Protein 7BDV (pdb70)

B-factor: mean 52.91, std 14.36, range [23.38, 137.33]

Radius of gyration: 40.17 Å; Cα contacts (8 Å, |Δi|>4): 2440; chains: 4; bounding box: 93×114×83 Å

Organism: Sulfobacillus thermosulfidooxidans (NCBI:txid28034)

Solvent-accessible surface area: 58668 Å² total

Structure (mmCIF, N/CA/C/O backbone):
data_7BDV
#
_entry.id   7BDV
#
_cell.length_a   75.860
_cell.length_b   85.970
_cell.length_c   237.910
_cell.angle_alpha   90.000
_cell.angle_beta   90.000
_cell.angle_gamma   90.000
#
_symmetry.space_group_name_H-M   'P 21 21 21'
#
loop_
_entity.id
_entity.type
_entity.pdbx_description
1 polymer Can2
2 polymer 'Cyclic tetraadenosine monophosphate (cA4)'
3 water water
#
loop_
_atom_site.group_PDB
_atom_site.id
_atom_site.type_symbol
_atom_site.label_atom_id
_atom_site.label_alt_id
_atom_site.label_comp_id
_atom_site.label_asym_id
_atom_site.label_entity_id
_atom_site.label_seq_id
_atom_site.pdbx_PDB_ins_code
_atom_site.Cartn_x
_atom_site.Cartn_y
_atom_site.Cartn_z
_atom_site.occupancy
_atom_site.B_iso_or_equiv
_atom_site.auth_seq_id
_atom_site.auth_comp_id
_atom_site.auth_asym_id
_atom_site.auth_atom_id
_atom_site.pdbx_PDB_model_num
ATOM 1 N N . ARG A 1 3 ? 48.782 75.562 177.358 1.00 61.06 3 ARG A N 1
ATOM 2 C CA . ARG A 1 3 ? 49.881 76.587 177.281 1.00 63.46 3 ARG A CA 1
ATOM 3 C C . ARG A 1 3 ? 50.040 77.283 178.648 1.00 67.26 3 ARG A C 1
ATOM 4 O O . ARG A 1 3 ? 49.085 77.908 179.145 1.00 71.68 3 ARG A O 1
ATOM 6 N N . LEU A 1 4 ? 51.229 77.144 179.237 1.00 64.61 4 LEU A N 1
ATOM 7 C CA . LEU A 1 4 ? 51.571 77.550 180.624 1.00 60.59 4 LEU A CA 1
ATOM 8 C C . LEU A 1 4 ? 51.711 79.076 180.706 1.00 60.46 4 LEU A C 1
ATOM 9 O O . LEU A 1 4 ? 51.336 79.644 181.757 1.00 53.33 4 LEU A O 1
ATOM 14 N N . ASP A 1 5 ? 52.269 79.714 179.671 1.00 61.90 5 ASP A N 1
ATOM 15 C CA . ASP A 1 5 ? 52.380 81.199 179.585 1.00 64.63 5 ASP A CA 1
ATOM 16 C C . ASP A 1 5 ? 50.965 81.782 179.698 1.00 65.56 5 ASP A C 1
ATOM 17 O O . ASP A 1 5 ? 50.786 82.751 180.469 1.00 60.80 5 ASP A O 1
ATOM 19 N N . ASP A 1 6 ? 50.000 81.158 179.004 1.00 67.45 6 ASP A N 1
ATOM 20 C CA . ASP A 1 6 ? 48.564 81.544 178.972 1.00 61.43 6 ASP A CA 1
ATOM 21 C C . ASP A 1 6 ? 47.973 81.394 180.378 1.00 57.86 6 ASP A C 1
ATOM 22 O O . ASP A 1 6 ? 47.402 82.397 180.883 1.00 50.24 6 ASP A O 1
ATOM 24 N N . LEU A 1 7 ? 48.124 80.213 181.008 1.00 47.06 7 LEU A N 1
ATOM 25 C CA . LEU A 1 7 ? 47.583 79.947 182.374 1.00 41.36 7 LEU A CA 1
ATOM 26 C C . LEU A 1 7 ? 48.072 81.042 183.337 1.00 43.01 7 LEU A C 1
ATOM 27 O O . LEU A 1 7 ? 47.241 81.519 184.135 1.00 49.63 7 LEU A O 1
ATOM 30 N N . PHE A 1 8 ? 49.333 81.491 183.235 1.00 44.18 8 PHE A N 1
ATOM 31 C CA . PHE A 1 8 ? 49.919 82.468 184.192 1.00 48.20 8 PHE A CA 1
ATOM 32 C C . PHE A 1 8 ? 49.518 83.908 183.839 1.00 48.43 8 PHE A C 1
ATOM 33 O O . PHE A 1 8 ? 49.893 84.782 184.630 1.00 55.45 8 PHE A O 1
ATOM 41 N N . ILE A 1 9 ? 48.781 84.158 182.747 1.00 55.07 9 ILE A N 1
ATOM 42 C CA . ILE A 1 9 ? 48.177 85.508 182.470 1.00 56.19 9 ILE A CA 1
ATOM 43 C C . ILE A 1 9 ? 46.854 85.608 183.239 1.00 58.66 9 ILE A C 1
ATOM 44 O O . ILE A 1 9 ? 46.654 86.601 183.953 1.00 67.46 9 ILE A O 1
ATOM 46 N N . ILE A 1 10 ? 46.022 84.565 183.140 1.00 54.54 10 ILE A N 1
ATOM 47 C CA . ILE A 1 10 ? 44.684 84.438 183.786 1.00 53.91 10 ILE A CA 1
ATOM 48 C C . ILE A 1 10 ? 44.833 84.107 185.284 1.00 54.25 10 ILE A C 1
ATOM 49 O O . ILE A 1 10 ? 44.036 84.623 186.088 1.00 53.01 10 ILE A O 1
ATOM 54 N N . HIS A 1 11 ? 45.782 83.248 185.649 1.00 48.04 11 HIS A N 1
ATOM 55 C CA . HIS A 1 11 ? 45.969 82.733 187.030 1.00 52.15 11 HIS A CA 1
ATOM 56 C C . HIS A 1 11 ? 47.238 83.349 187.637 1.00 50.95 11 HIS A C 1
ATOM 57 O O . HIS A 1 11 ? 48.331 82.921 187.237 1.00 51.04 11 HIS A O 1
ATOM 64 N N . ASP A 1 12 ? 47.089 84.306 188.563 1.00 52.76 12 ASP A N 1
ATOM 65 C CA . ASP A 1 12 ? 48.175 85.198 189.071 1.00 49.17 12 ASP A CA 1
ATOM 66 C C . ASP A 1 12 ? 49.105 84.475 190.068 1.00 46.19 12 ASP A C 1
ATOM 67 O O . ASP A 1 12 ? 50.256 84.909 190.243 1.00 46.83 12 ASP A O 1
ATOM 69 N N . THR A 1 13 ? 48.615 83.432 190.743 1.00 38.94 13 THR A N 1
ATOM 70 C CA . THR A 1 13 ? 49.215 82.897 191.990 1.00 39.57 13 THR A CA 1
ATOM 71 C C . THR A 1 13 ? 49.526 81.413 191.792 1.00 38.35 13 THR A C 1
ATOM 72 O O . THR A 1 13 ? 48.595 80.644 191.490 1.00 42.87 13 THR A O 1
ATOM 76 N N . TYR A 1 14 ? 50.787 81.041 191.941 1.00 34.47 14 TYR A N 1
ATOM 77 C CA . TYR A 1 14 ? 51.303 79.658 191.780 1.00 33.84 14 TYR A CA 1
ATOM 78 C C . TYR A 1 14 ? 51.578 79.089 193.176 1.00 32.70 14 TYR A C 1
ATOM 79 O O . TYR A 1 14 ? 52.328 79.701 193.951 1.00 27.52 14 TYR A O 1
ATOM 88 N N . VAL A 1 15 ? 50.900 78.004 193.526 1.00 31.17 15 VAL A N 1
ATOM 89 C CA . VAL A 1 15 ? 51.005 77.368 194.864 1.00 32.01 15 VAL A CA 1
ATOM 90 C C . VAL A 1 15 ? 51.800 76.075 194.703 1.00 31.95 15 VAL A C 1
ATOM 91 O O . VAL A 1 15 ? 51.373 75.196 193.902 1.00 34.28 15 VAL A O 1
ATOM 95 N N . CYS A 1 16 ? 52.908 75.934 195.418 1.00 34.03 16 CYS A N 1
ATOM 96 C CA . CYS A 1 16 ? 53.659 74.664 195.338 1.00 37.70 16 CYS A CA 1
ATOM 97 C C . CYS A 1 16 ? 54.047 74.141 196.713 1.00 43.04 16 CYS A C 1
ATOM 98 O O . CYS A 1 16 ? 54.108 74.908 197.714 1.00 37.91 16 CYS A O 1
ATOM 101 N N . LEU A 1 17 ? 54.209 72.821 196.762 1.00 34.94 17 LEU A N 1
ATOM 102 C CA . LEU A 1 17 ? 54.463 72.067 198.018 1.00 34.06 17 LEU A CA 1
ATOM 103 C C . LEU A 1 17 ? 55.941 71.714 198.028 1.00 30.99 17 LEU A C 1
ATOM 104 O O . LEU A 1 17 ? 56.335 70.923 197.158 1.00 32.92 17 LEU A O 1
ATOM 109 N N . LEU A 1 18 ? 56.726 72.215 198.987 1.00 29.25 18 LEU A N 1
ATOM 110 C CA . LEU A 1 18 ? 58.190 71.999 199.009 1.00 30.64 18 LEU A CA 1
ATOM 111 C C . LEU A 1 18 ? 58.511 70.652 199.676 1.00 29.18 18 LEU A C 1
ATOM 112 O O . LEU A 1 18 ? 57.865 70.289 200.673 1.00 34.10 18 LEU A O 1
ATOM 117 N N . SER A 1 19 ? 59.559 70.007 199.193 1.00 34.24 19 SER A N 1
ATOM 118 C CA . SER A 1 19 ? 59.944 68.626 199.574 1.00 33.56 19 SER A CA 1
ATOM 119 C C . SER A 1 19 ? 61.376 68.376 199.128 1.00 37.64 19 SER A C 1
ATOM 120 O O . SER A 1 19 ? 62.030 69.370 198.638 1.00 35.96 19 SER A O 1
ATOM 123 N N . ASP A 1 20 ? 61.893 67.145 199.269 1.00 34.35 20 ASP A N 1
ATOM 124 C CA . ASP A 1 20 ? 63.299 66.845 198.894 1.00 33.60 20 ASP A CA 1
ATOM 125 C C . ASP A 1 20 ? 63.645 67.392 197.516 1.00 30.11 20 ASP A C 1
ATOM 126 O O . ASP A 1 20 ? 64.796 67.874 197.368 1.00 36.29 20 ASP A O 1
ATOM 131 N N . HIS A 1 21 ? 62.780 67.228 196.511 1.00 29.74 21 HIS A N 1
ATOM 132 C CA . HIS A 1 21 ? 63.112 67.554 195.106 1.00 31.79 21 HIS A CA 1
ATOM 133 C C . HIS A 1 21 ? 62.338 68.806 194.689 1.00 31.90 21 HIS A C 1
ATOM 134 O O . HIS A 1 21 ? 61.182 68.680 194.383 1.00 27.34 21 HIS A O 1
ATOM 141 N N . LEU A 1 22 ? 63.016 69.950 194.671 1.00 35.25 22 LEU A N 1
ATOM 142 C CA . LEU A 1 22 ? 62.433 71.273 194.343 1.00 37.76 22 LEU A CA 1
ATOM 143 C C . LEU A 1 22 ? 62.240 71.434 192.836 1.00 36.25 22 LEU A C 1
ATOM 144 O O . LEU A 1 22 ? 61.448 72.332 192.442 1.00 36.56 22 LEU A O 1
ATOM 149 N N . LEU A 1 23 ? 62.935 70.634 192.000 1.00 35.00 23 LEU A N 1
ATOM 150 C CA . LEU A 1 23 ? 62.952 70.792 190.525 1.00 31.54 23 LEU A CA 1
ATOM 151 C C . LEU A 1 23 ? 61.570 70.933 189.913 1.00 30.06 23 LEU A C 1
ATOM 152 O O . LEU A 1 23 ? 61.374 71.789 189.045 1.00 27.02 23 LEU A O 1
ATOM 157 N N . PRO A 1 24 ? 60.582 70.066 190.227 1.00 29.47 24 PRO A N 1
ATOM 158 C CA . PRO A 1 24 ? 59.299 70.138 189.542 1.00 29.36 24 PRO A CA 1
ATOM 159 C C . PRO A 1 24 ? 58.478 71.390 189.935 1.00 32.07 24 PRO A C 1
ATOM 160 O O . PRO A 1 24 ? 57.566 71.713 189.218 1.00 35.47 24 PRO A O 1
ATOM 164 N N . ASN A 1 25 ? 58.817 72.058 191.038 1.00 32.60 25 ASN A N 1
ATOM 165 C CA . ASN A 1 25 ? 58.224 73.376 191.410 1.00 34.08 25 ASN A CA 1
ATOM 166 C C . ASN A 1 25 ? 58.965 74.517 190.698 1.00 37.39 25 ASN A C 1
ATOM 167 O O . ASN A 1 25 ? 58.333 75.552 190.403 1.00 45.60 25 ASN A O 1
ATOM 172 N N . VAL A 1 26 ? 60.254 74.351 190.423 1.00 37.24 26 VAL A N 1
ATOM 173 C CA . VAL A 1 26 ? 61.132 75.438 189.896 1.00 38.04 26 VAL A CA 1
ATOM 174 C C . VAL A 1 26 ? 60.998 75.508 188.372 1.00 43.95 26 VAL A C 1
ATOM 175 O O . VAL A 1 26 ? 60.991 76.626 187.834 1.00 38.34 26 VAL A O 1
ATOM 179 N N . ILE A 1 27 ? 60.908 74.354 187.693 1.00 33.82 27 ILE A N 1
ATOM 180 C CA . ILE A 1 27 ? 60.914 74.287 186.215 1.00 37.75 27 ILE A CA 1
ATOM 181 C C . ILE A 1 27 ? 59.773 75.127 185.639 1.00 34.05 27 ILE A C 1
ATOM 182 O O . ILE A 1 27 ? 60.011 75.912 184.727 1.00 35.53 27 ILE A O 1
ATOM 186 N N . PRO A 1 28 ? 58.508 75.003 186.099 1.00 35.48 28 PRO A N 1
ATOM 187 C CA . PRO A 1 28 ? 57.435 75.863 185.597 1.00 36.71 28 PRO A CA 1
ATOM 188 C C . PRO A 1 28 ? 57.611 77.379 185.831 1.00 38.09 28 PRO A C 1
ATOM 189 O O . PRO A 1 28 ? 57.115 78.153 185.037 1.00 40.59 28 PRO A O 1
ATOM 193 N N . VAL A 1 29 ? 58.293 77.769 186.896 1.00 38.28 29 VAL A N 1
ATOM 194 C CA . VAL A 1 29 ? 58.535 79.195 187.305 1.00 41.57 29 VAL A CA 1
ATOM 195 C C . VAL A 1 29 ? 59.603 79.810 186.391 1.00 43.22 29 VAL A C 1
ATOM 196 O O . VAL A 1 29 ? 59.451 81.003 186.027 1.00 46.29 29 VAL A O 1
ATOM 200 N N . ILE A 1 30 ? 60.624 79.037 186.014 1.00 44.74 30 ILE A N 1
ATOM 201 C CA . ILE A 1 30 ? 61.716 79.496 185.108 1.00 48.29 30 ILE A CA 1
ATOM 202 C C . ILE A 1 30 ? 61.161 79.606 183.685 1.00 51.44 30 ILE A C 1
ATOM 203 O O . ILE A 1 30 ? 61.515 80.591 182.992 1.00 43.86 30 ILE A O 1
ATOM 208 N N . GLN A 1 31 ? 60.340 78.628 183.269 1.00 42.95 31 GLN A N 1
ATOM 209 C CA . GLN A 1 31 ? 59.717 78.572 181.929 1.00 47.28 31 GLN A CA 1
ATOM 210 C C . GLN A 1 31 ? 58.825 79.809 181.723 1.00 46.03 31 GLN A C 1
ATOM 211 O O . GLN A 1 31 ? 58.980 80.457 180.674 1.00 42.78 31 GLN A O 1
ATOM 217 N N . ALA A 1 32 ? 57.926 80.082 182.671 1.00 45.78 32 ALA A N 1
ATOM 218 C CA . ALA A 1 32 ? 56.839 81.088 182.599 1.00 52.82 32 ALA A CA 1
ATOM 219 C C . ALA A 1 32 ? 56.681 81.788 183.956 1.00 49.34 32 ALA A C 1
ATOM 220 O O . ALA A 1 32 ? 55.919 81.352 184.815 1.00 52.04 32 ALA A O 1
ATOM 222 N N . PRO A 1 33 ? 57.421 82.884 184.214 1.00 55.90 33 PRO A N 1
ATOM 223 C CA . PRO A 1 33 ? 57.390 83.541 185.530 1.00 50.42 33 PRO A CA 1
ATOM 224 C C . PRO A 1 33 ? 55.994 83.998 185.956 1.00 44.05 33 PRO A C 1
ATOM 225 O O . PRO A 1 33 ? 55.350 84.735 185.238 1.00 45.17 33 PRO A O 1
ATOM 229 N N . PRO A 1 34 ? 55.439 83.526 187.096 1.00 41.95 34 PRO A N 1
ATOM 230 C CA . PRO A 1 34 ? 54.114 83.938 187.538 1.00 39.18 34 PRO A CA 1
ATOM 231 C C . PRO A 1 34 ? 54.215 85.219 188.374 1.00 36.22 34 PRO A C 1
ATOM 232 O O . PRO A 1 34 ? 55.289 85.652 188.620 1.00 35.94 34 PRO A O 1
ATOM 236 N N . GLN A 1 35 ? 53.084 85.806 188.751 1.00 41.48 35 GLN A N 1
ATOM 237 C CA . GLN A 1 35 ? 53.062 87.125 189.448 1.00 41.85 35 GLN A CA 1
ATOM 238 C C . GLN A 1 35 ? 53.421 86.914 190.915 1.00 40.75 35 GLN A C 1
ATOM 239 O O . GLN A 1 35 ? 54.172 87.726 191.473 1.00 37.69 35 GLN A O 1
ATOM 245 N N . ARG A 1 36 ? 52.929 85.809 191.484 1.00 36.38 36 ARG A N 1
ATOM 246 C CA . ARG A 1 36 ? 53.058 85.445 192.909 1.00 38.42 36 ARG A CA 1
ATOM 247 C C . ARG A 1 36 ? 53.296 83.937 193.015 1.00 36.27 36 ARG A C 1
ATOM 248 O O . ARG A 1 36 ? 52.608 83.186 192.304 1.00 34.27 36 ARG A O 1
ATOM 256 N N . VAL A 1 37 ? 54.210 83.523 193.875 1.00 36.32 37 VAL A N 1
ATOM 257 C CA . VAL A 1 37 ? 54.396 82.099 194.276 1.00 37.59 37 VAL A CA 1
ATOM 258 C C . VAL A 1 37 ? 54.092 81.974 195.771 1.00 33.89 37 VAL A C 1
ATOM 259 O O . VAL A 1 37 ? 54.655 82.763 196.555 1.00 34.74 37 VAL A O 1
ATOM 263 N N . ILE A 1 38 ? 53.194 81.063 196.147 1.00 33.95 38 ILE A N 1
ATOM 264 C CA . ILE A 1 38 ? 52.955 80.630 197.554 1.00 31.16 38 ILE A CA 1
ATOM 265 C C . ILE A 1 38 ? 53.696 79.304 197.762 1.00 32.67 38 ILE A C 1
ATOM 266 O O . ILE A 1 38 ? 53.310 78.302 197.111 1.00 31.76 38 ILE A O 1
ATOM 271 N N . LEU A 1 39 ? 54.716 79.312 198.617 1.00 33.74 39 LEU A N 1
ATOM 272 C CA . LEU A 1 39 ? 55.520 78.108 198.978 1.00 35.44 39 LEU A CA 1
ATOM 273 C C . LEU A 1 39 ? 54.964 77.517 200.289 1.00 37.27 39 LEU A C 1
ATOM 274 O O . LEU A 1 39 ? 54.990 78.201 201.328 1.00 37.95 39 LEU A O 1
ATOM 279 N N . LEU A 1 40 ? 54.411 76.314 200.224 1.00 31.76 40 LEU A N 1
ATOM 280 C CA . LEU A 1 40 ? 54.021 75.527 201.414 1.00 29.99 40 LEU A CA 1
ATOM 281 C C . LEU A 1 40 ? 55.225 74.715 201.872 1.00 36.53 40 LEU A C 1
ATOM 282 O O . LEU A 1 40 ? 55.523 73.697 201.215 1.00 38.91 40 LEU A O 1
ATOM 287 N N . TYR A 1 41 ? 55.913 75.158 202.928 1.00 34.08 41 TYR A N 1
ATOM 288 C CA . TYR A 1 41 ? 57.091 74.452 203.496 1.00 36.81 41 TYR A CA 1
ATOM 289 C C . TYR A 1 41 ? 56.670 73.774 204.806 1.00 31.54 41 TYR A C 1
ATOM 290 O O . TYR A 1 41 ? 55.585 74.059 205.309 1.00 38.23 41 TYR A O 1
ATOM 299 N N . THR A 1 42 ? 57.510 72.890 205.333 1.00 31.86 42 THR A N 1
ATOM 300 C CA . THR A 1 42 ? 57.200 72.114 206.554 1.00 35.77 42 THR A CA 1
ATOM 301 C C . THR A 1 42 ? 58.236 72.437 207.619 1.00 36.16 42 THR A C 1
ATOM 302 O O . THR A 1 42 ? 59.293 72.973 207.301 1.00 37.63 42 THR A O 1
ATOM 306 N N . PRO A 1 43 ? 57.931 72.141 208.904 1.00 40.41 43 PRO A N 1
ATOM 307 C CA . PRO A 1 43 ? 58.865 72.366 210.008 1.00 45.00 43 PRO A CA 1
ATOM 308 C C . PRO A 1 43 ? 60.238 71.714 209.786 1.00 45.65 43 PRO A C 1
ATOM 309 O O . PRO A 1 43 ? 60.307 70.616 209.245 1.00 42.61 43 PRO A O 1
ATOM 313 N N . ASN A 1 44 ? 61.285 72.447 210.167 1.00 38.84 44 ASN A N 1
ATOM 314 C CA . ASN A 1 44 ? 62.718 72.067 210.081 1.00 48.28 44 ASN A CA 1
ATOM 315 C C . ASN A 1 44 ? 63.198 72.052 208.635 1.00 42.88 44 ASN A C 1
ATOM 316 O O . ASN A 1 44 ? 64.300 71.556 208.417 1.00 40.72 44 ASN A O 1
ATOM 321 N N . ASN A 1 45 ? 62.418 72.568 207.685 1.00 43.23 45 ASN A N 1
ATOM 322 C CA . ASN A 1 45 ? 62.768 72.516 206.245 1.00 37.33 45 ASN A CA 1
ATOM 323 C C . ASN A 1 45 ? 62.664 73.918 205.644 1.00 38.03 45 ASN A C 1
ATOM 324 O O . ASN A 1 45 ? 62.442 74.023 204.449 1.00 37.27 45 ASN A O 1
ATOM 329 N N . LYS A 1 46 ? 62.838 74.964 206.447 1.00 37.56 46 LYS A N 1
ATOM 330 C CA . LYS A 1 46 ? 62.769 76.356 205.939 1.00 41.30 46 LYS A CA 1
ATOM 331 C C . LYS A 1 46 ? 63.927 76.566 204.950 1.00 38.83 46 LYS A C 1
ATOM 332 O O . LYS A 1 46 ? 63.799 77.421 204.071 1.00 41.00 46 LYS A O 1
ATOM 336 N N . GLU A 1 47 ? 65.004 75.783 205.041 1.00 38.25 47 GLU A N 1
ATOM 337 C CA . GLU A 1 47 ? 66.149 75.868 204.093 1.00 39.85 47 GLU A CA 1
ATOM 338 C C . GLU A 1 47 ? 65.690 75.590 202.643 1.00 43.17 47 GLU A C 1
ATOM 339 O O . GLU A 1 47 ? 66.359 76.100 201.708 1.00 40.87 47 GLU A O 1
ATOM 345 N N . ARG A 1 48 ? 64.587 74.858 202.431 1.00 40.36 48 ARG A N 1
ATOM 346 C CA . ARG A 1 48 ? 64.032 74.604 201.070 1.00 37.33 48 ARG A CA 1
ATOM 347 C C . ARG A 1 48 ? 63.498 75.904 200.454 1.00 36.93 48 ARG A C 1
ATOM 348 O O . ARG A 1 48 ? 63.577 76.060 199.231 1.00 33.94 48 ARG A O 1
ATOM 356 N N . VAL A 1 49 ? 62.938 76.782 201.270 1.00 36.61 49 VAL A N 1
ATOM 357 C CA . VAL A 1 49 ? 62.487 78.120 200.812 1.00 37.67 49 VAL A CA 1
ATOM 358 C C . VAL A 1 49 ? 63.709 78.848 200.237 1.00 35.93 49 VAL A C 1
ATOM 359 O O . VAL A 1 49 ? 63.582 79.429 199.156 1.00 40.70 49 VAL A O 1
ATOM 363 N N . GLN A 1 50 ? 64.860 78.767 200.909 1.00 40.44 50 GLN A N 1
ATOM 364 C CA . GLN A 1 50 ? 66.105 79.505 200.521 1.00 46.68 50 GLN A CA 1
ATOM 365 C C . GLN A 1 50 ? 66.670 78.904 199.223 1.00 39.52 50 GLN A C 1
ATOM 366 O O . GLN A 1 50 ? 67.053 79.672 198.307 1.00 33.68 50 GLN A O 1
ATOM 372 N N . ARG A 1 51 ? 66.677 77.573 199.103 1.00 32.43 51 ARG A N 1
ATOM 373 C CA . ARG A 1 51 ? 67.067 76.909 197.823 1.00 29.88 51 ARG A CA 1
ATOM 374 C C . ARG A 1 51 ? 66.151 77.355 196.681 1.00 28.58 51 ARG A C 1
ATOM 375 O O . ARG A 1 51 ? 66.685 77.622 195.599 1.00 30.44 51 ARG A O 1
ATOM 383 N N . PHE A 1 52 ? 64.845 77.431 196.909 1.00 32.32 52 PHE A N 1
ATOM 384 C CA . PHE A 1 52 ? 63.856 77.840 195.883 1.00 31.94 52 PHE A CA 1
ATOM 385 C C . PHE A 1 52 ? 64.171 79.269 195.413 1.00 31.84 52 PHE A C 1
ATOM 386 O O . PHE A 1 52 ? 64.056 79.522 194.214 1.00 32.14 52 PHE A O 1
ATOM 394 N N . ARG A 1 53 ? 64.488 80.170 196.350 1.00 33.81 53 ARG A N 1
ATOM 395 C CA . ARG A 1 53 ? 64.811 81.590 196.036 1.00 34.59 53 ARG A CA 1
ATOM 396 C C . ARG A 1 53 ? 66.085 81.627 195.193 1.00 32.14 53 ARG A C 1
ATOM 397 O O . ARG A 1 53 ? 66.113 82.354 194.197 1.00 34.85 53 ARG A O 1
ATOM 405 N N . GLN A 1 54 ? 67.104 80.863 195.585 1.00 38.35 54 GLN A N 1
ATOM 406 C CA . GLN A 1 54 ? 68.425 80.801 194.913 1.00 37.55 54 GLN A CA 1
ATOM 407 C C . GLN A 1 54 ? 68.264 80.227 193.503 1.00 37.28 54 GLN A C 1
ATOM 408 O O . GLN A 1 54 ? 68.887 80.778 192.559 1.00 33.53 54 GLN A O 1
ATOM 414 N N . ALA A 1 55 ? 67.455 79.175 193.340 1.00 33.66 55 ALA A N 1
ATOM 415 C CA . ALA A 1 55 ? 67.226 78.531 192.029 1.00 28.46 55 ALA A CA 1
ATOM 416 C C . ALA A 1 55 ? 66.490 79.502 191.095 1.00 30.73 55 ALA A C 1
ATOM 417 O O . ALA A 1 55 ? 66.746 79.447 189.884 1.00 29.20 55 ALA A O 1
ATOM 419 N N . THR A 1 56 ? 65.594 80.339 191.625 1.00 32.27 56 THR A N 1
ATOM 420 C CA . THR A 1 56 ? 64.747 81.235 190.804 1.00 38.02 56 THR A CA 1
ATOM 421 C C . THR A 1 56 ? 65.256 82.686 190.881 1.00 39.55 56 THR A C 1
ATOM 422 O O . THR A 1 56 ? 64.480 83.549 190.479 1.00 43.03 56 THR A O 1
ATOM 426 N N . GLU A 1 57 ? 66.495 82.933 191.322 1.00 40.95 57 GLU A N 1
ATOM 427 C CA . GLU A 1 57 ? 67.047 84.311 191.505 1.00 42.73 57 GLU A CA 1
ATOM 428 C C . GLU A 1 57 ? 66.961 85.107 190.189 1.00 46.32 57 GLU A C 1
ATOM 429 O O . GLU A 1 57 ? 66.706 86.326 190.268 1.00 45.62 57 GLU A O 1
ATOM 431 N N . SER A 1 58 ? 67.161 84.450 189.036 1.00 46.71 58 SER A N 1
ATOM 432 C CA . SER A 1 58 ? 67.146 85.057 187.670 1.00 50.81 58 SER A CA 1
ATOM 433 C C . SER A 1 58 ? 65.738 85.561 187.303 1.00 49.77 58 SER A C 1
ATOM 434 O O . SER A 1 58 ? 65.618 86.339 186.373 1.00 53.54 58 SER A O 1
ATOM 437 N N . VAL A 1 59 ? 64.710 85.113 188.033 1.00 45.99 59 VAL A N 1
ATOM 438 C CA . VAL A 1 59 ? 63.276 85.357 187.742 1.00 46.68 59 VAL A CA 1
ATOM 439 C C . VAL A 1 59 ? 62.636 85.863 189.025 1.00 43.26 59 VAL A C 1
ATOM 440 O O . VAL A 1 59 ? 61.801 85.174 189.615 1.00 46.23 59 VAL A O 1
ATOM 444 N N . PRO A 1 60 ? 62.990 87.061 189.534 1.00 43.24 60 PRO A N 1
ATOM 445 C CA . PRO A 1 60 ? 62.367 87.566 190.760 1.00 45.86 60 PRO A CA 1
ATOM 446 C C . PRO A 1 60 ? 60.849 87.702 190.568 1.00 43.33 60 PRO A C 1
ATOM 447 O O . PRO A 1 60 ? 60.431 88.381 189.669 1.00 50.38 60 PRO A O 1
ATOM 451 N N . THR A 1 61 ? 60.068 87.027 191.406 1.00 49.69 61 THR A N 1
ATOM 452 C CA . THR A 1 61 ? 58.605 87.256 191.602 1.00 55.40 61 THR A CA 1
ATOM 453 C C . THR A 1 61 ? 58.319 87.639 193.054 1.00 49.06 61 THR A C 1
ATOM 454 O O . THR A 1 61 ? 59.266 87.708 193.812 1.00 53.60 61 THR A O 1
ATOM 456 N N . GLU A 1 62 ? 57.049 87.819 193.413 1.00 45.49 62 GLU A N 1
ATOM 457 C CA . GLU A 1 62 ? 56.584 87.926 194.817 1.00 47.25 62 GLU A CA 1
ATOM 458 C C . GLU A 1 62 ? 56.515 86.505 195.399 1.00 43.46 62 GLU A C 1
ATOM 459 O O . GLU A 1 62 ? 55.777 85.693 194.812 1.00 35.96 62 GLU A O 1
ATOM 465 N N . ILE A 1 63 ? 57.216 86.234 196.504 1.00 46.40 63 ILE A N 1
ATOM 466 C CA . ILE A 1 63 ? 57.223 84.908 197.195 1.00 46.12 63 ILE A CA 1
ATOM 467 C C . ILE A 1 63 ? 56.577 85.061 198.573 1.00 46.33 63 ILE A C 1
ATOM 468 O O . ILE A 1 63 ? 57.097 85.839 199.381 1.00 43.66 63 ILE A O 1
ATOM 473 N N . ILE A 1 64 ? 55.464 84.356 198.803 1.00 45.13 64 ILE A N 1
ATOM 474 C CA . ILE A 1 64 ? 54.792 84.180 200.124 1.00 44.78 64 ILE A CA 1
ATOM 475 C C . ILE A 1 64 ? 55.151 82.779 200.655 1.00 46.04 64 ILE A C 1
ATOM 476 O O . ILE A 1 64 ? 55.007 81.803 199.879 1.00 38.09 64 ILE A O 1
ATOM 481 N N . GLU A 1 65 ? 55.593 82.670 201.919 1.00 44.78 65 GLU A N 1
ATOM 482 C CA . GLU A 1 65 ? 55.896 81.368 202.584 1.00 47.34 65 GLU A CA 1
ATOM 483 C C . GLU A 1 65 ? 54.743 81.031 203.532 1.00 48.76 65 GLU A C 1
ATOM 484 O O . GLU A 1 65 ? 54.252 81.963 204.208 1.00 50.59 65 GLU A O 1
ATOM 488 N N . LYS A 1 66 ? 54.302 79.768 203.585 1.00 40.70 66 LYS A N 1
ATOM 489 C CA . LYS A 1 66 ? 53.248 79.292 204.531 1.00 38.32 66 LYS A CA 1
ATOM 490 C C . LYS A 1 66 ? 53.637 77.913 205.068 1.00 40.61 66 LYS A C 1
ATOM 491 O O . LYS A 1 66 ? 54.035 77.049 204.263 1.00 38.64 66 LYS A O 1
ATOM 497 N N . GLN A 1 67 ? 53.558 77.720 206.380 1.00 39.13 67 GLN A N 1
ATOM 498 C CA . GLN A 1 67 ? 53.969 76.466 207.062 1.00 40.62 67 GLN A CA 1
ATOM 499 C C . GLN A 1 67 ? 52.775 75.511 207.041 1.00 42.09 67 GLN A C 1
ATOM 500 O O . GLN A 1 67 ? 51.648 75.981 207.196 1.00 38.56 67 GLN A O 1
ATOM 506 N N . VAL A 1 68 ? 53.012 74.231 206.751 1.00 37.89 68 VAL A N 1
ATOM 507 C CA . VAL A 1 68 ? 51.996 73.155 206.910 1.00 37.15 68 VAL A CA 1
ATOM 508 C C . VAL A 1 68 ? 52.692 71.935 207.512 1.00 35.08 68 VAL A C 1
ATOM 509 O O . VAL A 1 68 ? 53.905 71.838 207.371 1.00 33.93 68 VAL A O 1
ATOM 513 N N . HIS A 1 69 ? 51.940 71.046 208.151 1.00 35.13 69 HIS A N 1
ATOM 514 C CA . HIS A 1 69 ? 52.473 69.783 208.723 1.00 39.97 69 HIS A CA 1
ATOM 515 C C . HIS A 1 69 ? 52.462 68.742 207.603 1.00 39.03 69 HIS A C 1
ATOM 516 O O . HIS A 1 69 ? 51.516 68.647 206.835 1.00 40.91 69 HIS A O 1
ATOM 523 N N . PRO A 1 70 ? 53.518 67.933 207.442 1.00 36.01 70 PRO A N 1
ATOM 524 C CA . PRO A 1 70 ? 53.531 66.944 206.376 1.00 34.10 70 PRO A CA 1
ATOM 525 C C . PRO A 1 70 ? 52.414 65.886 206.430 1.00 30.12 70 PRO A C 1
ATOM 526 O O . PRO A 1 70 ? 52.103 65.353 205.394 1.00 34.74 70 PRO A O 1
ATOM 530 N N . TYR A 1 71 ? 51.805 65.624 207.585 1.00 36.72 71 TYR A N 1
ATOM 531 C CA . TYR A 1 71 ? 50.899 64.451 207.783 1.00 36.57 71 TYR A CA 1
ATOM 532 C C . TYR A 1 71 ? 49.580 64.853 208.430 1.00 42.19 71 TYR A C 1
ATOM 533 O O . TYR A 1 71 ? 49.026 64.006 209.152 1.00 49.82 71 TYR A O 1
ATOM 542 N N . GLN A 1 72 ? 49.069 66.059 208.136 1.00 40.30 72 GLN A N 1
ATOM 543 C CA . GLN A 1 72 ? 47.804 66.578 208.728 1.00 40.35 72 GLN A CA 1
ATOM 544 C C . GLN A 1 72 ? 46.839 66.998 207.621 1.00 42.69 72 GLN A C 1
ATOM 545 O O . GLN A 1 72 ? 46.897 68.156 207.225 1.00 56.10 72 GLN A O 1
ATOM 551 N N . TYR A 1 73 ? 45.970 66.092 207.177 1.00 39.30 73 TYR A N 1
ATOM 552 C CA . TYR A 1 73 ? 45.042 66.273 206.036 1.00 42.44 73 TYR A CA 1
ATOM 553 C C . TYR A 1 73 ? 44.184 67.526 206.240 1.00 47.02 73 TYR A C 1
ATOM 554 O O . TYR A 1 73 ? 44.266 68.445 205.381 1.00 46.36 73 TYR A O 1
ATOM 563 N N . ALA A 1 74 ? 43.395 67.556 207.324 1.00 46.53 74 ALA A N 1
ATOM 564 C CA . ALA A 1 74 ? 42.356 68.582 207.603 1.00 50.84 74 ALA A CA 1
ATOM 565 C C . ALA A 1 74 ? 42.991 69.969 207.744 1.00 47.02 74 ALA A C 1
ATOM 566 O O . ALA A 1 74 ? 42.421 70.951 207.224 1.00 50.94 74 ALA A O 1
ATOM 568 N N . GLN A 1 75 ? 44.147 70.048 208.393 1.00 47.69 75 GLN A N 1
ATOM 569 C CA . GLN A 1 75 ? 44.854 71.334 208.615 1.00 48.33 75 GLN A CA 1
ATOM 570 C C . GLN A 1 75 ? 45.355 71.888 207.277 1.00 51.55 75 GLN A C 1
ATOM 571 O O . GLN A 1 75 ? 45.328 73.131 207.084 1.00 46.53 75 GLN A O 1
ATOM 577 N N . THR A 1 76 ? 45.799 71.022 206.355 1.00 45.25 76 THR A N 1
ATOM 578 C CA . THR A 1 76 ? 46.285 71.467 205.026 1.00 39.98 76 THR A CA 1
ATOM 579 C C . THR A 1 76 ? 45.084 71.938 204.215 1.00 39.73 76 THR A C 1
ATOM 580 O O . THR A 1 76 ? 45.240 72.945 203.510 1.00 32.26 76 THR A O 1
ATOM 584 N N . GLN A 1 77 ? 43.950 71.238 204.311 1.00 36.90 77 GLN A N 1
ATOM 585 C CA . GLN A 1 77 ? 42.666 71.636 203.666 1.00 40.18 77 GLN A CA 1
ATOM 586 C C . GLN A 1 77 ? 42.281 73.052 204.117 1.00 46.34 77 GLN A C 1
ATOM 587 O O . GLN A 1 77 ? 41.828 73.837 203.265 1.00 45.79 77 GLN A O 1
ATOM 593 N N . ARG A 1 78 ? 42.443 73.364 205.406 1.00 50.47 78 ARG A N 1
ATOM 594 C CA . ARG A 1 78 ? 42.088 74.698 205.969 1.00 53.27 78 ARG A CA 1
ATOM 595 C C . ARG A 1 78 ? 43.029 75.768 205.387 1.00 54.63 78 ARG A C 1
ATOM 596 O O . ARG A 1 78 ? 42.539 76.843 205.039 1.00 51.67 78 ARG A O 1
ATOM 598 N N . ILE A 1 79 ? 44.327 75.489 205.268 1.00 53.35 79 ILE A N 1
ATOM 599 C CA . ILE A 1 79 ? 45.328 76.468 204.741 1.00 54.14 79 ILE A CA 1
ATOM 600 C C . ILE A 1 79 ? 45.035 76.738 203.257 1.00 52.80 79 ILE A C 1
ATOM 601 O O . ILE A 1 79 ? 45.128 77.911 202.832 1.00 41.77 79 ILE A O 1
ATOM 605 N N . CYS A 1 80 ? 44.700 75.702 202.483 1.00 47.52 80 CYS A N 1
ATOM 606 C CA . CYS A 1 80 ? 44.369 75.838 201.043 1.00 44.31 80 CYS A CA 1
ATOM 607 C C . CYS A 1 80 ? 43.060 76.635 200.890 1.00 41.54 80 CYS A C 1
ATOM 608 O O . CYS A 1 80 ? 43.013 77.522 200.020 1.00 43.30 80 CYS A O 1
ATOM 611 N N . ASP A 1 81 ? 42.048 76.350 201.708 1.00 39.34 81 ASP A N 1
ATOM 612 C CA . ASP A 1 81 ? 40.801 77.162 201.802 1.00 45.10 81 ASP A CA 1
ATOM 613 C C . ASP A 1 81 ? 41.172 78.638 202.020 1.00 40.97 81 ASP A C 1
ATOM 614 O O . ASP A 1 81 ? 40.664 79.475 201.264 1.00 42.77 81 ASP A O 1
ATOM 619 N N . GLU A 1 82 ? 42.051 78.949 202.971 1.00 43.51 82 GLU A N 1
ATOM 620 C CA . GLU A 1 82 ? 42.453 80.352 203.287 1.00 46.60 82 GLU A CA 1
ATOM 621 C C . GLU A 1 82 ? 43.131 80.978 202.063 1.00 47.72 82 GLU A C 1
ATOM 622 O O . GLU A 1 82 ? 42.810 82.140 201.762 1.00 41.58 82 GLU A O 1
ATOM 628 N N . ILE A 1 83 ? 44.007 80.234 201.368 1.00 44.11 83 ILE A N 1
ATOM 629 C CA . ILE A 1 83 ? 44.782 80.711 200.182 1.00 43.41 83 ILE A CA 1
ATOM 630 C C . ILE A 1 83 ? 43.809 81.074 199.051 1.00 43.95 83 ILE A C 1
ATOM 631 O O . ILE A 1 83 ? 44.045 82.120 198.364 1.00 39.62 83 ILE A O 1
ATOM 636 N N . LEU A 1 84 ? 42.795 80.228 198.837 1.00 37.74 84 LEU A N 1
ATOM 637 C CA . LEU A 1 84 ? 41.794 80.370 197.751 1.00 43.29 84 LEU A CA 1
ATOM 638 C C . LEU A 1 84 ? 40.813 81.513 198.051 1.00 47.23 84 LEU A C 1
ATOM 639 O O . LEU A 1 84 ? 40.279 82.092 197.093 1.00 51.22 84 LEU A O 1
ATOM 644 N N . GLU A 1 85 ? 40.561 81.817 199.319 1.00 52.88 85 GLU A N 1
ATOM 645 C CA . GLU A 1 85 ? 39.755 83.000 199.755 1.00 53.43 85 GLU A CA 1
ATOM 646 C C . GLU A 1 85 ? 40.506 84.278 199.362 1.00 53.20 85 GLU A C 1
ATOM 647 O O . GLU A 1 85 ? 39.877 85.143 198.718 1.00 53.53 85 GLU A O 1
ATOM 652 N N . GLN A 1 86 ? 41.808 84.357 199.669 1.00 49.10 86 GLN A N 1
ATOM 653 C CA . GLN A 1 86 ? 42.646 85.570 199.449 1.00 52.22 86 GLN A CA 1
ATOM 654 C C . GLN A 1 86 ? 43.087 85.688 197.985 1.00 54.60 86 GLN A C 1
ATOM 655 O O . GLN A 1 86 ? 43.215 86.825 197.489 1.00 50.62 86 GLN A O 1
ATOM 661 N N . PHE A 1 87 ? 43.343 84.560 197.312 1.00 49.64 87 PHE A N 1
ATOM 662 C CA . PHE A 1 87 ? 43.780 84.506 195.893 1.00 47.95 87 PHE A CA 1
ATOM 663 C C . PHE A 1 87 ? 42.907 83.493 195.162 1.00 52.97 87 PHE A C 1
ATOM 664 O O . PHE A 1 87 ? 43.281 82.321 195.021 1.00 47.23 87 PHE A O 1
ATOM 672 N N . PRO A 1 88 ? 41.703 83.902 194.706 1.00 51.43 88 PRO A N 1
ATOM 673 C CA . PRO A 1 88 ? 40.777 82.980 194.037 1.00 47.55 88 PRO A CA 1
ATOM 674 C C . PRO A 1 88 ? 41.255 82.453 192.675 1.00 46.99 88 PRO A C 1
ATOM 675 O O . PRO A 1 88 ? 40.745 81.441 192.248 1.00 44.37 88 PRO A O 1
ATOM 679 N N . ASN A 1 89 ? 42.221 83.129 192.040 1.00 42.87 89 ASN A N 1
ATOM 680 C CA . ASN A 1 89 ? 42.764 82.758 190.710 1.00 46.74 89 ASN A CA 1
ATOM 681 C C . ASN A 1 89 ? 44.049 81.923 190.868 1.00 43.24 89 ASN A C 1
ATOM 682 O O . ASN A 1 89 ? 44.868 81.921 189.945 1.00 50.77 89 ASN A O 1
ATOM 687 N N . ALA A 1 90 ? 44.222 81.228 191.995 1.00 38.18 90 ALA A N 1
ATOM 688 C CA . ALA A 1 90 ? 45.429 80.448 192.309 1.00 36.99 90 ALA A CA 1
ATOM 689 C C . ALA A 1 90 ? 45.499 79.262 191.336 1.00 35.42 90 ALA A C 1
ATOM 690 O O . ALA A 1 90 ? 44.437 78.782 190.933 1.00 34.67 90 ALA A O 1
ATOM 692 N N . ILE A 1 91 ? 46.702 78.802 190.994 1.00 40.27 91 ILE A N 1
ATOM 693 C CA . ILE A 1 91 ? 46.958 77.502 190.293 1.00 39.86 91 ILE A CA 1
ATOM 694 C C . ILE A 1 91 ? 47.848 76.649 191.214 1.00 39.26 91 ILE A C 1
ATOM 695 O O . ILE A 1 91 ? 48.744 77.218 191.855 1.00 35.16 91 ILE A O 1
ATOM 700 N N . LEU A 1 92 ? 47.579 75.344 191.292 1.00 28.68 92 LEU A N 1
ATOM 701 C CA . LEU A 1 92 ? 48.301 74.392 192.175 1.00 27.58 92 LEU A CA 1
ATOM 702 C C . LEU A 1 92 ? 49.246 73.552 191.321 1.00 26.78 92 LEU A C 1
ATOM 703 O O . LEU A 1 92 ? 48.802 72.964 190.328 1.00 30.36 92 LEU A O 1
ATOM 708 N N . ASN A 1 93 ? 50.513 73.517 191.721 1.00 29.41 93 ASN A N 1
ATOM 709 C CA . ASN A 1 93 ? 51.510 72.487 191.348 1.00 29.02 93 ASN A CA 1
ATOM 710 C C . ASN A 1 93 ? 51.467 71.406 192.429 1.00 28.56 93 ASN A C 1
ATOM 711 O O . ASN A 1 93 ? 51.911 71.669 193.514 1.00 28.65 93 ASN A O 1
ATOM 716 N N . VAL A 1 94 ? 50.899 70.239 192.114 1.00 34.60 94 VAL A N 1
ATOM 717 C CA . VAL A 1 94 ? 50.599 69.156 193.093 1.00 30.99 94 VAL A CA 1
ATOM 718 C C . VAL A 1 94 ? 51.746 68.121 193.070 1.00 30.97 94 VAL A C 1
ATOM 719 O O . VAL A 1 94 ? 51.604 67.052 193.699 1.00 33.17 94 VAL A O 1
ATOM 723 N N . THR A 1 95 ? 52.860 68.411 192.392 1.00 36.52 95 THR A N 1
ATOM 724 C CA . THR A 1 95 ? 53.986 67.443 192.171 1.00 33.95 95 THR A CA 1
ATOM 725 C C . THR A 1 95 ? 54.792 67.273 193.473 1.00 37.66 95 THR A C 1
ATOM 726 O O . THR A 1 95 ? 55.260 66.178 193.772 1.00 30.60 95 THR A O 1
ATOM 730 N N . GLY A 1 96 ? 54.976 68.349 194.231 1.00 32.24 96 GLY A N 1
ATOM 731 C CA . GLY A 1 96 ? 55.717 68.318 195.494 1.00 30.40 96 GLY A CA 1
ATOM 732 C C . GLY A 1 96 ? 54.925 67.713 196.638 1.00 30.89 96 GLY A C 1
ATOM 733 O O . GLY A 1 96 ? 53.722 67.473 196.480 1.00 35.88 96 GLY A O 1
ATOM 734 N N . GLY A 1 97 ? 55.612 67.480 197.746 1.00 29.61 97 GLY A N 1
ATOM 735 C CA . GLY A 1 97 ? 55.040 67.283 199.089 1.00 31.42 97 GLY A CA 1
ATOM 736 C C . GLY A 1 97 ? 54.833 65.809 199.382 1.00 37.07 97 GLY A C 1
ATOM 737 O O . GLY A 1 97 ? 55.139 64.963 198.508 1.00 36.30 97 GLY A O 1
ATOM 738 N N . THR A 1 98 ? 54.314 65.502 200.553 1.00 40.57 98 THR A N 1
ATOM 739 C CA . THR A 1 98 ? 53.840 64.135 200.888 1.00 38.16 98 THR A CA 1
ATOM 740 C C . THR A 1 98 ? 52.568 63.915 200.095 1.00 36.44 98 THR A C 1
ATOM 741 O O . THR A 1 98 ? 51.988 64.895 199.604 1.00 31.72 98 THR A O 1
ATOM 745 N N . LYS A 1 99 ? 52.096 62.676 200.027 1.00 33.80 99 LYS A N 1
ATOM 746 C CA . LYS A 1 99 ? 50.749 62.405 199.488 1.00 29.75 99 LYS A CA 1
ATOM 747 C C . LYS A 1 99 ? 49.674 63.084 200.350 1.00 29.88 99 LYS A C 1
ATOM 748 O O . LYS A 1 99 ? 48.684 63.478 199.778 1.00 33.78 99 LYS A O 1
ATOM 754 N N . ILE A 1 100 ? 49.840 63.217 201.657 1.00 33.98 100 ILE A N 1
ATOM 755 C CA . ILE A 1 100 ? 48.824 63.874 202.534 1.00 35.62 100 ILE A CA 1
ATOM 756 C C . ILE A 1 100 ? 48.717 65.343 202.107 1.00 33.04 100 ILE A C 1
ATOM 757 O O . ILE A 1 100 ? 47.629 65.817 201.843 1.00 35.47 100 ILE A O 1
ATOM 770 N N . ALA A 1 102 ? 49.600 66.719 199.272 1.00 34.29 102 ALA A N 1
ATOM 771 C CA . ALA A 1 102 ? 49.127 66.777 197.912 1.00 34.63 102 ALA A CA 1
ATOM 772 C C . ALA A 1 102 ? 47.643 66.429 197.851 1.00 31.23 102 ALA A C 1
ATOM 773 O O . ALA A 1 102 ? 46.939 67.126 197.122 1.00 26.73 102 ALA A O 1
ATOM 775 N N . LEU A 1 103 ? 47.178 65.374 198.535 1.00 29.75 103 LEU A N 1
ATOM 776 C CA . LEU A 1 103 ? 45.739 64.997 198.518 1.00 32.04 103 LEU A CA 1
ATOM 777 C C . LEU A 1 103 ? 44.886 66.158 199.068 1.00 35.85 103 LEU A C 1
ATOM 778 O O . LEU A 1 103 ? 43.829 66.448 198.502 1.00 36.68 103 LEU A O 1
ATOM 783 N N . ALA A 1 104 ? 45.317 66.790 200.155 1.00 33.22 104 ALA A N 1
ATOM 784 C CA . ALA A 1 104 ? 44.583 67.882 200.837 1.00 34.44 104 ALA A CA 1
ATOM 785 C C . ALA A 1 104 ? 44.402 69.044 199.860 1.00 34.77 104 ALA A C 1
ATOM 786 O O . ALA A 1 104 ? 43.266 69.514 199.699 1.00 38.02 104 ALA A O 1
ATOM 788 N N . ALA A 1 105 ? 45.483 69.459 199.212 1.00 35.63 105 ALA A N 1
ATOM 789 C CA . ALA A 1 105 ? 45.528 70.644 198.326 1.00 35.28 105 ALA A CA 1
ATOM 790 C C . ALA A 1 105 ? 44.750 70.337 197.053 1.00 34.78 105 ALA A C 1
ATOM 791 O O . ALA A 1 105 ? 43.937 71.147 196.638 1.00 30.30 105 ALA A O 1
ATOM 793 N N . PHE A 1 106 ? 44.976 69.173 196.443 1.00 33.62 106 PHE A N 1
ATOM 794 C CA . PHE A 1 106 ? 44.202 68.726 195.266 1.00 32.59 106 PHE A CA 1
ATOM 795 C C . PHE A 1 106 ? 42.706 68.863 195.549 1.00 35.68 106 PHE A C 1
ATOM 796 O O . PHE A 1 106 ? 41.987 69.507 194.745 1.00 40.43 106 PHE A O 1
ATOM 804 N N . ASP A 1 107 ? 42.245 68.280 196.658 1.00 38.04 107 ASP A N 1
ATOM 805 C CA . ASP A 1 107 ? 40.816 68.257 197.057 1.00 42.28 107 ASP A CA 1
ATOM 806 C C . ASP A 1 107 ? 40.203 69.672 197.025 1.00 39.78 107 ASP A C 1
ATOM 807 O O . ASP A 1 107 ? 39.111 69.822 196.459 1.00 39.26 107 ASP A O 1
ATOM 812 N N . ARG A 1 108 ? 40.852 70.663 197.634 1.00 38.43 108 ARG A N 1
ATOM 813 C CA . ARG A 1 108 ? 40.299 72.041 197.767 1.00 39.52 108 ARG A CA 1
ATOM 814 C C . ARG A 1 108 ? 40.402 72.782 196.429 1.00 42.68 108 ARG A C 1
ATOM 815 O O . ARG A 1 108 ? 39.490 73.558 196.120 1.00 43.24 108 ARG A O 1
ATOM 823 N N . PHE A 1 109 ? 41.465 72.546 195.653 1.00 40.63 109 PHE A N 1
ATOM 824 C CA . PHE A 1 109 ? 41.662 73.182 194.330 1.00 41.27 109 PHE A CA 1
ATOM 825 C C . PHE A 1 109 ? 40.669 72.585 193.326 1.00 43.40 109 PHE A C 1
ATOM 826 O O . PHE A 1 109 ? 40.134 73.344 192.502 1.00 36.65 109 PHE A O 1
ATOM 834 N N . ARG A 1 110 ? 40.385 71.289 193.413 1.00 39.94 110 ARG A N 1
ATOM 835 C CA . ARG A 1 110 ? 39.370 70.638 192.544 1.00 41.38 110 ARG A CA 1
ATOM 836 C C . ARG A 1 110 ? 37.978 71.196 192.900 1.00 47.86 110 ARG A C 1
ATOM 837 O O . ARG A 1 110 ? 37.225 71.602 191.978 1.00 46.50 110 ARG A O 1
ATOM 845 N N . HIS A 1 111 ? 37.640 71.238 194.188 1.00 48.87 111 HIS A N 1
ATOM 846 C CA . HIS A 1 111 ? 36.338 71.751 194.686 1.00 53.68 111 HIS A CA 1
ATOM 847 C C . HIS A 1 111 ? 36.081 73.172 194.151 1.00 48.88 111 HIS A C 1
ATOM 848 O O . HIS A 1 111 ? 34.921 73.475 193.853 1.00 52.08 111 HIS A O 1
ATOM 855 N N . ASN A 1 112 ? 37.120 74.000 194.026 1.00 45.60 11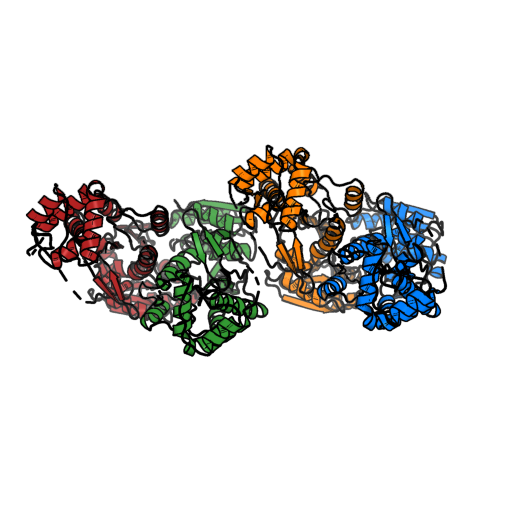2 ASN A N 1
ATOM 856 C CA . ASN A 1 112 ? 37.034 75.406 193.535 1.00 44.36 112 ASN A CA 1
ATOM 857 C C . ASN A 1 112 ? 37.315 75.506 192.034 1.00 47.44 112 ASN A C 1
ATOM 858 O O . ASN A 1 112 ? 37.604 76.615 191.589 1.00 50.25 112 ASN A O 1
ATOM 863 N N . HIS A 1 113 ? 37.245 74.397 191.286 1.00 47.72 113 HIS A N 1
ATOM 864 C CA . HIS A 1 113 ? 37.431 74.343 189.812 1.00 50.85 113 HIS A CA 1
ATOM 865 C C . HIS A 1 113 ? 38.683 75.123 189.385 1.00 46.83 113 HIS A C 1
ATOM 866 O O . HIS A 1 113 ? 38.606 75.885 188.393 1.00 44.85 113 HIS A O 1
ATOM 873 N N . ARG A 1 114 ? 39.797 74.924 190.091 1.00 42.77 114 ARG A N 1
ATOM 874 C CA . ARG A 1 114 ? 41.088 75.600 189.809 1.00 39.94 114 ARG A CA 1
ATOM 875 C C . ARG A 1 114 ? 41.954 74.707 188.924 1.00 43.62 114 ARG A C 1
ATOM 876 O O . ARG A 1 114 ? 41.840 73.479 188.957 1.00 44.63 114 ARG A O 1
ATOM 884 N N . PRO A 1 115 ? 42.839 75.316 188.107 1.00 40.33 115 PRO A N 1
ATOM 885 C CA . PRO A 1 115 ? 43.865 74.578 187.390 1.00 41.42 115 PRO A CA 1
ATOM 886 C C . PRO A 1 115 ? 44.867 73.887 188.335 1.00 40.21 115 PRO A C 1
ATOM 887 O O . PRO A 1 115 ? 45.300 74.447 189.349 1.00 33.84 115 PRO A O 1
ATOM 891 N N . ILE A 1 116 ? 45.236 72.665 187.971 1.00 32.22 116 ILE A N 1
ATOM 892 C CA . ILE A 1 116 ? 46.174 71.825 188.759 1.00 34.49 116 ILE A CA 1
ATOM 893 C C . ILE A 1 116 ? 47.133 71.174 187.770 1.00 33.89 116 ILE A C 1
ATOM 894 O O . ILE A 1 116 ? 46.662 70.457 186.883 1.00 36.61 116 ILE A O 1
ATOM 899 N N . ILE A 1 117 ? 48.430 71.415 187.946 1.00 31.65 117 ILE A N 1
ATOM 900 C CA . ILE A 1 117 ? 49.494 70.874 187.073 1.00 31.39 117 ILE A CA 1
ATOM 901 C C . ILE A 1 117 ? 50.318 69.841 187.854 1.00 30.03 117 ILE A C 1
ATOM 902 O O . ILE A 1 117 ? 50.403 69.924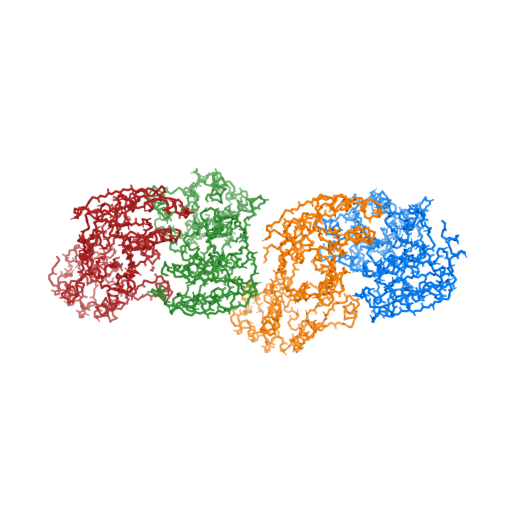 189.071 1.00 28.85 117 ILE A O 1
ATOM 907 N N . TYR A 1 118 ? 50.886 68.892 187.119 1.00 32.40 118 TYR A N 1
ATOM 908 C CA . TYR A 1 118 ? 51.795 67.855 187.639 1.00 31.69 118 TYR A CA 1
ATOM 909 C C . TYR A 1 118 ? 52.910 67.690 186.611 1.00 27.31 118 TYR A C 1
ATOM 910 O O . TYR A 1 118 ? 52.602 67.590 185.424 1.00 28.73 118 TYR A O 1
ATOM 919 N N . VAL A 1 119 ? 54.170 67.710 187.066 1.00 25.72 119 VAL A N 1
ATOM 920 C CA . VAL A 1 119 ? 55.368 67.663 186.215 1.00 28.68 119 VAL A CA 1
ATOM 921 C C . VAL A 1 119 ? 55.846 66.218 186.118 1.00 31.01 119 VAL A C 1
ATOM 922 O O . VAL A 1 119 ? 56.270 65.696 187.128 1.00 36.32 119 VAL A O 1
ATOM 926 N N . ASP A 1 120 ? 55.756 65.635 184.921 1.00 37.01 120 ASP A N 1
ATOM 927 C CA . ASP A 1 120 ? 56.226 64.259 184.591 1.00 35.02 120 ASP A CA 1
ATOM 928 C C . ASP A 1 120 ? 57.588 64.395 183.907 1.00 33.22 120 ASP A C 1
ATOM 929 O O . ASP A 1 120 ? 57.607 64.737 182.727 1.00 41.03 120 ASP A O 1
ATOM 934 N N . SER A 1 121 ? 58.682 64.140 184.634 1.00 34.59 121 SER A N 1
ATOM 935 C CA . SER A 1 121 ? 60.057 64.272 184.115 1.00 40.64 121 SER A CA 1
ATOM 936 C C . SER A 1 121 ? 60.395 63.116 183.164 1.00 40.46 121 SER A C 1
ATOM 937 O O . SER A 1 121 ? 61.277 63.332 182.310 1.00 39.55 121 SER A O 1
ATOM 940 N N . ASP A 1 122 ? 59.682 61.984 183.262 1.00 40.52 122 ASP A N 1
ATOM 941 C CA . ASP A 1 122 ? 59.878 60.805 182.367 1.00 43.21 122 ASP A CA 1
ATOM 942 C C . ASP A 1 122 ? 59.562 61.211 180.925 1.00 43.55 122 ASP A C 1
ATOM 943 O O . ASP A 1 122 ? 60.448 61.057 180.062 1.00 50.40 122 ASP A O 1
ATOM 945 N N . SER A 1 123 ? 58.351 61.717 180.672 1.00 45.69 123 SER A N 1
ATOM 946 C CA . SER A 1 123 ? 57.858 62.123 179.331 1.00 48.15 123 SER A CA 1
ATOM 947 C C . SER A 1 123 ? 58.141 63.618 179.068 1.00 48.83 123 SER A C 1
ATOM 948 O O . SER A 1 123 ? 57.843 64.097 177.963 1.00 46.63 123 SER A O 1
ATOM 951 N N . GLN A 1 124 ? 58.680 64.339 180.041 1.00 44.01 124 GLN A N 1
ATOM 952 C CA . GLN A 1 124 ? 58.995 65.784 179.912 1.00 41.64 124 GLN A CA 1
ATOM 953 C C . GLN A 1 124 ? 57.742 66.583 179.605 1.00 40.98 124 GLN A C 1
ATOM 954 O O . GLN A 1 124 ? 57.788 67.424 178.704 1.00 47.56 124 GLN A O 1
ATOM 960 N N . ARG A 1 125 ? 56.663 66.304 180.335 1.00 41.90 125 ARG A N 1
ATOM 961 C CA . ARG A 1 125 ? 55.359 66.971 180.115 1.00 43.18 125 ARG A CA 1
ATOM 962 C C . ARG A 1 125 ? 54.860 67.573 181.424 1.00 37.20 125 ARG A C 1
ATOM 963 O O . ARG A 1 125 ? 55.126 67.015 182.487 1.00 36.64 125 ARG A O 1
ATOM 971 N N . ILE A 1 126 ? 54.156 68.688 181.302 1.00 38.00 126 ILE A N 1
ATOM 972 C CA . ILE A 1 126 ? 53.199 69.213 182.314 1.00 38.04 126 ILE A CA 1
ATOM 973 C C . ILE A 1 126 ? 51.853 68.560 182.027 1.00 34.64 126 ILE A C 1
ATOM 974 O O . ILE A 1 126 ? 51.334 68.779 180.953 1.00 35.05 126 ILE A O 1
ATOM 979 N N . LEU A 1 127 ? 51.312 67.795 182.968 1.00 34.89 127 LEU A N 1
ATOM 980 C CA . LEU A 1 127 ? 49.922 67.280 182.907 1.00 34.54 127 LEU A CA 1
ATOM 981 C C . LEU A 1 127 ? 49.007 68.314 183.568 1.00 34.04 127 LEU A C 1
ATOM 982 O O . LEU A 1 127 ? 49.328 68.747 184.660 1.00 31.92 127 LEU A O 1
ATOM 987 N N . TYR A 1 128 ? 47.939 68.722 182.878 1.00 36.13 128 TYR A N 1
ATOM 988 C CA . TYR A 1 128 ? 46.853 69.563 183.436 1.00 35.17 128 TYR A CA 1
ATOM 989 C C . TYR A 1 128 ? 45.768 68.612 183.937 1.00 35.33 128 TYR A C 1
ATOM 990 O O . TYR A 1 128 ? 45.019 68.072 183.101 1.00 36.90 128 TYR A O 1
ATOM 999 N N . LEU A 1 129 ? 45.742 68.367 185.252 1.00 35.83 129 LEU A N 1
ATOM 1000 C CA . LEU A 1 129 ? 44.898 67.322 185.889 1.00 41.36 129 LEU A CA 1
ATOM 1001 C C . LEU A 1 129 ? 43.435 67.751 185.886 1.00 46.01 129 LEU A C 1
ATOM 1002 O O . LEU A 1 129 ? 42.586 66.868 185.940 1.00 43.58 129 LEU A O 1
ATOM 1007 N N . HIS A 1 130 ? 43.155 69.052 185.798 1.00 46.30 130 HIS A N 1
ATOM 1008 C CA . HIS A 1 130 ? 41.764 69.570 185.733 1.00 47.44 130 HIS A CA 1
ATOM 1009 C C . HIS A 1 130 ? 41.089 69.180 184.407 1.00 47.77 130 HIS A C 1
ATOM 1010 O O . HIS A 1 130 ? 39.878 68.913 184.461 1.00 55.58 130 HIS A O 1
ATOM 1017 N N . ASN A 1 131 ? 41.802 69.121 183.277 1.00 46.29 131 ASN A N 1
ATOM 1018 C CA . ASN A 1 131 ? 41.152 68.918 181.944 1.00 47.60 131 ASN A CA 1
ATOM 1019 C C . ASN A 1 131 ? 41.754 67.768 181.122 1.00 46.76 131 ASN A C 1
ATOM 1020 O O . ASN A 1 131 ? 41.286 67.578 179.996 1.00 44.94 131 ASN A O 1
ATOM 1025 N N . GLY A 1 132 ? 42.759 67.039 181.625 1.00 45.84 132 GLY A N 1
ATOM 1026 C CA . GLY A 1 132 ? 43.359 65.876 180.935 1.00 42.20 132 GLY A CA 1
ATOM 1027 C C . GLY A 1 132 ? 44.312 66.259 179.810 1.00 46.41 132 GLY A C 1
ATOM 1028 O O . GLY A 1 132 ? 44.816 65.355 179.138 1.00 49.28 132 GLY A O 1
ATOM 1029 N N . GLU A 1 133 ? 44.559 67.553 179.586 1.00 47.64 133 GLU A N 1
ATOM 1030 C CA . GLU A 1 133 ? 45.473 68.043 178.523 1.00 50.95 133 GLU A CA 1
ATOM 1031 C C . GLU A 1 133 ? 46.908 67.942 179.055 1.00 51.07 133 GLU A C 1
ATOM 1032 O O . GLU A 1 133 ? 47.095 67.559 180.217 1.00 49.86 133 GLU A O 1
ATOM 1038 N N . SER A 1 134 ? 47.892 68.249 178.209 1.00 49.88 134 SER A N 1
ATOM 1039 C CA . SER A 1 134 ? 49.325 68.226 178.569 1.00 48.15 134 SER A CA 1
ATOM 1040 C C . SER A 1 134 ? 50.123 69.090 177.594 1.00 46.56 134 SER A C 1
ATOM 1041 O O . SER A 1 134 ? 49.605 69.421 176.554 1.00 53.84 134 SER A O 1
ATOM 1044 N N . GLU A 1 135 ? 51.345 69.442 177.967 1.00 51.84 135 GLU A N 1
ATOM 1045 C CA . GLU A 1 135 ? 52.233 70.369 177.223 1.00 49.11 135 GLU A CA 1
ATOM 1046 C C . GLU A 1 135 ? 53.661 69.852 177.378 1.00 48.28 135 GLU A C 1
ATOM 1047 O O . GLU A 1 135 ? 53.986 69.367 178.469 1.00 45.72 135 GLU A O 1
ATOM 1053 N N . ARG A 1 136 ? 54.460 69.902 176.310 1.00 49.81 136 ARG A N 1
ATOM 1054 C CA . ARG A 1 136 ? 55.902 69.581 176.371 1.00 52.99 136 ARG A CA 1
ATOM 1055 C C . ARG A 1 136 ? 56.539 70.668 177.235 1.00 52.83 136 ARG A C 1
ATOM 1056 O O . ARG A 1 136 ? 56.108 71.822 177.098 1.00 52.78 136 ARG A O 1
ATOM 1064 N N . LEU A 1 137 ? 57.448 70.282 178.143 1.00 47.11 137 LEU A N 1
ATOM 1065 C CA . LEU A 1 137 ? 58.328 71.217 178.885 1.00 46.88 137 LEU A CA 1
ATOM 1066 C C . LEU A 1 137 ? 59.336 71.792 177.893 1.00 45.82 137 LEU A C 1
ATOM 1067 O O . LEU A 1 137 ? 59.714 71.062 176.943 1.00 51.08 137 LEU A O 1
ATOM 1072 N N . GLY A 1 138 ? 59.784 73.029 178.095 1.00 44.85 138 GLY A N 1
ATOM 1073 C CA . GLY A 1 138 ? 60.975 73.561 177.400 1.00 44.49 138 GLY A CA 1
ATOM 1074 C C . GLY A 1 138 ? 62.253 73.092 178.082 1.00 51.36 138 GLY A C 1
ATOM 1075 O O . GLY A 1 138 ? 62.177 72.142 178.905 1.00 52.65 138 GLY A O 1
ATOM 1076 N N . ASP A 1 139 ? 63.377 73.749 177.794 1.00 49.59 139 ASP A N 1
ATOM 1077 C CA . ASP A 1 139 ? 64.679 73.495 178.454 1.00 53.78 139 ASP A CA 1
ATOM 1078 C C . ASP A 1 139 ? 65.290 74.824 178.886 1.00 47.31 139 ASP A C 1
ATOM 1079 O O . ASP A 1 139 ? 66.434 75.080 178.575 1.00 40.72 139 ASP A O 1
ATOM 1081 N N . PRO A 1 140 ? 64.587 75.658 179.682 1.00 52.00 140 PRO A N 1
ATOM 1082 C CA . PRO A 1 140 ? 65.163 76.916 180.173 1.00 51.28 140 PRO A CA 1
ATOM 1083 C C . PRO A 1 140 ? 66.168 76.733 181.327 1.00 45.21 140 PRO A C 1
ATOM 1084 O O . PRO A 1 140 ? 67.041 77.561 181.509 1.00 37.92 140 PRO A O 1
ATOM 1088 N N . LEU A 1 141 ? 66.087 75.601 182.033 1.00 40.05 141 LEU A N 1
ATOM 1089 C CA . LEU A 1 141 ? 66.923 75.266 183.218 1.00 38.19 141 LEU A CA 1
ATOM 1090 C C . LEU A 1 141 ? 68.411 75.201 182.873 1.00 31.73 141 LEU A C 1
ATOM 1091 O O . LEU A 1 141 ? 68.741 74.585 181.858 1.00 35.89 141 LEU A O 1
ATOM 1096 N N . THR A 1 142 ? 69.245 75.931 183.632 1.00 32.71 142 THR A N 1
ATOM 1097 C CA . THR A 1 142 ? 70.706 75.936 183.513 1.00 35.82 142 THR A CA 1
ATOM 1098 C C . THR A 1 142 ? 71.258 74.970 184.562 1.00 34.24 142 THR A C 1
ATOM 1099 O O . THR A 1 142 ? 70.476 74.578 185.444 1.00 34.47 142 THR A O 1
ATOM 1103 N N . VAL A 1 143 ? 72.544 74.623 184.461 1.00 36.11 143 VAL A N 1
ATOM 1104 C CA . VAL A 1 143 ? 73.257 73.787 185.470 1.00 39.26 143 VAL A CA 1
ATOM 1105 C C . VAL A 1 143 ? 73.315 74.537 186.813 1.00 40.09 143 VAL A C 1
ATOM 1106 O O . VAL A 1 143 ? 73.132 73.903 187.869 1.00 33.70 143 VAL A O 1
ATOM 1110 N N . LYS A 1 144 ? 73.513 75.855 186.787 1.00 37.65 144 LYS A N 1
ATOM 1111 C CA . LYS A 1 144 ? 73.566 76.670 188.020 1.00 33.65 144 LYS A CA 1
ATOM 1112 C C . LYS A 1 144 ? 72.254 76.484 188.811 1.00 34.37 144 LYS A C 1
ATOM 1113 O O . LYS A 1 144 ? 72.331 76.272 190.058 1.00 33.73 144 LYS A O 1
ATOM 1117 N N . GLN A 1 145 ? 71.106 76.580 188.134 1.00 34.55 145 GLN A N 1
ATOM 1118 C CA . GLN A 1 145 ? 69.771 76.502 188.759 1.00 32.96 145 GLN A CA 1
ATOM 1119 C C . GLN A 1 145 ? 69.544 75.070 189.269 1.00 30.01 145 GLN A C 1
ATOM 1120 O O . GLN A 1 145 ? 68.986 74.889 190.337 1.00 27.50 145 GLN A O 1
ATOM 1126 N N . TYR A 1 146 ? 69.924 74.088 188.479 1.00 32.68 146 TYR A N 1
ATOM 1127 C CA . TYR A 1 146 ? 69.717 72.664 188.834 1.00 33.78 146 TYR A CA 1
ATOM 1128 C C . TYR A 1 146 ? 70.449 72.421 190.151 1.00 27.44 146 TYR A C 1
ATOM 1129 O O . TYR A 1 146 ? 69.799 71.983 191.119 1.00 32.32 146 TYR A O 1
ATOM 1138 N N . LEU A 1 147 ? 71.739 72.743 190.211 1.00 32.59 147 LEU A N 1
ATOM 1139 C CA . LEU A 1 147 ? 72.600 72.518 191.405 1.00 32.28 147 LEU A CA 1
ATOM 1140 C C . LEU A 1 147 ? 72.056 73.290 192.607 1.00 33.38 147 LEU A C 1
ATOM 1141 O O . LEU A 1 147 ? 72.069 72.708 193.710 1.00 23.38 147 LEU A O 1
ATOM 1146 N N . ALA A 1 148 ? 71.556 74.516 192.407 1.00 30.64 148 ALA A N 1
ATOM 1147 C CA . ALA A 1 148 ? 70.938 75.336 193.480 1.00 30.00 148 ALA A CA 1
ATOM 1148 C C . ALA A 1 148 ? 69.783 74.584 194.161 1.00 28.81 148 ALA A C 1
ATOM 1149 O O . ALA A 1 148 ? 69.628 74.700 195.373 1.00 28.55 148 ALA A O 1
ATOM 1151 N N . CYS A 1 149 ? 68.984 73.818 193.428 1.00 30.71 149 CYS A N 1
ATOM 1152 C CA . CYS A 1 149 ? 67.851 73.066 194.017 1.00 32.28 149 CYS A CA 1
ATOM 1153 C C . CYS A 1 149 ? 68.343 72.043 195.037 1.00 31.12 149 CYS A C 1
ATOM 1154 O O . CYS A 1 149 ? 67.525 71.669 195.926 1.00 37.38 149 CYS A O 1
ATOM 1157 N N . TYR A 1 150 ? 69.602 71.608 194.939 1.00 32.42 150 TYR A N 1
ATOM 1158 C CA . TYR A 1 150 ? 70.220 70.600 195.855 1.00 31.77 150 TYR A CA 1
ATOM 1159 C C . TYR A 1 150 ? 71.263 71.276 196.759 1.00 31.57 150 TYR A C 1
ATOM 1160 O O . TYR A 1 150 ? 71.993 70.589 197.463 1.00 32.38 150 TYR A O 1
ATOM 1169 N N . GLY A 1 151 ? 71.275 72.609 196.798 1.00 31.39 151 GLY A N 1
ATOM 1170 C CA . GLY A 1 151 ? 72.139 73.379 197.714 1.00 30.92 151 GLY A CA 1
ATOM 1171 C C . GLY A 1 151 ? 73.593 73.459 197.256 1.00 32.49 151 GLY A C 1
ATOM 1172 O O . GLY A 1 151 ? 74.476 73.738 198.093 1.00 42.37 151 GLY A O 1
ATOM 1173 N N . PHE A 1 152 ? 73.886 73.147 195.988 1.00 34.17 152 PHE A N 1
ATOM 1174 C CA . PHE A 1 152 ? 75.261 73.136 195.442 1.00 35.83 152 PHE A CA 1
ATOM 1175 C C . PHE A 1 152 ? 75.502 74.377 194.575 1.00 34.15 152 PHE A C 1
ATOM 1176 O O . PHE A 1 152 ? 74.576 74.875 193.948 1.00 34.03 152 PHE A O 1
ATOM 1184 N N . LYS A 1 153 ? 76.755 74.794 194.482 1.00 41.53 153 LYS A N 1
ATOM 1185 C CA . LYS A 1 153 ? 77.246 75.844 193.556 1.00 41.86 153 LYS A CA 1
ATOM 1186 C C . LYS A 1 153 ? 78.432 75.261 192.786 1.00 41.79 153 LYS A C 1
ATOM 1187 O O . LYS A 1 153 ? 79.065 74.288 193.326 1.00 33.31 153 LYS A O 1
ATOM 1190 N N . ALA A 1 154 ? 78.646 75.717 191.549 1.00 44.50 154 ALA A N 1
ATOM 1191 C CA . ALA A 1 154 ? 79.830 75.349 190.725 1.00 54.11 154 ALA A CA 1
ATOM 1192 C C . ALA A 1 154 ? 80.946 76.359 191.002 1.00 58.05 154 ALA A C 1
ATOM 1193 O O . ALA A 1 154 ? 80.638 77.574 190.948 1.00 51.82 154 ALA A O 1
ATOM 1195 N N . ASP A 1 155 ? 82.169 75.879 191.273 1.00 63.98 155 ASP A N 1
ATOM 1196 C CA . ASP A 1 155 ? 83.267 76.661 191.909 1.00 71.01 155 ASP A CA 1
ATOM 1197 C C . ASP A 1 155 ? 84.264 77.115 190.840 1.00 70.07 155 ASP A C 1
ATOM 1198 O O . ASP A 1 155 ? 84.174 76.588 189.720 1.00 73.15 155 ASP A O 1
ATOM 1199 N N . LYS A 1 165 ? 96.716 70.558 171.642 1.00 78.65 165 LYS A N 1
ATOM 1200 C CA . LYS A 1 165 ? 98.022 70.739 170.951 1.00 81.43 165 LYS A CA 1
ATOM 1201 C C . LYS A 1 165 ? 98.002 69.965 169.624 1.00 93.19 165 LYS A C 1
ATOM 1202 O O . LYS A 1 165 ? 96.911 69.827 169.028 1.00 101.72 165 LYS A O 1
ATOM 1204 N N . THR A 1 166 ? 99.154 69.434 169.193 1.00 103.24 166 THR A N 1
ATOM 1205 C CA . THR A 1 166 ? 99.287 68.438 168.087 1.00 94.86 166 THR A CA 1
ATOM 1206 C C . THR A 1 166 ? 98.406 67.199 168.366 1.00 94.11 166 THR A C 1
ATOM 1207 O O . THR A 1 166 ? 97.973 66.563 167.391 1.00 94.42 166 THR A O 1
ATOM 1209 N N . TRP A 1 167 ? 98.055 66.930 169.632 1.00 75.67 167 TRP A N 1
ATOM 1210 C CA . TRP A 1 167 ? 97.744 65.590 170.190 1.00 59.34 167 TRP A CA 1
ATOM 1211 C C . TRP A 1 167 ? 96.338 65.108 169.903 1.00 49.80 167 TRP A C 1
ATOM 1212 O O . TRP A 1 167 ? 96.093 63.964 170.288 1.00 39.95 167 TRP A O 1
ATOM 1223 N N . ARG A 1 168 ? 95.477 65.908 169.273 1.00 45.12 168 ARG A N 1
ATOM 1224 C CA . ARG A 1 168 ? 94.120 65.489 168.839 1.00 46.62 168 ARG A CA 1
ATOM 1225 C C . ARG A 1 168 ? 94.215 64.241 167.938 1.00 45.73 168 ARG A C 1
ATOM 1226 O O . ARG A 1 168 ? 93.357 63.324 168.092 1.00 43.27 168 ARG A O 1
ATOM 1228 N N . GLU A 1 169 ? 95.198 64.196 167.038 1.00 41.79 169 GLU A N 1
ATOM 1229 C CA . GLU A 1 169 ? 95.427 63.039 166.127 1.00 45.16 169 GLU A CA 1
ATOM 1230 C C . GLU A 1 169 ? 95.695 61.787 166.966 1.00 47.73 169 GLU A C 1
ATOM 1231 O O . GLU A 1 169 ? 95.172 60.724 166.593 1.00 50.30 169 GLU A O 1
ATOM 1233 N N . VAL A 1 170 ? 96.473 61.915 168.044 1.00 47.41 170 VAL A N 1
ATOM 1234 C CA . VAL A 1 170 ? 96.875 60.781 168.930 1.00 50.23 170 VAL A CA 1
ATOM 1235 C C . VAL A 1 170 ? 95.623 60.259 169.640 1.00 55.33 170 VAL A C 1
ATOM 1236 O O . VAL A 1 170 ? 95.419 59.028 169.659 1.00 54.09 170 VAL A O 1
ATOM 1240 N N . GLU A 1 171 ? 94.823 61.190 170.173 1.00 48.91 171 GLU A N 1
ATOM 1241 C CA . GLU A 1 171 ? 93.539 60.950 170.870 1.00 45.33 171 GLU A CA 1
ATOM 1242 C C . GLU A 1 171 ? 92.633 60.055 170.006 1.00 43.46 171 GLU A C 1
ATOM 1243 O O . GLU A 1 171 ? 92.159 59.017 170.543 1.00 39.16 171 GLU A O 1
ATOM 1249 N N . ASP A 1 172 ? 92.433 60.420 168.734 1.00 39.64 172 ASP A N 1
ATOM 1250 C CA . ASP A 1 172 ? 91.606 59.656 167.752 1.00 41.49 172 ASP A CA 1
ATOM 1251 C C . ASP A 1 172 ? 92.229 58.260 167.524 1.00 39.25 172 ASP A C 1
ATOM 1252 O O . ASP A 1 172 ? 91.458 57.273 167.483 1.00 40.24 172 ASP A O 1
ATOM 1257 N N . LEU A 1 173 ? 93.558 58.162 167.376 1.00 43.56 173 LEU A N 1
ATOM 1258 C CA . LEU A 1 173 ? 94.267 56.873 167.105 1.00 40.88 173 LEU A CA 1
ATOM 1259 C C . LEU A 1 173 ? 94.154 55.955 168.328 1.00 42.89 173 LEU A C 1
ATOM 1260 O O . LEU A 1 173 ? 93.949 54.751 168.141 1.00 40.38 173 LEU A O 1
ATOM 1262 N N . PHE A 1 174 ? 94.255 56.501 169.544 1.00 39.73 174 PHE A N 1
ATOM 1263 C CA . PHE A 1 174 ? 94.119 55.759 170.821 1.00 37.52 174 PHE A CA 1
ATOM 1264 C C . PHE A 1 174 ? 92.720 55.184 170.946 1.00 38.73 174 PHE A C 1
ATOM 1265 O O . PHE A 1 174 ? 92.592 54.004 171.363 1.00 33.07 174 PHE A O 1
ATOM 1273 N N . ALA A 1 175 ? 91.706 55.989 170.621 1.00 36.93 175 ALA A N 1
ATOM 1274 C CA . ALA A 1 175 ? 90.279 55.606 170.676 1.00 40.50 175 ALA A CA 1
ATOM 1275 C C . ALA A 1 175 ? 90.017 54.484 169.671 1.00 43.02 175 ALA A C 1
ATOM 1276 O O . ALA A 1 175 ? 89.377 53.477 170.084 1.00 47.14 175 ALA A O 1
ATOM 1278 N N . GLN A 1 176 ? 90.491 54.642 168.430 1.00 44.34 176 GLN A N 1
ATOM 1279 C CA . GLN A 1 176 ? 90.285 53.657 167.323 1.00 47.49 176 GLN A CA 1
ATOM 1280 C C . GLN A 1 176 ? 91.065 52.366 167.622 1.00 45.60 176 GLN A C 1
ATOM 1281 O O . GLN A 1 176 ? 90.597 51.293 167.223 1.00 44.27 176 GLN A O 1
ATOM 1287 N N . ASN A 1 177 ? 92.208 52.462 168.301 1.00 40.79 177 ASN A N 1
ATOM 1288 C CA . ASN A 1 177 ? 93.134 51.319 168.553 1.00 42.97 177 ASN A CA 1
ATOM 1289 C C . ASN A 1 177 ? 93.062 50.832 169.994 1.00 35.39 177 ASN A C 1
ATOM 1290 O O . ASN A 1 177 ? 93.958 50.076 170.366 1.00 38.65 177 ASN A O 1
ATOM 1295 N N . SER A 1 178 ? 92.037 51.196 170.767 1.00 36.03 178 SER A N 1
ATOM 1296 C CA . SER A 1 178 ? 91.959 50.918 172.223 1.00 41.99 178 SER A CA 1
ATOM 1297 C C . SER A 1 178 ? 92.064 49.397 172.457 1.00 43.52 178 SER A C 1
ATOM 1298 O O . SER A 1 178 ? 92.674 48.999 173.442 1.00 47.71 178 SER A O 1
ATOM 1301 N N . THR A 1 179 ? 91.473 48.580 171.591 1.00 43.84 179 THR A N 1
ATOM 1302 C CA . THR A 1 179 ? 91.500 47.099 171.735 1.00 46.06 179 THR A CA 1
ATOM 1303 C C . THR A 1 179 ? 92.931 46.602 171.536 1.00 42.38 179 THR A C 1
ATOM 1304 O O . THR A 1 179 ? 93.424 45.894 172.422 1.00 47.16 179 THR A O 1
ATOM 1308 N N . LYS A 1 180 ? 93.588 46.972 170.437 1.00 49.15 180 LYS A N 1
ATOM 1309 C CA . LYS A 1 180 ? 94.907 46.400 170.047 1.00 47.48 180 LYS A CA 1
ATOM 1310 C C . LYS A 1 180 ? 96.044 47.022 170.889 1.00 49.30 180 LYS A C 1
ATOM 1311 O O . LYS A 1 180 ? 97.100 46.347 171.040 1.00 42.89 180 LYS A O 1
ATOM 1317 N N . TRP A 1 181 ? 95.856 48.222 171.465 1.00 38.86 181 TRP A N 1
ATOM 1318 C CA . TRP A 1 181 ? 96.887 48.895 172.305 1.00 41.40 181 TRP A CA 1
ATOM 1319 C C . TRP A 1 181 ? 96.482 48.875 173.777 1.00 44.56 181 TRP A C 1
ATOM 1320 O O . TRP A 1 181 ? 97.076 49.620 174.559 1.00 44.20 181 TRP A O 1
ATOM 1331 N N . GLN A 1 182 ? 95.497 48.057 174.138 1.00 46.60 182 GLN A N 1
ATOM 1332 C CA . GLN A 1 182 ? 94.851 47.994 175.473 1.00 47.43 182 GLN A CA 1
ATOM 1333 C C . GLN A 1 182 ? 95.912 47.957 176.569 1.00 47.98 182 GLN A C 1
ATOM 1334 O O . GLN A 1 182 ? 95.906 48.858 177.440 1.00 43.28 182 GLN A O 1
ATOM 1340 N N . ASN A 1 183 ? 96.793 46.953 176.511 1.00 42.06 183 ASN A N 1
ATOM 1341 C CA . ASN A 1 183 ? 97.828 46.671 177.535 1.00 45.08 183 ASN A CA 1
ATOM 1342 C C . ASN A 1 183 ? 98.888 47.781 177.529 1.00 45.82 183 ASN A C 1
ATOM 1343 O O . ASN A 1 183 ? 99.264 48.215 178.610 1.00 43.10 183 ASN A O 1
ATOM 1348 N N . GLN A 1 184 ? 99.347 48.221 176.361 1.00 40.67 184 GLN A N 1
ATOM 1349 C CA . GLN A 1 184 ? 100.430 49.223 176.253 1.00 43.42 184 GLN A CA 1
ATOM 1350 C C . GLN A 1 184 ? 99.927 50.536 176.857 1.00 41.39 184 GLN A C 1
ATOM 1351 O O . GLN A 1 184 ? 100.672 51.167 177.634 1.00 42.58 184 GLN A O 1
ATOM 1357 N N . LEU A 1 185 ? 98.706 50.930 176.515 1.00 40.43 185 LEU A N 1
ATOM 1358 C CA . LEU A 1 185 ? 98.094 52.217 176.948 1.00 44.82 185 LEU A CA 1
ATOM 1359 C C . LEU A 1 185 ? 97.766 52.153 178.442 1.00 45.97 185 LEU A C 1
ATOM 1360 O O . LEU A 1 185 ? 98.007 53.143 179.142 1.00 44.43 185 LEU A O 1
ATOM 1365 N N . GLY A 1 186 ? 97.259 51.008 178.910 1.00 41.11 186 GLY A N 1
ATOM 1366 C CA . GLY A 1 186 ? 96.999 50.755 180.333 1.00 39.61 186 GLY A CA 1
ATOM 1367 C C . GLY A 1 186 ? 98.256 50.910 181.154 1.00 41.79 186 GLY A C 1
ATOM 1368 O O . GLY A 1 186 ? 98.222 51.653 182.165 1.00 35.51 186 GLY A O 1
ATOM 1369 N N . ARG A 1 187 ? 99.333 50.267 180.709 1.00 37.23 187 ARG A N 1
ATOM 1370 C CA . ARG A 1 187 ? 100.678 50.288 181.337 1.00 40.11 187 ARG A CA 1
ATOM 1371 C C . ARG A 1 187 ? 101.194 51.732 181.376 1.00 37.01 187 ARG A C 1
ATOM 1372 O O . ARG A 1 187 ? 101.687 52.125 182.444 1.00 40.87 187 ARG A O 1
ATOM 1380 N N . LEU A 1 188 ? 101.111 52.481 180.276 1.00 33.24 188 LEU A N 1
ATOM 1381 C CA . LEU A 1 188 ? 101.583 53.891 180.252 1.00 37.08 188 LEU A CA 1
ATOM 1382 C C . LEU A 1 188 ? 100.736 54.738 181.207 1.00 33.22 188 LEU A C 1
ATOM 1383 O O . LEU A 1 188 ? 101.315 55.621 181.841 1.00 32.91 188 LEU A O 1
ATOM 1388 N N . ASN A 1 189 ? 99.421 54.479 181.315 1.00 35.37 189 ASN A N 1
ATOM 1389 C CA . ASN A 1 189 ? 98.485 55.172 182.249 1.00 37.49 189 ASN A CA 1
ATOM 1390 C C . ASN A 1 189 ? 99.003 54.998 183.676 1.00 40.97 189 ASN A C 1
ATOM 1391 O O . ASN A 1 189 ? 99.032 55.978 184.445 1.00 34.23 189 ASN A O 1
ATOM 1396 N N . TRP A 1 190 ? 99.383 53.769 184.025 1.00 39.07 190 TRP A N 1
ATOM 1397 C CA . TRP A 1 190 ? 99.882 53.397 185.368 1.00 37.62 190 TRP A CA 1
ATOM 1398 C C . TRP A 1 190 ? 101.170 54.171 185.654 1.00 39.83 190 TRP A C 1
ATOM 1399 O O . TRP A 1 190 ? 101.211 54.889 186.675 1.00 42.10 190 TRP A O 1
ATOM 1410 N N . ILE A 1 191 ? 102.154 54.054 184.766 1.00 35.39 191 ILE A N 1
ATOM 1411 C CA . ILE A 1 191 ? 103.448 54.788 184.830 1.00 37.86 191 ILE A CA 1
ATOM 1412 C C . ILE A 1 191 ? 103.175 56.280 185.070 1.00 37.89 191 ILE A C 1
ATOM 1413 O O . ILE A 1 191 ? 103.843 56.866 185.914 1.00 36.35 191 ILE A O 1
ATOM 1418 N N . ALA A 1 192 ? 102.266 56.876 184.308 1.00 35.24 192 ALA A N 1
ATOM 1419 C CA . ALA A 1 192 ? 101.949 58.320 184.348 1.00 35.87 192 ALA A CA 1
ATOM 1420 C C . ALA A 1 192 ? 101.308 58.617 185.707 1.00 37.19 192 ALA A C 1
ATOM 1421 O O . ALA A 1 192 ? 101.645 59.653 186.285 1.00 41.44 192 ALA A O 1
ATOM 1423 N N . ALA A 1 193 ? 100.444 57.723 186.204 1.00 39.94 193 ALA A N 1
ATOM 1424 C CA . ALA A 1 193 ? 99.724 57.861 187.494 1.00 40.73 193 ALA A CA 1
ATOM 1425 C C . ALA A 1 193 ? 100.717 57.837 188.659 1.00 45.80 193 ALA A C 1
ATOM 1426 O O . ALA A 1 193 ? 100.575 58.680 189.573 1.00 39.69 193 ALA A O 1
ATOM 1428 N N . GLN A 1 194 ? 101.692 56.915 188.618 1.00 43.35 194 GLN A N 1
ATOM 1429 C CA . GLN A 1 194 ? 102.739 56.747 189.666 1.00 44.54 194 GLN A CA 1
ATOM 1430 C C . GLN A 1 194 ? 103.794 57.855 189.571 1.00 42.50 194 GLN A C 1
ATOM 1431 O O . GLN A 1 194 ? 104.639 57.906 190.463 1.00 44.01 194 GLN A O 1
ATOM 1437 N N . GLN A 1 195 ? 103.767 58.670 188.511 1.00 44.55 195 GLN A N 1
ATOM 1438 C CA . GLN A 1 195 ? 104.780 59.717 188.199 1.00 47.81 195 GLN A CA 1
ATOM 1439 C C . GLN A 1 195 ? 106.180 59.097 188.164 1.00 43.98 195 GLN A C 1
ATOM 1440 O O . GLN A 1 195 ? 107.122 59.784 188.518 1.00 42.44 195 GLN A O 1
ATOM 1446 N N . GLN A 1 196 ? 106.301 57.845 187.700 1.00 41.95 196 GLN A N 1
ATOM 1447 C CA . GLN A 1 196 ? 107.596 57.178 187.378 1.00 38.89 196 GLN A CA 1
ATOM 1448 C C . GLN A 1 196 ? 108.233 57.938 186.225 1.00 38.73 196 GLN A C 1
ATOM 1449 O O . GLN A 1 196 ? 107.714 57.900 185.109 1.00 38.77 196 GLN A O 1
ATOM 1455 N N . PRO A 1 197 ? 109.349 58.672 186.445 1.00 38.70 197 PRO A N 1
ATOM 1456 C CA . PRO A 1 197 ? 109.840 59.629 185.443 1.00 40.66 197 PRO A CA 1
ATOM 1457 C C . PRO A 1 197 ? 110.406 58.987 184.157 1.00 44.56 197 PRO A C 1
ATOM 1458 O O . PRO A 1 197 ? 110.236 59.578 183.121 1.00 41.41 197 PRO A O 1
ATOM 1462 N N . ILE A 1 198 ? 111.091 57.834 184.265 1.00 41.22 198 ILE A N 1
ATOM 1463 C CA . ILE A 1 198 ? 111.793 57.160 183.136 1.00 39.94 198 ILE A CA 1
ATOM 1464 C C . ILE A 1 198 ? 111.248 55.734 182.996 1.00 40.83 198 ILE A C 1
ATOM 1465 O O . ILE A 1 198 ? 111.034 55.079 184.012 1.00 43.55 198 ILE A O 1
ATOM 1469 N N . PHE A 1 199 ? 110.904 55.327 181.774 1.00 40.58 199 PHE A N 1
ATOM 1470 C CA . PHE A 1 199 ? 110.194 54.043 181.505 1.00 40.80 199 PHE A CA 1
ATOM 1471 C C . PHE A 1 199 ? 110.681 53.466 180.176 1.00 40.57 199 PHE A C 1
ATOM 1472 O O . PHE A 1 199 ? 111.210 54.227 179.314 1.00 40.52 199 PHE A O 1
ATOM 1480 N N . THR A 1 200 ? 110.475 52.157 180.019 1.00 43.27 200 THR A N 1
ATOM 1481 C CA . THR A 1 200 ? 110.736 51.392 178.777 1.00 46.97 200 THR A CA 1
ATOM 1482 C C . THR A 1 200 ? 109.448 51.314 177.960 1.00 48.15 200 THR A C 1
ATOM 1483 O O . THR A 1 200 ? 108.350 51.451 178.539 1.00 58.16 200 THR A O 1
ATOM 1487 N N . LEU A 1 201 ? 109.612 51.147 176.653 1.00 54.09 201 LEU A N 1
ATOM 1488 C CA . LEU A 1 201 ? 108.515 50.971 175.673 1.00 53.17 201 LEU A CA 1
ATOM 1489 C C . LEU A 1 201 ? 109.039 50.106 174.529 1.00 49.24 201 LEU A C 1
ATOM 1490 O O . LEU A 1 201 ? 110.054 50.498 173.948 1.00 54.88 201 LEU A O 1
ATOM 1495 N N . GLN A 1 202 ? 108.392 48.983 174.213 1.00 53.96 202 GLN A N 1
ATOM 1496 C CA . GLN A 1 202 ? 108.744 48.157 173.016 1.00 53.24 202 GLN A CA 1
ATOM 1497 C C . GLN A 1 202 ? 108.729 49.078 171.784 1.00 59.24 202 GLN A C 1
ATOM 1498 O O . GLN A 1 202 ? 107.911 50.011 171.754 1.00 54.32 202 GLN A O 1
ATOM 1501 N N . THR A 1 203 ? 109.603 48.846 170.804 1.00 63.58 203 THR A N 1
ATOM 1502 C CA . THR A 1 203 ? 109.570 49.524 169.477 1.00 62.82 203 THR A CA 1
ATOM 1503 C C . THR A 1 203 ? 108.302 49.059 168.740 1.00 54.79 203 THR A C 1
ATOM 1504 O O . THR A 1 203 ? 107.898 47.925 168.979 1.00 53.53 203 THR A O 1
ATOM 1508 N N . GLY A 1 204 ? 107.674 49.925 167.939 1.00 51.81 204 GLY A N 1
ATOM 1509 C CA . GLY A 1 204 ? 106.372 49.641 167.297 1.00 54.82 204 GLY A CA 1
ATOM 1510 C C . GLY A 1 204 ? 105.649 50.908 166.891 1.00 51.02 204 GLY A C 1
ATOM 1511 O O . GLY A 1 204 ? 106.189 52.000 167.134 1.00 51.48 204 GLY A O 1
ATOM 1512 N N . GLU A 1 205 ? 104.457 50.767 166.307 1.00 51.43 205 GLU A N 1
ATOM 1513 C CA . GLU A 1 205 ? 103.570 51.889 165.886 1.00 50.95 205 GLU A CA 1
ATOM 1514 C C . GLU A 1 205 ? 103.383 52.876 167.048 1.00 47.82 205 GLU A C 1
ATOM 1515 O O . GLU A 1 205 ? 103.443 54.106 166.790 1.00 47.24 205 GLU A O 1
ATOM 1517 N N . LEU A 1 206 ? 103.185 52.377 168.281 1.00 48.59 206 LEU A N 1
ATOM 1518 C CA . LEU A 1 206 ? 102.800 53.230 169.438 1.00 45.23 206 LEU A CA 1
ATOM 1519 C C . LEU A 1 206 ? 103.985 54.129 169.813 1.00 43.34 206 LEU A C 1
ATOM 1520 O O . LEU A 1 206 ? 103.764 55.343 170.014 1.00 45.42 206 LEU A O 1
ATOM 1525 N N . GLN A 1 207 ? 105.186 53.566 169.897 1.00 46.93 207 GLN A N 1
ATOM 1526 C CA . GLN A 1 207 ? 106.431 54.308 170.232 1.00 53.30 207 GLN A CA 1
ATOM 1527 C C . GLN A 1 207 ? 106.691 55.402 169.187 1.00 57.49 207 GLN A C 1
ATOM 1528 O O . GLN A 1 207 ? 106.998 56.541 169.600 1.00 50.02 207 GLN A O 1
ATOM 1534 N N . ASP A 1 208 ? 106.583 55.061 167.898 1.00 54.63 208 ASP A N 1
ATOM 1535 C CA . ASP A 1 208 ? 106.741 56.008 166.758 1.00 54.75 208 ASP A CA 1
ATOM 1536 C C . ASP A 1 208 ? 105.755 57.158 166.932 1.00 52.46 208 ASP A C 1
ATOM 1537 O O . ASP A 1 208 ? 106.181 58.330 166.811 1.00 46.26 208 ASP A O 1
ATOM 1542 N N . LEU A 1 209 ? 104.489 56.824 167.214 1.00 46.09 209 LEU A N 1
ATOM 1543 C CA . LEU A 1 209 ? 103.391 57.814 167.349 1.00 52.81 209 LEU A CA 1
ATOM 1544 C C . LEU A 1 209 ? 103.713 58.804 168.483 1.00 49.78 209 LEU A C 1
ATOM 1545 O O . LEU A 1 209 ? 103.607 60.023 168.260 1.00 49.99 209 LEU A O 1
ATOM 1550 N N . LEU A 1 210 ? 104.080 58.294 169.658 1.00 42.98 210 LEU A N 1
ATOM 1551 C CA . LEU A 1 210 ? 104.344 59.119 170.869 1.00 46.18 210 LEU A CA 1
ATOM 1552 C C . LEU A 1 210 ? 105.590 59.990 170.634 1.00 46.90 210 LEU A C 1
ATOM 1553 O O . LEU A 1 210 ? 105.581 61.161 171.065 1.00 41.66 210 LEU A O 1
ATOM 1558 N N . LEU A 1 211 ? 106.615 59.441 169.967 1.00 44.72 211 LEU A N 1
ATOM 1559 C CA . LEU A 1 211 ? 107.845 60.195 169.583 1.00 44.95 211 LEU A CA 1
ATOM 1560 C C . LEU A 1 211 ? 107.480 61.315 168.604 1.00 49.71 211 LEU A C 1
ATOM 1561 O O . LEU A 1 211 ? 107.838 62.464 168.905 1.00 53.32 211 LEU A O 1
ATOM 1566 N N . LYS A 1 212 ? 106.733 61.005 167.536 1.00 55.54 212 LYS A N 1
ATOM 1567 C CA . LYS A 1 212 ? 106.311 61.962 166.464 1.00 50.81 212 LYS A CA 1
ATOM 1568 C C . LYS A 1 212 ? 105.406 63.048 167.047 1.00 51.00 212 LYS A C 1
ATOM 1569 O O . LYS A 1 212 ? 105.553 64.216 166.635 1.00 50.85 212 LYS A O 1
ATOM 1571 N N . ALA A 1 213 ? 104.508 62.688 167.971 1.00 43.52 213 ALA A N 1
ATOM 1572 C CA . ALA A 1 213 ? 103.578 63.622 168.651 1.00 45.05 213 ALA A CA 1
ATOM 1573 C C . ALA A 1 213 ? 104.323 64.471 169.685 1.00 46.54 213 ALA A C 1
ATOM 1574 O O . ALA A 1 213 ? 103.715 65.422 170.185 1.00 47.68 213 ALA A O 1
ATOM 1576 N N . ASN A 1 214 ? 105.567 64.103 170.034 1.00 51.34 214 ASN A N 1
ATOM 1577 C CA . ASN A 1 214 ? 106.376 64.776 171.085 1.00 48.90 214 ASN A CA 1
ATOM 1578 C C . ASN A 1 214 ? 105.668 64.619 172.443 1.00 42.88 214 ASN A C 1
ATOM 1579 O O . ASN A 1 214 ? 105.613 65.598 173.212 1.00 47.32 214 ASN A O 1
ATOM 1584 N N . LEU A 1 215 ? 105.153 63.425 172.740 1.00 41.66 215 LEU A N 1
ATOM 1585 C CA . LEU A 1 215 ? 104.562 63.080 174.061 1.00 39.38 215 LEU A CA 1
ATOM 1586 C C . LEU A 1 215 ? 105.634 62.448 174.954 1.00 38.94 215 LEU A C 1
ATOM 1587 O O . LEU A 1 215 ? 105.586 62.661 176.183 1.00 41.30 215 LEU A O 1
ATOM 1592 N N . ILE A 1 216 ? 106.518 61.648 174.354 1.00 40.92 216 ILE A N 1
ATOM 1593 C CA . ILE A 1 216 ? 107.730 61.074 174.993 1.00 41.10 216 ILE A CA 1
ATOM 1594 C C . ILE A 1 216 ? 108.962 61.561 174.226 1.00 42.83 216 ILE A C 1
ATOM 1595 O O . ILE A 1 216 ? 108.841 61.872 173.037 1.00 44.09 216 ILE A O 1
ATOM 1600 N N . LYS A 1 217 ? 110.097 61.638 174.925 1.00 47.84 217 LYS A N 1
ATOM 1601 C CA . LYS A 1 217 ? 111.448 61.815 174.335 1.00 46.56 217 LYS A CA 1
ATOM 1602 C C . LYS A 1 217 ? 112.360 60.765 174.957 1.00 48.94 217 LYS A C 1
ATOM 1603 O O . LYS A 1 217 ? 112.082 60.252 176.049 1.00 45.11 217 LYS A O 1
ATOM 1607 N N . PRO A 1 218 ? 113.470 60.407 174.268 1.00 51.15 218 PRO A N 1
ATOM 1608 C CA . PRO A 1 218 ? 114.416 59.440 174.817 1.00 50.84 218 PRO A CA 1
ATOM 1609 C C . PRO A 1 218 ? 115.144 60.028 176.030 1.00 52.02 218 PRO A C 1
ATOM 1610 O O . PRO A 1 218 ? 115.276 61.223 176.111 1.00 49.72 218 PRO A O 1
ATOM 1614 N N . ALA A 1 219 ? 115.529 59.150 176.959 1.00 51.59 219 ALA A N 1
ATOM 1615 C CA . ALA A 1 219 ? 116.137 59.476 178.266 1.00 53.70 219 ALA A CA 1
ATOM 1616 C C . ALA A 1 219 ? 117.497 58.774 178.389 1.00 52.05 219 ALA A C 1
ATOM 1617 O O . ALA A 1 219 ? 118.319 59.233 179.184 1.00 56.35 219 ALA A O 1
ATOM 1619 N N . GLU A 1 220 ? 117.684 57.658 177.676 1.00 54.39 220 GLU A N 1
ATOM 1620 C CA . GLU A 1 220 ? 118.964 56.906 177.548 1.00 58.16 220 GLU A CA 1
ATOM 1621 C C . GLU A 1 220 ? 119.300 56.794 176.049 1.00 63.92 220 GLU A C 1
ATOM 1622 O O . GLU A 1 220 ? 118.409 57.075 175.205 1.00 60.24 220 GLU A O 1
ATOM 1624 N N . ALA A 1 221 ? 120.540 56.427 175.712 1.00 68.28 221 ALA A N 1
ATOM 1625 C CA . ALA A 1 221 ? 120.950 56.065 174.333 1.00 69.98 221 ALA A CA 1
ATOM 1626 C C . ALA A 1 221 ? 120.297 54.726 173.960 1.00 70.09 221 ALA A C 1
ATOM 1627 O O . ALA A 1 221 ? 119.950 53.956 174.883 1.00 70.88 221 ALA A O 1
ATOM 1629 N N . LYS A 1 222 ? 120.101 54.498 172.655 1.00 72.81 222 LYS A N 1
ATOM 1630 C CA . LYS A 1 222 ? 119.540 53.259 172.040 1.00 72.41 222 LYS A CA 1
ATOM 1631 C C . LYS A 1 222 ? 118.050 53.112 172.381 1.00 70.89 222 LYS A C 1
ATOM 1632 O O . LYS A 1 222 ? 117.497 52.022 172.130 1.00 68.63 222 LYS A O 1
ATOM 1634 N N . ASN A 1 223 ? 117.415 54.163 172.908 1.00 72.02 223 ASN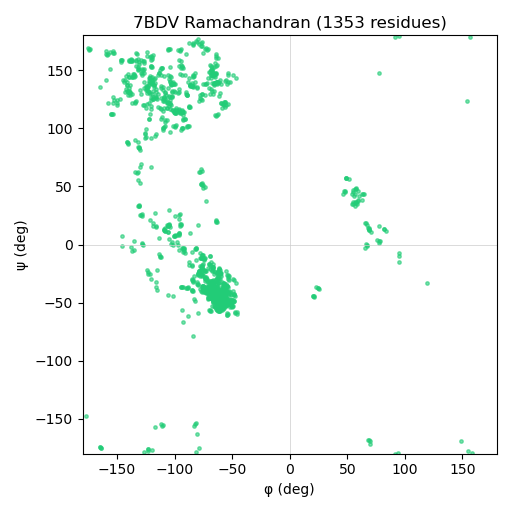 A N 1
ATOM 1635 C CA . ASN A 1 223 ? 115.983 54.148 173.304 1.00 69.05 223 ASN A CA 1
ATOM 1636 C C . ASN A 1 223 ? 115.738 52.989 174.287 1.00 61.96 223 ASN A C 1
ATOM 1637 O O . ASN A 1 223 ? 114.756 52.242 174.108 1.00 63.68 223 ASN A O 1
ATOM 1642 N N . ALA A 1 224 ? 116.613 52.821 175.278 1.00 57.92 224 ALA A N 1
ATOM 1643 C CA . ALA A 1 224 ? 116.449 51.835 176.372 1.00 55.68 224 ALA A CA 1
ATOM 1644 C C . ALA A 1 224 ? 115.513 52.442 177.412 1.00 52.29 224 ALA A C 1
ATOM 1645 O O . ALA A 1 224 ? 115.028 51.705 178.281 1.00 57.21 224 ALA A O 1
ATOM 1647 N N . GLY A 1 225 ? 115.265 53.745 177.307 1.00 46.84 225 GLY A N 1
ATOM 1648 C CA . GLY A 1 225 ? 114.385 54.461 178.235 1.00 44.40 225 GLY A CA 1
ATOM 1649 C C . GLY A 1 225 ? 113.821 55.718 177.607 1.00 46.30 225 GLY A C 1
ATOM 1650 O O . GLY A 1 225 ? 114.481 56.310 176.748 1.00 45.29 225 GLY A O 1
ATOM 1651 N N . PHE A 1 226 ? 112.623 56.105 178.047 1.00 46.11 226 PHE A N 1
ATOM 1652 C CA . PHE A 1 226 ? 111.932 57.345 177.628 1.00 42.77 226 PHE A CA 1
ATOM 1653 C C . PHE A 1 226 ? 111.400 58.062 178.864 1.00 36.94 226 PHE A C 1
ATOM 1654 O O . PHE A 1 226 ? 111.295 57.454 179.937 1.00 36.11 226 PHE A O 1
ATOM 1662 N N . GLN A 1 227 ? 111.058 59.330 178.679 1.00 35.32 227 GLN A N 1
ATOM 1663 C CA . GLN A 1 227 ? 110.392 60.170 179.695 1.00 39.64 227 GLN A CA 1
ATOM 1664 C C . GLN A 1 227 ? 109.284 60.966 178.986 1.00 35.58 227 GLN A C 1
ATOM 1665 O O . GLN A 1 227 ? 109.402 61.165 177.785 1.00 39.00 227 GLN A O 1
ATOM 1671 N N . PHE A 1 228 ? 108.282 61.433 179.721 1.00 37.42 228 PHE A N 1
ATOM 1672 C CA . PHE A 1 228 ? 107.260 62.363 179.208 1.00 37.29 228 PHE A CA 1
ATOM 1673 C C . PHE A 1 228 ? 107.960 63.690 178.902 1.00 40.34 228 PHE A C 1
ATOM 1674 O O . PHE A 1 228 ? 108.895 64.052 179.610 1.00 42.34 228 PHE A O 1
ATOM 1682 N N . THR A 1 229 ? 107.505 64.385 177.865 1.00 42.85 229 THR A N 1
ATOM 1683 C CA . THR A 1 229 ? 108.108 65.654 177.380 1.00 49.74 229 THR A CA 1
ATOM 1684 C C . THR A 1 229 ? 107.678 66.808 178.289 1.00 50.69 229 THR A C 1
ATOM 1685 O O . THR A 1 229 ? 108.264 67.894 178.141 1.00 57.33 229 THR A O 1
ATOM 1689 N N . SER A 1 230 ? 106.695 66.598 179.171 1.00 48.92 230 SER A N 1
ATOM 1690 C CA . SER A 1 230 ? 106.111 67.653 180.053 1.00 45.31 230 SER A CA 1
ATOM 1691 C C . SER A 1 230 ? 105.099 67.032 181.010 1.00 44.05 230 SER A C 1
ATOM 1692 O O . SER A 1 230 ? 104.715 65.866 180.785 1.00 37.37 230 SER A O 1
ATOM 1695 N N . ASP A 1 231 ? 104.655 67.788 182.015 1.00 43.44 231 ASP A N 1
ATOM 1696 C CA . ASP A 1 231 ? 103.546 67.366 182.907 1.00 48.63 231 ASP A CA 1
ATOM 1697 C C . ASP A 1 231 ? 102.252 67.246 182.083 1.00 52.55 231 ASP A C 1
ATOM 1698 O O . ASP A 1 231 ? 101.462 66.300 182.370 1.00 42.38 231 ASP A O 1
ATOM 1703 N N . GLN A 1 232 ? 102.025 68.140 181.105 1.00 43.68 232 GLN A N 1
ATOM 1704 C CA . GLN A 1 232 ? 100.764 68.095 180.322 1.00 45.12 232 GLN A CA 1
ATOM 1705 C C . GLN A 1 232 ? 100.758 66.805 179.486 1.00 40.54 232 GLN A C 1
ATOM 1706 O O . GLN A 1 232 ? 99.685 66.190 179.411 1.00 40.89 232 GLN A O 1
ATOM 1712 N N . ALA A 1 233 ? 101.901 66.384 178.935 1.00 40.07 233 ALA A N 1
ATOM 1713 C CA . ALA A 1 233 ? 102.058 65.096 178.218 1.00 38.80 233 ALA A CA 1
ATOM 1714 C C . ALA A 1 233 ? 101.714 63.933 179.161 1.00 37.98 233 ALA A C 1
ATOM 1715 O O . ALA A 1 233 ? 101.033 62.986 178.716 1.00 40.00 233 ALA A O 1
ATOM 1717 N N . ARG A 1 234 ? 102.192 63.989 180.402 1.00 39.85 234 ARG A N 1
ATOM 1718 C CA . ARG A 1 234 ? 101.939 62.949 181.435 1.00 43.74 234 ARG A CA 1
ATOM 1719 C C . ARG A 1 234 ? 100.432 62.877 181.699 1.00 48.38 234 ARG A C 1
ATOM 1720 O O . ARG A 1 234 ? 99.880 61.770 181.635 1.00 43.85 234 ARG A O 1
ATOM 1727 N N . GLN A 1 235 ? 99.789 64.020 181.952 1.00 44.86 235 GLN A N 1
ATOM 1728 C CA . GLN A 1 235 ? 98.332 64.114 182.216 1.00 41.71 235 GLN A CA 1
ATOM 1729 C C . GLN A 1 235 ? 97.547 63.459 181.071 1.00 41.71 235 GLN A C 1
ATOM 1730 O O . GLN A 1 235 ? 96.616 62.670 181.373 1.00 47.85 235 GLN A O 1
ATOM 1736 N N . PHE A 1 236 ? 97.912 63.772 179.823 1.00 35.29 236 PHE A N 1
ATOM 1737 C CA . PHE A 1 236 ? 97.300 63.227 178.587 1.00 38.15 236 PHE A CA 1
ATOM 1738 C C . PHE A 1 236 ? 97.423 61.696 178.594 1.00 36.77 236 PHE A C 1
ATOM 1739 O O . PHE A 1 236 ? 96.479 61.018 178.211 1.00 39.98 236 PHE A O 1
ATOM 1747 N N . ILE A 1 237 ? 98.562 61.144 178.997 1.00 38.91 237 ILE A N 1
ATOM 1748 C CA . ILE A 1 237 ? 98.758 59.656 178.985 1.00 39.96 237 ILE A CA 1
ATOM 1749 C C . ILE A 1 237 ? 98.074 59.045 180.202 1.00 36.67 237 ILE A C 1
ATOM 1750 O O . ILE A 1 237 ? 97.650 57.862 180.112 1.00 38.90 237 ILE A O 1
ATOM 1755 N N . ASN A 1 238 ? 97.916 59.839 181.272 1.00 34.92 238 ASN A N 1
ATOM 1756 C CA . ASN A 1 238 ? 97.218 59.459 182.525 1.00 37.51 238 ASN A CA 1
ATOM 1757 C C . ASN A 1 238 ? 95.698 59.494 182.319 1.00 36.51 238 ASN A C 1
ATOM 1758 O O . ASN A 1 238 ? 94.986 60.114 183.119 1.00 37.09 238 ASN A O 1
ATOM 1763 N N . GLY A 1 239 ? 95.210 58.801 181.289 1.00 37.87 239 GLY A N 1
ATOM 1764 C CA . GLY A 1 239 ? 93.786 58.726 180.926 1.00 37.07 239 GLY A CA 1
ATOM 1765 C C . GLY A 1 239 ? 93.211 60.050 180.432 1.00 36.06 239 GLY A C 1
ATOM 1766 O O . GLY A 1 239 ? 92.002 60.071 180.137 1.00 33.15 239 GLY A O 1
ATOM 1767 N N . GLY A 1 240 ? 93.988 61.138 180.366 1.00 37.57 240 GLY A N 1
ATOM 1768 C CA . GLY A 1 240 ? 93.463 62.426 179.858 1.00 33.18 240 GLY A CA 1
ATOM 1769 C C . GLY A 1 240 ? 92.984 62.302 178.425 1.00 33.37 240 GLY A C 1
ATOM 1770 O O . GLY A 1 240 ? 91.985 62.929 178.059 1.00 33.28 240 GLY A O 1
ATOM 1771 N N . TRP A 1 241 ? 93.702 61.556 177.581 1.00 32.92 241 TRP A N 1
ATOM 1772 C CA . TRP A 1 241 ? 93.319 61.368 176.166 1.00 31.58 241 TRP A CA 1
ATOM 1773 C C . TRP A 1 241 ? 91.876 60.835 176.083 1.00 31.66 241 TRP A C 1
ATOM 1774 O O . TRP A 1 241 ? 91.087 61.276 175.183 1.00 29.08 241 TRP A O 1
ATOM 1785 N N . PHE A 1 242 ? 91.494 59.918 176.980 1.00 31.05 242 PHE A N 1
ATOM 1786 C CA . PHE A 1 242 ? 90.154 59.288 176.906 1.00 29.57 242 PHE A CA 1
ATOM 1787 C C . PHE A 1 242 ? 89.091 60.277 177.399 1.00 29.26 242 PHE A C 1
ATOM 1788 O O . PHE A 1 242 ? 88.001 60.272 176.853 1.00 28.03 242 PHE A O 1
ATOM 1796 N N . GLU A 1 243 ? 89.409 61.087 178.400 1.00 30.07 243 GLU A N 1
ATOM 1797 C CA . GLU A 1 243 ? 88.510 62.173 178.885 1.00 33.82 243 GLU A CA 1
ATOM 1798 C C . GLU A 1 243 ? 88.219 63.113 177.718 1.00 27.76 243 GLU A C 1
ATOM 1799 O O . GLU A 1 243 ? 87.112 63.499 177.575 1.00 37.26 243 GLU A O 1
ATOM 1805 N N . HIS A 1 244 ? 89.204 63.461 176.908 1.00 36.68 244 HIS A N 1
ATOM 1806 C CA . HIS A 1 244 ? 89.032 64.368 175.739 1.00 35.06 244 HIS A CA 1
ATOM 1807 C C . HIS A 1 244 ? 88.201 63.629 174.683 1.00 31.93 244 HIS A C 1
ATOM 1808 O O . HIS A 1 244 ? 87.322 64.234 174.047 1.00 26.62 244 HIS A O 1
ATOM 1815 N N . TYR A 1 245 ? 88.443 62.331 174.490 1.00 31.10 245 TYR A N 1
ATOM 1816 C CA . TYR A 1 245 ? 87.663 61.544 173.508 1.00 28.97 245 TYR A CA 1
ATOM 1817 C C . TYR A 1 245 ? 86.171 61.643 173.862 1.00 27.64 245 TYR A C 1
ATOM 1818 O O . TYR A 1 245 ? 85.326 61.938 172.993 1.00 28.72 245 TYR A O 1
ATOM 1827 N N . VAL A 1 246 ? 85.824 61.368 175.115 1.00 31.71 246 VAL A N 1
ATOM 1828 C CA . VAL A 1 246 ? 84.427 61.398 175.624 1.00 31.91 246 VAL A CA 1
ATOM 1829 C C . VAL A 1 246 ? 83.845 62.810 175.401 1.00 30.46 246 VAL A C 1
ATOM 1830 O O . VAL A 1 246 ? 82.715 62.935 174.936 1.00 28.58 246 VAL A O 1
ATOM 1834 N N . TYR A 1 247 ? 84.571 63.847 175.763 1.00 32.27 247 TYR A N 1
ATOM 1835 C CA . TYR A 1 247 ? 84.081 65.246 175.643 1.00 32.20 247 TYR A CA 1
ATOM 1836 C C . TYR A 1 247 ? 83.842 65.565 174.168 1.00 29.91 247 TYR A C 1
ATOM 1837 O O . TYR A 1 247 ? 82.824 66.152 173.825 1.00 32.85 247 TYR A O 1
ATOM 1846 N N . SER A 1 248 ? 84.727 65.107 173.279 1.00 38.15 248 SER A N 1
ATOM 1847 C CA . SER A 1 248 ? 84.640 65.340 171.809 1.00 38.18 248 SER A CA 1
ATOM 1848 C C . SER A 1 248 ? 83.450 64.576 171.202 1.00 37.38 248 SER A C 1
ATOM 1849 O O . SER A 1 248 ? 82.800 65.125 170.292 1.00 27.01 248 SER A O 1
ATOM 1852 N N . LEU A 1 249 ? 83.109 63.378 171.687 1.00 33.18 249 LEU A N 1
ATOM 1853 C CA . LEU A 1 249 ? 81.849 62.695 171.254 1.00 30.70 249 LEU A CA 1
ATOM 1854 C C . LEU A 1 249 ? 80.643 63.584 171.655 1.00 31.41 249 LEU A C 1
ATOM 1855 O O . LEU A 1 249 ? 79.654 63.683 170.883 1.00 29.68 249 LEU A O 1
ATOM 1860 N N . LEU A 1 250 ? 80.681 64.216 172.827 1.00 34.79 250 LEU A N 1
ATOM 1861 C CA . LEU A 1 250 ? 79.531 65.036 173.304 1.00 34.95 250 LEU A CA 1
ATOM 1862 C C . LEU A 1 250 ? 79.429 66.328 172.473 1.00 33.34 250 LEU A C 1
ATOM 1863 O O . LEU A 1 250 ? 78.295 66.764 172.221 1.00 37.89 250 LEU A O 1
ATOM 1868 N N . ARG A 1 251 ? 80.543 66.880 172.006 1.00 31.62 251 ARG A N 1
ATOM 1869 C CA . ARG A 1 251 ? 80.541 68.040 171.070 1.00 34.43 251 ARG A CA 1
ATOM 1870 C C . ARG A 1 251 ? 79.938 67.617 169.724 1.00 34.28 251 ARG A C 1
ATOM 1871 O O . ARG A 1 251 ? 79.113 68.351 169.191 1.00 27.10 251 ARG A O 1
ATOM 1876 N N . GLN A 1 252 ? 80.297 66.442 169.182 1.00 31.69 252 GLN A N 1
ATOM 1877 C CA . GLN A 1 252 ? 79.666 65.914 167.951 1.00 28.61 252 GLN A CA 1
ATOM 1878 C C . GLN A 1 252 ? 78.165 65.802 168.171 1.00 27.23 252 GLN A C 1
ATOM 1879 O O . GLN A 1 252 ? 77.381 66.375 167.322 1.00 30.45 252 GLN A O 1
ATOM 1885 N N . ILE A 1 253 ? 77.744 65.088 169.227 1.00 29.20 253 ILE A N 1
ATOM 1886 C CA . ILE A 1 253 ? 76.306 64.848 169.519 1.00 26.99 253 ILE A CA 1
ATOM 1887 C C . ILE A 1 253 ? 75.570 66.202 169.677 1.00 30.88 253 ILE A C 1
ATOM 1888 O O . ILE A 1 253 ? 74.425 66.307 169.177 1.00 30.60 253 ILE A O 1
ATOM 1893 N N . SER A 1 254 ? 76.197 67.187 170.326 1.00 28.29 254 SER A N 1
ATOM 1894 C CA . SER A 1 254 ? 75.605 68.538 170.542 1.00 32.64 254 SER A CA 1
ATOM 1895 C C . SER A 1 254 ? 75.162 69.162 169.217 1.00 33.82 254 SER A C 1
ATOM 1896 O O . SER A 1 254 ? 74.281 70.013 169.248 1.00 40.37 254 SER A O 1
ATOM 1899 N N . ALA A 1 255 ? 75.775 68.774 168.098 1.00 40.04 255 ALA A N 1
ATOM 1900 C CA . ALA A 1 255 ? 75.489 69.384 166.779 1.00 40.43 255 ALA A CA 1
ATOM 1901 C C . ALA A 1 255 ? 74.073 68.967 166.346 1.00 40.99 255 ALA A C 1
ATOM 1902 O O . ALA A 1 255 ? 73.484 69.700 165.559 1.00 36.54 255 ALA A O 1
ATOM 1904 N N . GLN A 1 256 ? 73.512 67.876 166.896 1.00 35.99 256 GLN A N 1
ATOM 1905 C CA . GLN A 1 256 ? 72.166 67.381 166.474 1.00 36.70 256 GLN A CA 1
ATOM 1906 C C . GLN A 1 256 ? 71.179 67.268 167.651 1.00 34.98 256 GLN A C 1
ATOM 1907 O O . GLN A 1 256 ? 69.979 67.148 167.407 1.00 35.95 256 GLN A O 1
ATOM 1913 N N . TYR A 1 257 ? 71.658 67.159 168.891 1.00 36.57 257 TYR A N 1
ATOM 1914 C CA . TYR A 1 257 ? 70.836 67.002 170.111 1.00 32.30 257 TYR A CA 1
ATOM 1915 C C . TYR A 1 257 ? 71.094 68.207 171.018 1.00 37.14 257 TYR A C 1
ATOM 1916 O O . TYR A 1 257 ? 72.242 68.635 171.184 1.00 34.03 257 TYR A O 1
ATOM 1925 N N . PRO A 1 258 ? 70.029 68.782 171.620 1.00 38.02 258 PRO A N 1
ATOM 1926 C CA . PRO A 1 258 ? 70.147 69.968 172.480 1.00 44.45 258 PRO A CA 1
ATOM 1927 C C . PRO A 1 258 ? 70.716 69.673 173.880 1.00 41.34 258 PRO A C 1
ATOM 1928 O O . PRO A 1 258 ? 70.055 69.827 174.859 1.00 44.91 258 PRO A O 1
ATOM 1932 N N . ILE A 1 259 ? 71.954 69.204 173.939 1.00 40.65 259 ILE A N 1
ATOM 1933 C CA . ILE A 1 259 ? 72.759 69.087 175.180 1.00 37.83 259 ILE A CA 1
ATOM 1934 C C . ILE A 1 259 ? 73.052 70.522 175.652 1.00 37.55 259 ILE A C 1
ATOM 1935 O O . ILE A 1 259 ? 73.488 71.285 174.817 1.00 36.52 259 ILE A O 1
ATOM 1940 N N . LYS A 1 260 ? 72.848 70.841 176.928 1.00 40.00 260 LYS A N 1
ATOM 1941 C CA . LYS A 1 260 ? 73.009 72.222 177.478 1.00 42.98 260 LYS A CA 1
ATOM 1942 C C . LYS A 1 260 ? 74.117 72.251 178.534 1.00 39.88 260 LYS A C 1
ATOM 1943 O O . LYS A 1 260 ? 74.212 71.278 179.340 1.00 29.52 260 LYS A O 1
ATOM 1949 N N . ASN A 1 261 ? 74.898 73.338 178.571 1.00 31.69 261 ASN A N 1
ATOM 1950 C CA . ASN A 1 261 ? 75.857 73.652 179.664 1.00 32.23 261 ASN A CA 1
ATOM 1951 C C . ASN A 1 261 ? 76.893 72.527 179.807 1.00 32.20 261 ASN A C 1
ATOM 1952 O O . ASN A 1 261 ? 77.271 72.192 180.949 1.00 34.81 261 ASN A O 1
ATOM 1957 N N . LEU A 1 262 ? 77.339 71.952 178.691 1.00 39.35 262 LEU A N 1
ATOM 1958 C CA . LEU A 1 262 ? 78.379 70.884 178.674 1.00 35.32 262 LEU A CA 1
ATOM 1959 C C . LEU A 1 262 ? 79.639 71.456 179.301 1.00 38.39 262 LEU A C 1
ATOM 1960 O O . LEU A 1 262 ? 80.145 72.472 178.791 1.00 33.58 262 LEU A O 1
ATOM 1965 N N . THR A 1 263 ? 80.131 70.832 180.364 1.00 34.78 263 THR A N 1
ATOM 1966 C CA . THR A 1 263 ? 81.302 71.290 181.147 1.00 41.60 263 THR A CA 1
ATOM 1967 C C . THR A 1 263 ? 82.208 70.083 181.419 1.00 42.65 263 THR A C 1
ATOM 1968 O O . THR A 1 263 ? 81.677 68.962 181.585 1.00 43.06 263 THR A O 1
ATOM 1972 N N . LYS A 1 264 ? 83.516 70.299 181.472 1.00 41.14 264 LYS A N 1
ATOM 1973 C CA . LYS A 1 264 ? 84.521 69.269 181.872 1.00 40.85 264 LYS A CA 1
ATOM 1974 C C . LYS A 1 264 ? 85.130 69.735 183.203 1.00 42.51 264 LYS A C 1
ATOM 1975 O O . LYS A 1 264 ? 85.163 70.963 183.447 1.00 37.87 264 LYS A O 1
ATOM 1979 N N . ASN A 1 265 ? 85.504 68.792 184.072 1.00 35.79 265 ASN A N 1
ATOM 1980 C CA . ASN A 1 265 ? 86.246 69.043 185.340 1.00 42.68 265 ASN A CA 1
ATOM 1981 C C . ASN A 1 265 ? 85.541 70.135 186.159 1.00 46.02 265 ASN A C 1
ATOM 1982 O O . ASN A 1 265 ? 86.194 71.144 186.487 1.00 44.27 265 ASN A O 1
ATOM 1987 N N . ILE A 1 266 ? 84.262 69.938 186.480 1.00 43.55 266 ILE A N 1
ATOM 1988 C CA . ILE A 1 266 ? 83.480 70.876 187.337 1.00 46.73 266 ILE A CA 1
ATOM 1989 C C . ILE A 1 266 ? 83.792 70.552 188.795 1.00 47.64 266 ILE A C 1
ATOM 1990 O O . ILE A 1 266 ? 83.920 69.354 189.115 1.00 45.01 266 ILE A O 1
ATOM 1994 N N . GLU A 1 267 ? 83.928 71.590 189.619 1.00 39.82 267 GLU A N 1
ATOM 1995 C CA . GLU A 1 267 ? 83.980 71.507 191.091 1.00 39.96 267 GLU A CA 1
ATOM 1996 C C . GLU A 1 267 ? 82.622 71.959 191.637 1.00 46.37 267 GLU A C 1
ATOM 1997 O O . GLU A 1 267 ? 82.194 73.093 191.344 1.00 41.30 267 GLU A O 1
ATOM 1999 N N . ILE A 1 268 ? 81.944 71.080 192.361 1.00 43.45 268 ILE A N 1
ATOM 2000 C CA . ILE A 1 268 ? 80.590 71.330 192.947 1.00 48.91 268 ILE A CA 1
ATOM 2001 C C . ILE A 1 268 ? 80.745 71.312 194.484 1.00 49.07 268 ILE A C 1
ATOM 2002 O O . ILE A 1 268 ? 81.381 70.353 195.016 1.00 44.83 268 ILE A O 1
ATOM 2006 N N . SER A 1 269 ? 80.312 72.364 195.173 1.00 46.03 269 SER A N 1
ATOM 2007 C CA . SER A 1 269 ? 80.429 72.476 196.650 1.00 48.38 269 SER A CA 1
ATOM 2008 C C . SER A 1 269 ? 79.093 72.892 197.257 1.00 39.84 269 SER A C 1
ATOM 2009 O O . SER A 1 269 ? 78.320 73.571 196.588 1.00 36.69 269 SER A O 1
ATOM 2012 N N . ASN A 1 270 ? 78.821 72.487 198.491 1.00 43.42 270 ASN A N 1
ATOM 2013 C CA . ASN A 1 270 ? 77.848 73.159 199.393 1.00 42.44 270 ASN A CA 1
ATOM 2014 C C . ASN A 1 270 ? 78.667 73.795 200.527 1.00 43.87 270 ASN A C 1
ATOM 2015 O O . ASN A 1 270 ? 79.852 74.067 200.288 1.00 48.23 270 ASN A O 1
ATOM 2020 N N . ASP A 1 271 ? 78.112 74.014 201.718 1.00 57.27 271 ASP A N 1
ATOM 2021 C CA . ASP A 1 271 ? 78.882 74.617 202.854 1.00 63.25 271 ASP A CA 1
ATOM 2022 C C . ASP A 1 271 ? 80.001 73.640 203.297 1.00 66.10 271 ASP A C 1
ATOM 2023 O O . ASP A 1 271 ? 81.095 74.121 203.681 1.00 66.13 271 ASP A O 1
ATOM 2028 N N . SER A 1 272 ? 79.777 72.320 203.191 1.00 57.55 272 SER A N 1
ATOM 2029 C CA . SER A 1 272 ? 80.551 71.286 203.929 1.00 56.12 272 SER A CA 1
ATOM 2030 C C . SER A 1 272 ? 81.362 70.337 203.027 1.00 50.64 272 SER A C 1
ATOM 2031 O O . SER A 1 272 ? 82.430 69.912 203.503 1.00 56.74 272 SER A O 1
ATOM 2034 N N . VAL A 1 273 ? 80.925 70.001 201.807 1.00 46.90 273 VAL A N 1
ATOM 2035 C CA . VAL A 1 273 ? 81.683 69.070 200.908 1.00 43.30 273 VAL A CA 1
ATOM 2036 C C . VAL A 1 273 ? 81.916 69.710 199.537 1.00 40.46 273 VAL A C 1
ATOM 2037 O O . VAL A 1 273 ? 81.119 70.550 199.119 1.00 43.78 273 VAL A O 1
ATOM 2040 N N . SER A 1 274 ? 83.000 69.318 198.879 1.00 37.30 274 SER A N 1
ATOM 2041 C CA . SER A 1 274 ? 83.278 69.570 197.450 1.00 44.13 274 SER A CA 1
ATOM 2042 C C . SER A 1 274 ? 83.495 68.229 196.735 1.00 42.70 274 SER A C 1
ATOM 2043 O O . SER A 1 274 ? 84.076 67.294 197.313 1.00 40.45 274 SER A O 1
ATOM 2046 N N . ASN A 1 275 ? 83.016 68.150 195.504 1.00 38.22 275 ASN A N 1
ATOM 2047 C CA . ASN A 1 275 ? 83.060 66.969 194.600 1.00 40.62 275 ASN A CA 1
ATOM 2048 C C . ASN A 1 275 ? 83.603 67.471 193.266 1.00 45.04 275 ASN A C 1
ATOM 2049 O O . ASN A 1 275 ? 83.142 68.569 192.829 1.00 47.29 275 ASN A O 1
ATOM 2054 N N . GLU A 1 276 ? 84.567 66.758 192.687 1.00 45.61 276 GLU A N 1
ATOM 2055 C CA . GLU A 1 276 ? 85.056 67.014 191.308 1.00 56.88 276 GLU A CA 1
ATOM 2056 C C . GLU A 1 276 ? 84.372 66.001 190.385 1.00 55.11 276 GLU A C 1
ATOM 2057 O O . GLU A 1 276 ? 84.323 64.810 190.766 1.00 51.61 276 GLU A O 1
ATOM 2063 N N . LEU A 1 277 ? 83.805 66.472 189.266 1.00 49.11 277 LEU A N 1
ATOM 2064 C CA . LEU A 1 277 ? 83.073 65.642 188.273 1.00 49.71 277 LEU A CA 1
ATOM 2065 C C . LEU A 1 277 ? 83.713 65.827 186.896 1.00 53.92 277 LEU A C 1
ATOM 2066 O O . LEU A 1 277 ? 83.982 67.002 186.514 1.00 45.97 277 LEU A O 1
ATOM 2071 N N . ASP A 1 278 ? 83.910 64.717 186.172 1.00 48.14 278 ASP A N 1
ATOM 2072 C CA . ASP A 1 278 ? 84.702 64.673 184.921 1.00 41.24 278 ASP A CA 1
ATOM 2073 C C . ASP A 1 278 ? 83.965 65.450 183.822 1.00 38.98 278 ASP A C 1
ATOM 2074 O O . ASP A 1 278 ? 84.585 66.335 183.214 1.00 32.95 278 ASP A O 1
ATOM 2079 N N . VAL A 1 279 ? 82.726 65.077 183.508 1.00 40.76 279 VAL A N 1
ATOM 2080 C CA . VAL A 1 279 ? 81.909 65.725 182.436 1.00 39.97 279 VAL A CA 1
ATOM 2081 C C . VAL A 1 279 ? 80.468 65.806 182.925 1.00 41.48 279 VAL A C 1
ATOM 2082 O O . VAL A 1 279 ? 79.968 64.778 183.426 1.00 43.58 279 VAL A O 1
ATOM 2086 N N . VAL A 1 280 ? 79.834 66.972 182.792 1.00 37.88 280 VAL A N 1
ATOM 2087 C CA . VAL A 1 280 ? 78.409 67.188 183.183 1.00 36.06 280 VAL A CA 1
ATOM 2088 C C . VAL A 1 280 ? 77.725 67.966 182.061 1.00 37.16 280 VAL A C 1
ATOM 2089 O O . VAL A 1 280 ? 78.396 68.747 181.368 1.00 41.57 280 VAL A O 1
ATOM 2093 N N . PHE A 1 281 ? 76.454 67.680 181.828 1.00 37.32 281 PHE A N 1
ATOM 2094 C CA . PHE A 1 281 ? 75.563 68.470 180.946 1.00 34.44 281 PHE A CA 1
ATOM 2095 C C . PHE A 1 281 ? 74.138 68.267 181.425 1.00 34.52 281 PHE A C 1
ATOM 2096 O O . PHE A 1 281 ? 73.863 67.299 182.229 1.00 28.78 281 PHE A O 1
ATOM 2104 N N . LEU A 1 282 ? 73.265 69.126 180.914 1.00 30.89 282 LEU A N 1
ATOM 2105 C CA . LEU A 1 282 ? 71.800 69.009 181.045 1.00 33.42 282 LEU A CA 1
ATOM 2106 C C . LEU A 1 282 ? 71.260 68.524 179.711 1.00 30.14 282 LEU A C 1
ATOM 2107 O O . LEU A 1 282 ? 71.686 69.007 178.643 1.00 34.87 282 LEU A O 1
ATOM 2112 N N . TYR A 1 283 ? 70.289 67.643 179.773 1.00 32.29 283 TYR A N 1
ATOM 2113 C CA . TYR A 1 283 ? 69.519 67.181 178.598 1.00 35.25 283 TYR A CA 1
ATOM 2114 C C . TYR A 1 283 ? 68.135 66.819 179.083 1.00 33.04 283 TYR A C 1
ATOM 2115 O O . TYR A 1 283 ? 68.063 65.976 179.973 1.00 27.13 283 TYR A O 1
ATOM 2124 N N . HIS A 1 284 ? 67.106 67.467 178.525 1.00 37.91 284 HIS A N 1
ATOM 2125 C CA . HIS A 1 284 ? 65.693 67.299 178.944 1.00 37.94 284 HIS A CA 1
ATOM 2126 C C . HIS A 1 284 ? 65.579 67.593 180.437 1.00 36.33 284 HIS A C 1
ATOM 2127 O O . HIS A 1 284 ? 64.918 66.815 181.135 1.00 35.04 284 HIS A O 1
ATOM 2134 N N . ASN A 1 285 ? 66.252 68.639 180.921 1.00 34.77 285 ASN A N 1
ATOM 2135 C CA . ASN A 1 285 ? 66.138 69.127 182.318 1.00 36.24 285 ASN A CA 1
ATOM 2136 C C . ASN A 1 285 ? 66.662 68.103 183.332 1.00 38.38 285 ASN A C 1
ATOM 2137 O O . ASN A 1 285 ? 66.337 68.248 184.493 1.00 38.84 285 ASN A O 1
ATOM 2142 N N . LYS A 1 286 ? 67.467 67.138 182.907 1.00 36.11 286 LYS A N 1
ATOM 2143 C CA . LYS A 1 286 ? 68.093 66.141 183.814 1.00 35.69 286 LYS A CA 1
ATOM 2144 C C . LYS A 1 286 ? 69.607 66.307 183.775 1.00 34.07 286 LYS A C 1
ATOM 2145 O O . LYS A 1 286 ? 70.150 66.428 182.632 1.00 33.88 286 LYS A O 1
ATOM 2151 N N . LEU A 1 287 ? 70.257 66.325 184.942 1.00 29.64 287 LEU A N 1
ATOM 2152 C CA . LEU A 1 287 ? 71.725 66.434 184.998 1.00 30.73 287 LEU A CA 1
ATOM 2153 C C . LEU A 1 287 ? 72.329 65.068 184.677 1.00 31.37 287 LEU A C 1
ATOM 2154 O O . LEU A 1 287 ? 71.900 64.066 185.260 1.00 31.40 287 LEU A O 1
ATOM 2159 N N . HIS A 1 288 ? 73.260 65.067 183.738 1.00 37.15 288 HIS A N 1
ATOM 2160 C CA . HIS A 1 288 ? 74.016 63.889 183.257 1.00 34.61 288 HIS A CA 1
ATOM 2161 C C . HIS A 1 288 ? 75.453 64.054 183.736 1.00 36.81 288 HIS A C 1
ATOM 2162 O O . HIS A 1 288 ? 76.057 65.103 183.461 1.00 32.37 288 HIS A O 1
ATOM 2169 N N . VAL A 1 289 ? 75.973 63.054 184.448 1.00 31.66 289 VAL A N 1
ATOM 2170 C CA . VAL A 1 289 ? 77.363 63.016 184.963 1.00 34.05 289 VAL A CA 1
ATOM 2171 C C . VAL A 1 289 ? 78.071 61.811 184.330 1.00 36.43 289 VAL A C 1
ATOM 2172 O O . VAL A 1 289 ? 77.541 60.674 184.439 1.00 29.42 289 VAL A O 1
ATOM 2176 N N . ILE A 1 290 ? 79.209 62.034 183.679 1.00 34.68 290 ILE A N 1
ATOM 2177 C CA . ILE A 1 290 ? 80.115 60.947 183.183 1.00 36.12 290 ILE A CA 1
ATOM 2178 C C . ILE A 1 290 ? 81.376 60.925 184.055 1.00 38.44 290 ILE A C 1
ATOM 2179 O O . ILE A 1 290 ? 81.977 62.000 184.260 1.00 39.12 290 ILE A O 1
ATOM 2184 N N . GLU A 1 291 ? 81.691 59.759 184.622 1.00 36.10 291 GLU A N 1
ATOM 2185 C CA . GLU A 1 291 ? 83.018 59.404 185.189 1.00 34.20 291 GLU A CA 1
ATOM 2186 C C . GLU A 1 291 ? 83.850 58.726 184.089 1.00 37.67 291 GLU A C 1
ATOM 2187 O O . GLU A 1 291 ? 83.447 57.647 183.590 1.00 33.73 291 GLU A O 1
ATOM 2193 N N . CYS A 1 292 ? 84.938 59.370 183.645 1.00 38.27 292 CYS A N 1
ATOM 2194 C CA . CYS A 1 292 ? 85.838 58.837 182.574 1.00 40.76 292 CYS A CA 1
ATOM 2195 C C . CYS A 1 292 ? 87.322 58.989 182.933 1.00 42.54 292 CYS A C 1
ATOM 2196 O O . CYS A 1 292 ? 88.151 58.606 182.092 1.00 51.89 292 CYS A O 1
ATOM 2199 N N . LYS A 1 293 ? 87.643 59.491 184.134 1.00 45.17 293 LYS A N 1
ATOM 2200 C CA . LYS A 1 293 ? 89.021 59.528 184.691 1.00 48.03 293 LYS A CA 1
ATOM 2201 C C . LYS A 1 293 ? 89.523 58.101 184.971 1.00 46.93 293 LYS A C 1
ATOM 2202 O O . LYS A 1 293 ? 88.803 57.350 185.628 1.00 57.74 293 LYS A O 1
ATOM 2205 N N . THR A 1 294 ? 90.717 57.768 184.480 1.00 41.76 294 THR A N 1
ATOM 2206 C CA . THR A 1 294 ? 91.501 56.539 184.815 1.00 47.29 294 THR A CA 1
ATOM 2207 C C . THR A 1 294 ? 92.709 56.982 185.642 1.00 46.93 294 THR A C 1
ATOM 2208 O O . THR A 1 294 ? 93.644 57.520 184.996 1.00 55.16 294 THR A O 1
ATOM 2212 N N . ARG A 1 295 ? 92.672 56.887 186.980 1.00 50.57 295 ARG A N 1
ATOM 2213 C CA . ARG A 1 295 ? 93.826 57.316 187.844 1.00 52.58 295 ARG A CA 1
ATOM 2214 C C . ARG A 1 295 ? 94.004 56.449 189.101 1.00 50.94 295 ARG A C 1
ATOM 2215 O O . ARG A 1 295 ? 94.930 56.754 189.842 1.00 60.19 295 ARG A O 1
ATOM 2223 N N . HIS A 1 296 ? 93.161 55.445 189.350 1.00 55.06 296 HIS A N 1
ATOM 2224 C CA . HIS A 1 296 ? 93.222 54.580 190.558 1.00 57.91 296 HIS A CA 1
ATOM 2225 C C . HIS A 1 296 ? 93.652 53.173 190.133 1.00 58.42 296 HIS A C 1
ATOM 2226 O O . HIS A 1 296 ? 92.849 52.510 189.446 1.00 60.98 296 HIS A O 1
ATOM 2227 N N . PHE A 1 297 ? 94.880 52.772 190.491 1.00 59.12 297 PHE A N 1
ATOM 2228 C CA . PHE A 1 297 ? 95.459 51.424 190.226 1.00 60.36 297 PHE A CA 1
ATOM 2229 C C . PHE A 1 297 ? 95.820 50.726 191.543 1.00 64.70 297 PHE A C 1
ATOM 2230 O O . PHE A 1 297 ? 96.005 51.418 192.563 1.00 66.42 297 PHE A O 1
ATOM 2238 N N . THR A 1 298 ? 95.940 49.397 191.489 1.00 65.34 298 THR A N 1
ATOM 2239 C CA . THR A 1 298 ? 96.505 48.525 192.552 1.00 68.98 298 THR A CA 1
ATOM 2240 C C . THR A 1 298 ? 98.038 48.595 192.497 1.00 72.68 298 THR A C 1
ATOM 2241 O O . THR A 1 298 ? 98.554 49.397 191.693 1.00 81.24 298 THR A O 1
ATOM 2245 N N . ALA A 1 299 ? 98.738 47.797 193.317 1.00 73.10 299 ALA A N 1
ATOM 2246 C CA . ALA A 1 299 ? 100.208 47.602 193.275 1.00 70.55 299 ALA A CA 1
ATOM 2247 C C . ALA A 1 299 ? 100.621 46.872 191.985 1.00 70.37 299 ALA A C 1
ATOM 2248 O O . ALA A 1 299 ? 101.746 47.128 191.497 1.00 77.37 299 ALA A O 1
ATOM 2249 N N . ASP A 1 300 ? 99.756 45.991 191.463 1.00 66.23 300 ASP A N 1
ATOM 2250 C CA . ASP A 1 300 ? 100.002 45.157 190.253 1.00 67.03 300 ASP A CA 1
ATOM 2251 C C . ASP A 1 300 ? 99.653 45.926 188.964 1.00 69.46 300 ASP A C 1
ATOM 2252 O O . ASP A 1 300 ? 99.894 45.374 187.874 1.00 70.03 300 ASP A O 1
ATOM 2253 N N . GLY A 1 301 ? 99.080 47.132 189.069 1.00 65.55 301 GLY A N 1
ATOM 2254 C CA . GLY A 1 301 ? 98.838 48.040 187.925 1.00 62.60 301 GLY A CA 1
ATOM 2255 C C . GLY A 1 301 ? 97.435 47.901 187.333 1.00 61.30 301 GLY A C 1
ATOM 2256 O O . GLY A 1 301 ? 97.095 48.703 186.459 1.00 63.59 301 GLY A O 1
ATOM 2257 N N . LYS A 1 302 ? 96.645 46.917 187.772 1.00 66.67 302 LYS A N 1
ATOM 2258 C CA . LYS A 1 302 ? 95.225 46.727 187.369 1.00 65.31 302 LYS A CA 1
ATOM 2259 C C . LYS A 1 302 ? 94.385 47.906 187.891 1.00 66.66 302 LYS A C 1
ATOM 2260 O O . LYS A 1 302 ? 94.696 48.425 188.975 1.00 60.00 302 LYS A O 1
ATOM 2262 N N . ILE A 1 303 ? 93.371 48.335 187.128 1.00 71.24 303 ILE A N 1
ATOM 2263 C CA . ILE A 1 303 ? 92.332 49.318 187.575 1.00 72.93 303 ILE A CA 1
ATOM 2264 C C . ILE A 1 303 ? 91.372 48.581 188.515 1.00 77.78 303 ILE A C 1
ATOM 2265 O O . ILE A 1 303 ? 91.032 47.429 188.204 1.00 86.20 303 ILE A O 1
ATOM 2269 N N . ASN A 1 304 ? 90.960 49.215 189.618 1.00 75.38 304 ASN A N 1
ATOM 2270 C CA . ASN A 1 304 ? 89.980 48.663 190.595 1.00 77.04 304 ASN A CA 1
ATOM 2271 C C . ASN A 1 304 ? 88.732 49.547 190.603 1.00 79.99 304 ASN A C 1
ATOM 2272 O O . ASN A 1 304 ? 88.654 50.534 191.331 1.00 82.78 304 ASN A O 1
ATOM 2276 N N . PRO A 1 305 ? 87.694 49.182 189.815 1.00 74.85 305 PRO A N 1
ATOM 2277 C CA . PRO A 1 305 ? 86.568 50.076 189.547 1.00 72.17 305 PRO A CA 1
ATOM 2278 C C . PRO A 1 305 ? 85.573 50.229 190.698 1.00 68.32 305 PRO A C 1
ATOM 2279 O O . PRO A 1 305 ? 84.761 51.161 190.708 1.00 56.05 305 PRO A O 1
ATOM 2291 N N . GLU A 1 307 ? 85.571 50.924 193.968 1.00 53.40 307 GLU A N 1
ATOM 2292 C CA . GLU A 1 307 ? 85.574 52.137 194.772 1.00 47.58 307 GLU A CA 1
ATOM 2293 C C . GLU A 1 307 ? 84.977 53.302 193.954 1.00 46.56 307 GLU A C 1
ATOM 2294 O O . GLU A 1 307 ? 84.252 54.111 194.531 1.00 49.32 307 GLU A O 1
ATOM 2296 N N . THR A 1 308 ? 85.240 53.370 192.649 1.00 47.94 308 THR A N 1
ATOM 2297 C CA . THR A 1 308 ? 84.762 54.451 191.741 1.00 49.74 308 THR A CA 1
ATOM 2298 C C . THR A 1 308 ? 83.239 54.339 191.580 1.00 50.74 308 THR A C 1
ATOM 2299 O O . THR A 1 308 ? 82.541 55.389 191.575 1.00 42.90 308 THR A O 1
ATOM 2301 N N . ILE A 1 309 ? 82.717 53.113 191.462 1.00 43.18 309 ILE A N 1
ATOM 2302 C CA . ILE A 1 309 ? 81.253 52.910 191.297 1.00 44.39 309 ILE A CA 1
ATOM 2303 C C . ILE A 1 309 ? 80.499 53.446 192.529 1.00 41.49 309 ILE A C 1
ATOM 2304 O O . ILE A 1 309 ? 79.451 54.091 192.341 1.00 45.40 309 ILE A O 1
ATOM 2309 N N . TYR A 1 310 ? 80.992 53.176 193.737 1.00 36.39 310 TYR A N 1
ATOM 2310 C CA . TYR A 1 310 ? 80.372 53.613 195.013 1.00 40.08 310 TYR A CA 1
ATOM 2311 C C . TYR A 1 310 ? 80.389 55.144 195.079 1.00 35.30 310 TYR A C 1
ATOM 2312 O O . TYR A 1 310 ? 79.419 55.739 195.523 1.00 33.32 310 TYR A O 1
ATOM 2321 N N . LYS A 1 311 ? 81.485 55.758 194.669 1.00 40.76 311 LYS A N 1
ATOM 2322 C CA . LYS A 1 311 ? 81.614 57.238 194.666 1.00 41.29 311 LYS A CA 1
ATOM 2323 C C . LYS A 1 311 ? 80.588 57.810 193.677 1.00 41.90 311 LYS A C 1
ATOM 2324 O O . LYS A 1 311 ? 79.811 58.689 194.101 1.00 39.72 311 LYS A O 1
ATOM 2330 N N . ILE A 1 312 ? 80.534 57.295 192.440 1.00 46.16 312 ILE A N 1
ATOM 2331 C CA . ILE A 1 312 ? 79.557 57.742 191.393 1.00 45.22 312 ILE A CA 1
ATOM 2332 C C . ILE A 1 312 ? 78.144 57.669 191.984 1.00 49.36 312 ILE A C 1
ATOM 2333 O O . ILE A 1 312 ? 77.367 58.672 191.889 1.00 44.95 312 ILE A O 1
ATOM 2338 N N . ASP A 1 313 ? 77.796 56.512 192.561 1.00 41.39 313 ASP A N 1
ATOM 2339 C CA . ASP A 1 313 ? 76.453 56.287 193.129 1.00 41.09 313 ASP A CA 1
ATOM 2340 C C . ASP A 1 313 ? 76.175 57.334 194.221 1.00 39.60 313 ASP A C 1
ATOM 2341 O O . ASP A 1 313 ? 75.118 57.956 194.163 1.00 49.69 313 ASP A O 1
ATOM 2346 N N . SER A 1 314 ? 77.084 57.511 195.180 1.00 38.62 314 SER A N 1
ATOM 2347 C CA . SER A 1 314 ? 76.932 58.411 196.355 1.00 37.32 314 SER A CA 1
ATOM 2348 C C . SER A 1 314 ? 76.798 59.868 195.879 1.00 36.27 314 SER A C 1
ATOM 2349 O O . SER A 1 314 ? 75.795 60.519 196.206 1.00 36.01 314 SER A O 1
ATOM 2352 N N . VAL A 1 315 ? 77.757 60.354 195.104 1.00 40.94 315 VAL A N 1
ATOM 2353 C CA . VAL A 1 315 ? 77.841 61.795 194.725 1.00 43.31 315 VAL A CA 1
ATOM 2354 C C . VAL A 1 315 ? 76.669 62.172 193.808 1.00 41.32 315 VAL A C 1
ATOM 2355 O O . VAL A 1 315 ? 76.026 63.205 194.076 1.00 39.71 315 VAL A O 1
ATOM 2359 N N . THR A 1 316 ? 76.370 61.373 192.781 1.00 37.41 316 THR A N 1
ATOM 2360 C CA . THR A 1 316 ? 75.359 61.727 191.763 1.00 42.57 316 THR A CA 1
ATOM 2361 C C . THR A 1 316 ? 73.977 61.803 192.409 1.00 42.54 316 THR A C 1
ATOM 2362 O O . THR A 1 316 ? 73.203 62.685 192.024 1.00 40.40 316 THR A O 1
ATOM 2366 N N . ASN A 1 317 ? 73.690 60.926 193.362 1.00 39.15 317 ASN A N 1
ATOM 2367 C CA . ASN A 1 317 ? 72.412 60.935 194.102 1.00 41.80 317 ASN A CA 1
ATOM 2368 C C . ASN A 1 317 ? 72.309 62.225 194.935 1.00 40.68 317 ASN A C 1
ATOM 2369 O O . ASN A 1 317 ? 71.215 62.797 194.976 1.00 45.86 317 ASN A O 1
ATOM 2372 N N . ARG A 1 318 ? 73.391 62.685 195.563 1.00 40.44 318 ARG A N 1
ATOM 2373 C CA . ARG A 1 318 ? 73.373 63.925 196.386 1.00 46.08 318 ARG A CA 1
ATOM 2374 C C . ARG A 1 318 ? 73.300 65.176 195.482 1.00 43.38 318 ARG A C 1
ATOM 2375 O O . ARG A 1 318 ? 72.536 66.103 195.820 1.00 46.27 318 ARG A O 1
ATOM 2383 N N . VAL A 1 319 ? 74.003 65.195 194.352 1.00 43.87 319 VAL A N 1
ATOM 2384 C CA . VAL A 1 319 ? 74.226 66.433 193.538 1.00 42.32 319 VAL A CA 1
ATOM 2385 C C . VAL A 1 319 ? 73.096 66.605 192.524 1.00 47.22 319 VAL A C 1
ATOM 2386 O O . VAL A 1 319 ? 72.737 67.757 192.233 1.00 43.10 319 VAL A O 1
ATOM 2390 N N . ALA A 1 320 ? 72.617 65.494 191.963 1.00 42.65 320 ALA A N 1
ATOM 2391 C CA . ALA A 1 320 ? 71.714 65.439 190.808 1.00 42.54 320 ALA A CA 1
ATOM 2392 C C . ALA A 1 320 ? 70.340 64.878 191.209 1.00 46.01 320 ALA A C 1
ATOM 2393 O O . ALA A 1 320 ? 69.447 64.925 190.372 1.00 42.92 320 ALA A O 1
ATOM 2395 N N . GLY A 1 321 ? 70.180 64.367 192.435 1.00 43.69 321 GLY A N 1
ATOM 2396 C CA . GLY A 1 321 ? 68.907 63.822 192.923 1.00 45.21 321 GLY A CA 1
ATOM 2397 C C . GLY A 1 321 ? 68.532 62.532 192.209 1.00 40.57 321 GLY A C 1
ATOM 2398 O O . GLY A 1 321 ? 69.343 62.019 191.467 1.00 41.03 321 GLY A O 1
ATOM 2399 N N . ILE A 1 322 ? 67.298 62.072 192.385 1.00 49.07 322 ILE A N 1
ATOM 2400 C CA . ILE A 1 322 ? 66.857 60.690 192.024 1.00 50.17 322 ILE A CA 1
ATOM 2401 C C . ILE A 1 322 ? 66.671 60.608 190.505 1.00 48.45 322 ILE A C 1
ATOM 2402 O O . ILE A 1 322 ? 66.850 59.508 189.969 1.00 47.24 322 ILE A O 1
ATOM 2407 N N . LYS A 1 323 ? 66.372 61.722 189.827 1.00 44.14 323 LYS A N 1
ATOM 2408 C CA . LYS A 1 323 ? 66.161 61.757 188.358 1.00 42.40 323 LYS A CA 1
ATOM 2409 C C . LYS A 1 323 ? 67.474 62.066 187.615 1.00 42.21 323 LYS A C 1
ATOM 2410 O O . LYS A 1 323 ? 67.454 62.093 186.356 1.00 41.86 323 LYS A O 1
ATOM 2416 N N . GLY A 1 324 ? 68.556 62.358 188.335 1.00 41.63 324 GLY A N 1
ATOM 2417 C CA . GLY A 1 324 ? 69.902 62.555 187.760 1.00 48.00 324 GLY A CA 1
ATOM 2418 C C . GLY A 1 324 ? 70.422 61.262 187.159 1.00 45.61 324 GLY A C 1
ATOM 2419 O O . GLY A 1 324 ? 69.963 60.190 187.587 1.00 41.02 324 GLY A O 1
ATOM 2420 N N . LYS A 1 325 ? 71.298 61.350 186.160 1.00 38.93 325 LYS A N 1
ATOM 2421 C CA . LYS A 1 325 ? 71.762 60.190 185.355 1.00 42.18 325 LYS A CA 1
ATOM 2422 C C . LYS A 1 325 ? 73.285 60.159 185.369 1.00 38.94 325 LYS A C 1
ATOM 2423 O O . LYS A 1 325 ? 73.906 61.213 185.183 1.00 32.41 325 LYS A O 1
ATOM 2429 N N . SER A 1 326 ? 73.860 58.982 185.592 1.00 34.36 326 SER A N 1
ATOM 2430 C CA . SER A 1 326 ? 75.314 58.770 185.775 1.00 33.74 326 SER A CA 1
ATOM 2431 C C . SER A 1 326 ? 75.784 57.704 184.795 1.00 37.96 326 SER A C 1
ATOM 2432 O O . SER A 1 326 ? 75.074 56.743 184.506 1.00 34.18 326 SER A O 1
ATOM 2443 N N . PHE A 1 328 ? 79.487 55.470 183.634 1.00 34.58 328 PHE A N 1
ATOM 2444 C CA . PHE A 1 328 ? 80.884 55.146 183.853 1.00 33.98 328 PHE A CA 1
ATOM 2445 C C . PHE A 1 328 ? 81.468 54.692 182.522 1.00 36.17 328 PHE A C 1
ATOM 2446 O O . PHE A 1 328 ? 81.049 53.651 181.978 1.00 35.81 328 PHE A O 1
ATOM 2454 N N . ALA A 1 329 ? 82.376 55.486 181.973 1.00 36.35 329 ALA A N 1
ATOM 2455 C CA . ALA A 1 329 ? 83.036 55.260 180.666 1.00 34.60 329 ALA A CA 1
ATOM 2456 C C . ALA A 1 329 ? 84.501 54.915 180.908 1.00 35.15 329 ALA A C 1
ATOM 2457 O O . ALA A 1 329 ? 85.150 55.616 181.714 1.00 37.31 329 ALA A O 1
ATOM 2459 N N . SER A 1 330 ? 84.993 53.873 180.244 1.00 35.80 330 SER A N 1
ATOM 2460 C CA . SER A 1 330 ? 86.362 53.307 180.388 1.00 36.00 330 SER A CA 1
ATOM 2461 C C . SER A 1 330 ? 86.891 52.868 179.017 1.00 35.97 330 SER A C 1
ATOM 2462 O O . SER A 1 330 ? 86.086 52.377 178.187 1.00 41.72 330 SER A O 1
ATOM 2465 N N . TYR A 1 331 ? 88.193 53.004 178.762 1.00 36.12 331 TYR A N 1
ATOM 2466 C CA . TYR A 1 331 ? 88.867 52.409 177.580 1.00 37.04 331 TYR A CA 1
ATOM 2467 C C . TYR A 1 331 ? 89.318 50.987 177.923 1.00 41.11 331 TYR A C 1
ATOM 2468 O O . TYR A 1 331 ? 89.571 50.242 176.969 1.00 53.39 331 TYR A O 1
ATOM 2477 N N . TYR A 1 332 ? 89.398 50.631 179.207 1.00 42.51 332 TYR A N 1
ATOM 2478 C CA . TYR A 1 332 ? 89.875 49.308 179.696 1.00 49.02 332 TYR A CA 1
ATOM 2479 C C . TYR A 1 332 ? 88.667 48.435 180.034 1.00 48.05 332 TYR A C 1
ATOM 2480 O O . TYR A 1 332 ? 87.684 48.907 180.597 1.00 47.15 332 TYR A O 1
ATOM 2482 N N . PRO A 1 333 ? 88.679 47.134 179.679 1.00 54.66 333 PRO A N 1
ATOM 2483 C CA . PRO A 1 333 ? 87.547 46.265 179.974 1.00 54.85 333 PRO A CA 1
ATOM 2484 C C . PRO A 1 333 ? 87.282 46.197 181.483 1.00 45.46 333 PRO A C 1
ATOM 2485 O O . PRO A 1 333 ? 88.222 46.196 182.234 1.00 50.47 333 PRO A O 1
ATOM 2489 N N . LEU A 1 334 ? 86.010 46.244 181.880 1.00 45.41 334 LEU A N 1
ATOM 2490 C CA . LEU A 1 334 ? 85.553 46.097 183.276 1.00 44.16 334 LEU A CA 1
ATOM 2491 C C . LEU A 1 334 ? 85.164 44.636 183.485 1.00 45.09 334 LEU A C 1
ATOM 2492 O O . LEU A 1 334 ? 84.635 44.026 182.535 1.00 44.11 334 LEU A O 1
ATOM 2497 N N . THR A 1 335 ? 85.373 44.120 184.694 1.00 50.78 335 THR A N 1
ATOM 2498 C CA . THR A 1 335 ? 84.931 42.772 185.138 1.00 57.39 335 THR A CA 1
ATOM 2499 C C . THR A 1 335 ? 83.401 42.716 185.124 1.00 54.06 335 THR A C 1
ATOM 2500 O O . THR A 1 335 ? 82.735 43.811 185.126 1.00 53.11 335 THR A O 1
ATOM 2504 N N . GLN A 1 336 ? 82.842 41.505 185.107 1.00 53.15 336 GLN A N 1
ATOM 2505 C CA . GLN A 1 336 ? 81.372 41.295 185.039 1.00 55.49 336 GLN A CA 1
ATOM 2506 C C . GLN A 1 336 ? 80.725 41.871 186.301 1.00 49.76 336 GLN A C 1
ATOM 2507 O O . GLN A 1 336 ? 79.673 42.498 186.191 1.00 58.75 336 GLN A O 1
ATOM 2513 N N . ALA A 1 337 ? 81.353 41.673 187.455 1.00 50.53 337 ALA A N 1
ATOM 2514 C CA . ALA A 1 337 ? 80.877 42.122 188.777 1.00 49.35 337 ALA A CA 1
ATOM 2515 C C . ALA A 1 337 ? 80.711 43.649 188.783 1.00 48.43 337 ALA A C 1
ATOM 2516 O O . ALA A 1 337 ? 79.693 44.131 189.315 1.00 49.57 337 ALA A O 1
ATOM 2518 N N . ALA A 1 338 ? 81.674 44.384 188.238 1.00 46.04 338 ALA A N 1
ATOM 2519 C CA . ALA A 1 338 ? 81.664 45.866 188.187 1.00 48.84 338 ALA A CA 1
ATOM 2520 C C . ALA A 1 338 ? 80.489 46.314 187.320 1.00 42.55 338 ALA A C 1
ATOM 2521 O O . ALA A 1 338 ? 79.786 47.272 187.725 1.00 44.07 338 ALA A O 1
ATOM 2523 N N . LYS A 1 339 ? 80.246 45.612 186.203 1.00 42.94 339 LYS A N 1
ATOM 2524 C CA . LYS A 1 339 ? 79.132 45.910 185.266 1.00 43.18 339 LYS A CA 1
ATOM 2525 C C . LYS A 1 339 ? 77.802 45.615 185.962 1.00 41.61 339 LYS A C 1
ATOM 2526 O O . LYS A 1 339 ? 76.847 46.419 185.815 1.00 37.60 339 LYS A O 1
ATOM 2532 N N . LYS A 1 340 ? 77.729 44.517 186.715 1.00 37.96 340 LYS A N 1
ATOM 2533 C CA . LYS A 1 340 ? 76.495 44.131 187.436 1.00 39.91 340 LYS A CA 1
ATOM 2534 C C . LYS A 1 340 ? 76.184 45.174 188.526 1.00 41.42 340 LYS A C 1
ATOM 2535 O O . LYS A 1 340 ? 74.991 45.506 188.695 1.00 43.34 340 LYS A O 1
ATOM 2539 N N . ARG A 1 341 ? 77.188 45.697 189.234 1.00 41.52 341 ARG A N 1
ATOM 2540 C CA . ARG A 1 341 ? 76.944 46.715 190.293 1.00 42.86 341 ARG A CA 1
ATOM 2541 C C . ARG A 1 341 ? 76.418 47.996 189.629 1.00 45.52 341 ARG A C 1
ATOM 2542 O O . ARG A 1 341 ? 75.431 48.592 190.151 1.00 52.63 341 ARG A O 1
ATOM 2550 N N . CYS A 1 342 ? 77.015 48.396 188.507 1.00 46.53 342 CYS A N 1
ATOM 2551 C CA . CYS A 1 342 ? 76.552 49.556 187.714 1.00 50.02 342 CYS A CA 1
ATOM 2552 C C . CYS A 1 342 ? 75.081 49.392 187.325 1.00 47.55 342 CYS A C 1
ATOM 2553 O O . CYS A 1 342 ? 74.293 50.337 187.564 1.00 42.53 342 CYS A O 1
ATOM 2556 N N . LEU A 1 343 ? 74.706 48.244 186.754 1.00 45.75 343 LEU A N 1
ATOM 2557 C CA . LEU A 1 343 ? 73.293 47.950 186.381 1.00 48.80 343 LEU A CA 1
ATOM 2558 C C . LEU A 1 343 ? 72.412 48.084 187.629 1.00 46.25 343 LEU A C 1
ATOM 2559 O O . LEU A 1 343 ? 71.385 48.772 187.562 1.00 47.06 343 LEU A O 1
ATOM 2564 N N . ASN A 1 344 ? 72.814 47.453 188.730 1.00 46.89 344 ASN A N 1
ATOM 2565 C CA . ASN A 1 344 ? 72.072 47.487 190.011 1.00 48.59 344 ASN A CA 1
ATOM 2566 C C . ASN A 1 344 ? 71.882 48.943 190.495 1.00 51.80 344 ASN A C 1
ATOM 2567 O O . ASN A 1 344 ? 70.854 49.226 191.112 1.00 47.64 344 ASN A O 1
ATOM 2572 N N . ASN A 1 345 ? 72.842 49.832 190.224 1.00 49.66 345 ASN A N 1
ATOM 2573 C CA . ASN A 1 345 ? 72.877 51.215 190.778 1.00 48.02 345 ASN A CA 1
ATOM 2574 C C . ASN A 1 345 ? 72.347 52.233 189.757 1.00 45.11 345 ASN A C 1
ATOM 2575 O O . ASN A 1 345 ? 72.495 53.441 190.014 1.00 43.93 345 ASN A O 1
ATOM 2580 N N . SER A 1 346 ? 71.788 51.756 188.641 1.00 44.92 346 SER A N 1
ATOM 2581 C CA . SER A 1 346 ? 71.276 52.553 187.495 1.00 49.60 346 SER A CA 1
ATOM 2582 C C . SER A 1 346 ? 72.385 53.432 186.898 1.00 48.43 346 SER A C 1
ATOM 2583 O O . SER A 1 346 ? 72.083 54.549 186.445 1.00 43.43 346 SER A O 1
ATOM 2586 N N . ILE A 1 347 ? 73.628 52.951 186.885 1.00 41.91 347 ILE A N 1
ATOM 2587 C CA . ILE A 1 347 ? 74.779 53.643 186.237 1.00 42.54 347 ILE A CA 1
ATOM 2588 C C . ILE A 1 347 ? 74.993 52.995 184.873 1.00 43.48 347 ILE A C 1
ATOM 2589 O O . ILE A 1 347 ? 75.299 51.798 184.832 1.00 31.49 347 ILE A O 1
ATOM 2594 N N . TYR A 1 348 ? 74.838 53.759 183.797 1.00 35.60 348 TYR A N 1
ATOM 2595 C CA . TYR A 1 348 ? 75.177 53.274 182.433 1.00 42.85 348 TYR A CA 1
ATOM 2596 C C . TYR A 1 348 ? 76.676 52.988 182.357 1.00 38.64 348 TYR A C 1
ATOM 2597 O O . TYR A 1 348 ? 77.488 53.745 182.945 1.00 33.80 348 TYR A O 1
ATOM 2606 N N . VAL A 1 349 ? 77.058 51.884 181.721 1.00 36.69 349 VAL A N 1
ATOM 2607 C CA . VAL A 1 349 ? 78.493 51.481 181.699 1.00 38.75 349 VAL A CA 1
ATOM 2608 C C . VAL A 1 349 ? 78.936 51.209 180.257 1.00 39.35 349 VAL A C 1
ATOM 2609 O O . VAL A 1 349 ? 78.223 50.524 179.509 1.00 40.54 349 VAL A O 1
ATOM 2613 N N . SER A 1 350 ? 80.052 51.816 179.860 1.00 38.94 350 SER A N 1
ATOM 2614 C CA . SER A 1 350 ? 80.761 51.602 178.573 1.00 45.53 350 SER A CA 1
ATOM 2615 C C . SER A 1 350 ? 82.228 51.288 178.834 1.00 46.57 350 SER A C 1
ATOM 2616 O O . SER A 1 350 ? 82.928 52.177 179.404 1.00 44.05 350 SER A O 1
ATOM 2619 N N . ASP A 1 351 ? 82.692 50.107 178.400 1.00 43.14 351 ASP A N 1
ATOM 2620 C CA . ASP A 1 351 ? 84.123 49.726 178.476 1.00 39.58 351 ASP A CA 1
ATOM 2621 C C . ASP A 1 351 ? 84.699 49.479 177.072 1.00 41.03 351 ASP A C 1
ATOM 2622 O O . ASP A 1 351 ? 85.768 48.860 177.007 1.00 37.36 351 ASP A O 1
ATOM 2627 N N . GLN A 1 352 ? 84.011 49.931 176.012 1.00 38.83 352 GLN A N 1
ATOM 2628 C CA . GLN A 1 352 ? 84.352 49.659 174.587 1.00 38.97 352 GLN A CA 1
ATOM 2629 C C . GLN A 1 352 ? 84.234 50.987 173.853 1.00 37.66 352 GLN A C 1
ATOM 2630 O O . GLN A 1 352 ? 83.168 51.349 173.387 1.00 33.32 352 GLN A O 1
ATOM 2632 N N . PRO A 1 353 ? 85.324 51.780 173.770 1.00 33.32 353 PRO A N 1
ATOM 2633 C CA . PRO A 1 353 ? 85.258 53.083 173.099 1.00 34.69 353 PRO A CA 1
ATOM 2634 C C . PRO A 1 353 ? 84.602 53.102 171.709 1.00 37.67 353 PRO A C 1
ATOM 2635 O O . PRO A 1 353 ? 84.003 54.104 171.369 1.00 39.67 353 PRO A O 1
ATOM 2639 N N . SER A 1 354 ? 84.709 52.005 170.944 1.00 36.19 354 SER A N 1
ATOM 2640 C CA . SER A 1 354 ? 84.022 51.810 169.637 1.00 36.97 354 SER A CA 1
ATOM 2641 C C . SER A 1 354 ? 82.507 51.984 169.770 1.00 35.28 354 SER A C 1
ATOM 2642 O O . SER A 1 354 ? 81.900 52.455 168.782 1.00 42.71 354 SER A O 1
ATOM 2645 N N . GLN A 1 355 ? 81.903 51.611 170.896 1.00 33.71 355 GLN A N 1
ATOM 2646 C CA . GLN A 1 355 ? 80.434 51.623 171.108 1.00 31.98 355 GLN A CA 1
ATOM 2647 C C . GLN A 1 355 ? 79.973 52.916 171.820 1.00 30.09 355 GLN A C 1
ATOM 2648 O O . GLN A 1 355 ? 78.755 53.072 172.009 1.00 32.89 355 GLN A O 1
ATOM 2654 N N . LEU A 1 356 ? 80.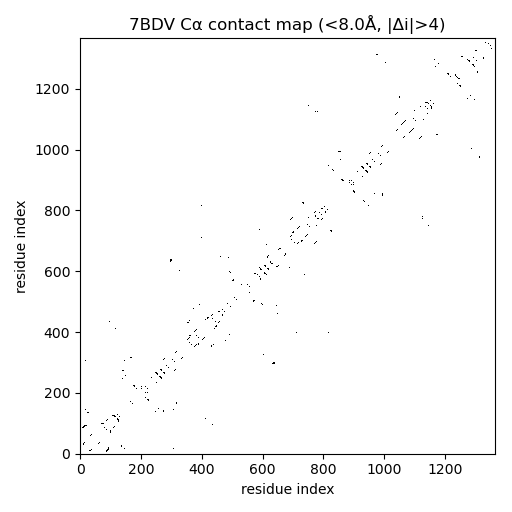867 53.782 172.241 1.00 26.40 356 LEU A N 1
ATOM 2655 C CA . LEU A 1 356 ? 80.498 54.848 173.205 1.00 29.22 356 LEU A CA 1
ATOM 2656 C C . LEU A 1 356 ? 79.480 55.799 172.579 1.00 27.23 356 LEU A C 1
ATOM 2657 O O . LEU A 1 356 ? 78.481 56.121 173.256 1.00 35.07 356 LEU A O 1
ATOM 2662 N N . HIS A 1 357 ? 79.675 56.206 171.331 1.00 32.16 357 HIS A N 1
ATOM 2663 C CA . HIS A 1 357 ? 78.785 57.211 170.682 1.00 30.42 357 HIS A CA 1
ATOM 2664 C C . HIS A 1 357 ? 77.370 56.678 170.748 1.00 33.34 357 HIS A C 1
ATOM 2665 O O . HIS A 1 357 ? 76.481 57.368 171.225 1.00 26.91 357 HIS A O 1
ATOM 2672 N N . HIS A 1 358 ? 77.179 55.444 170.298 1.00 31.46 358 HIS A N 1
ATOM 2673 C CA . HIS A 1 358 ? 75.853 54.799 170.278 1.00 34.53 358 HIS A CA 1
ATOM 2674 C C . HIS A 1 358 ? 75.271 54.705 171.691 1.00 32.34 358 HIS A C 1
ATOM 2675 O O . HIS A 1 358 ? 74.027 54.949 171.847 1.00 37.87 358 HIS A O 1
ATOM 2682 N N . GLN A 1 359 ? 76.097 54.352 172.675 1.00 32.00 359 GLN A N 1
ATOM 2683 C CA . GLN A 1 359 ? 75.688 54.212 174.092 1.00 32.84 359 GLN A CA 1
ATOM 2684 C C . GLN A 1 359 ? 75.315 55.585 174.674 1.00 30.18 359 GLN A C 1
ATOM 2685 O O . GLN A 1 359 ? 74.370 55.667 175.415 1.00 27.96 359 GLN A O 1
ATOM 2691 N N . LEU A 1 360 ? 76.049 56.634 174.336 1.00 34.02 360 LEU A N 1
ATOM 2692 C CA . LEU A 1 360 ? 75.741 58.002 174.822 1.00 33.50 360 LEU A CA 1
ATOM 2693 C C . LEU A 1 360 ? 74.359 58.408 174.308 1.00 29.12 360 LEU A C 1
ATOM 2694 O O . LEU A 1 360 ? 73.557 58.914 175.124 1.00 35.65 360 LEU A O 1
ATOM 2699 N N . ILE A 1 361 ? 74.058 58.145 173.035 1.00 34.49 361 ILE A N 1
ATOM 2700 C CA . ILE A 1 361 ? 72.749 58.489 172.402 1.00 34.15 361 ILE A CA 1
ATOM 2701 C C . ILE A 1 361 ? 71.642 57.682 173.108 1.00 36.94 361 ILE A C 1
ATOM 2702 O O . ILE A 1 361 ? 70.592 58.303 173.503 1.00 33.66 361 ILE A O 1
ATOM 2707 N N . LYS A 1 362 ? 71.855 56.383 173.334 1.00 34.10 362 LYS A N 1
ATOM 2708 C CA . LYS A 1 362 ? 70.870 55.527 174.048 1.00 35.69 362 LYS A CA 1
ATOM 2709 C C . LYS A 1 362 ? 70.596 56.113 175.449 1.00 32.63 362 LYS A C 1
ATOM 2710 O O . LYS A 1 362 ? 69.445 56.310 175.816 1.00 33.41 362 LYS A O 1
ATOM 2715 N N . TRP A 1 363 ? 71.652 56.361 176.212 1.00 34.59 363 TRP A N 1
ATOM 2716 C CA . TRP A 1 363 ? 71.622 56.857 177.605 1.00 34.13 363 TRP A CA 1
ATOM 2717 C C . TRP A 1 363 ? 70.836 58.168 177.658 1.00 35.72 363 TRP A C 1
ATOM 2718 O O . TRP A 1 363 ? 69.930 58.261 178.497 1.00 32.96 363 TRP A O 1
ATOM 2729 N N . ILE A 1 364 ? 71.164 59.133 176.801 1.00 36.47 364 ILE A N 1
ATOM 2730 C CA . ILE A 1 364 ? 70.555 60.495 176.909 1.00 39.29 364 ILE A CA 1
ATOM 2731 C C . ILE A 1 364 ? 69.071 60.448 176.573 1.00 39.54 364 ILE A C 1
ATOM 2732 O O . ILE A 1 364 ? 68.364 61.343 177.049 1.00 41.44 364 ILE A O 1
ATOM 2737 N N . ASN A 1 365 ? 68.605 59.437 175.836 1.00 45.57 365 ASN A N 1
ATOM 2738 C CA . ASN A 1 365 ? 67.177 59.272 175.429 1.00 51.04 365 ASN A CA 1
ATOM 2739 C C . ASN A 1 365 ? 66.439 58.237 176.296 1.00 57.12 365 ASN A C 1
ATOM 2740 O O . ASN A 1 365 ? 65.235 58.074 176.060 1.00 69.73 365 ASN A O 1
ATOM 2745 N N . ALA A 1 366 ? 67.108 57.605 177.268 1.00 55.37 366 ALA A N 1
ATOM 2746 C CA . ALA A 1 366 ? 66.548 56.573 178.173 1.00 54.87 366 ALA A CA 1
ATOM 2747 C C . ALA A 1 366 ? 65.795 55.515 177.358 1.00 61.05 366 ALA A C 1
ATOM 2749 N N . HIS B 1 11 ? 39.371 43.608 206.795 1.00 84.27 11 HIS B N 1
ATOM 2750 C CA . HIS B 1 11 ? 40.586 42.833 206.347 1.00 82.48 11 HIS B CA 1
ATOM 2751 C C . HIS B 1 11 ? 40.229 41.881 205.185 1.00 80.17 11 HIS B C 1
ATOM 2752 O O . HIS B 1 11 ? 40.825 40.790 205.073 1.00 73.24 11 HIS B O 1
ATOM 2755 N N . ASP B 1 12 ? 39.315 42.304 204.305 1.00 79.42 12 ASP B N 1
ATOM 2756 C CA . ASP B 1 12 ? 38.811 41.510 203.147 1.00 79.73 12 ASP B CA 1
ATOM 2757 C C . ASP B 1 12 ? 39.779 41.666 201.961 1.00 72.84 12 ASP B C 1
ATOM 2758 O O . ASP B 1 12 ? 40.581 40.741 201.728 1.00 66.15 12 ASP B O 1
ATOM 2763 N N . THR B 1 13 ? 39.697 42.792 201.246 1.00 60.34 13 THR B N 1
ATOM 2764 C CA . THR B 1 13 ? 40.504 43.077 200.042 1.00 55.62 13 THR B CA 1
ATOM 2765 C C . THR B 1 13 ? 41.332 44.345 200.286 1.00 50.06 13 THR B C 1
ATOM 2766 O O . THR B 1 13 ? 40.738 45.431 200.504 1.00 48.46 13 THR B O 1
ATOM 2770 N N . TYR B 1 14 ? 42.654 44.206 200.232 1.00 46.72 14 TYR B N 1
ATOM 2771 C CA . TYR B 1 14 ? 43.618 45.323 200.397 1.00 47.08 14 TYR B CA 1
ATOM 2772 C C . TYR B 1 14 ? 44.165 45.699 199.010 1.00 46.67 14 TYR B C 1
ATOM 2773 O O . TYR B 1 14 ? 44.652 44.825 198.276 1.00 45.60 14 TYR B O 1
ATOM 2776 N N . VAL B 1 15 ? 44.021 46.970 198.633 1.00 40.47 15 VAL B N 1
ATOM 2777 C CA . VAL B 1 15 ? 44.560 47.505 197.349 1.00 38.66 15 VAL B CA 1
ATOM 2778 C C . VAL B 1 15 ? 45.812 48.325 197.646 1.00 36.72 15 VAL B C 1
ATOM 2779 O O . VAL B 1 15 ? 45.717 49.297 198.428 1.00 33.88 15 VAL B O 1
ATOM 2783 N N . CYS B 1 16 ? 46.938 47.939 197.045 1.00 40.01 16 CYS B N 1
ATOM 2784 C CA . CYS B 1 16 ? 48.257 48.605 197.205 1.00 43.26 16 CYS B CA 1
ATOM 2785 C C . CYS B 1 16 ? 48.752 49.120 195.854 1.00 42.73 16 CYS B C 1
ATOM 2786 O O . CYS B 1 16 ? 48.593 48.417 194.833 1.00 37.78 16 CYS B O 1
ATOM 2789 N N . LEU B 1 17 ? 49.417 50.266 195.877 1.00 37.74 17 LEU B N 1
ATOM 2790 C CA . LEU B 1 17 ? 50.105 50.842 194.688 1.00 39.38 17 LEU B CA 1
ATOM 2791 C C . LEU B 1 17 ? 51.596 50.540 194.841 1.00 34.98 17 LEU B C 1
ATOM 2792 O O . LEU B 1 17 ? 52.191 51.107 195.767 1.00 44.89 17 LEU B O 1
ATOM 2797 N N . LEU B 1 18 ? 52.193 49.747 193.956 1.00 35.25 18 LEU B N 1
ATOM 2798 C CA . LEU B 1 18 ? 53.626 49.367 194.048 1.00 35.28 18 LEU B CA 1
ATOM 2799 C C . LEU B 1 18 ? 54.514 50.461 193.451 1.00 37.69 18 LEU B C 1
ATOM 2800 O O . LEU B 1 18 ? 54.154 51.072 192.429 1.00 44.69 18 LEU B O 1
ATOM 2805 N N . SER B 1 19 ? 55.674 50.628 194.060 1.00 36.88 19 SER B N 1
ATOM 2806 C CA . SER B 1 19 ? 56.638 51.708 193.776 1.00 38.90 19 SER B CA 1
ATOM 2807 C C . SER B 1 19 ? 57.983 51.326 194.389 1.00 41.04 19 SER B C 1
ATOM 2808 O O . SER B 1 19 ? 58.109 50.183 194.917 1.00 41.78 19 SER B O 1
ATOM 2811 N N . ASP B 1 20 ? 58.966 52.231 194.331 1.00 40.25 20 ASP B N 1
ATOM 2812 C CA . ASP B 1 20 ? 60.343 51.956 194.816 1.00 41.87 20 ASP B CA 1
ATOM 2813 C C . ASP B 1 20 ? 60.330 51.342 196.222 1.00 39.86 20 ASP B C 1
ATOM 2814 O O . ASP B 1 20 ? 61.167 50.491 196.465 1.00 34.37 20 ASP B O 1
ATOM 2819 N N . HIS B 1 21 ? 59.514 51.844 197.155 1.00 37.08 21 HIS B N 1
ATOM 2820 C CA . HIS B 1 21 ? 59.549 51.419 198.576 1.00 38.10 21 HIS B CA 1
ATOM 2821 C C . HIS B 1 21 ? 58.292 50.611 198.891 1.00 41.74 21 HIS B C 1
ATOM 2822 O O . HIS B 1 21 ? 57.245 51.237 199.089 1.00 45.47 21 HIS B O 1
ATOM 2829 N N . LEU B 1 22 ? 58.403 49.284 198.906 1.00 37.44 22 LEU B N 1
ATOM 2830 C CA . LEU B 1 22 ? 57.271 48.352 199.162 1.00 40.90 22 LEU B CA 1
ATOM 2831 C C . LEU B 1 22 ? 56.884 48.306 200.654 1.00 39.79 22 LEU B C 1
ATOM 2832 O O . LEU B 1 22 ? 55.783 47.822 200.949 1.00 37.05 22 LEU B O 1
ATOM 2837 N N . LEU B 1 23 ? 57.737 48.775 201.568 1.00 37.03 23 LEU B N 1
ATOM 2838 C CA . LEU B 1 23 ? 57.568 48.636 203.036 1.00 38.47 23 LEU B CA 1
ATOM 2839 C C . LEU B 1 23 ? 56.202 49.099 203.534 1.00 43.57 23 LEU B C 1
ATOM 2840 O O . LEU B 1 23 ? 55.565 48.404 204.344 1.00 37.08 23 LEU B O 1
ATOM 2845 N N . PRO B 1 24 ? 55.702 50.290 203.138 1.00 38.73 24 PRO B N 1
ATOM 2846 C CA . PRO B 1 24 ? 54.421 50.756 203.650 1.00 40.08 24 PRO B CA 1
ATOM 2847 C C . PRO B 1 24 ? 53.219 49.948 203.144 1.00 37.78 24 PRO B C 1
ATOM 2848 O O . PRO B 1 24 ? 52.178 50.045 203.751 1.00 46.88 24 PRO B O 1
ATOM 2852 N N . ASN B 1 25 ? 53.372 49.180 202.073 1.00 35.84 25 ASN B N 1
ATOM 2853 C CA . ASN B 1 25 ? 52.336 48.222 201.601 1.00 38.15 25 ASN B CA 1
ATOM 2854 C C . ASN B 1 25 ? 52.460 46.885 202.350 1.00 39.96 25 ASN B C 1
ATOM 2855 O O . ASN B 1 25 ? 51.430 46.197 202.527 1.00 47.63 25 ASN B O 1
ATOM 2860 N N . VAL B 1 26 ? 53.671 46.513 202.762 1.00 47.50 26 VAL B N 1
ATOM 2861 C CA . VAL B 1 26 ? 53.967 45.166 203.339 1.00 48.81 26 VAL B CA 1
ATOM 2862 C C . VAL B 1 26 ? 53.654 45.163 204.834 1.00 50.50 26 VAL B C 1
ATOM 2863 O O . VAL B 1 26 ? 53.097 44.147 205.308 1.00 61.53 26 VAL B O 1
ATOM 2867 N N . ILE B 1 27 ? 53.967 46.250 205.542 1.00 51.74 27 ILE B N 1
ATOM 2868 C CA . ILE B 1 27 ? 53.790 46.349 207.017 1.00 50.86 27 ILE B CA 1
ATOM 2869 C C . ILE B 1 27 ? 52.341 46.032 207.398 1.00 51.22 27 ILE B C 1
ATOM 2870 O O . ILE B 1 27 ? 52.119 45.221 208.296 1.00 49.89 27 ILE B O 1
ATOM 2875 N N . PRO B 1 28 ? 51.304 46.657 206.799 1.00 49.16 28 PRO B N 1
ATOM 2876 C CA . PRO B 1 28 ? 49.917 46.337 207.163 1.00 49.34 28 PRO B CA 1
ATOM 2877 C C . PRO B 1 28 ? 49.471 44.886 206.878 1.00 50.49 28 PRO B C 1
ATOM 2878 O O . PRO B 1 28 ? 48.622 44.387 207.585 1.00 46.39 28 PRO B O 1
ATOM 2882 N N . VAL B 1 29 ? 50.050 44.242 205.867 1.00 54.39 29 VAL B N 1
ATOM 2883 C CA . VAL B 1 29 ? 49.720 42.848 205.431 1.00 48.47 29 VAL B CA 1
ATOM 2884 C C . VAL B 1 29 ? 50.328 41.851 206.426 1.00 51.73 29 VAL B C 1
ATOM 2885 O O . VAL B 1 29 ? 49.675 40.830 206.701 1.00 52.70 29 VAL B O 1
ATOM 2889 N N . ILE B 1 30 ? 51.529 42.121 206.937 1.00 55.86 30 ILE B N 1
ATOM 2890 C CA . ILE B 1 30 ? 52.216 41.247 207.933 1.00 59.37 30 ILE B CA 1
ATOM 2891 C C . ILE B 1 30 ? 51.517 41.404 209.287 1.00 57.58 30 ILE B C 1
ATOM 2892 O O . ILE B 1 30 ? 51.345 40.376 209.974 1.00 50.42 30 ILE B O 1
ATOM 2897 N N . GLN B 1 31 ? 51.146 42.636 209.649 1.00 50.06 31 GLN B N 1
ATOM 2898 C CA . GLN B 1 31 ? 50.479 42.975 210.939 1.00 54.05 31 GLN B CA 1
ATOM 2899 C C . GLN B 1 31 ? 49.135 42.243 211.030 1.00 57.50 31 GLN B C 1
ATOM 2900 O O . GLN B 1 31 ? 48.893 41.589 212.059 1.00 66.73 31 GLN B O 1
ATOM 2906 N N . ALA B 1 32 ? 48.310 42.350 209.981 1.00 57.42 32 ALA B N 1
ATOM 2907 C CA . ALA B 1 32 ? 46.913 41.869 209.908 1.00 56.59 32 ALA B CA 1
ATOM 2908 C C . ALA B 1 32 ? 46.655 41.282 208.522 1.00 57.41 32 ALA B C 1
ATOM 2909 O O . ALA B 1 32 ? 46.211 41.986 207.617 1.00 54.35 32 ALA B O 1
ATOM 2911 N N . PRO B 1 33 ? 46.931 39.980 208.294 1.00 60.64 33 PRO B N 1
ATOM 2912 C CA . PRO B 1 33 ? 46.759 39.383 206.968 1.00 59.47 33 PRO B CA 1
ATOM 2913 C C . PRO B 1 33 ? 45.347 39.550 206.411 1.00 57.00 33 PRO B C 1
ATOM 2914 O O . PRO B 1 33 ? 44.379 39.136 207.042 1.00 70.95 33 PRO B O 1
ATOM 2918 N N . PRO B 1 34 ? 45.166 40.168 205.221 1.00 53.30 34 PRO B N 1
ATOM 2919 C CA . PRO B 1 34 ? 43.859 40.193 204.574 1.00 53.43 34 PRO B CA 1
ATOM 2920 C C . PRO B 1 34 ? 43.656 38.896 203.776 1.00 49.24 34 PRO B C 1
ATOM 2921 O O . PRO B 1 34 ? 44.569 38.127 203.659 1.00 52.46 34 PRO B O 1
ATOM 2925 N N . GLN B 1 35 ? 42.456 38.682 203.265 1.00 54.17 35 GLN B N 1
ATOM 2926 C CA . GLN B 1 35 ? 42.097 37.492 202.447 1.00 56.17 35 GLN B CA 1
ATOM 2927 C C . GLN B 1 35 ? 42.740 37.651 201.066 1.00 59.69 35 GLN B C 1
ATOM 2928 O O . GLN B 1 35 ? 43.270 36.661 200.531 1.00 56.53 35 GLN B O 1
ATOM 2930 N N . ARG B 1 36 ? 42.707 38.879 200.542 1.00 54.56 36 ARG B N 1
ATOM 2931 C CA . ARG B 1 36 ? 43.097 39.226 199.166 1.00 53.86 36 ARG B CA 1
ATOM 2932 C C . ARG B 1 36 ? 43.895 40.535 199.170 1.00 48.08 36 ARG B C 1
ATOM 2933 O O . ARG B 1 36 ? 43.491 41.498 199.855 1.00 43.55 36 ARG B O 1
ATOM 2941 N N . VAL B 1 37 ? 44.970 40.563 198.394 1.00 46.29 37 VAL B N 1
ATOM 2942 C CA . VAL B 1 37 ? 45.706 41.816 198.053 1.00 47.21 37 VAL B CA 1
ATOM 2943 C C . VAL B 1 37 ? 45.582 42.031 196.544 1.00 49.74 37 VAL B C 1
ATOM 2944 O O . VAL B 1 37 ? 45.874 41.080 195.792 1.00 48.47 37 VAL B O 1
ATOM 2948 N N . ILE B 1 38 ? 45.132 43.217 196.127 1.00 48.47 38 ILE B N 1
ATOM 2949 C CA . ILE B 1 38 ? 45.204 43.681 194.708 1.00 44.32 38 ILE B CA 1
ATOM 2950 C C . ILE B 1 38 ? 46.424 44.603 194.592 1.00 44.82 38 ILE B C 1
ATOM 2951 O O . ILE B 1 38 ? 46.408 45.677 195.220 1.00 41.96 38 ILE B O 1
ATOM 2956 N N . LEU B 1 39 ? 47.446 44.178 193.843 1.00 45.43 39 LEU B N 1
ATOM 2957 C CA . LEU B 1 39 ? 48.692 44.943 193.593 1.00 46.95 39 LEU B CA 1
ATOM 2958 C C . LEU B 1 39 ? 48.552 45.684 192.257 1.00 48.15 39 LEU B C 1
ATOM 2959 O O . LEU B 1 39 ? 48.412 45.041 191.208 1.00 50.73 39 LEU B O 1
ATOM 2964 N N . LEU B 1 40 ? 48.575 47.007 192.312 1.00 45.86 40 LEU B N 1
ATOM 2965 C CA . LEU B 1 40 ? 48.676 47.873 191.118 1.00 41.04 40 LEU B CA 1
ATOM 2966 C C . LEU B 1 40 ? 50.147 48.097 190.817 1.00 44.89 40 LEU B C 1
ATOM 2967 O O . LEU B 1 40 ? 50.760 48.912 191.519 1.00 45.38 40 LEU B O 1
ATOM 2972 N N . TYR B 1 41 ? 50.692 47.391 189.825 1.00 43.08 41 TYR B N 1
ATOM 2973 C CA . TYR B 1 41 ? 52.093 47.553 189.367 1.00 39.55 41 TYR B CA 1
ATOM 2974 C C . TYR B 1 41 ? 52.084 48.316 188.036 1.00 35.43 41 TYR B C 1
ATOM 2975 O O . TYR B 1 41 ? 51.041 48.496 187.416 1.00 44.19 41 TYR B O 1
ATOM 2984 N N . THR B 1 42 ? 53.254 48.763 187.613 1.00 34.94 42 THR B N 1
ATOM 2985 C CA . THR B 1 42 ? 53.446 49.609 186.421 1.00 37.52 42 THR B CA 1
ATOM 2986 C C . THR B 1 42 ? 54.379 48.883 185.462 1.00 41.59 42 THR B C 1
ATOM 2987 O O . THR B 1 42 ? 55.065 47.947 185.878 1.00 39.05 42 THR B O 1
ATOM 2991 N N . PRO B 1 43 ? 54.391 49.290 184.174 1.00 43.34 43 PRO B N 1
ATOM 2992 C CA . PRO B 1 43 ? 55.228 48.656 183.158 1.00 47.61 43 PRO B CA 1
ATOM 2993 C C . PRO B 1 43 ? 56.712 48.635 183.548 1.00 52.44 43 PRO B C 1
ATOM 2994 O O . PRO B 1 43 ? 57.198 49.605 184.134 1.00 47.00 43 PRO B O 1
ATOM 2998 N N . ASN B 1 44 ? 57.377 47.520 183.223 1.00 52.46 44 ASN B N 1
ATOM 2999 C CA . ASN B 1 44 ? 58.811 47.235 183.480 1.00 52.53 44 ASN B CA 1
ATOM 3000 C C . ASN B 1 44 ? 59.078 47.053 184.975 1.00 50.73 44 ASN B C 1
ATOM 3001 O O . ASN B 1 44 ? 60.262 47.049 185.342 1.00 61.02 44 ASN B O 1
ATOM 3006 N N . ASN B 1 45 ? 58.053 46.915 185.812 1.00 46.79 45 ASN B N 1
ATOM 3007 C CA . ASN B 1 45 ? 58.229 46.799 187.281 1.00 44.93 45 ASN B CA 1
ATOM 3008 C C . ASN B 1 45 ? 57.460 45.579 187.791 1.00 43.85 45 ASN B C 1
ATOM 3009 O O . ASN B 1 45 ? 57.107 45.593 188.957 1.00 40.41 45 ASN B O 1
ATOM 3014 N N . LYS B 1 46 ? 57.219 44.561 186.965 1.00 48.14 46 LYS B N 1
ATOM 3015 C CA . LYS B 1 46 ? 56.476 43.357 187.437 1.00 56.76 46 LYS B CA 1
ATOM 3016 C C . LYS B 1 46 ? 57.324 42.649 188.503 1.00 55.87 46 LYS B C 1
ATOM 3017 O O . LYS B 1 46 ? 56.746 41.952 189.351 1.00 63.33 46 LYS B O 1
ATOM 3022 N N . GLU B 1 47 ? 58.640 42.858 188.517 1.00 55.18 47 GLU B N 1
ATOM 3023 C CA . GLU B 1 47 ? 59.539 42.247 189.539 1.00 52.37 47 GLU B CA 1
ATOM 3024 C C . GLU B 1 47 ? 59.167 42.742 190.949 1.00 53.21 47 GLU B C 1
ATOM 3025 O O . GLU B 1 47 ? 59.451 41.992 191.910 1.00 47.50 47 GLU B O 1
ATOM 3028 N N . ARG B 1 48 ? 58.510 43.907 191.093 1.00 49.36 48 ARG B N 1
ATOM 3029 C CA . ARG B 1 48 ? 58.012 44.398 192.409 1.00 45.02 48 ARG B CA 1
ATOM 3030 C C . ARG B 1 48 ? 56.897 43.490 192.945 1.00 42.13 48 ARG B C 1
ATOM 3031 O O . ARG B 1 48 ? 56.785 43.356 194.168 1.00 40.21 48 ARG B O 1
ATOM 3039 N N . VAL B 1 49 ? 56.063 42.933 192.067 1.00 44.00 49 VAL B N 1
ATOM 3040 C CA . VAL B 1 49 ? 55.017 41.955 192.472 1.00 47.00 49 VAL B CA 1
ATOM 3041 C C . VAL B 1 49 ? 55.736 40.772 193.136 1.00 42.93 49 VAL B C 1
ATOM 3042 O O . VAL B 1 49 ? 55.264 40.326 194.186 1.00 45.44 49 VAL B O 1
ATOM 3046 N N . GLN B 1 50 ? 56.857 40.315 192.571 1.00 49.40 50 GLN B N 1
ATOM 3047 C CA . GLN B 1 50 ? 57.588 39.105 193.054 1.00 50.58 50 GLN B CA 1
ATOM 3048 C C . GLN B 1 50 ? 58.257 39.436 194.399 1.00 50.99 50 GLN B C 1
ATOM 3049 O O . GLN B 1 50 ? 58.191 38.586 195.328 1.00 49.15 50 GLN B O 1
ATOM 3055 N N . ARG B 1 51 ? 58.847 40.633 194.537 1.00 42.44 51 ARG B N 1
ATOM 3056 C CA . ARG B 1 51 ? 59.371 41.111 195.837 1.00 44.75 51 ARG B CA 1
ATOM 3057 C C . ARG B 1 51 ? 58.266 41.099 196.906 1.00 43.56 51 ARG B C 1
ATOM 3058 O O . ARG B 1 51 ? 58.539 40.667 198.040 1.00 42.71 51 ARG B O 1
ATOM 3066 N N . PHE B 1 52 ? 57.073 41.591 196.571 1.00 45.24 52 PHE B N 1
ATOM 3067 C CA . PHE B 1 52 ? 55.923 41.668 197.498 1.00 46.27 52 PHE B CA 1
ATOM 3068 C C . PHE B 1 52 ? 55.540 40.255 197.965 1.00 44.08 52 PHE B C 1
ATOM 3069 O O . PHE B 1 52 ? 55.222 40.087 199.146 1.00 38.42 52 PHE B O 1
ATOM 3077 N N . ARG B 1 53 ? 55.514 39.295 197.042 1.00 44.87 53 ARG B N 1
ATOM 3078 C CA . ARG B 1 53 ? 55.185 37.874 197.354 1.00 51.69 53 ARG B CA 1
ATOM 3079 C C . ARG B 1 53 ? 56.250 37.310 198.311 1.00 47.59 53 ARG B C 1
ATOM 3080 O O . ARG B 1 53 ? 55.881 36.661 199.285 1.00 51.03 53 ARG B O 1
ATOM 3088 N N . GLN B 1 54 ? 57.528 37.567 198.027 1.00 49.57 54 GLN B N 1
ATOM 3089 C CA . GLN B 1 54 ? 58.689 37.085 198.821 1.00 50.53 54 GLN B CA 1
ATOM 3090 C C . GLN B 1 54 ? 58.654 37.703 200.224 1.00 55.13 54 GLN B C 1
ATOM 3091 O O . GLN B 1 54 ? 58.923 36.978 201.198 1.00 51.26 54 GLN B O 1
ATOM 3093 N N . ALA B 1 55 ? 58.329 38.992 200.338 1.00 46.19 55 ALA B N 1
ATOM 3094 C CA . ALA B 1 55 ? 58.271 39.710 201.635 1.00 48.79 55 ALA B CA 1
ATOM 3095 C C . ALA B 1 55 ? 57.126 39.150 202.485 1.00 47.32 55 ALA B C 1
ATOM 3096 O O . ALA B 1 55 ? 57.274 39.130 203.722 1.00 49.84 55 ALA B O 1
ATOM 3098 N N . THR B 1 56 ? 56.016 38.744 201.857 1.00 49.24 56 THR B N 1
ATOM 3099 C CA . THR B 1 56 ? 54.797 38.274 202.563 1.00 50.65 56 THR B CA 1
ATOM 3100 C C . THR B 1 56 ? 54.666 36.743 202.479 1.00 53.00 56 THR B C 1
ATOM 3101 O O . THR B 1 56 ? 53.560 36.242 202.726 1.00 54.25 56 THR B O 1
ATOM 3105 N N . GLU B 1 57 ? 55.743 36.016 202.156 1.00 58.35 57 GLU B N 1
ATOM 3106 C CA . GLU B 1 57 ? 55.731 34.526 201.984 1.00 64.91 57 GLU B CA 1
ATOM 3107 C C . GLU B 1 57 ? 55.202 33.844 203.260 1.00 67.93 57 GLU B C 1
ATOM 3108 O O . GLU B 1 57 ? 54.507 32.817 203.127 1.00 66.91 57 GLU B O 1
ATOM 3110 N N . SER B 1 58 ? 55.504 34.406 204.441 1.00 66.54 58 SER B N 1
ATOM 3111 C CA . SER B 1 58 ? 55.139 33.885 205.784 1.00 72.96 58 SER B CA 1
ATOM 3112 C C . SER B 1 58 ? 53.627 33.982 206.031 1.00 69.94 58 SER B C 1
ATOM 3113 O O . SER B 1 58 ? 53.165 33.457 207.074 1.00 62.49 58 SER B O 1
ATOM 3116 N N . VAL B 1 59 ? 52.889 34.672 205.159 1.00 71.33 59 VAL B N 1
ATOM 3117 C CA . VAL B 1 59 ? 51.453 35.008 205.376 1.00 72.25 59 VAL B CA 1
ATOM 3118 C C . VAL B 1 59 ? 50.604 34.448 204.236 1.00 75.24 59 VAL B C 1
ATOM 3119 O O . VAL B 1 59 ? 50.631 34.961 203.127 1.00 80.37 59 VAL B O 1
ATOM 3123 N N . PRO B 1 60 ? 49.800 33.381 204.471 1.00 82.49 60 PRO B N 1
ATOM 3124 C CA . PRO B 1 60 ? 48.838 32.931 203.457 1.00 83.49 60 PRO B CA 1
ATOM 3125 C C . PRO B 1 60 ? 47.888 34.072 203.061 1.00 80.57 60 PRO B C 1
ATOM 3126 O O . PRO B 1 60 ? 47.217 34.596 203.938 1.00 85.86 60 PRO B O 1
ATOM 3128 N N . THR B 1 61 ? 47.903 34.465 201.786 1.00 74.14 61 THR B N 1
ATOM 3129 C CA . THR B 1 61 ? 47.078 35.574 201.220 1.00 71.73 61 THR B CA 1
ATOM 3130 C C . THR B 1 61 ? 47.100 35.462 199.687 1.00 60.18 61 THR B C 1
ATOM 3131 O O . THR B 1 61 ? 48.158 35.142 199.133 1.00 65.52 61 THR B O 1
ATOM 3134 N N . GLU B 1 62 ? 45.936 35.615 199.055 1.00 57.46 62 GLU B N 1
ATOM 3135 C CA . GLU B 1 62 ? 45.748 35.578 197.585 1.00 60.28 62 GLU B CA 1
ATOM 3136 C C . GLU B 1 62 ? 46.201 36.934 197.034 1.00 58.21 62 GLU B C 1
ATOM 3137 O O . GLU B 1 62 ? 45.660 37.961 197.497 1.00 59.74 62 GLU B O 1
ATOM 3143 N N . ILE B 1 63 ? 47.121 36.934 196.065 1.00 56.39 63 ILE B N 1
ATOM 3144 C CA . ILE B 1 63 ? 47.618 38.168 195.382 1.00 60.66 63 ILE B CA 1
ATOM 3145 C C . ILE B 1 63 ? 47.099 38.212 193.935 1.00 58.38 63 ILE B C 1
ATOM 3146 O O . ILE B 1 63 ? 47.432 37.305 193.165 1.00 51.53 63 ILE B O 1
ATOM 3150 N N . ILE B 1 64 ? 46.292 39.234 193.619 1.00 49.07 64 ILE B N 1
ATOM 3151 C CA . ILE B 1 64 ? 45.850 39.606 192.243 1.00 51.19 64 ILE B CA 1
ATOM 3152 C C . ILE B 1 64 ? 46.712 40.790 191.767 1.00 52.33 64 ILE B C 1
ATOM 3153 O O . ILE B 1 64 ? 46.851 41.764 192.534 1.00 48.77 64 ILE B O 1
ATOM 3158 N N . GLU B 1 65 ? 47.255 40.717 190.548 1.00 52.95 65 GLU B N 1
ATOM 3159 C CA . GLU B 1 65 ? 48.088 41.779 189.923 1.00 56.15 65 GLU B CA 1
ATOM 3160 C C . GLU B 1 65 ? 47.224 42.554 188.916 1.00 56.39 65 GLU B C 1
ATOM 3161 O O . GLU B 1 65 ? 46.453 41.915 188.204 1.00 58.96 65 GLU B O 1
ATOM 3165 N N . LYS B 1 66 ? 47.365 43.882 188.845 1.00 51.87 66 LYS B N 1
ATOM 3166 C CA . LYS B 1 66 ? 46.724 44.736 187.813 1.00 45.55 66 LYS B CA 1
ATOM 3167 C C . LYS B 1 66 ? 47.713 45.801 187.346 1.00 48.39 66 LYS B C 1
ATOM 3168 O O . LYS B 1 66 ? 48.329 46.465 188.217 1.00 49.84 66 LYS B O 1
ATOM 3174 N N . GLN B 1 67 ? 47.858 45.953 186.029 1.00 47.76 67 GLN B N 1
ATOM 3175 C CA . GLN B 1 67 ? 48.818 46.905 185.415 1.00 47.60 67 GLN B CA 1
ATOM 3176 C C . GLN B 1 67 ? 48.126 48.258 185.305 1.00 47.08 67 GLN B C 1
ATOM 3177 O O . GLN B 1 67 ? 46.934 48.278 184.993 1.00 49.96 67 GLN B O 1
ATOM 3183 N N . VAL B 1 68 ? 48.829 49.342 185.642 1.00 44.86 68 VAL B N 1
ATOM 3184 C CA . VAL B 1 68 ? 48.358 50.730 185.382 1.00 44.27 68 VAL B CA 1
ATOM 3185 C C . VAL B 1 68 ? 49.568 51.536 184.923 1.00 40.32 68 VAL B C 1
ATOM 3186 O O . VAL B 1 68 ? 50.692 51.134 185.246 1.00 41.88 68 VAL B O 1
ATOM 3190 N N . HIS B 1 69 ? 49.330 52.652 184.238 1.00 37.93 69 HIS B N 1
ATOM 3191 C CA . HIS B 1 69 ? 50.406 53.579 183.810 1.00 40.35 69 HIS B CA 1
ATOM 3192 C C . HIS B 1 69 ? 50.688 54.531 184.966 1.00 37.98 69 HIS B C 1
ATOM 3193 O O . HIS B 1 69 ? 49.778 55.005 185.635 1.00 39.21 69 HIS B O 1
ATOM 3200 N N . PRO B 1 70 ? 51.965 54.813 185.288 1.00 37.03 70 PRO B N 1
ATOM 3201 C CA . PRO B 1 70 ? 52.258 55.691 186.413 1.00 31.05 70 PRO B CA 1
ATOM 3202 C C . PRO B 1 70 ? 51.706 57.124 186.289 1.00 32.49 70 PRO B C 1
ATOM 3203 O O . PRO B 1 70 ? 51.522 57.740 187.307 1.00 39.38 70 PRO B O 1
ATOM 3207 N N . TYR B 1 71 ? 51.389 57.610 185.088 1.00 36.19 71 TYR B N 1
ATOM 3208 C CA . TYR B 1 71 ? 51.068 59.045 184.843 1.00 39.22 71 TYR B CA 1
ATOM 3209 C C . TYR B 1 71 ? 49.783 59.228 184.048 1.00 37.70 71 TYR B C 1
ATOM 3210 O O . TYR B 1 71 ? 49.680 60.227 183.333 1.00 42.91 71 TYR B O 1
ATOM 3219 N N . GLN B 1 72 ? 48.808 58.335 184.234 1.00 39.18 72 GLN B N 1
ATOM 3220 C CA . GLN B 1 72 ? 47.495 58.336 183.551 1.00 41.67 72 GLN B CA 1
ATOM 3221 C C . GLN B 1 72 ? 46.391 58.304 184.608 1.00 43.53 72 GLN B C 1
ATOM 3222 O O . GLN B 1 72 ? 45.993 57.174 185.074 1.00 45.94 72 GLN B O 1
ATOM 3228 N N . TYR B 1 73 ? 45.885 59.487 184.962 1.00 39.71 73 TYR B N 1
ATOM 3229 C CA . TYR B 1 73 ? 44.848 59.699 186.005 1.00 40.75 73 TYR B CA 1
ATOM 3230 C C . TYR B 1 73 ? 43.619 58.831 185.720 1.00 37.32 73 TYR B C 1
ATOM 3231 O O . TYR B 1 73 ? 43.253 57.999 186.574 1.00 36.83 73 TYR B O 1
ATOM 3240 N N . ALA B 1 74 ? 43.014 59.037 184.545 1.00 41.99 74 ALA B N 1
ATOM 3241 C CA . ALA B 1 74 ? 41.761 58.418 184.051 1.00 36.83 74 ALA B CA 1
ATOM 3242 C C . ALA B 1 74 ? 41.849 56.890 184.057 1.00 39.89 74 ALA B C 1
ATOM 3243 O O . ALA B 1 74 ? 40.883 56.245 184.481 1.00 43.53 74 ALA B O 1
ATOM 3245 N N . GLN B 1 75 ? 42.953 56.324 183.603 1.00 43.28 75 GLN B N 1
ATOM 3246 C CA . GLN B 1 75 ? 43.130 54.847 183.524 1.00 47.94 75 GLN B CA 1
ATOM 3247 C C . GLN B 1 75 ? 43.189 54.258 184.942 1.00 42.84 75 GLN B C 1
ATOM 3248 O O . GLN B 1 75 ? 42.676 53.153 185.150 1.00 42.32 75 GLN B O 1
ATOM 3254 N N . THR B 1 76 ? 43.787 54.956 185.901 1.00 46.27 76 THR B N 1
ATOM 3255 C CA . THR B 1 76 ? 43.864 54.469 187.300 1.00 43.93 76 THR B CA 1
ATOM 3256 C C . THR B 1 76 ? 42.461 54.543 187.915 1.00 42.20 76 THR B C 1
ATOM 3257 O O . THR B 1 76 ? 42.076 53.573 188.640 1.00 33.27 76 THR B O 1
ATOM 3261 N N . GLN B 1 77 ? 41.714 55.611 187.610 1.00 35.24 77 GLN B N 1
ATOM 3262 C CA . GLN B 1 77 ? 40.307 55.780 188.047 1.00 38.24 77 GLN B CA 1
ATOM 3263 C C . GLN B 1 77 ? 39.462 54.586 187.543 1.00 38.30 77 GLN B C 1
ATOM 3264 O O . GLN B 1 77 ? 38.622 54.062 188.330 1.00 38.12 77 GLN B O 1
ATOM 3270 N N . ARG B 1 78 ? 39.679 54.172 186.296 1.00 38.97 78 ARG B N 1
ATOM 3271 C CA . ARG B 1 78 ? 38.916 53.065 185.666 1.00 44.27 78 ARG B CA 1
ATOM 3272 C C . ARG B 1 78 ? 39.251 51.747 186.360 1.00 47.40 78 ARG B C 1
ATOM 3273 O O . ARG B 1 78 ? 38.315 50.967 186.595 1.00 54.91 78 ARG B O 1
ATOM 3281 N N . ILE B 1 79 ? 40.524 51.500 186.692 1.00 50.63 79 ILE B N 1
ATOM 3282 C CA . ILE B 1 79 ? 40.957 50.216 187.324 1.00 53.11 79 ILE B CA 1
ATOM 3283 C C . ILE B 1 79 ? 40.371 50.133 188.730 1.00 52.15 79 ILE B C 1
ATOM 3284 O O . ILE B 1 79 ? 39.914 49.038 189.115 1.00 46.34 79 ILE B O 1
ATOM 3289 N N . CYS B 1 80 ? 40.362 51.247 189.470 1.00 48.17 80 CYS B N 1
ATOM 3290 C CA . CYS B 1 80 ? 39.805 51.291 190.842 1.00 47.24 80 CYS B CA 1
ATOM 3291 C C . CYS B 1 80 ? 38.289 51.079 190.781 1.00 44.62 80 CYS B C 1
ATOM 3292 O O . CYS B 1 80 ? 37.783 50.303 191.607 1.00 48.46 80 CYS B O 1
ATOM 3295 N N . ASP B 1 81 ? 37.595 51.718 189.832 1.00 51.64 81 ASP B N 1
ATOM 3296 C CA . ASP B 1 81 ? 36.153 51.474 189.559 1.00 50.00 81 ASP B CA 1
ATOM 3297 C C . ASP B 1 81 ? 35.925 49.969 189.346 1.00 52.62 81 ASP B C 1
ATOM 3298 O O . ASP B 1 81 ? 35.018 49.427 190.020 1.00 47.84 81 ASP B O 1
ATOM 3303 N N . GLU B 1 82 ? 36.726 49.308 188.498 1.00 48.82 82 GLU B N 1
ATOM 3304 C CA . GLU B 1 82 ? 36.574 47.853 188.201 1.00 59.98 82 GLU B CA 1
ATOM 3305 C C . GLU B 1 82 ? 36.757 47.042 189.490 1.00 57.76 82 GLU B C 1
ATOM 3306 O O . GLU B 1 82 ? 35.948 46.117 189.715 1.00 61.50 82 GLU B O 1
ATOM 3312 N N . ILE B 1 83 ? 37.758 47.388 190.313 1.00 65.10 83 ILE B N 1
ATOM 3313 C CA . ILE B 1 83 ? 38.116 46.663 191.574 1.00 60.42 83 ILE B CA 1
ATOM 3314 C C . ILE B 1 83 ? 36.952 46.763 192.563 1.00 53.96 83 ILE B C 1
ATOM 3315 O O . ILE B 1 83 ? 36.668 45.743 193.237 1.00 47.90 83 ILE B O 1
ATOM 3320 N N . LEU B 1 84 ? 36.351 47.952 192.674 1.00 53.58 84 LEU B N 1
ATOM 3321 C CA . LEU B 1 84 ? 35.263 48.267 193.640 1.00 54.47 84 LEU B CA 1
ATOM 3322 C C . LEU B 1 84 ? 33.946 47.600 193.208 1.00 54.65 84 LEU B C 1
ATOM 3323 O O . LEU B 1 84 ? 33.128 47.288 194.109 1.00 56.56 84 LEU B O 1
ATOM 3328 N N . GLU B 1 85 ? 33.737 47.397 191.904 1.00 58.41 85 GLU B N 1
ATOM 3329 C CA . GLU B 1 85 ? 32.591 46.614 191.362 1.00 63.45 85 GLU B CA 1
ATOM 3330 C C . GLU B 1 85 ? 32.721 45.154 191.826 1.00 67.05 85 GLU B C 1
ATOM 3331 O O . GLU B 1 85 ? 31.731 44.623 192.378 1.00 73.27 85 GLU B O 1
ATOM 3333 N N . GLN B 1 86 ? 33.905 44.550 191.659 1.00 63.81 86 GLN B N 1
ATOM 3334 C CA . GLN B 1 86 ? 34.158 43.108 191.929 1.00 65.19 86 GLN B CA 1
ATOM 3335 C C . GLN B 1 86 ? 34.351 42.847 193.430 1.00 63.13 86 GLN B C 1
ATOM 3336 O O . GLN B 1 86 ? 33.972 41.765 193.901 1.00 62.88 86 GLN B O 1
ATOM 3342 N N . PHE B 1 87 ? 34.953 43.790 194.156 1.00 63.01 87 PHE B N 1
ATOM 3343 C CA . PHE B 1 87 ? 35.239 43.700 195.611 1.00 58.24 87 PHE B CA 1
ATOM 3344 C C . PHE B 1 87 ? 34.768 44.992 196.266 1.00 59.41 87 PHE B C 1
ATOM 3345 O O . PHE B 1 87 ? 35.545 45.926 196.450 1.00 60.09 87 PHE B O 1
ATOM 3353 N N . PRO B 1 88 ? 33.466 45.101 196.607 1.00 64.71 88 PRO B N 1
ATOM 3354 C CA . PRO B 1 88 ? 32.924 46.323 197.204 1.00 64.97 88 PRO B CA 1
ATOM 3355 C C . PRO B 1 88 ? 33.453 46.643 198.614 1.00 65.74 88 PRO B C 1
ATOM 3356 O O . PRO B 1 88 ? 33.381 47.816 198.988 1.00 64.83 88 PRO B O 1
ATOM 3360 N N . ASN B 1 89 ? 33.994 45.650 199.339 1.00 60.51 89 ASN B N 1
ATOM 3361 C CA . ASN B 1 89 ? 34.548 45.842 200.704 1.00 63.02 89 ASN B CA 1
ATOM 3362 C C . ASN B 1 89 ? 36.068 46.066 200.665 1.00 61.94 89 ASN B C 1
ATOM 3363 O O . ASN B 1 89 ? 36.742 45.798 201.674 1.00 71.18 89 ASN B O 1
ATOM 3368 N N . ALA B 1 90 ? 36.596 46.578 199.560 1.00 58.69 90 ALA B N 1
ATOM 3369 C CA . ALA B 1 90 ? 38.037 46.830 199.349 1.00 51.35 90 ALA B CA 1
ATOM 3370 C C . ALA B 1 90 ? 38.463 47.946 200.306 1.00 53.84 90 ALA B C 1
ATOM 3371 O O . ALA B 1 90 ? 37.631 48.820 200.596 1.00 46.44 90 ALA B O 1
ATOM 3373 N N . ILE B 1 91 ? 39.711 47.913 200.778 1.00 52.28 91 ILE B N 1
ATOM 3374 C CA . ILE B 1 91 ? 40.369 49.032 201.523 1.00 52.43 91 ILE B CA 1
ATOM 3375 C C . ILE B 1 91 ? 41.602 49.454 200.709 1.00 49.57 91 ILE B C 1
ATOM 3376 O O . ILE B 1 91 ? 42.247 48.576 200.111 1.00 46.64 91 ILE B O 1
ATOM 3380 N N . LEU B 1 92 ? 41.878 50.756 200.643 1.00 39.98 92 LEU B N 1
ATOM 3381 C CA . LEU B 1 92 ? 43.010 51.325 199.866 1.00 34.15 92 LEU B CA 1
ATOM 3382 C C . LEU B 1 92 ? 44.122 51.732 200.820 1.00 31.71 92 LEU B C 1
ATOM 3383 O O . LEU B 1 92 ? 43.857 52.502 201.757 1.00 35.92 92 LEU B O 1
ATOM 3388 N N . ASN B 1 93 ? 45.326 51.231 200.552 1.00 33.94 93 ASN B N 1
ATOM 3389 C CA . ASN B 1 93 ? 46.606 51.785 201.038 1.00 39.11 93 ASN B CA 1
ATOM 3390 C C . ASN B 1 93 ? 47.100 52.778 199.977 1.00 39.59 93 ASN B C 1
ATOM 3391 O O . ASN B 1 93 ? 47.500 52.336 198.925 1.00 39.33 93 ASN B O 1
ATOM 3396 N N . VAL B 1 94 ? 47.035 54.073 200.273 1.00 39.44 94 VAL B N 1
ATOM 3397 C CA . VAL B 1 94 ? 47.315 55.182 199.321 1.00 35.88 94 VAL B CA 1
ATOM 3398 C C . VAL B 1 94 ? 48.774 55.641 199.495 1.00 37.89 94 VAL B C 1
ATOM 3399 O O . VAL B 1 94 ? 49.153 56.659 198.882 1.00 37.49 94 VAL B O 1
ATOM 3403 N N . THR B 1 95 ? 49.600 54.920 200.267 1.00 39.19 95 THR B N 1
ATOM 3404 C CA . THR B 1 95 ? 50.990 55.349 200.615 1.00 36.36 95 THR B CA 1
ATOM 3405 C C . THR B 1 95 ? 51.905 55.161 199.401 1.00 36.10 95 THR B C 1
ATOM 3406 O O . THR B 1 95 ? 52.798 56.008 199.169 1.00 26.57 95 THR B O 1
ATOM 3410 N N . GLY B 1 96 ? 51.699 54.081 198.640 1.00 32.27 96 GLY B N 1
ATOM 3411 C CA . GLY B 1 96 ? 52.552 53.782 197.479 1.00 32.29 96 GLY B CA 1
ATOM 3412 C C . GLY B 1 96 ? 52.179 54.618 196.272 1.00 36.37 96 GLY B C 1
ATOM 3413 O O . GLY B 1 96 ? 51.135 55.336 196.314 1.00 36.00 96 GLY B O 1
ATOM 3414 N N . GLY B 1 97 ? 52.996 54.518 195.226 1.00 29.74 97 GLY B N 1
ATOM 3415 C CA . GLY B 1 97 ? 52.646 54.898 193.843 1.00 29.18 97 GLY B CA 1
ATOM 3416 C C . GLY B 1 97 ? 53.098 56.329 193.558 1.00 32.71 97 GLY B C 1
ATOM 3417 O O . GLY B 1 97 ? 53.617 57.008 194.484 1.00 32.39 97 GLY B O 1
ATOM 3418 N N . THR B 1 98 ? 52.856 56.795 192.348 1.00 38.34 98 THR B N 1
ATOM 3419 C CA . THR B 1 98 ? 53.047 58.230 192.007 1.00 37.69 98 THR B CA 1
ATOM 3420 C C . THR B 1 98 ? 51.918 58.999 192.674 1.00 37.18 98 THR B C 1
ATOM 3421 O O . THR B 1 98 ? 50.949 58.358 193.099 1.00 33.04 98 THR B O 1
ATOM 3425 N N . LYS B 1 99 ? 51.993 60.325 192.709 1.00 32.96 99 LYS B N 1
ATOM 3426 C CA . LYS B 1 99 ? 50.841 61.130 193.170 1.00 33.01 99 LYS B CA 1
ATOM 3427 C C . LYS B 1 99 ? 49.671 60.966 192.195 1.00 32.54 99 LYS B C 1
ATOM 3428 O O . LYS B 1 99 ? 48.537 61.025 192.657 1.00 34.13 99 LYS B O 1
ATOM 3434 N N . ILE B 1 100 ? 49.917 60.738 190.899 1.00 33.93 100 ILE B N 1
ATOM 3435 C CA . ILE B 1 100 ? 48.822 60.555 189.904 1.00 33.02 100 ILE B CA 1
ATOM 3436 C C . ILE B 1 100 ? 48.052 59.282 190.291 1.00 36.19 100 ILE B C 1
ATOM 3437 O O . ILE B 1 100 ? 46.841 59.315 190.449 1.00 35.94 100 ILE B O 1
ATOM 3450 N N . ALA B 1 102 ? 47.990 57.714 193.176 1.00 38.87 102 ALA B N 1
ATOM 3451 C CA . ALA B 1 102 ? 47.406 57.869 194.491 1.00 32.85 102 ALA B CA 1
ATOM 3452 C C . ALA B 1 102 ? 46.205 58.809 194.433 1.00 34.12 102 ALA B C 1
ATOM 3453 O O . ALA B 1 102 ? 45.185 58.474 195.066 1.00 34.03 102 ALA B O 1
ATOM 3455 N N . LEU B 1 103 ? 46.292 59.945 193.734 1.00 37.12 103 LEU B N 1
ATOM 3456 C CA . LEU B 1 103 ? 45.127 60.881 193.625 1.00 32.71 103 LEU B CA 1
ATOM 3457 C C . LEU B 1 103 ? 43.933 60.157 192.970 1.00 34.26 103 LEU B C 1
ATOM 3458 O O . LEU B 1 103 ? 42.795 60.332 193.442 1.00 38.59 103 LEU B O 1
ATOM 3463 N N . ALA B 1 104 ? 44.177 59.406 191.904 1.00 33.79 104 ALA B N 1
ATOM 3464 C CA . ALA B 1 104 ? 43.136 58.685 191.135 1.00 35.12 104 ALA B CA 1
ATOM 3465 C C . ALA B 1 104 ? 42.413 57.701 192.051 1.00 34.34 104 ALA B C 1
ATOM 3466 O O . ALA B 1 104 ? 41.184 57.698 192.065 1.00 37.95 104 ALA B O 1
ATOM 3468 N N . ALA B 1 105 ? 43.168 56.886 192.783 1.00 35.49 105 ALA B N 1
ATOM 3469 C CA . ALA B 1 105 ? 42.638 55.779 193.617 1.00 33.04 105 ALA B CA 1
ATOM 3470 C C . ALA B 1 105 ? 41.914 56.383 194.822 1.00 36.34 105 ALA B C 1
ATOM 3471 O O . ALA B 1 105 ? 40.816 55.957 195.131 1.00 33.41 105 ALA B O 1
ATOM 3473 N N . PHE B 1 106 ? 42.510 57.376 195.486 1.00 34.81 106 PHE B N 1
ATOM 3474 C CA . PHE B 1 106 ? 41.853 58.105 196.589 1.00 34.72 106 PHE B CA 1
ATOM 3475 C C . PHE B 1 106 ? 40.466 58.568 196.143 1.00 39.80 106 PHE B C 1
ATOM 3476 O O . PHE B 1 106 ? 39.466 58.264 196.843 1.00 44.14 106 PHE B O 1
ATOM 3484 N N . ASP B 1 107 ? 40.393 59.263 195.007 1.00 45.44 107 ASP B N 1
ATOM 3485 C CA . ASP B 1 107 ? 39.136 59.841 194.461 1.00 44.67 107 ASP B CA 1
ATOM 3486 C C . ASP B 1 107 ? 38.014 58.777 194.385 1.00 43.74 107 ASP B C 1
ATOM 3487 O O . ASP B 1 107 ? 36.896 59.078 194.804 1.00 40.15 107 ASP B O 1
ATOM 3492 N N . ARG B 1 108 ? 38.289 57.590 193.849 1.00 41.29 108 ARG B N 1
ATOM 3493 C CA . ARG B 1 108 ? 37.268 56.533 193.611 1.00 41.24 108 ARG B CA 1
ATOM 3494 C C . ARG B 1 108 ? 36.908 55.848 194.931 1.00 42.12 108 ARG B C 1
ATOM 3495 O O . ARG B 1 108 ? 35.720 55.525 195.123 1.00 44.12 108 ARG B O 1
ATOM 3503 N N . PHE B 1 109 ? 37.889 55.662 195.819 1.00 39.04 109 PHE B N 1
ATOM 3504 C CA . PHE B 1 109 ? 37.672 55.025 197.137 1.00 40.79 109 PHE B CA 1
ATOM 3505 C C . PHE B 1 109 ? 36.898 55.982 198.055 1.00 44.07 109 PHE B C 1
ATOM 3506 O O . PHE B 1 109 ? 36.033 55.505 198.802 1.00 41.92 109 PHE B O 1
ATOM 3514 N N . ARG B 1 110 ? 37.160 57.285 197.958 1.00 42.12 110 ARG B N 1
ATOM 3515 C CA . ARG B 1 110 ? 36.427 58.319 198.732 1.00 45.25 110 ARG B CA 1
ATOM 3516 C C . ARG B 1 110 ? 34.977 58.348 198.241 1.00 46.25 110 ARG B C 1
ATOM 3517 O O . ARG B 1 110 ? 34.055 58.284 199.082 1.00 47.30 110 ARG B O 1
ATOM 3522 N N . HIS B 1 111 ? 34.773 58.422 196.927 1.00 51.20 111 HIS B N 1
ATOM 3523 C CA . HIS B 1 111 ? 33.424 58.478 196.308 1.00 52.52 111 HIS B CA 1
ATOM 3524 C C . HIS B 1 111 ? 32.569 57.283 196.781 1.00 58.49 111 HIS B C 1
ATOM 3525 O O . HIS B 1 111 ? 31.356 57.490 196.974 1.00 55.08 111 HIS B O 1
ATOM 3532 N N . ASN B 1 112 ? 33.170 56.103 196.980 1.00 50.91 112 ASN B N 1
ATOM 3533 C CA . ASN B 1 112 ? 32.471 54.864 197.413 1.00 53.34 112 ASN B CA 1
ATOM 3534 C C . ASN B 1 112 ? 32.549 54.672 198.931 1.00 53.60 112 ASN B C 1
ATOM 3535 O O . ASN B 1 112 ? 32.314 53.535 199.377 1.00 57.34 112 ASN B O 1
ATOM 3540 N N . HIS B 1 113 ? 32.865 55.727 199.693 1.00 54.78 113 HIS B N 1
ATOM 3541 C CA . HIS B 1 113 ? 32.899 55.736 201.181 1.00 57.13 113 HIS B CA 1
ATOM 3542 C C . HIS B 1 113 ? 33.667 54.522 201.718 1.00 52.09 113 HIS B C 1
ATOM 3543 O O . HIS B 1 113 ? 33.191 53.903 202.687 1.00 52.92 113 HIS B O 1
ATOM 3550 N N . ARG B 1 114 ? 34.826 54.219 201.130 1.00 48.53 114 ARG B N 1
ATOM 3551 C CA . ARG B 1 114 ? 35.715 53.106 201.553 1.00 47.37 114 ARG B CA 1
ATOM 3552 C C . ARG B 1 114 ? 36.773 53.625 202.528 1.00 49.68 114 ARG B C 1
ATOM 3553 O O . ARG B 1 114 ? 37.154 54.802 202.498 1.00 47.15 114 ARG B O 1
ATOM 3561 N N . PRO B 1 115 ? 37.278 52.746 203.421 1.00 45.85 115 PRO B N 1
ATOM 3562 C CA . PRO B 1 115 ? 38.448 53.057 204.230 1.00 46.74 115 PRO B CA 1
ATOM 3563 C C . PRO B 1 115 ? 39.718 53.276 203.384 1.00 46.75 115 PRO B C 1
ATOM 3564 O O . PRO B 1 115 ? 39.987 52.536 202.415 1.00 37.54 115 PRO B O 1
ATOM 3568 N N . ILE B 1 116 ? 40.499 54.274 203.785 1.00 42.25 116 ILE B N 1
ATOM 3569 C CA . ILE B 1 116 ? 41.778 54.627 203.124 1.00 41.41 116 ILE B CA 1
ATOM 3570 C C . ILE B 1 116 ? 42.831 54.852 204.204 1.00 38.17 116 ILE B C 1
ATOM 3571 O O . ILE B 1 116 ? 42.613 55.715 205.075 1.00 37.05 116 ILE B O 1
ATOM 3576 N N . ILE B 1 117 ? 43.923 54.104 204.132 1.00 35.99 117 ILE B N 1
ATOM 3577 C CA . ILE B 1 117 ? 45.018 54.147 205.137 1.00 36.07 117 ILE B CA 1
ATOM 3578 C C . ILE B 1 117 ? 46.276 54.725 204.478 1.00 33.04 117 ILE B C 1
ATOM 3579 O O . ILE B 1 117 ? 46.458 54.594 203.273 1.00 38.11 117 ILE B O 1
ATOM 3584 N N . TYR B 1 118 ? 47.087 55.386 205.279 1.00 35.99 118 TYR B N 1
ATOM 3585 C CA . TYR B 1 118 ? 48.403 55.941 204.888 1.00 37.28 118 TYR B CA 1
ATOM 3586 C C . TYR B 1 118 ? 49.367 55.623 206.024 1.00 31.29 118 TYR B C 1
ATOM 3587 O O . TYR B 1 118 ? 49.000 55.870 207.175 1.00 34.13 118 TYR B O 1
ATOM 3596 N N . VAL B 1 119 ? 50.528 55.040 205.706 1.00 34.44 119 VAL B N 1
ATOM 3597 C CA . VAL B 1 119 ? 51.550 54.644 206.709 1.00 33.85 119 VAL B CA 1
ATOM 3598 C C . VAL B 1 119 ? 52.560 55.780 206.880 1.00 37.05 119 VAL B C 1
ATOM 3599 O O . VAL B 1 119 ? 53.263 56.062 205.910 1.00 39.12 119 VAL B O 1
ATOM 3603 N N . ASP B 1 120 ? 52.598 56.395 208.064 1.00 38.48 120 ASP B N 1
ATOM 3604 C CA . ASP B 1 120 ? 53.552 57.476 208.432 1.00 39.81 120 ASP B CA 1
ATOM 3605 C C . ASP B 1 120 ? 54.688 56.852 209.249 1.00 43.05 120 ASP B C 1
ATOM 3606 O O . ASP B 1 120 ? 54.469 56.599 210.429 1.00 49.56 120 ASP B O 1
ATOM 3611 N N . SER B 1 121 ? 55.854 56.603 208.651 1.00 49.04 121 SER B N 1
ATOM 3612 C CA . SER B 1 121 ? 56.989 55.933 209.332 1.00 50.25 121 SER B CA 1
ATOM 3613 C C . SER B 1 121 ? 57.716 56.928 210.242 1.00 54.68 121 SER B C 1
ATOM 3614 O O . SER B 1 121 ? 58.384 56.450 211.170 1.00 48.19 121 SER B O 1
ATOM 3617 N N . ASP B 1 122 ? 57.535 58.241 210.044 1.00 53.45 122 ASP B N 1
ATOM 3618 C CA . ASP B 1 122 ? 58.103 59.301 210.931 1.00 53.02 122 ASP B CA 1
ATOM 3619 C C . ASP B 1 122 ? 57.532 59.131 212.347 1.00 52.41 122 ASP B C 1
ATOM 3620 O O . ASP B 1 122 ? 58.342 58.968 213.286 1.00 59.13 122 ASP B O 1
ATOM 3622 N N . SER B 1 123 ? 56.205 59.150 212.492 1.00 51.38 123 SER B N 1
ATOM 3623 C CA . SER B 1 123 ? 55.485 59.027 213.789 1.00 51.28 123 SER B CA 1
ATOM 3624 C C . SER B 1 123 ? 55.124 57.560 214.099 1.00 50.65 123 SER B C 1
ATOM 3625 O O . SER B 1 123 ? 54.560 57.294 215.154 1.00 46.66 123 SER B O 1
ATOM 3628 N N . GLN B 1 124 ? 55.423 56.631 213.194 1.00 56.01 124 GLN B N 1
ATOM 3629 C CA . GLN B 1 124 ? 55.108 55.185 213.339 1.00 50.60 124 GLN B CA 1
ATOM 3630 C C . GLN B 1 124 ? 53.605 55.000 213.545 1.00 45.15 124 GLN B C 1
ATOM 3631 O O . GLN B 1 124 ? 53.213 54.247 214.456 1.00 47.46 124 GLN B O 1
ATOM 3637 N N . ARG B 1 125 ? 52.781 55.626 212.711 1.00 47.47 125 ARG B N 1
ATOM 3638 C CA . ARG B 1 125 ? 51.297 55.534 212.803 1.00 46.40 125 ARG B CA 1
ATOM 3639 C C . ARG B 1 125 ? 50.706 55.136 211.445 1.00 41.83 125 ARG B C 1
ATOM 3640 O O . ARG B 1 125 ? 51.262 55.504 210.427 1.00 45.92 125 ARG B O 1
ATOM 3648 N N . ILE B 1 126 ? 49.605 54.393 211.454 1.00 38.70 126 ILE B N 1
ATOM 3649 C CA . ILE B 1 126 ? 48.638 54.275 210.333 1.00 37.84 126 ILE B CA 1
ATOM 3650 C C . ILE B 1 126 ? 47.616 55.404 210.469 1.00 38.83 126 ILE B C 1
ATOM 3651 O O . ILE B 1 126 ? 46.952 55.449 211.481 1.00 40.86 126 ILE B O 1
ATOM 3656 N N . LEU B 1 127 ? 47.527 56.289 209.486 1.00 39.27 127 LEU B N 1
ATOM 3657 C CA . LEU B 1 127 ? 46.477 57.343 209.418 1.00 40.94 127 LEU B CA 1
ATOM 3658 C C . LEU B 1 127 ? 45.282 56.773 208.659 1.00 43.28 127 LEU B C 1
ATOM 3659 O O . LEU B 1 127 ? 45.490 56.186 207.576 1.00 41.18 127 LEU B O 1
ATOM 3664 N N . TYR B 1 128 ? 44.081 56.894 209.227 1.00 46.55 128 TYR B N 1
ATOM 3665 C CA . TYR B 1 128 ? 42.804 56.564 208.552 1.00 46.94 128 TYR B CA 1
ATOM 3666 C C . TYR B 1 128 ? 42.272 57.854 207.942 1.00 47.46 128 TYR B C 1
ATOM 3667 O O . TYR B 1 128 ? 41.712 58.658 208.686 1.00 48.66 128 TYR B O 1
ATOM 3676 N N . LEU B 1 129 ? 42.479 58.042 206.640 1.00 51.95 129 LEU B N 1
ATOM 3677 C CA . LEU B 1 129 ? 42.201 59.326 205.939 1.00 55.22 129 LEU B CA 1
ATOM 3678 C C . LEU B 1 129 ? 40.697 59.531 205.774 1.00 52.19 129 LEU B C 1
ATOM 3679 O O . LEU B 1 129 ? 40.293 60.690 205.655 1.00 53.63 129 LEU B O 1
ATOM 3684 N N . HIS B 1 130 ? 39.900 58.459 205.806 1.00 59.20 130 HIS B N 1
ATOM 3685 C CA . HIS B 1 130 ? 38.421 58.551 205.692 1.00 58.07 130 HIS B CA 1
ATOM 3686 C C . HIS B 1 130 ? 37.813 59.224 206.936 1.00 59.11 130 HIS B C 1
ATOM 3687 O O . HIS B 1 130 ? 36.831 59.963 206.747 1.00 63.11 130 HIS B O 1
ATOM 3694 N N . ASN B 1 131 ? 38.369 59.032 208.140 1.00 58.19 131 ASN B N 1
ATOM 3695 C CA . ASN B 1 131 ? 37.729 59.531 209.389 1.00 56.80 131 ASN B CA 1
ATOM 3696 C C . ASN B 1 131 ? 38.666 60.361 210.276 1.00 54.17 131 ASN B C 1
ATOM 3697 O O . ASN B 1 131 ? 38.190 60.778 211.346 1.00 58.32 131 ASN B O 1
ATOM 3702 N N . GLY B 1 132 ? 39.927 60.584 209.897 1.00 46.47 132 GLY B N 1
ATOM 3703 C CA . GLY B 1 132 ? 40.875 61.416 210.670 1.00 48.64 132 GLY B CA 1
ATOM 3704 C C . GLY B 1 132 ? 41.466 60.715 211.887 1.00 47.18 132 GLY B C 1
ATOM 3705 O O . GLY B 1 132 ? 42.251 61.358 212.594 1.00 47.31 132 GLY B O 1
ATOM 3706 N N . GLU B 1 133 ? 41.125 59.451 212.133 1.00 48.88 133 GLU B N 1
ATOM 3707 C CA . GLU B 1 133 ? 41.659 58.661 213.279 1.00 54.41 133 GLU B CA 1
ATOM 3708 C C . GLU B 1 133 ? 43.057 58.142 212.917 1.00 51.31 133 GLU B C 1
ATOM 3709 O O . GLU B 1 133 ? 43.504 58.369 211.795 1.00 45.91 133 GLU B O 1
ATOM 3715 N N . SER B 1 134 ? 43.732 57.465 213.846 1.00 51.92 134 SER B N 1
ATOM 3716 C CA . SER B 1 134 ? 45.076 56.870 213.636 1.00 49.71 134 SER B CA 1
ATOM 3717 C C . SER B 1 134 ? 45.337 55.764 214.667 1.00 50.45 134 SER B C 1
ATOM 3718 O O . SER B 1 134 ? 44.574 55.667 215.620 1.00 52.57 134 SER B O 1
ATOM 3721 N N . GLU B 1 135 ? 46.365 54.951 214.437 1.00 52.22 135 GLU B N 1
ATOM 3722 C CA . GLU B 1 135 ? 46.732 53.767 215.254 1.00 54.00 135 GLU B CA 1
ATOM 3723 C C . GLU B 1 135 ? 48.262 53.683 215.265 1.00 52.23 135 GLU B C 1
ATOM 3724 O O . GLU B 1 135 ? 48.869 53.998 214.245 1.00 46.95 135 GLU B O 1
ATOM 3729 N N . ARG B 1 136 ? 48.865 53.310 216.387 1.00 52.91 136 ARG B N 1
ATOM 3730 C CA . ARG B 1 136 ? 50.316 53.028 216.471 1.00 55.30 136 ARG B CA 1
ATOM 3731 C C . ARG B 1 136 ? 50.570 51.790 215.609 1.00 50.83 136 ARG B C 1
ATOM 3732 O O . ARG B 1 136 ? 49.705 50.899 215.622 1.00 50.24 136 ARG B O 1
ATOM 3740 N N . LEU B 1 137 ? 51.651 51.786 214.830 1.00 48.99 137 LEU B N 1
ATOM 3741 C CA . LEU B 1 137 ? 52.200 50.568 214.179 1.00 49.53 137 LEU B CA 1
ATOM 3742 C C . LEU B 1 137 ? 52.773 49.652 215.265 1.00 53.93 137 LEU B C 1
ATOM 3743 O O . LEU B 1 137 ? 53.258 50.160 216.281 1.00 56.29 137 LEU B O 1
ATOM 3748 N N . GLY B 1 138 ? 52.756 48.346 215.037 1.00 55.54 138 GLY B N 1
ATOM 3749 C CA . GLY B 1 138 ? 53.583 47.396 215.800 1.00 56.16 138 GLY B CA 1
ATOM 3750 C C . GLY B 1 138 ? 55.002 47.356 215.262 1.00 62.20 138 GLY B C 1
ATOM 3751 O O . GLY B 1 138 ? 55.459 48.348 214.638 1.00 71.98 138 GLY B O 1
ATOM 3752 N N . ASP B 1 139 ? 55.673 46.221 215.455 1.00 61.24 139 ASP B N 1
ATOM 3753 C CA . ASP B 1 139 ? 57.042 45.938 214.957 1.00 55.52 139 ASP B CA 1
ATOM 3754 C C . ASP B 1 139 ? 57.004 44.558 214.308 1.00 57.43 139 ASP B C 1
ATOM 3755 O O . ASP B 1 139 ? 57.673 43.641 214.762 1.00 56.33 139 ASP B O 1
ATOM 3757 N N . PRO B 1 140 ? 56.197 44.383 213.238 1.00 53.96 140 PRO B N 1
ATOM 3758 C CA . PRO B 1 140 ? 55.942 43.062 212.672 1.00 58.75 140 PRO B CA 1
ATOM 3759 C C . PRO B 1 140 ? 57.108 42.541 211.816 1.00 64.62 140 PRO B C 1
ATOM 3760 O O . PRO B 1 140 ? 57.255 41.325 211.707 1.00 72.77 140 PRO B O 1
ATOM 3764 N N . LEU B 1 141 ? 57.912 43.452 211.248 1.00 61.08 141 LEU B N 1
ATOM 3765 C CA . LEU B 1 141 ? 58.936 43.091 210.238 1.00 55.13 141 LEU B CA 1
ATOM 3766 C C . LEU B 1 141 ? 60.085 42.348 210.924 1.00 53.81 141 LEU B C 1
ATOM 3767 O O . LEU B 1 141 ? 60.516 42.770 211.996 1.00 47.00 141 LEU B O 1
ATOM 3770 N N . THR B 1 142 ? 60.582 41.307 210.260 1.00 51.52 142 THR B N 1
ATOM 3771 C CA . THR B 1 142 ? 61.908 40.703 210.493 1.00 48.05 142 THR B CA 1
ATOM 3772 C C . THR B 1 142 ? 62.882 41.349 209.510 1.00 53.79 142 THR B C 1
ATOM 3773 O O . THR B 1 142 ? 62.398 42.019 208.576 1.00 52.91 142 THR B O 1
ATOM 3777 N N . VAL B 1 143 ? 64.183 41.133 209.691 1.00 52.49 143 VAL B N 1
ATOM 3778 C CA . VAL B 1 143 ? 65.250 41.589 208.753 1.00 51.82 143 VAL B CA 1
ATOM 3779 C C . VAL B 1 143 ? 65.083 40.867 207.407 1.00 50.45 143 VAL B C 1
ATOM 3780 O O . VAL B 1 143 ? 65.248 41.515 206.372 1.00 42.82 143 VAL B O 1
ATOM 3784 N N . LYS B 1 144 ? 64.711 39.586 207.418 1.00 46.92 144 LYS B N 1
ATOM 3785 C CA . LYS B 1 144 ? 64.471 38.816 206.174 1.00 44.56 144 LYS B CA 1
ATOM 3786 C C . LYS B 1 144 ? 63.421 39.534 205.311 1.00 45.51 144 LYS B C 1
ATOM 3787 O O . LYS B 1 144 ? 63.643 39.672 204.092 1.00 45.43 144 LYS B O 1
ATOM 3793 N N . GLN B 1 145 ? 62.304 39.943 205.909 1.00 43.60 145 GLN B N 1
ATOM 3794 C CA . GLN B 1 145 ? 61.157 40.571 205.202 1.00 44.22 145 GLN B CA 1
ATOM 3795 C C . GLN B 1 145 ? 61.599 41.950 204.702 1.00 38.96 145 GLN B C 1
ATOM 3796 O O . GLN B 1 145 ? 61.250 42.307 203.603 1.00 44.16 145 GLN B O 1
ATOM 3802 N N . TYR B 1 146 ? 62.305 42.699 205.528 1.00 41.67 146 TYR B N 1
ATOM 3803 C CA . TYR B 1 146 ? 62.750 44.068 205.191 1.00 40.18 146 TYR B CA 1
ATOM 3804 C C . TYR B 1 146 ? 63.618 43.970 203.939 1.00 40.64 146 TYR B C 1
ATOM 3805 O O . TYR B 1 146 ? 63.281 44.607 202.958 1.00 37.43 146 TYR B O 1
ATOM 3814 N N . LEU B 1 147 ? 64.655 43.127 203.960 1.00 38.92 147 LEU B N 1
ATOM 3815 C CA . LEU B 1 147 ? 65.587 42.902 202.825 1.00 42.89 147 LEU B CA 1
ATOM 3816 C C . LEU B 1 147 ? 64.824 42.449 201.577 1.00 45.31 147 LEU B C 1
ATOM 3817 O O . LEU B 1 147 ? 65.168 42.924 200.485 1.00 38.14 147 LEU B O 1
ATOM 3822 N N . ALA B 1 148 ? 63.822 41.575 201.718 1.00 39.91 148 ALA B N 1
ATOM 3823 C CA . ALA B 1 148 ? 63.015 41.070 200.585 1.00 42.11 148 ALA B CA 1
ATOM 3824 C C . ALA B 1 148 ? 62.318 42.239 199.850 1.00 42.11 148 ALA B C 1
ATOM 3825 O O . ALA B 1 148 ? 62.234 42.205 198.612 1.00 35.82 148 ALA B O 1
ATOM 3827 N N . CYS B 1 149 ? 61.864 43.263 200.567 1.00 41.34 149 CYS B N 1
ATOM 3828 C CA . CYS B 1 149 ? 61.218 44.457 199.951 1.00 40.47 149 CYS B CA 1
ATOM 3829 C C . CYS B 1 149 ? 62.179 45.172 198.994 1.00 38.43 149 CYS B C 1
ATOM 3830 O O . CYS B 1 149 ? 61.678 45.860 198.096 1.00 45.34 149 CYS B O 1
ATOM 3833 N N . TYR B 1 150 ? 63.493 45.015 199.180 1.00 39.89 150 TYR B N 1
ATOM 3834 C CA . TYR B 1 150 ? 64.557 45.665 198.373 1.00 37.68 150 TYR B CA 1
ATOM 3835 C C . TYR B 1 150 ? 65.249 44.633 197.477 1.00 37.94 150 TYR B C 1
ATOM 3836 O O . TYR B 1 150 ? 66.247 44.951 196.842 1.00 42.13 150 TYR B O 1
ATOM 3845 N N . GLY B 1 151 ? 64.681 43.438 197.367 1.00 37.22 151 GLY B N 1
ATOM 3846 C CA . GLY B 1 151 ? 65.157 42.408 196.431 1.00 40.00 151 GLY B CA 1
ATOM 3847 C C . GLY B 1 151 ? 66.312 41.610 196.982 1.00 40.04 151 GLY B C 1
ATOM 3848 O O . GLY B 1 151 ? 66.899 40.875 196.184 1.00 48.15 151 GLY B O 1
ATOM 3849 N N . PHE B 1 152 ? 66.629 41.720 198.274 1.00 43.47 152 PHE B N 1
ATOM 3850 C CA . PHE B 1 152 ? 67.837 41.074 198.859 1.00 43.73 152 PHE B CA 1
ATOM 3851 C C . PHE B 1 152 ? 67.457 39.854 199.696 1.00 40.71 152 PHE B C 1
ATOM 3852 O O . PHE B 1 152 ? 66.412 39.865 200.341 1.00 39.31 152 PHE B O 1
ATOM 3860 N N . LYS B 1 153 ? 68.321 38.845 199.671 1.00 47.44 153 LYS B N 1
ATOM 3861 C CA . LYS B 1 153 ? 68.225 37.654 200.555 1.00 51.68 153 LYS B CA 1
ATOM 3862 C C . LYS B 1 153 ? 69.587 37.480 201.237 1.00 54.65 153 LYS B C 1
ATOM 3863 O O . LYS B 1 153 ? 70.585 37.925 200.651 1.00 55.45 153 LYS B O 1
ATOM 3868 N N . ALA B 1 154 ? 69.589 36.903 202.441 1.00 64.25 154 ALA B N 1
ATOM 3869 C CA . ALA B 1 154 ? 70.794 36.593 203.243 1.00 72.85 154 ALA B CA 1
ATOM 3870 C C . ALA B 1 154 ? 71.341 35.220 202.835 1.00 81.97 154 ALA B C 1
ATOM 3871 O O . ALA B 1 154 ? 70.540 34.288 202.681 1.00 82.28 154 ALA B O 1
ATOM 3873 N N . ASP B 1 155 ? 72.668 35.120 202.694 1.00 95.21 155 ASP B N 1
ATOM 3874 C CA . ASP B 1 155 ? 73.446 33.854 202.559 1.00 99.73 155 ASP B CA 1
ATOM 3875 C C . ASP B 1 155 ? 73.836 33.335 203.955 1.00 97.72 155 ASP B C 1
ATOM 3876 O O . ASP B 1 155 ? 73.368 32.238 204.310 1.00 91.03 155 ASP B O 1
ATOM 3880 N N . ASN B 1 156 ? 74.614 34.111 204.726 1.00 103.22 156 ASN B N 1
ATOM 3881 C CA . ASN B 1 156 ? 74.978 33.800 206.138 1.00 107.35 156 ASN B CA 1
ATOM 3882 C C . ASN B 1 156 ? 74.421 34.888 207.066 1.00 104.22 156 ASN B C 1
ATOM 3883 O O . ASN B 1 156 ? 74.265 34.577 208.264 1.00 93.84 156 ASN B O 1
ATOM 3885 N N . PRO B 1 164 ? 86.490 32.708 221.919 1.00 78.39 164 PRO B N 1
ATOM 3886 C CA . PRO B 1 164 ? 87.292 32.390 223.119 1.00 80.30 164 PRO B CA 1
ATOM 3887 C C . PRO B 1 164 ? 87.143 33.433 224.239 1.00 85.88 164 PRO B C 1
ATOM 3888 O O . PRO B 1 164 ? 87.217 34.614 223.944 1.00 93.77 164 PRO B O 1
ATOM 3892 N N . LYS B 1 165 ? 86.962 32.981 225.486 1.00 87.14 165 LYS B N 1
ATOM 3893 C CA . LYS B 1 165 ? 86.700 33.849 226.671 1.00 82.22 165 LYS B CA 1
ATOM 3894 C C . LYS B 1 165 ? 87.835 34.872 226.810 1.00 76.99 165 LYS B C 1
ATOM 3895 O O . LYS B 1 165 ? 87.544 36.062 227.090 1.00 75.23 165 LYS B O 1
ATOM 3897 N N . THR B 1 166 ? 89.072 34.416 226.607 1.00 70.03 166 THR B N 1
ATOM 3898 C CA . THR B 1 166 ? 90.313 35.210 226.825 1.00 73.90 166 THR B CA 1
ATOM 3899 C C . THR B 1 166 ? 90.341 36.423 225.880 1.00 72.52 166 THR B C 1
ATOM 3900 O O . THR B 1 166 ? 90.928 37.456 226.280 1.00 76.54 166 THR B O 1
ATOM 3904 N N . TRP B 1 167 ? 89.727 36.327 224.695 1.00 74.55 167 TRP B N 1
ATOM 3905 C CA . TRP B 1 167 ? 89.837 37.369 223.626 1.00 68.76 167 TRP B CA 1
ATOM 3906 C C . TRP B 1 167 ? 88.833 38.507 223.858 1.00 64.86 167 TRP B C 1
ATOM 3907 O O . TRP B 1 167 ? 89.185 39.649 223.537 1.00 59.53 167 TRP B O 1
ATOM 3918 N N . ARG B 1 168 ? 87.657 38.223 224.427 1.00 68.16 168 ARG B N 1
ATOM 3919 C CA . ARG B 1 168 ? 86.645 39.259 224.783 1.00 72.12 168 ARG B CA 1
ATOM 3920 C C . ARG B 1 168 ? 87.254 40.277 225.767 1.00 75.05 168 ARG B C 1
ATOM 3921 O O . ARG B 1 168 ? 86.950 41.501 225.637 1.00 81.79 168 ARG B O 1
ATOM 3923 N N . GLU B 1 169 ? 88.080 39.814 226.712 1.00 72.65 169 GLU B N 1
ATOM 3924 C CA . GLU B 1 169 ? 88.785 40.688 227.686 1.00 71.12 169 GLU B CA 1
ATOM 3925 C C . GLU B 1 169 ? 89.675 41.679 226.927 1.00 73.24 169 GLU B C 1
ATOM 3926 O O . GLU B 1 169 ? 89.736 42.866 227.332 1.00 83.05 169 GLU B O 1
ATOM 3928 N N . VAL B 1 170 ? 90.358 41.209 225.876 1.00 68.98 170 VAL B N 1
ATOM 3929 C CA . VAL B 1 170 ? 91.315 42.019 225.064 1.00 64.55 170 VAL B CA 1
ATOM 3930 C C . VAL B 1 170 ? 90.511 43.091 224.322 1.00 67.94 170 VAL B C 1
ATOM 3931 O O . VAL B 1 170 ? 90.929 44.248 224.330 1.00 57.21 170 VAL B O 1
ATOM 3933 N N . GLU B 1 171 ? 89.384 42.691 223.733 1.00 70.10 171 GLU B N 1
ATOM 3934 C CA . GLU B 1 171 ? 88.407 43.550 223.004 1.00 74.49 171 GLU B CA 1
ATOM 3935 C C . GLU B 1 171 ? 88.023 44.759 223.868 1.00 73.88 171 GLU B C 1
ATOM 3936 O O . GLU B 1 171 ? 88.123 45.883 223.369 1.00 70.79 171 GLU B O 1
ATOM 3942 N N . ASP B 1 172 ? 87.635 44.537 225.123 1.00 70.53 172 ASP B N 1
ATOM 3943 C CA . ASP B 1 172 ? 87.281 45.613 226.095 1.00 74.50 172 ASP B CA 1
ATOM 3944 C C . ASP B 1 172 ? 88.506 46.508 226.385 1.00 71.13 172 ASP B C 1
ATOM 3945 O O . ASP B 1 172 ? 88.341 47.746 226.437 1.00 69.85 172 ASP B O 1
ATOM 3950 N N . LEU B 1 173 ? 89.693 45.925 226.570 1.00 67.66 173 LEU B N 1
ATOM 3951 C CA . LEU B 1 173 ? 90.950 46.688 226.854 1.00 65.04 173 LEU B CA 1
ATOM 3952 C C . LEU B 1 173 ? 91.349 47.542 225.629 1.00 62.80 173 LEU B C 1
ATOM 3953 O O . LEU B 1 173 ? 91.790 48.693 225.820 1.00 58.53 173 LEU B O 1
ATOM 3956 N N . PHE B 1 174 ? 91.196 47.010 224.409 1.00 57.52 174 PHE B N 1
ATOM 3957 C CA . PHE B 1 174 ? 91.457 47.712 223.123 1.00 54.20 174 PHE B CA 1
ATOM 3958 C C . PHE B 1 174 ? 90.540 48.936 222.999 1.00 53.47 174 PHE B C 1
ATOM 3959 O O . PHE B 1 174 ? 91.017 50.039 222.610 1.00 50.48 174 PHE B O 1
ATOM 3967 N N . ALA B 1 175 ? 89.256 48.744 223.308 1.00 53.49 175 ALA B N 1
ATOM 3968 C CA . ALA B 1 175 ? 88.218 49.798 223.255 1.00 62.02 175 ALA B CA 1
ATOM 3969 C C . ALA B 1 175 ? 88.541 50.897 224.275 1.00 62.57 175 ALA B C 1
ATOM 3970 O O . ALA B 1 175 ? 88.474 52.077 223.894 1.00 55.05 175 ALA B O 1
ATOM 3972 N N . GLN B 1 176 ? 88.866 50.518 225.518 1.00 65.78 176 GLN B N 1
ATOM 3973 C CA . GLN B 1 176 ? 89.186 51.468 226.626 1.00 65.30 176 GLN B CA 1
ATOM 3974 C C . GLN B 1 176 ? 90.507 52.203 226.337 1.00 63.01 176 GLN B C 1
ATOM 3975 O O . GLN B 1 176 ? 90.622 53.361 226.750 1.00 55.13 176 GLN B O 1
ATOM 3977 N N . ASN B 1 177 ? 91.454 51.567 225.637 1.00 63.37 177 ASN B N 1
ATOM 3978 C CA . ASN B 1 177 ? 92.821 52.112 225.386 1.00 63.88 177 ASN B CA 1
ATOM 3979 C C . ASN B 1 177 ? 93.005 52.606 223.944 1.00 66.55 177 ASN B C 1
ATOM 3980 O O . ASN B 1 177 ? 94.169 52.789 223.520 1.00 65.88 177 ASN B O 1
ATOM 3985 N N . SER B 1 178 ? 91.910 52.797 223.205 1.00 69.68 178 SER B N 1
ATOM 3986 C CA . SER B 1 178 ? 91.923 53.048 221.744 1.00 73.85 178 SER B CA 1
ATOM 3987 C C . SER B 1 178 ? 92.790 54.263 221.421 1.00 69.32 178 SER B C 1
ATOM 3988 O O . SER B 1 178 ? 93.451 54.223 220.382 1.00 74.32 178 SER B O 1
ATOM 3991 N N . THR B 1 179 ? 92.785 55.305 222.253 1.00 71.49 179 THR B N 1
ATOM 3992 C CA . THR B 1 179 ? 93.580 56.537 221.998 1.00 73.41 179 THR B CA 1
ATOM 3993 C C . THR B 1 179 ? 95.073 56.201 222.067 1.00 71.98 179 THR B C 1
ATOM 3994 O O . THR B 1 179 ? 95.778 56.506 221.090 1.00 77.99 179 THR B O 1
ATOM 3998 N N . LYS B 1 180 ? 95.528 55.569 223.151 1.00 72.79 180 LYS B N 1
ATOM 3999 C CA . LYS B 1 180 ? 96.981 55.365 223.402 1.00 75.56 180 LYS B CA 1
ATOM 4000 C C . LYS B 1 180 ? 97.516 54.188 222.558 1.00 79.95 180 LYS B C 1
ATOM 4001 O O . LYS B 1 180 ? 98.736 54.178 222.294 1.00 75.59 180 LYS B O 1
ATOM 4007 N N . TRP B 1 181 ? 96.668 53.250 222.109 1.00 73.47 181 TRP B N 1
ATOM 4008 C CA . TRP B 1 181 ? 97.100 52.085 221.278 1.00 72.89 181 TRP B CA 1
ATOM 4009 C C . TRP B 1 181 ? 96.678 52.249 219.806 1.00 73.09 181 TRP B C 1
ATOM 4010 O O . TRP B 1 181 ? 96.815 51.277 219.029 1.00 68.14 181 TRP B O 1
ATOM 4021 N N . GLN B 1 182 ? 96.222 53.452 219.442 1.00 72.17 182 GLN B N 1
ATOM 4022 C CA . GLN B 1 182 ? 95.643 53.814 218.122 1.00 71.96 182 GLN B CA 1
ATOM 4023 C C . GLN B 1 182 ? 96.545 53.286 217.001 1.00 71.47 182 GLN B C 1
ATOM 4024 O O . GLN B 1 182 ? 96.064 52.476 216.171 1.00 73.05 182 GLN B O 1
ATOM 4028 N N . ASN B 1 183 ? 97.805 53.730 217.001 1.00 67.83 183 ASN B N 1
ATOM 4029 C CA . ASN B 1 183 ? 98.798 53.472 215.928 1.00 67.49 183 ASN B CA 1
ATOM 4030 C C . ASN B 1 183 ? 99.178 51.988 215.937 1.00 62.42 183 ASN B C 1
ATOM 4031 O O . ASN B 1 183 ? 99.246 51.399 214.850 1.00 70.17 183 ASN B O 1
ATOM 4034 N N . GLN B 1 184 ? 99.421 51.402 217.108 1.00 62.06 184 GLN B N 1
ATOM 4035 C CA . GLN B 1 184 ? 99.893 49.999 217.209 1.00 64.79 184 GLN B CA 1
ATOM 4036 C C . GLN B 1 184 ? 98.796 49.077 216.672 1.00 64.79 184 GLN B C 1
ATOM 4037 O O . GLN B 1 184 ? 99.122 48.163 215.901 1.00 60.44 184 GLN B O 1
ATOM 4039 N N . LEU B 1 185 ? 97.543 49.322 217.059 1.00 66.79 185 LEU B N 1
ATOM 4040 C CA . LEU B 1 185 ? 96.387 48.474 216.667 1.00 67.31 185 LEU B CA 1
ATOM 4041 C C . LEU B 1 185 ? 96.081 48.681 215.179 1.00 67.44 185 LEU B C 1
ATOM 4042 O O . LEU B 1 185 ? 95.768 47.687 214.502 1.00 60.18 185 LEU B O 1
ATOM 4047 N N . GLY B 1 186 ? 96.167 49.920 214.685 1.00 68.25 186 GLY B N 1
ATOM 4048 C CA . GLY B 1 186 ? 96.000 50.230 213.250 1.00 69.77 186 GLY B CA 1
ATOM 4049 C C . GLY B 1 186 ? 97.001 49.459 212.410 1.00 71.28 186 GLY B C 1
ATOM 4050 O O . GLY B 1 186 ? 96.593 48.793 211.430 1.00 74.58 186 GLY B O 1
ATOM 4051 N N . ARG B 1 187 ? 98.266 49.517 212.818 1.00 74.14 187 ARG B N 1
ATOM 4052 C CA . ARG B 1 187 ? 99.406 48.823 212.172 1.00 76.00 187 ARG B CA 1
ATOM 4053 C C . ARG B 1 187 ? 99.180 47.305 212.191 1.00 74.84 187 ARG B C 1
ATOM 4054 O O . ARG B 1 187 ? 99.401 46.674 211.152 1.00 80.52 187 ARG B O 1
ATOM 4062 N N . LEU B 1 188 ? 98.772 46.729 213.319 1.00 71.34 188 LEU B N 1
ATOM 4063 C CA . LEU B 1 188 ? 98.488 45.267 213.412 1.00 73.80 188 LEU B CA 1
ATOM 4064 C C . LEU B 1 188 ? 97.316 44.904 212.484 1.00 69.21 188 LEU B C 1
ATOM 4065 O O . LEU B 1 188 ? 97.384 43.821 211.887 1.00 70.63 188 LEU B O 1
ATOM 4070 N N . ASN B 1 189 ? 96.296 45.769 212.373 1.00 67.46 189 ASN B N 1
ATOM 4071 C CA . ASN B 1 189 ? 95.124 45.584 211.466 1.00 67.90 189 ASN B CA 1
ATOM 4072 C C . ASN B 1 189 ? 95.643 45.434 210.027 1.00 70.94 189 ASN B C 1
ATOM 4073 O O . ASN B 1 189 ? 95.176 44.532 209.311 1.00 69.26 189 ASN B O 1
ATOM 4078 N N . TRP B 1 190 ? 96.567 46.310 209.628 1.00 68.45 190 TRP B N 1
ATOM 4079 C CA . TRP B 1 190 ? 97.176 46.336 208.274 1.00 72.37 190 TRP B CA 1
ATOM 4080 C C . TRP B 1 190 ? 97.899 45.012 208.016 1.00 74.02 190 TRP B C 1
ATOM 4081 O O . TRP B 1 190 ? 97.563 44.328 207.029 1.00 79.15 190 TRP B O 1
ATOM 4092 N N . ILE B 1 191 ? 98.829 44.659 208.905 1.00 70.23 191 ILE B N 1
ATOM 4093 C CA . ILE B 1 191 ? 99.605 43.386 208.867 1.00 65.74 191 ILE B CA 1
ATOM 4094 C C . ILE B 1 191 ? 98.636 42.213 208.681 1.00 69.00 191 ILE B C 1
ATOM 4095 O O . ILE B 1 191 ? 98.913 41.345 207.829 1.00 74.14 191 ILE B O 1
ATOM 4099 N N . ALA B 1 192 ? 97.560 42.175 209.468 1.00 68.53 192 ALA B N 1
ATOM 4100 C CA . ALA B 1 192 ? 96.570 41.076 209.467 1.00 71.24 192 ALA B CA 1
ATOM 4101 C C . ALA B 1 192 ? 95.833 41.075 208.130 1.00 71.45 192 ALA B C 1
ATOM 4102 O O . ALA B 1 192 ? 95.609 39.974 207.597 1.00 73.55 192 ALA B O 1
ATOM 4104 N N . ALA B 1 193 ? 95.513 42.263 207.603 1.00 77.89 193 ALA B N 1
ATOM 4105 C CA . ALA B 1 193 ? 94.783 42.462 206.327 1.00 78.36 193 ALA B CA 1
ATOM 4106 C C . ALA B 1 193 ? 95.623 41.936 205.157 1.00 84.05 193 ALA B C 1
ATOM 4107 O O . ALA B 1 193 ? 95.049 41.242 204.283 1.00 74.66 193 ALA B O 1
ATOM 4109 N N . GLN B 1 194 ? 96.928 42.239 205.156 1.00 90.13 194 GLN B N 1
ATOM 4110 C CA . GLN B 1 194 ? 97.880 41.830 204.088 1.00 92.63 194 GLN B CA 1
ATOM 4111 C C . GLN B 1 194 ? 98.256 40.348 204.223 1.00 95.79 194 GLN B C 1
ATOM 4112 O O . GLN B 1 194 ? 98.934 39.849 203.313 1.00 110.47 194 GLN B O 1
ATOM 4118 N N . GLN B 1 195 ? 97.874 39.691 205.324 1.00 97.26 195 GLN B N 1
ATOM 4119 C CA . GLN B 1 195 ? 98.258 38.290 205.662 1.00 92.94 195 GLN B CA 1
ATOM 4120 C C . GLN B 1 195 ? 99.792 38.147 205.655 1.00 91.25 195 GLN B C 1
ATOM 4121 O O . GLN B 1 195 ? 100.280 37.067 205.284 1.00 93.29 195 GLN B O 1
ATOM 4123 N N . GLN B 1 196 ? 100.515 39.195 206.066 1.00 94.48 196 GLN B N 1
ATOM 4124 C CA . GLN B 1 196 ? 101.989 39.182 206.279 1.00 94.33 196 GLN B CA 1
ATOM 4125 C C . GLN B 1 196 ? 102.308 38.196 207.402 1.00 103.63 196 GLN B C 1
ATOM 4126 O O . GLN B 1 196 ? 101.956 38.450 208.551 1.00 118.32 196 GLN B O 1
ATOM 4128 N N . PRO B 1 197 ? 102.963 37.045 207.117 1.00 106.31 197 PRO B N 1
ATOM 4129 C CA . PRO B 1 197 ? 103.077 35.950 208.088 1.00 97.88 197 PRO B CA 1
ATOM 4130 C C . PRO B 1 197 ? 103.919 36.249 209.342 1.00 94.24 197 PRO B C 1
ATOM 4131 O O . PRO B 1 197 ? 103.544 35.774 210.400 1.00 87.03 197 PRO B O 1
ATOM 4135 N N . ILE B 1 198 ? 105.020 37.004 209.211 1.00 86.59 198 ILE B N 1
ATOM 4136 C CA . ILE B 1 198 ? 105.924 37.371 210.345 1.00 86.73 198 ILE B CA 1
ATOM 4137 C C . ILE B 1 198 ? 106.005 38.902 210.430 1.00 85.10 198 ILE B C 1
ATOM 4138 O O . ILE B 1 198 ? 106.074 39.552 209.367 1.00 87.06 198 ILE B O 1
ATOM 4140 N N . PHE B 1 199 ? 105.943 39.460 211.642 1.00 78.42 199 PHE B N 1
ATOM 4141 C CA . PHE B 1 199 ? 105.939 40.928 211.877 1.00 72.57 199 PHE B CA 1
ATOM 4142 C C . PHE B 1 199 ? 106.663 41.244 213.190 1.00 71.82 199 PHE B C 1
ATOM 4143 O O . PHE B 1 199 ? 106.806 40.346 214.058 1.00 71.34 199 PHE B O 1
ATOM 4151 N N . THR B 1 200 ? 107.117 42.493 213.308 1.00 67.43 200 THR B N 1
ATOM 4152 C CA . THR B 1 200 ? 107.668 43.096 214.543 1.00 71.14 200 THR B CA 1
ATOM 4153 C C . THR B 1 200 ? 106.542 43.808 215.296 1.00 68.08 200 THR B C 1
ATOM 4155 N N . LEU B 1 201 ? 106.702 43.889 216.617 1.00 76.62 201 LEU B N 1
ATOM 4156 C CA . LEU B 1 201 ? 105.901 44.746 217.534 1.00 71.49 201 LEU B CA 1
ATOM 4157 C C . LEU B 1 201 ? 106.829 45.188 218.671 1.00 65.80 201 LEU B C 1
ATOM 4158 O O . LEU B 1 201 ? 107.446 44.302 219.289 1.00 66.60 201 LEU B O 1
ATOM 4159 N N . GLN B 1 202 ? 106.957 46.499 218.914 1.00 64.81 202 GLN B N 1
ATOM 4160 C CA . GLN B 1 202 ? 107.707 47.057 220.074 1.00 64.67 202 GLN B CA 1
ATOM 4161 C C . GLN B 1 202 ? 107.245 46.343 221.355 1.00 68.23 202 GLN B C 1
ATOM 4162 O O . GLN B 1 202 ? 106.057 45.972 221.434 1.00 68.87 202 GLN B O 1
ATOM 4164 N N . THR B 1 203 ? 108.147 46.143 222.317 1.00 71.73 203 THR B N 1
ATOM 4165 C CA . THR B 1 203 ? 107.815 45.651 223.685 1.00 69.06 203 THR B CA 1
ATOM 4166 C C . THR B 1 203 ? 106.955 46.720 224.382 1.00 62.85 203 THR B C 1
ATOM 4167 O O . THR B 1 203 ? 107.128 47.908 224.076 1.00 57.67 203 THR B O 1
ATOM 4169 N N . GLY B 1 204 ? 106.024 46.298 225.244 1.00 59.53 204 GLY B N 1
ATOM 4170 C CA . GLY B 1 204 ? 105.035 47.173 225.903 1.00 58.09 204 GLY B CA 1
ATOM 4171 C C . GLY B 1 204 ? 103.815 46.381 226.338 1.00 58.14 204 GLY B C 1
ATOM 4172 O O . GLY B 1 204 ? 103.773 45.133 226.069 1.00 51.73 204 GLY B O 1
ATOM 4173 N N . GLU B 1 205 ? 102.854 47.062 226.981 1.00 59.57 205 GLU B N 1
ATOM 4174 C CA . GLU B 1 205 ? 101.614 46.431 227.524 1.00 62.13 205 GLU B CA 1
ATOM 4175 C C . GLU B 1 205 ? 100.909 45.639 226.417 1.00 61.58 205 GLU B C 1
ATOM 4176 O O . GLU B 1 205 ? 100.435 44.531 226.712 1.00 57.69 205 GLU B O 1
ATOM 4180 N N . LEU B 1 206 ? 100.849 46.183 225.196 1.00 60.52 206 LEU B N 1
ATOM 4181 C CA . LEU B 1 206 ? 100.055 45.604 224.082 1.00 62.34 206 LEU B CA 1
ATOM 4182 C C . LEU B 1 206 ? 100.644 44.256 223.650 1.00 60.31 206 LEU B C 1
ATOM 4183 O O . LEU B 1 206 ? 99.861 43.298 223.501 1.00 57.25 206 LEU B O 1
ATOM 4188 N N . GLN B 1 207 ? 101.965 44.181 223.473 1.00 67.25 207 GLN B N 1
ATOM 4189 C CA . GLN B 1 207 ? 102.671 42.935 223.070 1.00 68.50 207 GLN B CA 1
ATOM 4190 C C . GLN B 1 207 ? 102.466 41.859 224.142 1.00 65.41 207 GLN B C 1
ATOM 4191 O O . GLN B 1 207 ? 102.168 40.706 223.758 1.00 61.87 207 GLN B O 1
ATOM 4197 N N . ASP B 1 208 ? 102.641 42.218 225.421 1.00 67.35 208 ASP B N 1
ATOM 4198 C CA . ASP B 1 208 ? 102.432 41.310 226.582 1.00 66.75 208 ASP B CA 1
ATOM 4199 C C . ASP B 1 208 ? 101.004 40.768 226.526 1.00 60.91 208 ASP B C 1
ATOM 4200 O O . ASP B 1 208 ? 100.808 39.559 226.691 1.00 67.58 208 ASP B O 1
ATOM 4205 N N . LEU B 1 209 ? 100.035 41.652 226.316 1.00 60.05 209 LEU B N 1
ATOM 4206 C CA . LEU B 1 209 ? 98.589 41.314 226.316 1.00 57.26 209 LEU B CA 1
ATOM 4207 C C . LEU B 1 209 ? 98.291 40.298 225.207 1.00 58.54 209 LEU B C 1
ATOM 4208 O O . LEU B 1 209 ? 97.631 39.286 225.491 1.00 55.40 209 LEU B O 1
ATOM 4213 N N . LEU B 1 210 ? 98.765 40.555 223.990 1.00 54.29 210 LEU B N 1
ATOM 4214 C CA . LEU B 1 210 ? 98.534 39.676 222.806 1.00 53.16 210 LEU B CA 1
ATOM 4215 C C . LEU B 1 210 ? 99.227 38.324 223.015 1.00 53.62 210 LEU B C 1
ATOM 4216 O O . LEU B 1 210 ? 98.633 37.297 222.641 1.00 50.10 210 LEU B O 1
ATOM 4221 N N . LEU B 1 211 ? 100.431 38.326 223.595 1.00 57.08 211 LEU B N 1
ATOM 4222 C CA . LEU B 1 211 ? 101.175 37.084 223.961 1.00 62.38 211 LEU B CA 1
ATOM 4223 C C . LEU B 1 211 ? 100.378 36.289 225.005 1.00 59.95 211 LEU B C 1
ATOM 4224 O O . LEU B 1 211 ? 100.132 35.109 224.751 1.00 58.71 211 LEU B O 1
ATOM 4229 N N . LYS B 1 212 ? 99.943 36.937 226.095 1.00 61.49 212 LYS B N 1
ATOM 4230 C CA . LYS B 1 212 ? 99.191 36.319 227.227 1.00 65.57 212 LYS B CA 1
ATOM 4231 C C . LYS B 1 212 ? 97.838 35.790 226.743 1.00 63.37 212 LYS B C 1
ATOM 4232 O O . LYS B 1 212 ? 97.438 34.708 227.200 1.00 64.50 212 LYS B O 1
ATOM 4238 N N . ALA B 1 213 ? 97.159 36.526 225.856 1.00 61.88 213 ALA B N 1
ATOM 4239 C CA . ALA B 1 213 ? 95.853 36.141 225.261 1.00 57.22 213 ALA B CA 1
ATOM 4240 C C . ALA B 1 213 ? 96.035 35.033 224.213 1.00 62.87 213 ALA B C 1
ATOM 4241 O O . ALA B 1 213 ? 95.019 34.485 223.764 1.00 61.06 213 ALA B O 1
ATOM 4243 N N . ASN B 1 214 ? 97.276 34.753 223.806 1.00 69.61 214 ASN B N 1
ATOM 4244 C CA . ASN B 1 214 ? 97.618 33.728 222.782 1.00 74.42 214 ASN B CA 1
ATOM 4245 C C . ASN B 1 214 ? 97.033 34.151 221.426 1.00 68.57 214 ASN B C 1
ATOM 4246 O O . ASN B 1 214 ? 96.484 33.298 220.718 1.00 62.99 214 ASN B O 1
ATOM 4251 N N . LEU B 1 215 ? 97.157 35.431 221.077 1.00 66.69 215 LEU B N 1
ATOM 4252 C CA . LEU B 1 215 ? 96.759 35.976 219.747 1.00 62.89 215 LEU B CA 1
ATOM 4253 C C . LEU B 1 215 ? 97.980 35.994 218.817 1.00 65.66 215 LEU B C 1
ATOM 4254 O O . LEU B 1 215 ? 97.811 35.774 217.604 1.00 66.94 215 LEU B O 1
ATOM 4259 N N . ILE B 1 216 ? 99.158 36.282 219.367 1.00 62.49 216 ILE B N 1
ATOM 4260 C CA . ILE B 1 216 ? 100.478 36.193 218.679 1.00 62.70 216 ILE B CA 1
ATOM 4261 C C . ILE B 1 216 ? 101.367 35.212 219.448 1.00 64.02 216 ILE B C 1
ATOM 4262 O O . ILE B 1 216 ? 101.135 35.019 220.648 1.00 71.13 216 ILE B O 1
ATOM 4267 N N . LYS B 1 217 ? 102.317 34.593 218.748 1.00 74.67 217 LYS B N 1
ATOM 4268 C CA . LYS B 1 217 ? 103.398 33.730 219.298 1.00 74.41 217 LYS B CA 1
ATOM 4269 C C . LYS B 1 217 ? 104.700 34.171 218.639 1.00 80.18 217 LYS B C 1
ATOM 4270 O O . LYS B 1 217 ? 104.678 34.791 217.571 1.00 80.41 217 LYS B O 1
ATOM 4272 N N . PRO B 1 218 ? 105.873 33.889 219.248 1.00 87.55 218 PRO B N 1
ATOM 4273 C CA . PRO B 1 218 ? 107.150 34.263 218.638 1.00 89.57 218 PRO B CA 1
ATOM 4274 C C . PRO B 1 218 ? 107.399 33.438 217.364 1.00 83.91 218 PRO B C 1
ATOM 4275 O O . PRO B 1 218 ? 106.892 32.333 217.264 1.00 78.46 218 PRO B O 1
ATOM 4279 N N . ALA B 1 219 ? 108.166 33.990 216.427 1.00 87.14 219 ALA B N 1
ATOM 4280 C CA . ALA B 1 219 ? 108.627 33.291 215.202 1.00 98.02 219 ALA B CA 1
ATOM 4281 C C . ALA B 1 219 ? 109.860 32.431 215.521 1.00 101.82 219 ALA B C 1
ATOM 4282 O O . ALA B 1 219 ? 110.670 32.853 216.369 1.00 104.24 219 ALA B O 1
ATOM 4284 N N . GLU B 1 220 ? 110.019 31.292 214.835 1.00 108.41 220 GLU B N 1
ATOM 4285 C CA . GLU B 1 220 ? 111.282 30.498 214.781 1.00 107.18 220 GLU B CA 1
ATOM 4286 C C . GLU B 1 220 ? 112.321 31.234 213.921 1.00 100.42 220 GLU B C 1
ATOM 4287 O O . GLU B 1 220 ? 113.338 31.662 214.498 1.00 87.18 220 GLU B O 1
ATOM 4289 N N . GLY B 1 225 ? 110.606 38.940 216.208 1.00 78.28 225 GLY B N 1
ATOM 4290 C CA . GLY B 1 225 ? 109.522 38.692 215.236 1.00 76.70 225 GLY B CA 1
ATOM 4291 C C . GLY B 1 225 ? 108.415 37.845 215.837 1.00 81.26 225 GLY B C 1
ATOM 4292 O O . GLY B 1 225 ? 108.717 37.001 216.721 1.00 92.75 225 GLY B O 1
ATOM 4293 N N . PHE B 1 226 ? 107.173 38.069 215.401 1.00 74.39 226 PHE B N 1
ATOM 4294 C CA . PHE B 1 226 ? 105.976 37.323 215.866 1.00 69.62 226 PHE B CA 1
ATOM 4295 C C . PHE B 1 226 ? 105.132 36.914 214.660 1.00 68.68 226 PHE B C 1
ATOM 4296 O O . PHE B 1 226 ? 105.312 37.458 213.557 1.00 74.37 226 PHE B O 1
ATOM 4304 N N . GLN B 1 227 ? 104.215 35.980 214.891 1.00 68.55 227 GLN B N 1
ATOM 4305 C CA . GLN B 1 227 ? 103.194 35.533 213.916 1.00 69.39 227 GLN B CA 1
ATOM 4306 C C . GLN B 1 227 ? 101.864 35.381 214.663 1.00 71.14 227 GLN B C 1
ATOM 4307 O O . GLN B 1 227 ? 101.887 35.247 215.878 1.00 70.66 227 GLN B O 1
ATOM 4313 N N . PHE B 1 228 ? 100.735 35.414 213.962 1.00 71.05 228 PHE B N 1
ATOM 4314 C CA . PHE B 1 228 ? 99.405 35.122 214.553 1.00 63.57 228 PHE B CA 1
ATOM 4315 C C . PHE B 1 228 ? 99.378 33.639 214.930 1.00 66.23 228 PHE B C 1
ATOM 4316 O O . PHE B 1 228 ? 100.009 32.838 214.240 1.00 68.84 228 PHE B O 1
ATOM 4324 N N . THR B 1 229 ? 98.691 33.297 216.017 1.00 73.20 229 THR B N 1
ATOM 4325 C CA . THR B 1 229 ? 98.627 31.922 216.579 1.00 74.45 229 THR B CA 1
ATOM 4326 C C . THR B 1 229 ? 97.670 31.060 215.746 1.00 76.11 229 THR B C 1
ATOM 4327 O O . THR B 1 229 ? 97.663 29.836 215.957 1.00 76.85 229 THR B O 1
ATOM 4329 N N . SER B 1 230 ? 96.889 31.667 214.847 1.00 75.06 230 SER B N 1
ATOM 4330 C CA . SER B 1 230 ? 95.830 31.000 214.041 1.00 71.36 230 SER B CA 1
ATOM 4331 C C . SER B 1 230 ? 95.258 31.997 213.031 1.00 76.04 230 SER B C 1
ATOM 4332 O O . SER B 1 230 ? 95.507 33.219 213.190 1.00 68.87 230 SER B O 1
ATOM 4334 N N . ASP B 1 231 ? 94.486 31.510 212.056 1.00 77.57 231 ASP B N 1
ATOM 4335 C CA . ASP B 1 231 ? 93.715 32.382 211.129 1.00 74.98 231 ASP B CA 1
ATOM 4336 C C . ASP B 1 231 ? 92.656 33.149 211.935 1.00 66.82 231 ASP B C 1
ATOM 4337 O O . ASP B 1 231 ? 92.427 34.340 211.625 1.00 67.74 231 ASP B O 1
ATOM 4339 N N . GLN B 1 232 ? 92.037 32.494 212.926 1.00 66.07 232 GLN B N 1
ATOM 4340 C CA . GLN B 1 232 ? 90.990 33.101 213.791 1.00 68.15 232 GLN B CA 1
ATOM 4341 C C . GLN B 1 232 ? 91.600 34.307 214.516 1.00 68.31 232 GLN B C 1
ATOM 4342 O O . GLN B 1 232 ? 90.948 35.359 214.558 1.00 67.69 232 GLN B O 1
ATOM 4344 N N . ALA B 1 233 ? 92.812 34.157 215.050 1.00 66.07 233 ALA B N 1
ATOM 4345 C CA . ALA B 1 233 ? 93.564 35.231 215.733 1.00 68.56 233 ALA B CA 1
ATOM 4346 C C . ALA B 1 233 ? 93.823 36.388 214.763 1.00 65.75 233 ALA B C 1
ATOM 4347 O O . ALA B 1 233 ? 93.680 37.554 215.187 1.00 61.05 233 ALA B O 1
ATOM 4349 N N . ARG B 1 234 ? 94.201 36.082 213.519 1.00 64.53 234 ARG B N 1
ATOM 4350 C CA . ARG B 1 234 ? 94.458 37.096 212.459 1.00 66.11 234 ARG B CA 1
ATOM 4351 C C . ARG B 1 234 ? 93.163 37.876 212.199 1.00 64.64 234 ARG B C 1
ATOM 4352 O O . ARG B 1 234 ? 93.204 39.118 212.242 1.00 67.33 234 ARG B O 1
ATOM 4354 N N . GLN B 1 235 ? 92.054 37.166 211.982 1.00 56.92 235 GLN B N 1
ATOM 4355 C CA . GLN B 1 235 ? 90.730 37.770 211.699 1.00 64.05 235 GLN B CA 1
ATOM 4356 C C . GLN B 1 235 ? 90.359 38.735 212.829 1.00 63.64 235 GLN B C 1
ATOM 4357 O O . GLN B 1 235 ? 89.906 39.862 212.523 1.00 60.07 235 GLN B O 1
ATOM 4363 N N . PHE B 1 236 ? 90.551 38.302 214.073 1.00 58.09 236 PHE B N 1
ATOM 4364 C CA . PHE B 1 236 ? 90.277 39.088 215.302 1.00 58.30 236 PHE B CA 1
ATOM 4365 C C . PHE B 1 236 ? 91.101 40.378 215.292 1.00 51.33 236 PHE B C 1
ATOM 4366 O O . PHE B 1 236 ? 90.568 41.409 215.662 1.00 58.61 236 PHE B O 1
ATOM 4374 N N . ILE B 1 237 ? 92.361 40.337 214.875 1.00 50.14 237 ILE B N 1
ATOM 4375 C CA . ILE B 1 237 ? 93.234 41.553 214.872 1.00 51.24 237 ILE B CA 1
ATOM 4376 C C . ILE B 1 237 ? 92.910 42.403 213.646 1.00 56.12 237 ILE B C 1
ATOM 4377 O O . ILE B 1 237 ? 93.123 43.637 213.705 1.00 54.46 237 ILE B O 1
ATOM 4382 N N . ASN B 1 238 ? 92.372 41.772 212.599 1.00 57.48 238 ASN B N 1
ATOM 4383 C CA . ASN B 1 238 ? 91.921 42.417 211.337 1.00 63.93 238 ASN B CA 1
ATOM 4384 C C . ASN B 1 238 ? 90.566 43.103 211.567 1.00 63.39 238 ASN B C 1
ATOM 4385 O O . ASN B 1 238 ? 89.619 42.857 210.787 1.00 65.33 238 ASN B O 1
ATOM 4390 N N . GLY B 1 239 ? 90.477 43.949 212.597 1.00 65.62 239 GLY B N 1
ATOM 4391 C CA . GLY B 1 239 ? 89.250 44.680 212.962 1.00 59.59 239 GLY B CA 1
ATOM 4392 C C . GLY B 1 239 ? 88.123 43.784 213.465 1.00 58.97 239 GLY B C 1
ATOM 4393 O O . GLY B 1 239 ? 87.060 44.329 213.786 1.00 61.42 239 GLY B O 1
ATOM 4394 N N . GLY B 1 240 ? 88.297 42.461 213.525 1.00 56.17 240 GLY B N 1
ATOM 4395 C CA . GLY B 1 240 ? 87.236 41.547 213.997 1.00 57.07 240 GLY B CA 1
ATOM 4396 C C . GLY B 1 240 ? 86.844 41.855 215.440 1.00 54.57 240 GLY B C 1
ATOM 4397 O O . GLY B 1 240 ? 85.638 41.819 215.774 1.00 48.96 240 GLY B O 1
ATOM 4398 N N . TRP B 1 241 ? 87.833 42.162 216.287 1.00 52.57 241 TRP B N 1
ATOM 4399 C CA . TRP B 1 241 ? 87.587 42.523 217.703 1.00 50.14 241 TRP B CA 1
ATOM 4400 C C . TRP B 1 241 ? 86.579 43.665 217.788 1.00 53.52 241 TRP B C 1
ATOM 4401 O O . TRP B 1 241 ? 85.688 43.597 218.644 1.00 56.00 241 TRP B O 1
ATOM 4412 N N . PHE B 1 242 ? 86.685 44.673 216.923 1.00 51.93 242 PHE B N 1
ATOM 4413 C CA . PHE B 1 242 ? 85.840 45.888 217.021 1.00 49.61 242 PHE B CA 1
ATOM 4414 C C . PHE B 1 242 ? 84.438 45.580 216.530 1.00 50.63 242 PHE B C 1
ATOM 4415 O O . PHE B 1 242 ? 83.500 46.100 217.127 1.00 56.45 242 PHE B O 1
ATOM 4423 N N . GLU B 1 243 ? 84.300 44.735 215.506 1.00 52.27 243 GLU B N 1
ATOM 4424 C CA . GLU B 1 243 ? 82.984 44.255 215.018 1.00 52.39 243 GLU B CA 1
ATOM 4425 C C . GLU B 1 243 ? 82.260 43.575 216.180 1.00 56.81 243 GLU B C 1
ATOM 4426 O O . GLU B 1 243 ? 81.077 43.864 216.387 1.00 56.03 243 GLU B O 1
ATOM 4428 N N . HIS B 1 244 ? 82.949 42.716 216.921 1.00 56.62 244 HIS B N 1
ATOM 4429 C CA . HIS B 1 244 ? 82.347 41.986 218.064 1.00 56.71 244 HIS B CA 1
ATOM 4430 C C . HIS B 1 244 ? 82.068 42.975 219.202 1.00 49.73 244 HIS B C 1
ATOM 4431 O O . HIS B 1 244 ? 81.029 42.855 219.855 1.00 47.97 244 HIS B O 1
ATOM 4438 N N . TYR B 1 245 ? 82.939 43.958 219.412 1.00 47.26 245 TYR B N 1
ATOM 4439 C CA . TYR B 1 245 ? 82.737 44.964 220.484 1.00 52.38 245 TYR B CA 1
ATOM 4440 C C . TYR B 1 245 ? 81.401 45.659 220.248 1.00 53.79 245 TYR B C 1
ATOM 4441 O O . TYR B 1 245 ? 80.562 45.742 221.178 1.00 50.78 245 TYR B O 1
ATOM 4450 N N . VAL B 1 246 ? 81.203 46.161 219.029 1.00 53.56 246 VAL B N 1
ATOM 4451 C CA . VAL B 1 246 ? 79.977 46.923 218.662 1.00 52.19 246 VAL B CA 1
ATOM 4452 C C . VAL B 1 246 ? 78.758 46.003 218.829 1.00 48.14 246 VAL B C 1
ATOM 4453 O O . VAL B 1 246 ? 77.784 46.441 219.406 1.00 46.59 246 VAL B O 1
ATOM 4457 N N . TYR B 1 247 ? 78.808 44.774 218.319 1.00 45.88 247 TYR B N 1
ATOM 4458 C CA . TYR B 1 247 ? 77.698 43.794 218.435 1.00 56.41 247 TYR B CA 1
ATOM 4459 C C . TYR B 1 247 ? 77.381 43.569 219.916 1.00 65.48 247 TYR B C 1
ATOM 4460 O O . TYR B 1 247 ? 76.205 43.577 220.259 1.00 71.72 247 TYR B O 1
ATOM 4469 N N . SER B 1 248 ? 78.401 43.424 220.774 1.00 66.36 248 SER B N 1
ATOM 4470 C CA . SER B 1 248 ? 78.236 43.103 222.218 1.00 64.28 248 SER B CA 1
ATOM 4471 C C . SER B 1 248 ? 77.623 44.297 222.962 1.00 62.72 248 SER B C 1
ATOM 4472 O O . SER B 1 248 ? 76.763 44.062 223.843 1.00 61.38 248 SER B O 1
ATOM 4475 N N . LEU B 1 249 ? 77.979 45.536 222.599 1.00 62.24 249 LEU B N 1
ATOM 4476 C CA . LEU B 1 249 ? 77.297 46.737 223.164 1.00 64.87 249 LEU B CA 1
ATOM 4477 C C . LEU B 1 249 ? 75.804 46.683 222.781 1.00 67.21 249 LEU B C 1
ATOM 4478 O O . LEU B 1 249 ? 74.955 47.035 223.606 1.00 69.71 249 LEU B O 1
ATOM 4483 N N . LEU B 1 250 ? 75.470 46.265 221.564 1.00 70.88 250 LEU B N 1
ATOM 4484 C CA . LEU B 1 250 ? 74.061 46.258 221.102 1.00 69.21 250 LEU B CA 1
ATOM 4485 C C . LEU B 1 250 ? 73.289 45.120 221.772 1.00 65.43 250 LEU B C 1
ATOM 4486 O O . LEU B 1 250 ? 72.116 45.316 222.008 1.00 64.02 250 LEU B O 1
ATOM 4491 N N . ARG B 1 251 ? 73.921 44.007 222.130 1.00 63.86 251 ARG B N 1
ATOM 4492 C CA . ARG B 1 251 ? 73.278 42.937 222.952 1.00 59.88 251 ARG B CA 1
ATOM 4493 C C . ARG B 1 251 ? 72.974 43.492 224.349 1.00 62.81 251 ARG B C 1
ATOM 4494 O O . ARG B 1 251 ? 71.851 43.278 224.832 1.00 71.42 251 ARG B O 1
ATOM 4498 N N . GLN B 1 252 ? 73.909 44.213 224.971 1.00 67.86 252 GLN B N 1
ATOM 4499 C CA . GLN B 1 252 ? 73.649 44.888 226.272 1.00 70.82 252 GLN B CA 1
ATOM 4500 C C . GLN B 1 252 ? 72.466 45.852 226.112 1.00 72.89 252 GLN B C 1
ATOM 4501 O O . GLN B 1 252 ? 71.506 45.757 226.900 1.00 85.12 252 GLN B O 1
ATOM 4503 N N . ILE B 1 253 ? 72.541 46.766 225.146 1.00 74.56 253 ILE B N 1
ATOM 4504 C CA . ILE B 1 253 ? 71.490 47.797 224.874 1.00 67.22 253 ILE B CA 1
ATOM 4505 C C . ILE B 1 253 ? 70.137 47.113 224.617 1.00 63.79 253 ILE B C 1
ATOM 4506 O O . ILE B 1 253 ? 69.124 47.651 225.066 1.00 63.94 253 ILE B O 1
ATOM 4509 N N . SER B 1 254 ? 70.112 45.978 223.915 1.00 65.48 254 SER B N 1
ATOM 4510 C CA . SER B 1 254 ? 68.878 45.195 223.631 1.00 74.69 254 SER B CA 1
ATOM 4511 C C . SER B 1 254 ? 68.126 44.872 224.920 1.00 83.29 254 SER B C 1
ATOM 4512 O O . SER B 1 254 ? 66.905 44.673 224.847 1.00 78.67 254 SER B O 1
ATOM 4515 N N . ALA B 1 255 ? 68.825 44.779 226.050 1.00 90.08 255 ALA B N 1
ATOM 4516 C CA . ALA B 1 255 ? 68.217 44.427 227.352 1.00 85.76 255 ALA B CA 1
ATOM 4517 C C . ALA B 1 255 ? 67.256 45.541 227.785 1.00 83.57 255 ALA B C 1
ATOM 4518 O O . ALA B 1 255 ? 66.325 45.242 228.531 1.00 95.87 255 ALA B O 1
ATOM 4519 N N . GLN B 1 256 ? 67.462 46.773 227.313 1.00 80.42 256 GLN B N 1
ATOM 4520 C CA . GLN B 1 256 ? 66.727 47.978 227.800 1.00 89.42 256 GLN B CA 1
ATOM 4521 C C . GLN B 1 256 ? 65.959 48.685 226.665 1.00 94.29 256 GLN B C 1
ATOM 4522 O O . GLN B 1 256 ? 64.995 49.405 226.988 1.00 103.02 256 GLN B O 1
ATOM 4524 N N . TYR B 1 257 ? 66.384 48.551 225.403 1.00 87.20 257 TYR B N 1
ATOM 4525 C CA . TYR B 1 257 ? 65.651 49.072 224.224 1.00 70.88 257 TYR B CA 1
ATOM 4526 C C . TYR B 1 257 ? 65.297 47.913 223.306 1.00 71.92 257 TYR B C 1
ATOM 4527 O O . TYR B 1 257 ? 66.124 47.046 223.081 1.00 73.28 257 TYR B O 1
ATOM 4536 N N . PRO B 1 258 ? 64.081 47.866 222.724 1.00 79.78 258 PRO B N 1
ATOM 4537 C CA . PRO B 1 258 ? 63.644 46.709 221.931 1.00 84.76 258 PRO B CA 1
ATOM 4538 C C . PRO B 1 258 ? 64.218 46.666 220.502 1.00 89.47 258 PRO B C 1
ATOM 4539 O O . PRO B 1 258 ? 63.456 46.733 219.565 1.00 98.42 258 PRO B O 1
ATOM 4543 N N . ILE B 1 259 ? 65.541 46.564 220.373 1.00 84.29 259 ILE B N 1
ATOM 4544 C CA . ILE B 1 259 ? 66.222 46.302 219.069 1.00 73.90 259 ILE B CA 1
ATOM 4545 C C . ILE B 1 259 ? 65.864 44.869 218.650 1.00 68.80 259 ILE B C 1
ATOM 4546 O O . ILE B 1 259 ? 65.963 43.996 219.505 1.00 81.49 259 ILE B O 1
ATOM 4550 N N . LYS B 1 260 ? 65.482 44.631 217.392 1.00 60.17 260 LYS B N 1
ATOM 4551 C CA . LYS B 1 260 ? 65.082 43.291 216.886 1.00 58.73 260 LYS B CA 1
ATOM 4552 C C . LYS B 1 260 ? 66.077 42.751 215.852 1.00 67.55 260 LYS B C 1
ATOM 4553 O O . LYS B 1 260 ? 66.633 43.545 215.058 1.00 75.45 260 LYS B O 1
ATOM 4554 N N . ASN B 1 261 ? 66.250 41.432 215.822 1.00 69.65 261 ASN B N 1
ATOM 4555 C CA . ASN B 1 261 ? 66.968 40.682 214.751 1.00 70.22 261 ASN B CA 1
ATOM 4556 C C . ASN B 1 261 ? 68.424 41.178 214.646 1.00 66.41 261 ASN B C 1
ATOM 4557 O O . ASN B 1 261 ? 68.933 41.251 213.516 1.00 73.38 261 ASN B O 1
ATOM 4562 N N . LEU B 1 262 ? 69.067 41.490 215.768 1.00 65.94 262 LEU B N 1
ATOM 4563 C CA . LEU B 1 262 ? 70.491 41.914 215.803 1.00 63.80 262 LEU B CA 1
ATOM 4564 C C . LEU B 1 262 ? 71.346 40.813 215.175 1.00 62.05 262 LEU B C 1
ATOM 4565 O O . LEU B 1 262 ? 71.304 39.686 215.687 1.00 65.40 262 LEU B O 1
ATOM 4569 N N . THR B 1 263 ? 72.086 41.132 214.114 1.00 58.90 263 THR B N 1
ATOM 4570 C CA . THR B 1 263 ? 72.906 40.164 213.340 1.00 61.52 263 THR B CA 1
ATOM 4571 C C . THR B 1 263 ? 74.272 40.798 213.051 1.00 61.94 263 THR B C 1
ATOM 4572 O O . THR B 1 263 ? 74.339 42.045 212.886 1.00 60.41 263 THR B O 1
ATOM 4574 N N . LYS B 1 264 ? 75.317 39.972 213.020 1.00 60.88 264 LYS B N 1
ATOM 4575 C CA . LYS B 1 264 ? 76.707 40.385 212.702 1.00 63.21 264 LYS B CA 1
ATOM 4576 C C . LYS B 1 264 ? 77.086 39.694 211.387 1.00 66.87 264 LYS B C 1
ATOM 4577 O O . LYS B 1 264 ? 76.578 38.585 211.136 1.00 64.06 264 LYS B O 1
ATOM 4579 N N . ASN B 1 265 ? 77.889 40.357 210.547 1.00 72.15 265 ASN B N 1
ATOM 4580 C CA . ASN B 1 265 ? 78.471 39.801 209.294 1.00 78.62 265 ASN B CA 1
ATOM 4581 C C . ASN B 1 265 ? 77.378 39.122 208.459 1.00 77.87 265 ASN B C 1
ATOM 4582 O O . ASN B 1 265 ? 77.531 37.922 208.152 1.00 82.80 265 ASN B O 1
ATOM 4585 N N . ILE B 1 266 ? 76.320 39.851 208.094 1.00 76.12 266 ILE B N 1
ATOM 4586 C CA . ILE B 1 266 ? 75.266 39.352 207.157 1.00 70.00 266 ILE B CA 1
ATOM 4587 C C . ILE B 1 266 ? 75.797 39.522 205.728 1.00 66.61 266 ILE B C 1
ATOM 4588 O O . ILE B 1 266 ? 76.440 40.557 205.450 1.00 61.32 266 ILE B O 1
ATOM 4592 N N . GLU B 1 267 ? 75.632 38.499 204.892 1.00 61.60 267 GLU B N 1
ATOM 4593 C CA . GLU B 1 267 ? 76.035 38.503 203.466 1.00 64.13 267 GLU B CA 1
ATOM 4594 C C . GLU B 1 267 ? 74.738 38.520 202.658 1.00 62.42 267 GLU B C 1
ATOM 4595 O O . GLU B 1 267 ? 73.938 37.575 202.827 1.00 53.39 267 GLU B O 1
ATOM 4601 N N . ILE B 1 268 ? 74.478 39.593 201.910 1.00 58.24 268 ILE B N 1
ATOM 4602 C CA . ILE B 1 268 ? 73.172 39.766 201.209 1.00 57.50 268 ILE B CA 1
ATOM 4603 C C . ILE B 1 268 ? 73.423 39.897 199.711 1.00 55.90 268 ILE B C 1
ATOM 4604 O O . ILE B 1 268 ? 74.373 40.571 199.306 1.00 61.79 268 ILE B O 1
ATOM 4609 N N . SER B 1 269 ? 72.564 39.277 198.915 1.00 53.73 269 SER B N 1
ATOM 4610 C CA . SER B 1 269 ? 72.624 39.312 197.435 1.00 55.36 269 SER B CA 1
ATOM 4611 C C . SER B 1 269 ? 71.237 39.637 196.879 1.00 53.94 269 SER B C 1
ATOM 4612 O O . SER B 1 269 ? 70.248 39.322 197.556 1.00 51.46 269 SER B O 1
ATOM 4615 N N . ASN B 1 270 ? 71.183 40.237 195.695 1.00 55.74 270 ASN B N 1
ATOM 4616 C CA . ASN B 1 270 ? 69.926 40.324 194.901 1.00 59.63 270 ASN B CA 1
ATOM 4617 C C . ASN B 1 270 ? 70.037 39.514 193.606 1.00 61.92 270 ASN B C 1
ATOM 4618 O O . ASN B 1 270 ? 69.091 39.598 192.794 1.00 71.17 270 ASN B O 1
ATOM 4623 N N . ASP B 1 271 ? 71.118 38.771 193.404 1.00 67.20 271 ASP B N 1
ATOM 4624 C CA . ASP B 1 271 ? 71.293 37.957 192.172 1.00 78.27 271 ASP B CA 1
ATOM 4625 C C . ASP B 1 271 ? 72.099 38.724 191.124 1.00 83.20 271 ASP B C 1
ATOM 4626 O O . ASP B 1 271 ? 72.600 38.061 190.216 1.00 96.59 271 ASP B O 1
ATOM 4627 N N . SER B 1 272 ? 72.282 40.048 191.257 1.00 81.18 272 SER B N 1
ATOM 4628 C CA . SER B 1 272 ? 73.271 40.843 190.462 1.00 79.08 272 SER B CA 1
ATOM 4629 C C . SER B 1 272 ? 74.506 41.257 191.300 1.00 82.47 272 SER B C 1
ATOM 4630 O O . SER B 1 272 ? 75.633 41.155 190.799 1.00 87.62 272 SER B O 1
ATOM 4631 N N . VAL B 1 273 ? 74.310 41.711 192.546 1.00 71.40 273 VAL B N 1
ATOM 4632 C CA . VAL B 1 273 ? 75.402 42.140 193.464 1.00 58.05 273 VAL B CA 1
ATOM 4633 C C . VAL B 1 273 ? 75.293 41.389 194.797 1.00 53.22 273 VAL B C 1
ATOM 4634 O O . VAL B 1 273 ? 74.177 40.963 195.176 1.00 59.17 273 VAL B O 1
ATOM 4636 N N . SER B 1 274 ? 76.410 41.283 195.516 1.00 55.71 274 SER B N 1
ATOM 4637 C CA . SER B 1 274 ? 76.458 40.869 196.941 1.00 57.02 274 SER B CA 1
ATOM 4638 C C . SER B 1 274 ? 77.137 41.965 197.770 1.00 52.31 274 SER B C 1
ATOM 4639 O O . SER B 1 274 ? 78.112 42.550 197.300 1.00 54.42 274 SER B O 1
ATOM 4642 N N . ASN B 1 275 ? 76.621 42.207 198.974 1.00 57.98 275 ASN B N 1
ATOM 4643 C CA . ASN B 1 275 ? 77.160 43.152 199.986 1.00 58.26 275 ASN B CA 1
ATOM 4644 C C . ASN B 1 275 ? 77.350 42.391 201.299 1.00 58.22 275 ASN B C 1
ATOM 4645 O O . ASN B 1 275 ? 76.467 41.565 201.637 1.00 58.89 275 ASN B O 1
ATOM 4650 N N . GLU B 1 276 ? 78.450 42.655 202.010 1.00 60.88 276 GLU B N 1
ATOM 4651 C CA . GLU B 1 276 ? 78.626 42.264 203.433 1.00 69.89 276 GLU B CA 1
ATOM 4652 C C . GLU B 1 276 ? 78.257 43.473 204.303 1.00 66.56 276 GLU B C 1
ATOM 4653 O O . GLU B 1 276 ? 78.683 44.591 203.974 1.00 65.97 276 GLU B O 1
ATOM 4659 N N . LEU B 1 277 ? 77.469 43.244 205.352 1.00 64.10 277 LEU B N 1
ATOM 4660 C CA . LEU B 1 277 ? 77.080 44.270 206.358 1.00 69.37 277 LEU B CA 1
ATOM 4661 C C . LEU B 1 277 ? 77.539 43.815 207.747 1.00 69.38 277 LEU B C 1
ATOM 4662 O O . LEU B 1 277 ? 77.303 42.638 208.116 1.00 62.64 277 LEU B O 1
ATOM 4667 N N . ASP B 1 278 ? 78.234 44.702 208.455 1.00 64.96 278 ASP B N 1
ATOM 4668 C CA . ASP B 1 278 ? 78.994 44.363 209.685 1.00 67.58 278 ASP B CA 1
ATOM 4669 C C . ASP B 1 278 ? 78.010 44.045 210.814 1.00 66.99 278 ASP B C 1
ATOM 4670 O O . ASP B 1 278 ? 78.120 42.955 211.409 1.00 58.80 278 ASP B O 1
ATOM 4675 N N . VAL B 1 279 ? 77.111 44.977 211.128 1.00 65.49 279 VAL B N 1
ATOM 4676 C CA . VAL B 1 279 ? 76.071 44.811 212.182 1.00 60.80 279 VAL B CA 1
ATOM 4677 C C . VAL B 1 279 ? 74.781 45.446 211.668 1.00 62.49 279 VAL B C 1
ATOM 4678 O O . VAL B 1 279 ? 74.831 46.594 211.186 1.00 58.30 279 VAL B O 1
ATOM 4682 N N . VAL B 1 280 ? 73.674 44.717 211.780 1.00 60.36 280 VAL B N 1
ATOM 4683 C CA . VAL B 1 280 ? 72.326 45.186 211.365 1.00 57.62 280 VAL B CA 1
ATOM 4684 C C . VAL B 1 280 ? 71.349 44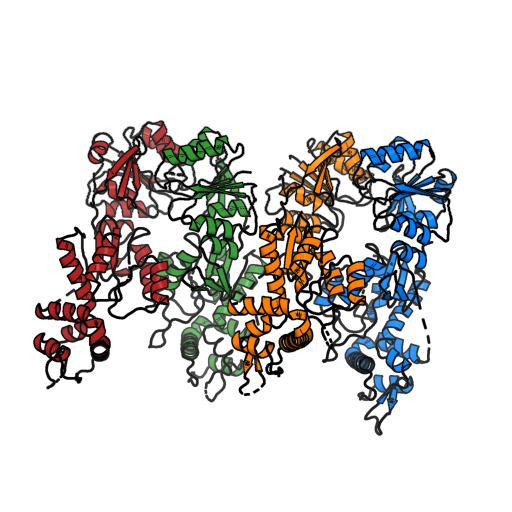.822 212.479 1.00 58.95 280 VAL B C 1
ATOM 4685 O O . VAL B 1 280 ? 71.529 43.784 213.140 1.00 59.39 280 VAL B O 1
ATOM 4689 N N . PHE B 1 281 ? 70.366 45.679 212.684 1.00 57.12 281 PHE B N 1
ATOM 4690 C CA . PHE B 1 281 ? 69.174 45.397 213.509 1.00 56.75 281 PHE B CA 1
ATOM 4691 C C . PHE B 1 281 ? 68.028 46.245 212.980 1.00 58.74 281 PHE B C 1
ATOM 4692 O O . PHE B 1 281 ? 68.269 47.206 212.189 1.00 49.65 281 PHE B O 1
ATOM 4700 N N . LEU B 1 282 ? 66.830 45.862 213.408 1.00 56.82 282 LEU B N 1
ATOM 4701 C CA . LEU B 1 282 ? 65.575 46.612 213.202 1.00 56.89 282 LEU B CA 1
ATOM 4702 C C . LEU B 1 282 ? 65.225 47.321 214.500 1.00 56.35 282 LEU B C 1
ATOM 4703 O O . LEU B 1 282 ? 65.352 46.725 215.572 1.00 67.15 282 LEU B O 1
ATOM 4708 N N . TYR B 1 283 ? 64.776 48.554 214.396 1.00 58.83 283 TYR B N 1
ATOM 4709 C CA . TYR B 1 283 ? 64.223 49.332 215.526 1.00 60.41 283 TYR B CA 1
ATOM 4710 C C . TYR B 1 283 ? 63.191 50.290 214.957 1.00 63.65 283 TYR B C 1
ATOM 4711 O O . TYR B 1 283 ? 63.578 51.097 214.089 1.00 56.15 283 TYR B O 1
ATOM 4720 N N . HIS B 1 284 ? 61.946 50.165 215.423 1.00 64.12 284 HIS B N 1
ATOM 4721 C CA . HIS B 1 284 ? 60.769 50.924 214.933 1.00 59.29 284 HIS B CA 1
ATOM 4722 C C . HIS B 1 284 ? 60.649 50.747 213.411 1.00 54.84 284 HIS B C 1
ATOM 4723 O O . HIS B 1 284 ? 60.452 51.741 212.714 1.00 51.08 284 HIS B O 1
ATOM 4730 N N . ASN B 1 285 ? 60.827 49.524 212.907 1.00 60.13 285 ASN B N 1
ATOM 4731 C CA . ASN B 1 285 ? 60.610 49.164 211.481 1.00 63.16 285 ASN B CA 1
ATOM 4732 C C . ASN B 1 285 ? 61.618 49.861 210.562 1.00 58.16 285 ASN B C 1
ATOM 4733 O O . ASN B 1 285 ? 61.361 49.912 209.350 1.00 68.38 285 ASN B O 1
ATOM 4738 N N . LYS B 1 286 ? 62.734 50.348 211.096 1.00 52.19 286 LYS B N 1
ATOM 4739 C CA . LYS B 1 286 ? 63.839 50.924 210.278 1.00 49.39 286 LYS B CA 1
ATOM 4740 C C . LYS B 1 286 ? 65.068 50.036 210.421 1.00 45.51 286 LYS B C 1
ATOM 4741 O O . LYS B 1 286 ? 65.411 49.689 211.571 1.00 50.09 286 LYS B O 1
ATOM 4745 N N . LEU B 1 287 ? 65.665 49.642 209.303 1.00 48.16 287 LEU B N 1
ATOM 4746 C CA . LEU B 1 287 ? 66.939 48.895 209.311 1.00 46.93 287 LEU B CA 1
ATOM 4747 C C . LEU B 1 287 ? 68.068 49.858 209.680 1.00 50.89 287 LEU B C 1
ATOM 4748 O O . LEU B 1 287 ? 68.184 50.952 209.098 1.00 44.55 287 LEU B O 1
ATOM 4753 N N . HIS B 1 288 ? 68.850 49.446 210.669 1.00 49.54 288 HIS B N 1
ATOM 4754 C CA . HIS B 1 288 ? 70.029 50.161 211.203 1.00 45.93 288 HIS B CA 1
ATOM 4755 C C . HIS B 1 288 ? 71.240 49.356 210.766 1.00 51.11 288 HIS B C 1
ATOM 4756 O O . HIS B 1 288 ? 71.264 48.131 211.036 1.00 49.97 288 HIS B O 1
ATOM 4763 N N . VAL B 1 289 ? 72.164 50.011 210.068 1.00 43.00 289 VAL B N 1
ATOM 4764 C CA . VAL B 1 289 ? 73.394 49.369 209.536 1.00 54.23 289 VAL B CA 1
ATOM 4765 C C . VAL B 1 289 ? 74.584 50.101 210.154 1.00 58.73 289 VAL B C 1
ATOM 4766 O O . VAL B 1 289 ? 74.639 51.363 210.041 1.00 55.95 289 VAL B O 1
ATOM 4770 N N . ILE B 1 290 ? 75.473 49.357 210.826 1.00 55.84 290 ILE B N 1
ATOM 4771 C CA . ILE B 1 290 ? 76.767 49.902 211.330 1.00 54.46 290 ILE B CA 1
ATOM 4772 C C . ILE B 1 290 ? 77.879 49.296 210.482 1.00 55.71 290 ILE B C 1
ATOM 4773 O O . ILE B 1 290 ? 77.900 48.040 210.330 1.00 55.24 290 ILE B O 1
ATOM 4778 N N . GLU B 1 291 ? 78.722 50.162 209.918 1.00 57.31 291 GLU B N 1
ATOM 4779 C CA . GLU B 1 291 ? 80.029 49.804 209.310 1.00 67.77 291 GLU B CA 1
ATOM 4780 C C . GLU B 1 291 ? 81.102 50.010 210.387 1.00 70.64 291 GLU B C 1
ATOM 4781 O O . GLU B 1 291 ? 81.279 51.175 210.851 1.00 65.74 291 GLU B O 1
ATOM 4787 N N . CYS B 1 292 ? 81.735 48.922 210.841 1.00 68.33 292 CYS B N 1
ATOM 4788 C CA . CYS B 1 292 ? 82.739 48.940 211.934 1.00 67.04 292 CYS B CA 1
ATOM 4789 C C . CYS B 1 292 ? 83.941 48.056 211.616 1.00 67.44 292 CYS B C 1
ATOM 4790 O O . CYS B 1 292 ? 84.900 48.149 212.353 1.00 75.80 292 CYS B O 1
ATOM 4793 N N . LYS B 1 293 ? 83.933 47.296 210.519 1.00 73.39 293 LYS B N 1
ATOM 4794 C CA . LYS B 1 293 ? 85.166 46.756 209.872 1.00 78.35 293 LYS B CA 1
ATOM 4795 C C . LYS B 1 293 ? 85.927 47.932 209.257 1.00 77.41 293 LYS B C 1
ATOM 4796 O O . LYS B 1 293 ? 85.288 48.734 208.550 1.00 79.05 293 LYS B O 1
ATOM 4802 N N . THR B 1 294 ? 87.227 48.041 209.544 1.00 79.56 294 THR B N 1
ATOM 4803 C CA . THR B 1 294 ? 88.101 49.169 209.141 1.00 82.32 294 THR B CA 1
ATOM 4804 C C . THR B 1 294 ? 89.183 48.638 208.203 1.00 84.33 294 THR B C 1
ATOM 4805 O O . THR B 1 294 ? 90.151 49.377 207.992 1.00 85.94 294 THR B O 1
ATOM 4806 N N . ARG B 1 295 ? 89.028 47.424 207.657 1.00 84.22 295 ARG B N 1
ATOM 4807 C CA . ARG B 1 295 ? 90.065 46.729 206.839 1.00 88.67 295 ARG B CA 1
ATOM 4808 C C . ARG B 1 295 ? 89.992 47.124 205.349 1.00 91.80 295 ARG B C 1
ATOM 4809 O O . ARG B 1 295 ? 90.708 46.503 204.549 1.00 99.57 295 ARG B O 1
ATOM 4816 N N . HIS B 1 296 ? 89.213 48.144 204.972 1.00 85.32 296 HIS B N 1
ATOM 4817 C CA . HIS B 1 296 ? 89.320 48.830 203.652 1.00 83.82 296 HIS B CA 1
ATOM 4818 C C . HIS B 1 296 ? 89.948 50.218 203.842 1.00 76.51 296 HIS B C 1
ATOM 4820 N N . PHE B 1 297 ? 91.206 50.369 203.412 1.00 70.46 297 PHE B N 1
ATOM 4821 C CA . PHE B 1 297 ? 91.992 51.630 203.464 1.00 68.00 297 PHE B CA 1
ATOM 4822 N N . THR B 1 298 ? 96.948 53.020 201.855 1.00 86.35 298 THR B N 1
ATOM 4823 C CA . THR B 1 298 ? 98.213 53.806 201.926 1.00 88.07 298 THR B CA 1
ATOM 4824 C C . THR B 1 298 ? 99.384 52.872 202.256 1.00 86.37 298 THR B C 1
ATOM 4825 O O . THR B 1 298 ? 100.106 52.520 201.305 1.00 72.88 298 THR B O 1
ATOM 4827 C CA . LYS B 1 302 ? 97.074 54.417 207.101 1.00 79.05 302 LYS B CA 1
ATOM 4828 C C . LYS B 1 302 ? 95.695 53.908 206.658 1.00 80.03 302 LYS B C 1
ATOM 4829 O O . LYS B 1 302 ? 95.586 53.447 205.505 1.00 77.02 302 LYS B O 1
ATOM 4830 N N . ILE B 1 303 ? 94.694 53.975 207.548 1.00 73.66 303 ILE B N 1
ATOM 4831 C CA . ILE B 1 303 ? 93.259 53.668 207.255 1.00 73.49 303 ILE B CA 1
ATOM 4832 C C . ILE B 1 303 ? 92.695 54.829 206.427 1.00 77.97 303 ILE B C 1
ATOM 4833 O O . ILE B 1 303 ? 93.034 55.985 206.748 1.00 71.23 303 ILE B O 1
ATOM 4835 N N . ASN B 1 304 ? 91.897 54.530 205.391 1.00 83.37 304 ASN B N 1
ATOM 4836 C CA . ASN B 1 304 ? 91.329 55.525 204.438 1.00 84.61 304 ASN B CA 1
ATOM 4837 C C . ASN B 1 304 ? 89.807 55.509 204.547 1.00 83.63 304 ASN B C 1
ATOM 4838 O O . ASN B 1 304 ? 89.139 54.742 203.857 1.00 82.10 304 ASN B O 1
ATOM 4843 N N . PRO B 1 305 ? 89.211 56.390 205.381 1.00 85.13 305 PRO B N 1
ATOM 4844 C CA . PRO B 1 305 ? 87.775 56.332 205.653 1.00 81.21 305 PRO B CA 1
ATOM 4845 C C . PRO B 1 305 ? 86.895 56.848 204.516 1.00 72.32 305 PRO B C 1
ATOM 4846 O O . PRO B 1 305 ? 85.742 56.453 204.426 1.00 67.55 305 PRO B O 1
ATOM 4858 N N . GLU B 1 307 ? 86.840 56.226 201.246 1.00 53.26 307 GLU B N 1
ATOM 4859 C CA . GLU B 1 307 ? 86.321 55.172 200.381 1.00 56.43 307 GLU B CA 1
ATOM 4860 C C . GLU B 1 307 ? 85.188 54.434 201.116 1.00 49.03 307 GLU B C 1
ATOM 4861 O O . GLU B 1 307 ? 84.199 54.079 200.459 1.00 57.33 307 GLU B O 1
ATOM 4863 N N . THR B 1 308 ? 85.297 54.251 202.434 1.00 54.99 308 THR B N 1
ATOM 4864 C CA . THR B 1 308 ? 84.281 53.557 203.277 1.00 55.46 308 THR B CA 1
ATOM 4865 C C . THR B 1 308 ? 82.994 54.392 203.331 1.00 51.82 308 THR B C 1
ATOM 4866 O O . THR B 1 308 ? 81.893 53.814 203.279 1.00 46.09 308 THR B O 1
ATOM 4870 N N . ILE B 1 309 ? 83.099 55.712 203.435 1.00 49.68 309 ILE B N 1
ATOM 4871 C CA . ILE B 1 309 ? 81.896 56.596 203.534 1.00 47.29 309 ILE B CA 1
ATOM 4872 C C . ILE B 1 309 ? 81.073 56.487 202.248 1.00 40.23 309 ILE B C 1
ATOM 4873 O O . ILE B 1 309 ? 79.844 56.413 202.367 1.00 46.01 309 ILE B O 1
ATOM 4878 N N . TYR B 1 310 ? 81.720 56.469 201.079 1.00 40.27 310 TYR B N 1
ATOM 4879 C CA . TYR B 1 310 ? 81.054 56.358 199.758 1.00 40.32 310 TYR B CA 1
ATOM 4880 C C . TYR B 1 310 ? 80.344 55.009 199.657 1.00 37.18 310 TYR B C 1
ATOM 4881 O O . TYR B 1 310 ? 79.213 54.943 199.160 1.00 34.39 310 TYR B O 1
ATOM 4890 N N . LYS B 1 311 ? 80.999 53.953 200.116 1.00 41.25 311 LYS B N 1
ATOM 4891 C CA . LYS B 1 311 ? 80.402 52.585 200.120 1.00 42.53 311 LYS B CA 1
ATOM 4892 C C . LYS B 1 311 ? 79.175 52.588 201.036 1.00 38.94 311 LYS B C 1
ATOM 4893 O O . LYS B 1 311 ? 78.105 52.174 200.579 1.00 42.15 311 LYS B O 1
ATOM 4899 N N . ILE B 1 312 ? 79.291 53.088 202.267 1.00 43.60 312 ILE B N 1
ATOM 4900 C CA . ILE B 1 312 ? 78.165 53.158 203.255 1.00 41.60 312 ILE B CA 1
ATOM 4901 C C . ILE B 1 312 ? 77.003 53.896 202.595 1.00 43.52 312 ILE B C 1
ATOM 4902 O O . ILE B 1 312 ? 75.855 53.392 202.627 1.00 45.49 312 ILE B O 1
ATOM 4907 N N . ASP B 1 313 ? 77.277 55.060 202.019 1.00 42.18 313 ASP B N 1
ATOM 4908 C CA . ASP B 1 313 ? 76.211 55.883 201.395 1.00 39.52 313 ASP B CA 1
ATOM 4909 C C . ASP B 1 313 ? 75.523 55.086 200.277 1.00 42.02 313 ASP B C 1
ATOM 4910 O O . ASP B 1 313 ? 74.283 55.019 200.270 1.00 44.34 313 ASP B O 1
ATOM 4915 N N . SER B 1 314 ? 76.296 54.484 199.367 1.00 42.15 314 SER B N 1
ATOM 4916 C CA . SER B 1 314 ? 75.793 53.735 198.185 1.00 38.29 314 SER B CA 1
ATOM 4917 C C . SER B 1 314 ? 74.978 52.509 198.642 1.00 48.93 314 SER B C 1
ATOM 4918 O O . SER B 1 314 ? 73.795 52.380 198.281 1.00 48.20 314 SER B O 1
ATOM 4921 N N . VAL B 1 315 ? 75.579 51.641 199.447 1.00 50.29 315 VAL B N 1
ATOM 4922 C CA . VAL B 1 315 ? 74.992 50.313 199.810 1.00 50.13 315 VAL B CA 1
ATOM 4923 C C . VAL B 1 315 ? 73.774 50.512 200.711 1.00 46.93 315 VAL B C 1
ATOM 4924 O O . VAL B 1 315 ? 72.758 49.886 200.449 1.00 45.88 315 VAL B O 1
ATOM 4928 N N . THR B 1 316 ? 73.853 51.361 201.729 1.00 48.60 316 THR B N 1
ATOM 4929 C CA . THR B 1 316 ? 72.782 51.512 202.749 1.00 54.45 316 THR B CA 1
ATOM 4930 C C . THR B 1 316 ? 71.526 52.069 202.081 1.00 58.27 316 THR B C 1
ATOM 4931 O O . THR B 1 316 ? 70.413 51.632 202.480 1.00 64.28 316 THR B O 1
ATOM 4935 N N . ASN B 1 317 ? 71.686 52.968 201.098 1.00 52.80 317 ASN B N 1
ATOM 4936 C CA . ASN B 1 317 ? 70.535 53.528 200.347 1.00 60.54 317 ASN B CA 1
ATOM 4937 C C . ASN B 1 317 ? 69.866 52.401 199.536 1.00 59.90 317 ASN B C 1
ATOM 4938 O O . ASN B 1 317 ? 68.624 52.365 199.515 1.00 56.69 317 ASN B O 1
ATOM 4942 N N . ARG B 1 318 ? 70.635 51.496 198.931 1.00 50.89 318 ARG B N 1
ATOM 4943 C CA . ARG B 1 318 ? 70.075 50.396 198.114 1.00 57.96 318 ARG B CA 1
ATOM 4944 C C . ARG B 1 318 ? 69.476 49.309 199.025 1.00 63.01 318 ARG B C 1
ATOM 4945 O O . ARG B 1 318 ? 68.467 48.738 198.647 1.00 57.48 318 ARG B O 1
ATOM 4953 N N . VAL B 1 319 ? 70.073 49.007 200.178 1.00 67.05 319 VAL B N 1
ATOM 4954 C CA . VAL B 1 319 ? 69.729 47.796 200.987 1.00 62.94 319 VAL B CA 1
ATOM 4955 C C . VAL B 1 319 ? 68.623 48.146 201.986 1.00 62.74 319 VAL B C 1
ATOM 4956 O O . VAL B 1 319 ? 67.767 47.280 202.241 1.00 64.19 319 VAL B O 1
ATOM 4958 N N . ALA B 1 320 ? 68.664 49.354 202.545 1.00 56.70 320 ALA B N 1
ATOM 4959 C CA . ALA B 1 320 ? 67.816 49.807 203.671 1.00 53.46 320 ALA B CA 1
ATOM 4960 C C . ALA B 1 320 ? 66.826 50.891 203.217 1.00 53.61 320 ALA B C 1
ATOM 4961 O O . ALA B 1 320 ? 65.931 51.224 204.002 1.00 55.21 320 ALA B O 1
ATOM 4963 N N . GLY B 1 321 ? 66.978 51.424 202.006 1.00 47.05 321 GLY B N 1
ATOM 4964 C CA . GLY B 1 321 ? 66.075 52.451 201.456 1.00 49.43 321 GLY B CA 1
ATOM 4965 C C . GLY B 1 321 ? 66.189 53.772 202.184 1.00 43.41 321 GLY B C 1
ATOM 4966 O O . GLY B 1 321 ? 67.087 53.914 202.993 1.00 51.28 321 GLY B O 1
ATOM 4967 N N . ILE B 1 322 ? 65.256 54.682 201.924 1.00 47.86 322 ILE B N 1
ATOM 4968 C CA . ILE B 1 322 ? 65.333 56.122 202.302 1.00 50.87 322 ILE B CA 1
ATOM 4969 C C . ILE B 1 322 ? 65.091 56.259 203.810 1.00 52.58 322 ILE B C 1
ATOM 4970 O O . ILE B 1 322 ? 65.626 57.211 204.378 1.00 53.13 322 ILE B O 1
ATOM 4973 N N . LYS B 1 323 ? 64.352 55.340 204.449 1.00 59.68 323 LYS B N 1
ATOM 4974 C CA . LYS B 1 323 ? 64.065 55.407 205.913 1.00 56.55 323 LYS B CA 1
ATOM 4975 C C . LYS B 1 323 ? 65.119 54.644 206.731 1.00 61.16 323 LYS B C 1
ATOM 4976 O O . LYS B 1 323 ? 65.061 54.739 207.977 1.00 59.77 323 LYS B O 1
ATOM 4982 N N . GLY B 1 324 ? 66.030 53.926 206.065 1.00 61.96 324 GLY B N 1
ATOM 4983 C CA . GLY B 1 324 ? 67.147 53.205 206.702 1.00 59.72 324 GLY B CA 1
ATOM 4984 C C . GLY B 1 324 ? 68.105 54.179 207.387 1.00 54.61 324 GLY B C 1
ATOM 4985 O O . GLY B 1 324 ? 68.160 55.348 206.955 1.00 56.81 324 GLY B O 1
ATOM 4986 N N . LYS B 1 325 ? 68.828 53.720 208.414 1.00 50.17 325 LYS B N 1
ATOM 4987 C CA . LYS B 1 325 ? 69.799 54.561 209.167 1.00 49.41 325 LYS B CA 1
ATOM 4988 C C . LYS B 1 325 ? 71.163 53.877 209.166 1.00 45.04 325 LYS B C 1
ATOM 4989 O O . LYS B 1 325 ? 71.228 52.633 209.360 1.00 43.76 325 LYS B O 1
ATOM 4995 N N . SER B 1 326 ? 72.217 54.661 208.936 1.00 44.91 326 SER B N 1
ATOM 4996 C CA . SER B 1 326 ? 73.599 54.164 208.802 1.00 48.71 326 SER B CA 1
ATOM 4997 C C . SER B 1 326 ? 74.488 54.850 209.827 1.00 48.09 326 SER B C 1
ATOM 4998 O O . SER B 1 326 ? 74.323 56.036 210.146 1.00 42.46 326 SER B O 1
ATOM 5009 N N . PHE B 1 328 ? 78.795 54.968 210.951 1.00 41.75 328 PHE B N 1
ATOM 5010 C CA . PHE B 1 328 ? 80.181 54.609 210.755 1.00 46.72 328 PHE B CA 1
ATOM 5011 C C . PHE B 1 328 ? 80.871 54.664 212.119 1.00 51.42 328 PHE B C 1
ATOM 5012 O O . PHE B 1 328 ? 80.976 55.755 212.727 1.00 49.31 328 PHE B O 1
ATOM 5020 N N . ALA B 1 329 ? 81.269 53.493 212.608 1.00 53.76 329 ALA B N 1
ATOM 5021 C CA . ALA B 1 329 ? 81.954 53.317 213.904 1.00 53.73 329 ALA B CA 1
ATOM 5022 C C . ALA B 1 329 ? 83.407 52.956 213.624 1.00 56.48 329 ALA B C 1
ATOM 5023 O O . ALA B 1 329 ? 83.666 52.070 212.794 1.00 53.66 329 ALA B O 1
ATOM 5025 N N . SER B 1 330 ? 84.325 53.643 214.291 1.00 56.13 330 SER B N 1
ATOM 5026 C CA . SER B 1 330 ? 85.787 53.512 214.078 1.00 60.03 330 SER B CA 1
ATOM 5027 C C . SER B 1 330 ? 86.498 53.543 215.430 1.00 56.80 330 SER B C 1
ATOM 5028 O O . SER B 1 330 ? 86.057 54.342 216.303 1.00 53.40 330 SER B O 1
ATOM 5031 N N . TYR B 1 331 ? 87.582 52.764 215.556 1.00 52.41 331 TYR B N 1
ATOM 5032 C CA . TYR B 1 331 ? 88.527 52.843 216.697 1.00 54.72 331 TYR B CA 1
ATOM 5033 C C . TYR B 1 331 ? 89.566 53.935 216.434 1.00 55.78 331 TYR B C 1
ATOM 5034 O O . TYR B 1 331 ? 90.173 54.374 217.409 1.00 61.28 331 TYR B O 1
ATOM 5037 N N . TYR B 1 332 ? 89.743 54.363 215.184 1.00 56.36 332 TYR B N 1
ATOM 5038 C CA . TYR B 1 332 ? 90.772 55.344 214.751 1.00 65.58 332 TYR B CA 1
ATOM 5039 C C . TYR B 1 332 ? 90.103 56.694 214.520 1.00 65.93 332 TYR B C 1
ATOM 5040 O O . TYR B 1 332 ? 89.014 56.770 213.956 1.00 60.48 332 TYR B O 1
ATOM 5049 N N . PRO B 1 333 ? 90.721 57.815 214.939 1.00 71.22 333 PRO B N 1
ATOM 5050 C CA . PRO B 1 333 ? 90.098 59.125 214.746 1.00 72.73 333 PRO B CA 1
ATOM 5051 C C . PRO B 1 333 ? 89.912 59.412 213.246 1.00 69.68 333 PRO B C 1
ATOM 5052 O O . PRO B 1 333 ? 90.769 59.055 212.476 1.00 64.05 333 PRO B O 1
ATOM 5056 N N . LEU B 1 334 ? 88.773 59.990 212.869 1.00 68.08 334 LEU B N 1
A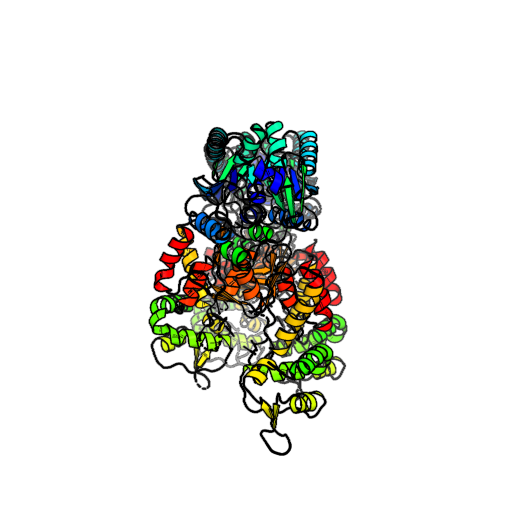TOM 5057 C CA . LEU B 1 334 ? 88.478 60.437 211.482 1.00 69.16 334 LEU B CA 1
ATOM 5058 C C . LEU B 1 334 ? 88.864 61.908 211.353 1.00 71.06 334 LEU B C 1
ATOM 5059 O O . LEU B 1 334 ? 88.690 62.653 212.331 1.00 77.11 334 LEU B O 1
ATOM 5062 N N . THR B 1 335 ? 89.346 62.305 210.176 1.00 66.19 335 THR B N 1
ATOM 5063 C CA . THR B 1 335 ? 89.655 63.712 209.813 1.00 67.94 335 THR B CA 1
ATOM 5064 C C . THR B 1 335 ? 88.352 64.526 209.815 1.00 70.55 335 THR B C 1
ATOM 5065 O O . THR B 1 335 ? 87.259 63.919 209.768 1.00 65.40 335 THR B O 1
ATOM 5069 N N . GLN B 1 336 ? 88.465 65.854 209.842 1.00 68.55 336 GLN B N 1
ATOM 5070 C CA . GLN B 1 336 ? 87.320 66.802 209.790 1.00 72.61 336 GLN B CA 1
ATOM 5071 C C . GLN B 1 336 ? 86.516 66.571 208.506 1.00 67.07 336 GLN B C 1
ATOM 5072 O O . GLN B 1 336 ? 85.270 66.556 208.582 1.00 62.37 336 GLN B O 1
ATOM 5078 N N . ALA B 1 337 ? 87.208 66.381 207.376 1.00 68.10 337 ALA B N 1
ATOM 5079 C CA . ALA B 1 337 ? 86.606 66.217 206.034 1.00 68.37 337 ALA B CA 1
ATOM 5080 C C . ALA B 1 337 ? 85.678 64.993 206.027 1.00 66.74 337 ALA B C 1
ATOM 5081 O O . ALA B 1 337 ? 84.547 65.081 205.486 1.00 54.56 337 ALA B O 1
ATOM 5083 N N . ALA B 1 338 ? 86.150 63.884 206.603 1.00 61.17 338 ALA B N 1
ATOM 5084 C CA . ALA B 1 338 ? 85.412 62.607 206.670 1.00 58.67 338 ALA B CA 1
ATOM 5085 C C . ALA B 1 338 ? 84.144 62.812 207.503 1.00 55.55 338 ALA B C 1
ATOM 5086 O O . ALA B 1 338 ? 83.088 62.303 207.099 1.00 61.20 338 ALA B O 1
ATOM 5088 N N . LYS B 1 339 ? 84.249 63.557 208.608 1.00 55.42 339 LYS B N 1
ATOM 5089 C CA . LYS B 1 339 ? 83.116 63.852 209.530 1.00 54.44 339 LYS B CA 1
ATOM 5090 C C . LYS B 1 339 ? 82.114 64.755 208.804 1.00 50.86 339 LYS B C 1
ATOM 5091 O O . LYS B 1 339 ? 80.891 64.511 208.934 1.00 51.01 339 LYS B O 1
ATOM 5095 N N . LYS B 1 340 ? 82.604 65.734 208.038 1.00 48.72 340 LYS B N 1
ATOM 5096 C CA . LYS B 1 340 ? 81.717 66.661 207.274 1.00 47.02 340 LYS B CA 1
ATOM 5097 C C . LYS B 1 340 ? 80.945 65.870 206.202 1.00 51.68 340 LYS B C 1
ATOM 5098 O O . LYS B 1 340 ? 79.743 66.135 206.023 1.00 49.79 340 LYS B O 1
ATOM 5102 N N . ARG B 1 341 ? 81.584 64.910 205.525 1.00 45.97 341 ARG B N 1
ATOM 5103 C CA . ARG B 1 341 ? 80.894 64.124 204.471 1.00 43.51 341 ARG B CA 1
ATOM 5104 C C . ARG B 1 341 ? 79.832 63.239 205.133 1.00 44.72 341 ARG B C 1
ATOM 5105 O O . ARG B 1 341 ? 78.710 63.175 204.611 1.00 40.35 341 ARG B O 1
ATOM 5113 N N . CYS B 1 342 ? 80.150 62.612 206.270 1.00 49.76 342 CYS B N 1
ATOM 5114 C CA . CYS B 1 342 ? 79.172 61.825 207.059 1.00 51.14 342 CYS B CA 1
ATOM 5115 C C . CYS B 1 342 ? 77.950 62.673 207.426 1.00 47.23 342 CYS B C 1
ATOM 5116 O O . CYS B 1 342 ? 76.824 62.193 207.189 1.00 46.34 342 CYS B O 1
ATOM 5119 N N . LEU B 1 343 ? 78.155 63.876 207.969 1.00 45.87 343 LEU B N 1
ATOM 5120 C CA . LEU B 1 343 ? 77.044 64.803 208.317 1.00 46.16 343 LEU B CA 1
ATOM 5121 C C . LEU B 1 343 ? 76.232 65.094 207.051 1.00 51.98 343 LEU B C 1
ATOM 5122 O O . LEU B 1 343 ? 74.987 64.963 207.093 1.00 49.89 343 LEU B O 1
ATOM 5124 N N . ASN B 1 344 ? 76.911 65.439 205.956 1.00 55.57 344 ASN B N 1
ATOM 5125 C CA . ASN B 1 344 ? 76.275 65.746 204.651 1.00 55.17 344 ASN B CA 1
ATOM 5126 C C . ASN B 1 344 ? 75.433 64.549 204.172 1.00 57.81 344 ASN B C 1
ATOM 5127 O O . ASN B 1 344 ? 74.394 64.781 203.528 1.00 52.47 344 ASN B O 1
ATOM 5132 N N . ASN B 1 345 ? 75.853 63.315 204.466 1.00 52.35 345 ASN B N 1
ATOM 5133 C CA . ASN B 1 345 ? 75.257 62.078 203.897 1.00 47.95 345 ASN B CA 1
ATOM 5134 C C . ASN B 1 345 ? 74.296 61.430 204.901 1.00 49.65 345 ASN B C 1
ATOM 5135 O O . ASN B 1 345 ? 73.834 60.301 204.614 1.00 48.57 345 ASN B O 1
ATOM 5140 N N . SER B 1 346 ? 74.022 62.107 206.027 1.00 48.74 346 SER B N 1
ATOM 5141 C CA . SER B 1 346 ? 73.170 61.639 207.155 1.00 49.94 346 SER B CA 1
ATOM 5142 C C . SER B 1 346 ? 73.702 60.313 207.732 1.00 49.33 346 SER B C 1
ATOM 5143 O O . SER B 1 346 ? 72.888 59.452 208.126 1.00 47.85 346 SER B O 1
ATOM 5146 N N . ILE B 1 347 ? 75.023 60.145 207.777 1.00 46.65 347 ILE B N 1
ATOM 5147 C CA . ILE B 1 347 ? 75.681 58.958 208.401 1.00 47.33 347 ILE B CA 1
ATOM 5148 C C . ILE B 1 347 ? 76.151 59.372 209.792 1.00 46.41 347 ILE B C 1
ATOM 5149 O O . ILE B 1 347 ? 77.005 60.273 209.885 1.00 43.60 347 ILE B O 1
ATOM 5154 N N . TYR B 1 348 ? 75.596 58.775 210.843 1.00 51.24 348 TYR B N 1
ATOM 5155 C CA . TYR B 1 348 ? 76.080 59.016 212.227 1.00 56.13 348 TYR B CA 1
ATOM 5156 C C . TYR B 1 348 ? 77.507 58.470 212.332 1.00 54.77 348 TYR B C 1
ATOM 5157 O O . TYR B 1 348 ? 77.832 57.408 211.754 1.00 43.92 348 TYR B O 1
ATOM 5166 N N . VAL B 1 349 ? 78.374 59.211 213.019 1.00 56.55 349 VAL B N 1
ATOM 5167 C CA . VAL B 1 349 ? 79.809 58.844 213.148 1.00 63.57 349 VAL B CA 1
ATOM 5168 C C . VAL B 1 349 ? 80.202 58.768 214.633 1.00 67.91 349 VAL B C 1
ATOM 5169 O O . VAL B 1 349 ? 79.818 59.643 215.425 1.00 70.99 349 VAL B O 1
ATOM 5173 N N . SER B 1 350 ? 80.890 57.686 215.007 1.00 63.85 350 SER B N 1
ATOM 5174 C CA . SER B 1 350 ? 81.632 57.507 216.282 1.00 62.42 350 SER B CA 1
ATOM 5175 C C . SER B 1 350 ? 83.071 57.101 215.948 1.00 63.75 350 SER B C 1
ATOM 5176 O O . SER B 1 350 ? 83.277 56.017 215.320 1.00 61.15 350 SER B O 1
ATOM 5179 N N . ASP B 1 351 ? 84.038 57.912 216.375 1.00 64.74 351 ASP B N 1
ATOM 5180 C CA . ASP B 1 351 ? 85.486 57.602 216.230 1.00 68.93 351 ASP B CA 1
ATOM 5181 C C . ASP B 1 351 ? 86.144 57.520 217.615 1.00 71.48 351 ASP B C 1
ATOM 5182 O O . ASP B 1 351 ? 87.380 57.594 217.668 1.00 73.05 351 ASP B O 1
ATOM 5187 N N . GLN B 1 352 ? 85.343 57.350 218.679 1.00 66.86 352 GLN B N 1
ATOM 5188 C CA . GLN B 1 352 ? 85.769 57.287 220.104 1.00 58.83 352 GLN B CA 1
ATOM 5189 C C . GLN B 1 352 ? 85.135 56.070 220.772 1.00 54.82 352 GLN B C 1
ATOM 5190 O O . GLN B 1 352 ? 84.091 56.180 221.402 1.00 55.51 352 GLN B O 1
ATOM 5193 N N . PRO B 1 353 ? 85.718 54.862 220.660 1.00 52.28 353 PRO B N 1
ATOM 5194 C CA . PRO B 1 353 ? 85.138 53.660 221.267 1.00 54.68 353 PRO B CA 1
ATOM 5195 C C . PRO B 1 353 ? 84.722 53.766 222.740 1.00 55.70 353 PRO B C 1
ATOM 5196 O O . PRO B 1 353 ? 83.805 53.079 223.119 1.00 59.63 353 PRO B O 1
ATOM 5200 N N . SER B 1 354 ? 85.399 54.605 223.529 1.00 63.50 354 SER B N 1
ATOM 5201 C CA . SER B 1 354 ? 85.062 54.903 224.950 1.00 68.56 354 SER B CA 1
ATOM 5202 C C . SER B 1 354 ? 83.620 55.424 225.061 1.00 72.39 354 SER B C 1
ATOM 5203 O O . SER B 1 354 ? 82.975 55.153 226.090 1.00 80.65 354 SER B O 1
ATOM 5206 N N . GLN B 1 355 ? 83.146 56.174 224.058 1.00 66.61 355 GLN B N 1
ATOM 5207 C CA . GLN B 1 355 ? 81.833 56.874 224.071 1.00 57.33 355 GLN B CA 1
ATOM 5208 C C . GLN B 1 355 ? 80.765 56.066 223.321 1.00 58.35 355 GLN B C 1
ATOM 5209 O O . GLN B 1 355 ? 79.664 56.570 223.152 1.00 63.54 355 GLN B O 1
ATOM 5212 N N . LEU B 1 356 ? 81.077 54.883 222.807 1.00 61.34 356 LEU B N 1
ATOM 5213 C CA . LEU B 1 356 ? 80.202 54.229 221.803 1.00 65.79 356 LEU B CA 1
ATOM 5214 C C . LEU B 1 356 ? 78.842 53.908 222.423 1.00 69.11 356 LEU B C 1
ATOM 5215 O O . LEU B 1 356 ? 77.822 54.199 221.776 1.00 64.10 356 LEU B O 1
ATOM 5219 N N . HIS B 1 357 ? 78.808 53.355 223.632 1.00 68.53 357 HIS B N 1
ATOM 5220 C CA . HIS B 1 357 ? 77.537 52.980 224.311 1.00 72.89 357 HIS B CA 1
ATOM 5221 C C . HIS B 1 357 ? 76.585 54.179 224.303 1.00 67.50 357 HIS B C 1
ATOM 5222 O O . HIS B 1 357 ? 75.464 54.068 223.797 1.00 70.44 357 HIS B O 1
ATOM 5229 N N . HIS B 1 358 ? 77.062 55.309 224.802 1.00 68.60 358 HIS B N 1
ATOM 5230 C CA . HIS B 1 358 ? 76.281 56.568 224.872 1.00 73.45 358 HIS B CA 1
ATOM 5231 C C . HIS B 1 358 ? 75.845 56.999 223.463 1.00 75.47 358 HIS B C 1
ATOM 5232 O O . HIS B 1 358 ? 74.687 57.467 223.306 1.00 77.57 358 HIS B O 1
ATOM 5239 N N . GLN B 1 359 ? 76.748 56.896 222.480 1.00 67.96 359 GLN B N 1
ATOM 5240 C CA . GLN B 1 359 ? 76.493 57.346 221.089 1.00 68.56 359 GLN B CA 1
ATOM 5241 C C . GLN B 1 359 ? 75.469 56.412 220.435 1.00 62.73 359 GLN B C 1
ATOM 5242 O O . GLN B 1 359 ? 74.629 56.904 219.670 1.00 63.52 359 GLN B O 1
ATOM 5248 N N . LEU B 1 360 ? 75.515 55.116 220.724 1.00 55.65 360 LEU B N 1
ATOM 5249 C CA . LEU B 1 360 ? 74.544 54.159 220.145 1.00 57.80 360 LEU B CA 1
ATOM 5250 C C . LEU B 1 360 ? 73.144 54.526 220.644 1.00 65.46 360 LEU B C 1
ATOM 5251 O O . LEU B 1 360 ? 72.207 54.576 219.815 1.00 71.05 360 LEU B O 1
ATOM 5256 N N . ILE B 1 361 ? 73.016 54.833 221.935 1.00 66.45 361 ILE B N 1
ATOM 5257 C CA . ILE B 1 361 ? 71.724 55.222 222.566 1.00 66.15 361 ILE B CA 1
ATOM 5258 C C . ILE B 1 361 ? 71.239 56.539 221.933 1.00 61.84 361 ILE B C 1
ATOM 5259 O O . ILE B 1 361 ? 70.051 56.614 221.575 1.00 66.95 361 ILE B O 1
ATOM 5264 N N . LYS B 1 362 ? 72.115 57.527 221.762 1.00 58.72 362 LYS B N 1
ATOM 5265 C CA . LYS B 1 362 ? 71.759 58.817 221.101 1.00 60.48 362 LYS B CA 1
ATOM 5266 C C . LYS B 1 362 ? 71.234 58.545 219.683 1.00 65.50 362 LYS B C 1
ATOM 5267 O O . LYS B 1 362 ? 70.137 59.030 219.364 1.00 77.70 362 LYS B O 1
ATOM 5271 N N . TRP B 1 363 ? 71.979 57.782 218.874 1.00 63.93 363 TRP B N 1
ATOM 5272 C CA . TRP B 1 363 ? 71.634 57.438 217.464 1.00 61.96 363 TRP B CA 1
ATOM 5273 C C . TRP B 1 363 ? 70.245 56.791 217.404 1.00 60.94 363 TRP B C 1
ATOM 5274 O O . TRP B 1 363 ? 69.403 57.261 216.630 1.00 62.42 363 TRP B O 1
ATOM 5285 N N . ILE B 1 364 ? 70.025 55.757 218.213 1.00 59.67 364 ILE B N 1
ATOM 5286 C CA . ILE B 1 364 ? 68.790 54.926 218.191 1.00 66.68 364 ILE B CA 1
ATOM 5287 C C . ILE B 1 364 ? 67.560 55.786 218.538 1.00 69.62 364 ILE B C 1
ATOM 5288 O O . ILE B 1 364 ? 66.460 55.426 218.075 1.00 73.81 364 ILE B O 1
ATOM 5292 N N . ASN B 1 365 ? 67.730 56.877 219.303 1.00 71.45 365 ASN B N 1
ATOM 5293 C CA . ASN B 1 365 ? 66.626 57.762 219.776 1.00 73.33 365 ASN B CA 1
ATOM 5294 C C . ASN B 1 365 ? 66.573 59.088 218.996 1.00 73.94 365 ASN B C 1
ATOM 5295 O O . ASN B 1 365 ? 65.775 59.970 219.393 1.00 72.92 365 ASN B O 1
ATOM 5300 N N . ALA B 1 366 ? 67.408 59.273 217.966 1.00 71.94 366 ALA B N 1
ATOM 5301 C CA . ALA B 1 366 ? 67.513 60.523 217.170 1.00 63.37 366 ALA B CA 1
ATOM 5302 C CA . ASP C 1 12 ? 47.565 36.870 219.798 1.00 54.02 12 ASP C CA 1
ATOM 5303 C C . ASP C 1 12 ? 48.211 36.333 221.082 1.00 44.35 12 ASP C C 1
ATOM 5304 O O . ASP C 1 12 ? 49.257 36.844 221.482 1.00 55.32 12 ASP C O 1
ATOM 5305 N N . THR C 1 13 ? 47.583 35.348 221.714 1.00 55.25 13 THR C N 1
ATOM 5306 C CA . THR C 1 13 ? 48.115 34.623 222.898 1.00 52.32 13 THR C CA 1
ATOM 5307 C C . THR C 1 13 ? 48.214 33.139 222.517 1.00 55.19 13 THR C C 1
ATOM 5308 O O . THR C 1 13 ? 47.161 32.507 222.239 1.00 45.88 13 THR C O 1
ATOM 5310 N N . TYR C 1 14 ? 49.442 32.618 222.516 1.00 57.28 14 TYR C N 1
ATOM 5311 C CA . TYR C 1 14 ? 49.749 31.212 222.172 1.00 53.88 14 TYR C CA 1
ATOM 5312 C C . TYR C 1 14 ? 50.080 30.469 223.464 1.00 51.32 14 TYR C C 1
ATOM 5313 O O . TYR C 1 14 ? 50.959 30.906 224.203 1.00 53.17 14 TYR C O 1
ATOM 5322 N N . VAL C 1 15 ? 49.348 29.397 223.750 1.00 46.56 15 VAL C N 1
ATOM 5323 C CA . VAL C 1 15 ? 49.603 28.511 224.918 1.00 44.95 15 VAL C CA 1
ATOM 5324 C C . VAL C 1 15 ? 50.261 27.222 224.418 1.00 45.85 15 VAL C C 1
ATOM 5325 O O . VAL C 1 15 ? 49.652 26.527 223.580 1.00 44.80 15 VAL C O 1
ATOM 5329 N N . CYS C 1 16 ? 51.458 26.926 224.916 1.00 48.33 16 CYS C N 1
ATOM 5330 C CA . CYS C 1 16 ? 52.289 25.758 224.521 1.00 52.14 16 CYS C CA 1
ATOM 5331 C C . CYS C 1 16 ? 52.582 24.890 225.745 1.00 52.91 16 CYS C C 1
ATOM 5332 O O . CYS C 1 16 ? 52.850 25.447 226.839 1.00 54.23 16 CYS C O 1
ATOM 5335 N N . LEU C 1 17 ? 52.598 23.576 225.540 1.00 44.72 17 LEU C N 1
ATOM 5336 C CA . LEU C 1 17 ? 52.969 22.586 226.579 1.00 49.40 17 LEU C CA 1
ATOM 5337 C C . LEU C 1 17 ? 54.397 22.143 226.286 1.00 46.28 17 LEU C C 1
ATOM 5338 O O . LEU C 1 17 ? 54.592 21.511 225.238 1.00 51.88 17 LEU C O 1
ATOM 5343 N N . LEU C 1 18 ? 55.352 22.428 227.166 1.00 44.06 18 LEU C N 1
ATOM 5344 C CA . LEU C 1 18 ? 56.790 22.128 226.920 1.00 46.32 18 LEU C CA 1
ATOM 5345 C C . LEU C 1 18 ? 57.101 20.678 227.304 1.00 44.11 18 LEU C C 1
ATOM 5346 O O . LEU C 1 18 ? 56.569 20.190 228.317 1.00 55.07 18 LEU C O 1
ATOM 5351 N N . SER C 1 19 ? 57.984 20.060 226.537 1.00 51.07 19 SER C N 1
ATOM 5352 C CA . SER C 1 19 ? 58.300 18.615 226.606 1.00 46.37 19 SER C CA 1
ATOM 5353 C C . SER C 1 19 ? 59.613 18.367 225.842 1.00 54.22 19 SER C C 1
ATOM 5354 O O . SER C 1 19 ? 60.248 19.379 225.404 1.00 46.38 19 SER C O 1
ATOM 5357 N N . ASP C 1 20 ? 60.025 17.101 225.684 1.00 44.21 20 ASP C N 1
ATOM 5358 C CA . ASP C 1 20 ? 61.317 16.758 225.022 1.00 49.07 20 ASP C CA 1
ATOM 5359 C C . ASP C 1 20 ? 61.497 17.498 223.688 1.00 41.26 20 ASP C C 1
ATOM 5360 O O . ASP C 1 20 ? 62.629 17.920 223.414 1.00 52.21 20 ASP C O 1
ATOM 5365 N N . HIS C 1 21 ? 60.469 17.595 222.851 1.00 37.09 21 HIS C N 1
ATOM 5366 C CA . HIS C 1 21 ? 60.577 18.169 221.489 1.00 37.19 21 HIS C CA 1
ATOM 5367 C C . HIS C 1 21 ? 59.864 19.515 221.445 1.00 38.39 21 HIS C C 1
ATOM 5368 O O . HIS C 1 21 ? 58.649 19.512 221.360 1.00 42.06 21 HIS C O 1
ATOM 5375 N N . LEU C 1 22 ? 60.626 20.608 221.505 1.00 45.99 22 LEU C N 1
ATOM 5376 C CA . LEU C 1 22 ? 60.100 22.004 221.489 1.00 47.82 22 LEU C CA 1
ATOM 5377 C C . LEU C 1 22 ? 59.673 22.423 220.074 1.00 47.38 22 LEU C C 1
ATOM 5378 O O . LEU C 1 22 ? 58.908 23.402 219.965 1.00 47.69 22 LEU C O 1
ATOM 5383 N N . LEU C 1 23 ? 60.135 21.731 219.021 1.00 46.11 23 LEU C N 1
ATOM 5384 C CA . LEU C 1 23 ? 59.960 22.173 217.608 1.00 44.05 23 LEU C CA 1
ATOM 5385 C C . LEU C 1 23 ? 58.510 22.478 217.242 1.00 44.27 23 LEU C C 1
ATOM 5386 O O . LEU C 1 23 ? 58.252 23.489 216.574 1.00 36.85 23 LEU C O 1
ATOM 5391 N N . PRO C 1 24 ? 57.518 21.619 217.578 1.00 37.71 24 PRO C N 1
ATOM 5392 C CA . PRO C 1 24 ? 56.149 21.884 217.162 1.00 38.84 24 PRO C CA 1
ATOM 5393 C C . PRO C 1 24 ? 55.509 23.085 217.885 1.00 44.85 24 PRO C C 1
ATOM 5394 O O . PRO C 1 24 ? 54.534 23.591 217.375 1.00 46.51 24 PRO C O 1
ATOM 5398 N N . ASN C 1 25 ? 56.071 23.528 219.006 1.00 45.96 25 ASN C N 1
ATOM 5399 C CA . ASN C 1 25 ? 55.667 24.787 219.684 1.00 48.26 25 ASN C CA 1
ATOM 5400 C C . ASN C 1 25 ? 56.397 25.991 219.075 1.00 47.10 25 ASN C C 1
ATOM 5401 O O . ASN C 1 25 ? 55.831 27.096 219.104 1.00 45.22 25 ASN C O 1
ATOM 5406 N N . VAL C 1 26 ? 57.607 25.801 218.556 1.00 50.74 26 VAL C N 1
ATOM 5407 C CA . VAL C 1 26 ? 58.489 26.916 218.088 1.00 50.19 26 VAL C CA 1
ATOM 5408 C C . VAL C 1 26 ? 58.120 27.286 216.648 1.00 54.14 26 VAL C C 1
ATOM 5409 O O . VAL C 1 26 ? 58.096 28.494 216.340 1.00 53.15 26 VAL C O 1
ATOM 5413 N N . ILE C 1 27 ? 57.834 26.292 215.801 1.00 51.63 27 ILE C N 1
ATOM 5414 C CA . ILE C 1 27 ? 57.580 26.497 214.348 1.00 47.55 27 ILE C CA 1
ATOM 5415 C C . ILE C 1 27 ? 56.437 27.498 214.159 1.00 49.46 27 ILE C C 1
ATOM 5416 O O . ILE C 1 27 ? 56.607 28.433 213.400 1.00 45.36 27 ILE C O 1
ATOM 5421 N N . PRO C 1 28 ? 55.248 27.352 214.791 1.00 51.65 28 PRO C N 1
ATOM 5422 C CA . PRO C 1 28 ? 54.171 28.335 214.597 1.00 50.16 28 PRO C CA 1
ATOM 5423 C C . PRO C 1 28 ? 54.480 29.767 215.089 1.00 44.76 28 PRO C C 1
ATOM 5424 O O . PRO C 1 28 ? 53.941 30.724 214.512 1.00 49.81 28 PRO C O 1
ATOM 5428 N N . VAL C 1 29 ? 55.328 29.901 216.108 1.00 44.14 29 VAL C N 1
ATOM 5429 C CA . VAL C 1 29 ? 55.742 31.209 216.713 1.00 47.34 29 VAL C CA 1
ATOM 5430 C C . VAL C 1 29 ? 56.696 31.943 215.759 1.00 53.62 29 VAL C C 1
ATOM 5431 O O . VAL C 1 29 ? 56.605 33.170 215.648 1.00 48.63 29 VAL C O 1
ATOM 5435 N N . ILE C 1 30 ? 57.607 31.216 215.103 1.00 52.60 30 ILE C N 1
ATOM 5436 C CA . ILE C 1 30 ? 58.607 31.804 214.167 1.00 53.64 30 ILE C CA 1
ATOM 5437 C C . ILE C 1 30 ? 57.887 32.158 212.865 1.00 52.80 30 ILE C C 1
ATOM 5438 O O . ILE C 1 30 ? 58.203 33.205 212.300 1.00 52.77 30 ILE C O 1
ATOM 5443 N N . GLN C 1 31 ? 56.967 31.298 212.417 1.00 53.62 31 GLN C N 1
ATOM 5444 C CA . GLN C 1 31 ? 56.172 31.457 211.164 1.00 55.67 31 GLN C CA 1
ATOM 5445 C C . GLN C 1 31 ? 55.356 32.745 211.241 1.00 56.40 31 GLN C C 1
ATOM 5446 O O . GLN C 1 31 ? 55.436 33.531 210.282 1.00 59.75 31 GLN C O 1
ATOM 5452 N N . ALA C 1 32 ? 54.617 32.932 212.344 1.00 58.73 32 ALA C N 1
ATOM 5453 C CA . ALA C 1 32 ? 53.643 34.030 212.560 1.00 62.29 32 ALA C CA 1
ATOM 5454 C C . ALA C 1 32 ? 53.745 34.517 214.000 1.00 55.25 32 ALA C C 1
ATOM 5455 O O . ALA C 1 32 ? 53.038 34.021 214.871 1.00 54.05 32 ALA C O 1
ATOM 5457 N N . PRO C 1 33 ? 54.656 35.466 214.313 1.00 61.84 33 PRO C N 1
ATOM 5458 C CA . PRO C 1 33 ? 54.901 35.865 215.702 1.00 64.68 33 PRO C CA 1
ATOM 5459 C C . PRO C 1 33 ? 53.640 36.349 216.410 1.00 63.64 33 PRO C C 1
ATOM 5460 O O . PRO C 1 33 ? 52.996 37.284 215.947 1.00 55.99 33 PRO C O 1
ATOM 5464 N N . PRO C 1 34 ? 53.234 35.735 217.545 1.00 70.09 34 PRO C N 1
ATOM 5465 C CA . PRO C 1 34 ? 52.130 36.265 218.335 1.00 68.51 34 PRO C CA 1
ATOM 5466 C C . PRO C 1 34 ? 52.667 37.359 219.267 1.00 66.05 34 PRO C C 1
ATOM 5467 O O . PRO C 1 34 ? 53.871 37.536 219.357 1.00 70.42 34 PRO C O 1
ATOM 5471 N N . GLN C 1 35 ? 51.767 38.061 219.950 1.00 68.52 35 GLN C N 1
ATOM 5472 C CA . GLN C 1 35 ? 52.120 39.086 220.965 1.00 61.17 35 GLN C CA 1
ATOM 5473 C C . GLN C 1 35 ? 52.694 38.382 222.199 1.00 62.33 35 GLN C C 1
ATOM 5474 O O . GLN C 1 35 ? 53.680 38.898 222.761 1.00 58.95 35 GLN C O 1
ATOM 5475 N N . ARG C 1 36 ? 52.101 37.248 222.583 1.00 56.68 36 ARG C N 1
ATOM 5476 C CA . ARG C 1 36 ? 52.295 36.632 223.912 1.00 53.94 36 ARG C CA 1
ATOM 5477 C C . ARG C 1 36 ? 52.329 35.117 223.773 1.00 51.80 36 ARG C C 1
ATOM 5478 O O . ARG C 1 36 ? 51.452 34.561 223.080 1.00 49.95 36 ARG C O 1
ATOM 5486 N N . VAL C 1 37 ? 53.305 34.488 224.422 1.00 47.80 37 VAL C N 1
ATOM 5487 C CA . VAL C 1 37 ? 53.354 33.006 224.560 1.00 51.47 37 VAL C CA 1
ATOM 5488 C C . VAL C 1 37 ? 53.244 32.666 226.048 1.00 44.79 37 VAL C C 1
ATOM 5489 O O . VAL C 1 37 ? 54.006 33.259 226.850 1.00 45.50 37 VAL C O 1
ATOM 5493 N N . ILE C 1 38 ? 52.314 31.779 226.395 1.00 43.67 38 ILE C N 1
ATOM 5494 C CA . ILE C 1 38 ? 52.217 31.155 227.746 1.00 47.02 38 ILE C CA 1
ATOM 5495 C C . ILE C 1 38 ? 52.854 29.761 227.644 1.00 47.16 38 ILE C C 1
ATOM 5496 O O . ILE C 1 38 ? 52.276 28.914 226.925 1.00 48.01 38 ILE C O 1
ATOM 5501 N N . LEU C 1 39 ? 53.987 29.551 228.319 1.00 45.65 39 LEU C N 1
ATOM 5502 C CA . LEU C 1 39 ? 54.720 28.261 228.368 1.00 48.37 39 LEU C CA 1
ATOM 5503 C C . LEU C 1 39 ? 54.314 27.497 229.635 1.00 50.05 39 LEU C C 1
ATOM 5504 O O . LEU C 1 39 ? 54.565 27.984 230.745 1.00 50.96 39 LEU C O 1
ATOM 5509 N N . LEU C 1 40 ? 53.654 26.356 229.466 1.00 45.55 40 LEU C N 1
ATOM 5510 C CA . LEU C 1 40 ? 53.351 25.417 230.571 1.00 43.62 40 LEU C CA 1
ATOM 5511 C C . LEU C 1 40 ? 54.522 24.440 230.674 1.00 51.37 40 LEU C C 1
ATOM 5512 O O . LEU C 1 40 ? 54.618 23.531 229.813 1.00 50.46 40 LEU C O 1
ATOM 5517 N N . TYR C 1 41 ? 55.418 24.654 231.644 1.00 53.07 41 TYR C N 1
ATOM 5518 C CA . TYR C 1 41 ? 56.603 23.792 231.877 1.00 48.91 41 TYR C CA 1
ATOM 5519 C C . TYR C 1 41 ? 56.352 22.949 233.127 1.00 46.76 41 TYR C C 1
ATOM 5520 O O . TYR C 1 41 ? 55.402 23.215 233.850 1.00 45.96 41 TYR C O 1
ATOM 5529 N N . THR C 1 42 ? 57.188 21.943 233.361 1.00 42.60 42 THR C N 1
ATOM 5530 C CA . THR C 1 42 ? 57.027 20.972 234.463 1.00 48.82 42 THR C CA 1
ATOM 5531 C C . THR C 1 42 ? 58.252 21.045 235.360 1.00 49.51 42 THR C C 1
ATOM 5532 O O . THR C 1 42 ? 59.280 21.571 234.945 1.00 47.54 42 THR C O 1
ATOM 5536 N N . PRO C 1 43 ? 58.157 20.518 236.607 1.00 59.96 43 PRO C N 1
ATOM 5537 C CA . PRO C 1 43 ? 59.278 20.491 237.547 1.00 61.17 43 PRO C CA 1
ATOM 5538 C C . PRO C 1 43 ? 60.551 19.872 236.952 1.00 61.94 43 PRO C C 1
ATOM 5539 O O . PRO C 1 43 ? 60.453 18.879 236.226 1.00 57.82 43 PRO C O 1
ATOM 5543 N N . ASN C 1 44 ? 61.696 20.477 237.279 1.00 62.71 44 ASN C N 1
ATOM 5544 C CA . ASN C 1 44 ? 63.065 20.056 236.873 1.00 64.72 44 ASN C CA 1
ATOM 5545 C C . ASN C 1 44 ? 63.284 20.266 235.371 1.00 63.58 44 ASN C C 1
ATOM 5546 O O . ASN C 1 44 ? 64.280 19.741 234.855 1.00 62.25 44 ASN C O 1
ATOM 5551 N N . ASN C 1 45 ? 62.408 21.005 234.690 1.00 62.02 45 ASN C N 1
ATOM 5552 C CA . ASN C 1 45 ? 62.481 21.196 233.220 1.00 56.85 45 ASN C CA 1
ATOM 5553 C C . ASN C 1 45 ? 62.390 22.688 232.916 1.00 54.09 45 ASN C C 1
ATOM 5554 O O . ASN C 1 45 ? 62.011 23.025 231.796 1.00 57.51 45 ASN C O 1
ATOM 5559 N N . LYS C 1 46 ? 62.776 23.553 233.853 1.00 59.27 46 LYS C N 1
ATOM 5560 C CA . LYS C 1 46 ? 62.818 25.019 233.616 1.00 63.42 46 LYS C CA 1
ATOM 5561 C C . LYS C 1 46 ? 63.846 25.293 232.507 1.00 60.95 46 LYS C C 1
ATOM 5562 O O . LYS C 1 46 ? 63.678 26.293 231.810 1.00 56.33 46 LYS C O 1
ATOM 5564 N N . GLU C 1 47 ? 64.834 24.415 232.301 1.00 66.87 47 GLU C N 1
ATOM 5565 C CA . GLU C 1 47 ? 65.854 24.564 231.223 1.00 67.64 47 GLU C CA 1
ATOM 5566 C C . GLU C 1 47 ? 65.179 24.598 229.834 1.00 67.40 47 GLU C C 1
ATOM 5567 O O . GLU C 1 47 ? 65.746 25.244 228.914 1.00 66.56 47 GLU C O 1
ATOM 5569 N N . ARG C 1 48 ? 64.003 23.974 229.673 1.00 56.63 48 ARG C N 1
ATOM 5570 C CA . ARG C 1 48 ? 63.261 23.970 228.388 1.00 51.19 48 ARG C CA 1
ATOM 5571 C C . ARG C 1 48 ? 62.703 25.361 228.110 1.00 51.17 48 ARG C C 1
ATOM 5572 O O . ARG C 1 48 ? 62.578 25.714 226.923 1.00 49.19 48 ARG C O 1
ATOM 5580 N N . VAL C 1 49 ? 62.323 26.108 229.147 1.00 50.41 49 VAL C N 1
ATOM 5581 C CA . VAL C 1 49 ? 61.885 27.523 228.981 1.00 54.94 49 VAL C CA 1
ATOM 5582 C C . VAL C 1 49 ? 63.049 28.289 228.347 1.00 48.82 49 VAL C C 1
ATOM 5583 O O . VAL C 1 49 ? 62.790 29.047 227.428 1.00 55.08 49 VAL C O 1
ATOM 5587 N N . GLN C 1 50 ? 64.281 28.049 228.795 1.00 57.28 50 GLN C N 1
ATOM 5588 C CA . GLN C 1 50 ? 65.484 28.795 228.336 1.00 63.98 50 GLN C CA 1
ATOM 5589 C C . GLN C 1 50 ? 65.817 28.397 226.891 1.00 59.46 50 GLN C C 1
ATOM 5590 O O . GLN C 1 50 ? 66.108 29.289 226.074 1.00 53.48 50 GLN C O 1
ATOM 5596 N N . ARG C 1 51 ? 65.715 27.114 226.551 1.00 54.07 51 ARG C N 1
ATOM 5597 C CA . ARG C 1 51 ? 65.833 26.652 225.140 1.00 48.21 51 ARG C CA 1
ATOM 5598 C C . ARG C 1 51 ? 64.799 27.354 224.250 1.00 43.97 51 ARG C C 1
ATOM 5599 O O . ARG C 1 51 ? 65.176 27.793 223.145 1.00 44.77 51 ARG C O 1
ATOM 5607 N N . PHE C 1 52 ? 63.547 27.439 224.697 1.00 46.25 52 PHE C N 1
ATOM 5608 C CA . PHE C 1 52 ? 62.438 28.077 223.943 1.00 48.19 52 PHE C CA 1
ATOM 5609 C C . PHE C 1 52 ? 62.770 29.548 223.685 1.00 44.48 52 PHE C C 1
ATOM 5610 O O . PHE C 1 52 ? 62.489 30.035 222.581 1.00 46.09 52 PHE C O 1
ATOM 5618 N N . ARG C 1 53 ? 63.292 30.241 224.697 1.00 48.98 53 ARG C N 1
ATOM 5619 C CA . ARG C 1 53 ? 63.683 31.677 224.613 1.00 51.43 53 ARG C CA 1
ATOM 5620 C C . ARG C 1 53 ? 64.809 31.815 223.591 1.00 49.89 53 ARG C C 1
ATOM 5621 O O . ARG C 1 53 ? 64.734 32.707 222.762 1.00 52.22 53 ARG C O 1
ATOM 5629 N N . GLN C 1 54 ? 65.820 30.943 223.657 1.00 56.76 54 GLN C N 1
ATOM 5630 C CA . GLN C 1 54 ? 67.018 30.949 222.776 1.00 51.78 54 GLN C CA 1
ATOM 5631 C C . GLN C 1 54 ? 66.591 30.685 221.329 1.00 51.85 54 GLN C C 1
ATOM 5632 O O . GLN C 1 54 ? 67.097 31.387 220.428 1.00 50.52 54 GLN C O 1
ATOM 5635 N N . ALA C 1 55 ? 65.681 29.732 221.108 1.00 48.04 55 ALA C N 1
ATOM 5636 C CA . ALA C 1 55 ? 65.184 29.380 219.761 1.00 46.65 55 ALA C CA 1
ATOM 5637 C C . ALA C 1 55 ? 64.395 30.556 219.164 1.00 49.19 55 ALA C C 1
ATOM 5638 O O . ALA C 1 55 ? 64.452 30.731 217.940 1.00 46.92 55 ALA C O 1
ATOM 5640 N N . THR C 1 56 ? 63.658 31.309 219.986 1.00 54.06 56 THR C N 1
ATOM 5641 C CA . THR C 1 56 ? 62.771 32.406 219.507 1.00 59.16 56 THR C CA 1
ATOM 5642 C C . THR C 1 56 ? 63.402 33.783 219.774 1.00 59.98 56 THR C C 1
ATOM 5643 O O . THR C 1 56 ? 62.669 34.755 219.616 1.00 66.28 56 THR C O 1
ATOM 5647 N N . GLU C 1 57 ? 64.701 33.867 220.088 1.00 67.61 57 GLU C N 1
ATOM 5648 C CA . GLU C 1 57 ? 65.388 35.138 220.478 1.00 72.67 57 GLU C CA 1
ATOM 5649 C C . GLU C 1 57 ? 65.246 36.175 219.354 1.00 72.95 57 GLU C C 1
ATOM 5650 O O . GLU C 1 57 ? 65.067 37.379 219.668 1.00 78.55 57 GLU C O 1
ATOM 5651 N N . SER C 1 58 ? 65.303 35.719 218.097 1.00 70.39 58 SER C N 1
ATOM 5652 C CA . SER C 1 58 ? 65.256 36.554 216.864 1.00 77.49 58 SER C CA 1
ATOM 5653 C C . SER C 1 58 ? 63.873 37.191 216.681 1.00 91.65 58 SER C C 1
ATOM 5654 O O . SER C 1 58 ? 63.759 38.115 215.864 1.00 96.19 58 SER C O 1
ATOM 5656 N N . VAL C 1 59 ? 62.865 36.708 217.411 1.00 96.47 59 VAL C N 1
ATOM 5657 C CA . VAL C 1 59 ? 61.436 37.088 217.249 1.00 95.88 59 VAL C CA 1
ATOM 5658 C C . VAL C 1 59 ? 60.931 37.462 218.631 1.00 91.57 59 VAL C C 1
ATOM 5659 O O . VAL C 1 59 ? 60.163 36.712 219.216 1.00 94.92 59 VAL C O 1
ATOM 5663 N N . PRO C 1 60 ? 61.392 38.587 219.217 1.00 95.56 60 PRO C N 1
ATOM 5664 C CA . PRO C 1 60 ? 61.045 38.931 220.592 1.00 98.61 60 PRO C CA 1
ATOM 5665 C C . PRO C 1 60 ? 59.523 39.044 220.753 1.00 97.96 60 PRO C C 1
ATOM 5666 O O . PRO C 1 60 ? 58.916 39.837 220.082 1.00 101.67 60 PRO C O 1
ATOM 5670 N N . THR C 1 61 ? 58.964 38.174 221.598 1.00 91.64 61 THR C N 1
ATOM 5671 C CA . THR C 1 61 ? 57.558 38.120 222.048 1.00 91.49 61 THR C CA 1
ATOM 5672 C C . THR C 1 61 ? 57.615 38.175 223.579 1.00 86.14 61 THR C C 1
ATOM 5673 O O . THR C 1 61 ? 58.710 37.938 224.134 1.00 97.53 61 THR C O 1
ATOM 5676 N N . GLU C 1 62 ? 56.499 38.495 224.232 1.00 80.12 62 GLU C N 1
ATOM 5677 C CA . GLU C 1 62 ? 56.330 38.417 225.706 1.00 70.17 62 GLU C CA 1
ATOM 5678 C C . GLU C 1 62 ? 56.123 36.940 226.073 1.00 62.94 62 GLU C C 1
ATOM 5679 O O . GLU C 1 62 ? 55.202 36.311 225.513 1.00 54.42 62 GLU C O 1
ATOM 5681 N N . ILE C 1 63 ? 56.946 36.422 226.986 1.00 55.89 63 ILE C N 1
ATOM 5682 C CA . ILE C 1 63 ? 56.913 35.006 227.454 1.00 59.45 63 ILE C CA 1
ATOM 5683 C C . ILE C 1 63 ? 56.454 34.991 228.918 1.00 58.42 63 ILE C C 1
ATOM 5684 O O . ILE C 1 63 ? 57.162 35.574 229.778 1.00 65.10 63 ILE C O 1
ATOM 5689 N N . ILE C 1 64 ? 55.299 34.372 229.172 1.00 56.93 64 ILE C N 1
ATOM 5690 C CA . ILE C 1 64 ? 54.778 34.047 230.530 1.00 57.01 64 ILE C CA 1
ATOM 5691 C C . ILE C 1 64 ? 55.038 32.555 230.775 1.00 56.84 64 ILE C C 1
ATOM 5692 O O . ILE C 1 64 ? 54.671 31.755 229.906 1.00 59.72 64 ILE C O 1
ATOM 5697 N N . GLU C 1 65 ? 55.676 32.209 231.898 1.00 56.63 65 GLU C N 1
ATOM 5698 C CA . GLU C 1 65 ? 55.961 30.805 232.309 1.00 57.98 65 GLU C CA 1
ATOM 5699 C C . GLU C 1 65 ? 54.940 30.404 233.381 1.00 61.17 65 GLU C C 1
ATOM 5700 O O . GLU C 1 65 ? 54.636 31.243 234.252 1.00 56.69 65 GLU C O 1
ATOM 5702 N N . LYS C 1 66 ? 54.409 29.181 233.315 1.00 53.99 66 LYS C N 1
ATOM 5703 C CA . LYS C 1 66 ? 53.494 28.619 234.347 1.00 50.40 66 LYS C CA 1
ATOM 5704 C C . LYS C 1 66 ? 53.870 27.158 234.593 1.00 56.26 66 LYS C C 1
ATOM 5705 O O . LYS C 1 66 ? 53.992 26.400 233.599 1.00 55.82 66 LYS C O 1
ATOM 5711 N N . GLN C 1 67 ? 54.061 26.782 235.857 1.00 55.38 67 GLN C N 1
ATOM 5712 C CA . GLN C 1 67 ? 54.450 25.407 236.250 1.00 58.32 67 GLN C CA 1
ATOM 5713 C C . GLN C 1 67 ? 53.179 24.560 236.358 1.00 59.13 67 GLN C C 1
ATOM 5714 O O . GLN C 1 67 ? 52.163 25.079 236.832 1.00 56.69 67 GLN C O 1
ATOM 5719 N N . VAL C 1 68 ? 53.218 23.328 235.851 1.00 52.08 68 VAL C N 1
ATOM 5720 C CA . VAL C 1 68 ? 52.140 22.324 236.045 1.00 48.69 68 VAL C CA 1
ATOM 5721 C C . VAL C 1 68 ? 52.820 20.984 236.307 1.00 51.50 68 VAL C C 1
ATOM 5722 O O . VAL C 1 68 ? 53.982 20.823 235.901 1.00 46.77 68 VAL C O 1
ATOM 5726 N N . HIS C 1 69 ? 52.105 20.056 236.933 1.00 52.81 69 HIS C N 1
ATOM 5727 C CA . HIS C 1 69 ? 52.578 18.665 237.123 1.00 56.81 69 HIS C CA 1
ATOM 5728 C C . HIS C 1 69 ? 52.266 17.873 235.852 1.00 50.26 69 HIS C C 1
ATOM 5729 O O . HIS C 1 69 ? 51.205 18.009 235.261 1.00 52.42 69 HIS C O 1
ATOM 5736 N N . PRO C 1 70 ? 53.201 17.043 235.353 1.00 49.99 70 PRO C N 1
ATOM 5737 C CA . PRO C 1 70 ? 52.944 16.306 234.118 1.00 46.68 70 PRO C CA 1
ATOM 5738 C C . PRO C 1 70 ? 51.751 15.330 234.191 1.00 49.24 70 PRO C C 1
ATOM 5739 O O . PRO C 1 70 ? 51.221 15.017 233.146 1.00 48.01 70 PRO C O 1
ATOM 5743 N N . TYR C 1 71 ? 51.314 14.892 235.381 1.00 48.28 71 TYR C N 1
ATOM 5744 C CA . TYR C 1 71 ? 50.339 13.778 235.522 1.00 50.75 71 TYR C CA 1
ATOM 5745 C C . TYR C 1 71 ? 49.182 14.143 236.456 1.00 51.37 71 TYR C C 1
ATOM 5746 O O . TYR C 1 71 ? 48.638 13.232 237.093 1.00 53.27 71 TYR C O 1
ATOM 5755 N N . GLN C 1 72 ? 48.774 15.412 236.474 1.00 49.83 72 GLN C N 1
ATOM 5756 C CA . GLN C 1 72 ? 47.666 15.948 237.307 1.00 49.87 72 GLN C CA 1
ATOM 5757 C C . GLN C 1 72 ? 46.666 16.672 236.401 1.00 49.22 72 GLN C C 1
ATOM 5758 O O . GLN C 1 72 ? 46.840 17.892 236.082 1.00 48.55 72 GLN C O 1
ATOM 5764 N N . TYR C 1 73 ? 45.622 15.944 236.015 1.00 50.41 73 TYR C N 1
ATOM 5765 C CA . TYR C 1 73 ? 44.542 16.390 235.108 1.00 56.12 73 TYR C CA 1
ATOM 5766 C C . TYR C 1 73 ? 43.920 17.700 235.608 1.00 59.50 73 TYR C C 1
ATOM 5767 O O . TYR C 1 73 ? 43.952 18.708 234.868 1.00 52.35 73 TYR C O 1
ATOM 5776 N N . ALA C 1 74 ? 43.372 17.673 236.827 1.00 61.84 74 ALA C N 1
ATOM 5777 C CA . ALA C 1 74 ? 42.586 18.763 237.464 1.00 63.84 74 ALA C CA 1
ATOM 5778 C C . ALA C 1 74 ? 43.422 20.039 237.594 1.00 57.84 74 ALA C C 1
ATOM 5779 O O . ALA C 1 74 ? 42.880 21.129 237.332 1.00 64.20 74 ALA C O 1
ATOM 5781 N N . GLN C 1 75 ? 44.694 19.920 237.964 1.00 60.87 75 GLN C N 1
ATOM 5782 C CA . GLN C 1 75 ? 45.586 21.092 238.158 1.00 67.88 75 GLN C CA 1
ATOM 5783 C C . GLN C 1 75 ? 45.831 21.779 236.800 1.00 70.92 75 GLN C C 1
ATOM 5784 O O . GLN C 1 75 ? 45.902 23.050 236.752 1.00 60.11 75 GLN C O 1
ATOM 5790 N N . THR C 1 76 ? 45.956 21.002 235.720 1.00 67.72 76 THR C N 1
ATOM 5791 C CA . THR C 1 76 ? 46.195 21.572 234.376 1.00 60.53 76 THR C CA 1
ATOM 5792 C C . THR C 1 76 ? 44.906 22.264 233.911 1.00 54.51 76 THR C C 1
ATOM 5793 O O . THR C 1 76 ? 45.012 23.377 233.309 1.00 47.16 76 THR C O 1
ATOM 5797 N N . GLN C 1 77 ? 43.747 21.653 234.192 1.00 53.29 77 GLN C N 1
ATOM 5798 C CA . GLN C 1 77 ? 42.405 22.230 233.908 1.00 57.52 77 GLN C CA 1
ATOM 5799 C C . GLN C 1 77 ? 42.277 23.604 234.581 1.00 58.08 77 GLN C C 1
ATOM 5800 O O . GLN C 1 77 ? 41.739 24.527 233.937 1.00 66.73 77 GLN C O 1
ATOM 5806 N N . ARG C 1 78 ? 42.750 23.733 235.823 1.00 62.93 78 ARG C N 1
ATOM 5807 C CA . ARG C 1 78 ? 42.651 24.993 236.610 1.00 62.61 78 ARG C CA 1
ATOM 5808 C C . ARG C 1 78 ? 43.528 26.069 235.963 1.00 64.88 78 ARG C C 1
ATOM 5809 O O . ARG C 1 78 ? 43.053 27.221 235.868 1.00 64.99 78 ARG C O 1
ATOM 5817 N N . ILE C 1 79 ? 44.743 25.722 235.517 1.00 63.80 79 ILE C N 1
ATOM 5818 C CA . ILE C 1 79 ? 45.689 26.708 234.917 1.00 57.88 79 ILE C CA 1
ATOM 5819 C C . ILE C 1 79 ? 45.097 27.222 233.593 1.00 61.94 79 ILE C C 1
ATOM 5820 O O . ILE C 1 79 ? 45.183 28.457 233.322 1.00 47.88 79 ILE C O 1
ATOM 5825 N N . CYS C 1 80 ? 44.519 26.320 232.786 1.00 57.72 80 CYS C N 1
ATOM 5826 C CA . CYS C 1 80 ? 43.911 26.677 231.484 1.00 58.11 80 CYS C CA 1
ATOM 5827 C C . CYS C 1 80 ? 42.674 27.560 231.720 1.00 59.55 80 CYS C C 1
ATOM 5828 O O . CYS C 1 80 ? 42.541 28.569 231.006 1.00 57.92 80 CYS C O 1
ATOM 5831 N N . ASP C 1 81 ? 41.833 27.220 232.702 1.00 57.32 81 ASP C N 1
ATOM 5832 C CA . ASP C 1 81 ? 40.694 28.074 233.151 1.00 53.74 81 ASP C CA 1
ATOM 5833 C C . ASP C 1 81 ? 41.209 29.488 233.457 1.00 49.24 81 ASP C C 1
ATOM 5834 O O . ASP C 1 81 ? 40.614 30.455 232.918 1.00 54.06 81 ASP C O 1
ATOM 5839 N N . GLU C 1 82 ? 42.278 29.622 234.255 1.00 49.12 82 GLU C N 1
ATOM 5840 C CA . GLU C 1 82 ? 42.840 30.945 234.640 1.00 49.53 82 GLU C CA 1
ATOM 5841 C C . GLU C 1 82 ? 43.301 31.699 233.382 1.00 53.45 82 GLU C C 1
ATOM 5842 O O . GLU C 1 82 ? 43.008 32.910 233.291 1.00 50.93 82 GLU C O 1
ATOM 5844 N N . ILE C 1 83 ? 43.969 31.012 232.440 1.00 49.01 83 ILE C N 1
ATOM 5845 C CA . ILE C 1 83 ? 44.527 31.623 231.193 1.00 47.69 83 ILE C CA 1
ATOM 5846 C C . ILE C 1 83 ? 43.382 32.166 230.325 1.00 50.82 83 ILE C C 1
ATOM 5847 O O . ILE C 1 83 ? 43.551 33.257 229.715 1.00 43.74 83 ILE C O 1
ATOM 5852 N N . LEU C 1 84 ? 42.288 31.401 230.216 1.00 48.64 84 LEU C N 1
ATOM 5853 C CA . LEU C 1 84 ? 41.109 31.732 229.368 1.00 54.49 84 LEU C CA 1
ATOM 5854 C C . LEU C 1 84 ? 40.302 32.897 229.971 1.00 56.54 84 LEU C C 1
ATOM 5855 O O . LEU C 1 84 ? 39.672 33.638 229.187 1.00 63.99 84 LEU C O 1
ATOM 5860 N N . GLU C 1 85 ? 40.313 33.048 231.299 1.00 61.53 85 GLU C N 1
ATOM 5861 C CA . GLU C 1 85 ? 39.737 34.227 231.999 1.00 64.54 85 GLU C CA 1
ATOM 5862 C C . GLU C 1 85 ? 40.525 35.489 231.597 1.00 59.17 85 GLU C C 1
ATOM 5863 O O . GLU C 1 85 ? 39.893 36.481 231.205 1.00 64.65 85 GLU C O 1
ATOM 5865 N N . GLN C 1 86 ? 41.855 35.438 231.654 1.00 61.54 86 GLN C N 1
ATOM 5866 C CA . GLN C 1 86 ? 42.761 36.603 231.449 1.00 60.61 86 GLN C CA 1
ATOM 5867 C C . GLN C 1 86 ? 42.969 36.896 229.954 1.00 60.41 86 GLN C C 1
ATOM 5868 O O . GLN C 1 86 ? 43.212 38.084 229.656 1.00 56.27 86 GLN C O 1
ATOM 5874 N N . PHE C 1 87 ? 42.954 35.881 229.073 1.00 59.77 87 PHE C N 1
ATOM 5875 C CA . PHE C 1 87 ? 43.285 36.091 227.632 1.00 58.88 87 PHE C CA 1
ATOM 5876 C C . PHE C 1 87 ? 42.192 35.612 226.677 1.00 60.19 87 PHE C C 1
ATOM 5877 O O . PHE C 1 87 ? 42.152 34.434 226.338 1.00 58.53 87 PHE C O 1
ATOM 5885 N N . PRO C 1 88 ? 41.344 36.532 226.164 1.00 63.84 88 PRO C N 1
ATOM 5886 C CA . PRO C 1 88 ? 40.202 36.155 225.328 1.00 61.78 88 PRO C CA 1
ATOM 5887 C C . PRO C 1 88 ? 40.531 35.546 223.955 1.00 58.29 88 PRO C C 1
ATOM 5888 O O . PRO C 1 88 ? 39.723 34.747 223.474 1.00 64.16 88 PRO C O 1
ATOM 5892 N N . ASN C 1 89 ? 41.656 35.929 223.336 1.00 53.96 89 ASN C N 1
ATOM 5893 C CA . ASN C 1 89 ? 42.023 35.434 221.975 1.00 57.05 89 ASN C CA 1
ATOM 5894 C C . ASN C 1 89 ? 43.039 34.296 222.098 1.00 54.53 89 ASN C C 1
ATOM 5895 O O . ASN C 1 89 ? 43.768 34.078 221.110 1.00 57.01 89 ASN C O 1
ATOM 5900 N N . ALA C 1 90 ? 43.082 33.584 223.231 1.00 54.01 90 ALA C N 1
ATOM 5901 C CA . ALA C 1 90 ? 44.138 32.569 223.483 1.00 50.81 90 ALA C CA 1
ATOM 5902 C C . ALA C 1 90 ? 43.928 31.408 222.514 1.00 48.08 90 ALA C C 1
ATOM 5903 O O . ALA C 1 90 ? 42.749 31.111 222.215 1.00 44.69 90 ALA C O 1
ATOM 5905 N N . ILE C 1 91 ? 45.024 30.881 221.955 1.00 51.73 91 ILE C N 1
ATOM 5906 C CA . ILE C 1 91 ? 45.006 29.678 221.070 1.00 48.33 91 ILE C CA 1
ATOM 5907 C C . ILE C 1 91 ? 45.900 28.643 221.760 1.00 45.44 91 ILE C C 1
ATOM 5908 O O . ILE C 1 91 ? 46.953 29.032 222.292 1.00 48.05 91 ILE C O 1
ATOM 5913 N N . LEU C 1 92 ? 45.482 27.379 221.753 1.00 41.16 92 LEU C N 1
ATOM 5914 C CA . LEU C 1 92 ? 46.231 26.252 222.353 1.00 42.10 92 LEU C CA 1
ATOM 5915 C C . LEU C 1 92 ? 46.922 25.477 221.232 1.00 37.84 92 LEU C C 1
ATOM 5916 O O . LEU C 1 92 ? 46.245 25.068 220.275 1.00 46.87 92 LEU C O 1
ATOM 5921 N N . ASN C 1 93 ? 48.231 25.294 221.389 1.00 44.19 93 ASN C N 1
ATOM 5922 C CA . ASN C 1 93 ? 49.037 24.290 220.671 1.00 40.64 93 ASN C CA 1
ATOM 5923 C C . ASN C 1 93 ? 49.065 23.050 221.568 1.00 35.82 93 ASN C C 1
ATOM 5924 O O . ASN C 1 93 ? 49.725 23.103 222.598 1.00 39.19 93 ASN C O 1
ATOM 5929 N N . VAL C 1 94 ? 48.352 22.000 221.175 1.00 37.37 94 VAL C N 1
ATOM 5930 C CA . VAL C 1 94 ? 48.119 20.780 221.998 1.00 41.69 94 VAL C CA 1
ATOM 5931 C C . VAL C 1 94 ? 49.150 19.701 221.605 1.00 41.89 94 VAL C C 1
ATOM 5932 O O . VAL C 1 94 ? 49.017 18.560 222.081 1.00 45.02 94 VAL C O 1
ATOM 5936 N N . THR C 1 95 ? 50.168 20.040 220.801 1.00 42.63 95 THR C N 1
ATOM 5937 C CA . THR C 1 95 ? 51.161 19.064 220.240 1.00 41.84 95 THR C CA 1
ATOM 5938 C C . THR C 1 95 ? 52.138 18.626 221.335 1.00 44.90 95 THR C C 1
ATOM 5939 O O . THR C 1 95 ? 52.522 17.455 221.370 1.00 43.68 95 THR C O 1
ATOM 5943 N N . GLY C 1 96 ? 52.543 19.548 222.206 1.00 43.10 96 GLY C N 1
ATOM 5944 C CA . GLY C 1 96 ? 53.485 19.265 223.294 1.00 38.91 96 GLY C CA 1
ATOM 5945 C C . GLY C 1 96 ? 52.828 18.537 224.455 1.00 42.82 96 GLY C C 1
ATOM 5946 O O . GLY C 1 96 ? 51.581 18.410 224.473 1.00 44.60 96 GLY C O 1
ATOM 5947 N N . GLY C 1 97 ? 53.647 18.079 225.399 1.00 41.84 97 GLY C N 1
ATOM 5948 C CA . GLY C 1 97 ? 53.252 17.708 226.770 1.00 41.68 97 GLY C CA 1
ATOM 5949 C C . GLY C 1 97 ? 52.897 16.241 226.875 1.00 43.07 97 GLY C C 1
ATOM 5950 O O . GLY C 1 97 ? 52.957 15.525 225.840 1.00 44.62 97 GLY C O 1
ATOM 5951 N N . THR C 1 98 ? 52.559 15.792 228.077 1.00 49.06 98 THR C N 1
ATOM 5952 C CA . THR C 1 98 ? 52.042 14.421 228.286 1.00 47.27 98 THR C CA 1
ATOM 5953 C C . THR C 1 98 ? 50.638 14.381 227.701 1.00 46.98 98 THR C C 1
ATOM 5954 O O . THR C 1 98 ? 50.074 15.458 227.436 1.00 47.23 98 THR C O 1
ATOM 5958 N N . LYS C 1 99 ? 50.066 13.196 227.551 1.00 46.67 99 LYS C N 1
ATOM 5959 C CA . LYS C 1 99 ? 48.641 13.095 227.174 1.00 47.89 99 LYS C CA 1
ATOM 5960 C C . LYS C 1 99 ? 47.761 13.682 228.290 1.00 44.31 99 LYS C C 1
ATOM 5961 O O . LYS C 1 99 ? 46.718 14.233 227.943 1.00 46.66 99 LYS C O 1
ATOM 5967 N N . ILE C 1 100 ? 48.154 13.590 229.564 1.00 41.04 100 ILE C N 1
ATOM 5968 C CA . ILE C 1 100 ? 47.345 14.165 230.679 1.00 42.87 100 ILE C CA 1
ATOM 5969 C C . ILE C 1 100 ? 47.297 15.683 230.486 1.00 37.54 100 ILE C C 1
ATOM 5970 O O . ILE C 1 100 ? 46.220 16.259 230.494 1.00 50.35 100 ILE C O 1
ATOM 5983 N N . ALA C 1 102 ? 47.810 17.447 227.785 1.00 55.92 102 ALA C N 1
ATOM 5984 C CA . ALA C 1 102 ? 47.125 17.761 226.547 1.00 51.32 102 ALA C CA 1
ATOM 5985 C C . ALA C 1 102 ? 45.622 17.504 226.684 1.00 48.47 102 ALA C C 1
ATOM 5986 O O . ALA C 1 102 ? 44.863 18.359 226.208 1.00 44.46 102 ALA C O 1
ATOM 5988 N N . LEU C 1 103 ? 45.192 16.381 227.272 1.00 44.77 103 LEU C N 1
ATOM 5989 C CA . LEU C 1 103 ? 43.736 16.102 227.477 1.00 45.17 103 LEU C CA 1
ATOM 5990 C C . LEU C 1 103 ? 43.091 17.220 228.322 1.00 44.49 103 LEU C C 1
ATOM 5991 O O . LEU C 1 103 ? 41.990 17.682 227.970 1.00 55.35 103 LEU C O 1
ATOM 5996 N N . ALA C 1 104 ? 43.750 17.630 229.398 1.00 47.09 104 ALA C N 1
ATOM 5997 C CA . ALA C 1 104 ? 43.260 18.664 230.338 1.00 47.92 104 ALA C CA 1
ATOM 5998 C C . ALA C 1 104 ? 43.025 19.971 229.587 1.00 45.05 104 ALA C C 1
ATOM 5999 O O . ALA C 1 104 ? 41.947 20.553 229.710 1.00 49.90 104 ALA C O 1
ATOM 6001 N N . ALA C 1 105 ? 44.030 20.414 228.835 1.00 51.76 105 ALA C N 1
ATOM 6002 C CA . ALA C 1 105 ? 44.052 21.732 228.167 1.00 49.13 105 ALA C CA 1
ATOM 6003 C C . ALA C 1 105 ? 43.046 21.709 227.014 1.00 48.12 105 ALA C C 1
ATOM 6004 O O . ALA C 1 105 ? 42.266 22.664 226.872 1.00 49.15 105 ALA C O 1
ATOM 6006 N N . PHE C 1 106 ? 43.049 20.648 226.208 1.00 51.62 106 PHE C N 1
ATOM 6007 C CA . PHE C 1 106 ? 42.055 20.463 225.125 1.00 52.59 106 PHE C CA 1
ATOM 6008 C C . PHE C 1 106 ? 40.643 20.669 225.694 1.00 52.60 106 PHE C C 1
ATOM 6009 O O . PHE C 1 106 ? 39.873 21.481 225.139 1.00 52.01 106 PHE C O 1
ATOM 6017 N N . ASP C 1 107 ? 40.315 19.943 226.765 1.00 52.88 107 ASP C N 1
ATOM 6018 C CA . ASP C 1 107 ? 38.975 19.956 227.410 1.00 56.58 107 ASP C CA 1
ATOM 6019 C C . ASP C 1 107 ? 38.505 21.395 227.699 1.00 50.92 107 ASP C C 1
ATOM 6020 O O . ASP C 1 107 ? 37.341 21.708 227.392 1.00 49.15 107 ASP C O 1
ATOM 6025 N N . ARG C 1 108 ? 39.350 22.234 228.297 1.00 50.35 108 ARG C N 1
ATOM 6026 C CA . ARG C 1 108 ? 38.973 23.610 228.727 1.00 52.86 108 ARG C CA 1
ATOM 6027 C C . ARG C 1 108 ? 38.897 24.530 227.511 1.00 57.17 108 ARG C C 1
ATOM 6028 O O . ARG C 1 108 ? 38.014 25.399 227.498 1.00 52.89 108 ARG C O 1
ATOM 6036 N N . PHE C 1 109 ? 39.790 24.360 226.532 1.00 57.34 109 PHE C N 1
ATOM 6037 C CA . PHE C 1 109 ? 39.813 25.186 225.297 1.00 49.95 109 PHE C CA 1
ATOM 6038 C C . PHE C 1 109 ? 38.612 24.817 224.418 1.00 54.68 109 PHE C C 1
ATOM 6039 O O . PHE C 1 109 ? 38.029 25.732 223.817 1.00 49.93 109 PHE C O 1
ATOM 6047 N N . ARG C 1 110 ? 38.225 23.536 224.375 1.00 53.15 110 ARG C N 1
ATOM 6048 C CA . ARG C 1 110 ? 37.020 23.086 223.636 1.00 59.97 110 ARG C CA 1
ATOM 6049 C C . ARG C 1 110 ? 35.774 23.696 224.301 1.00 66.41 110 ARG C C 1
ATOM 6050 O O . ARG C 1 110 ? 34.944 24.297 223.585 1.00 69.55 110 ARG C O 1
ATOM 6054 N N . HIS C 1 111 ? 35.653 23.565 225.625 1.00 69.89 111 HIS C N 1
ATOM 6055 C CA . HIS C 1 111 ? 34.500 24.084 226.403 1.00 70.71 111 HIS C CA 1
ATOM 6056 C C . HIS C 1 111 ? 34.306 25.583 226.132 1.00 61.35 111 HIS C C 1
ATOM 6057 O O . HIS C 1 111 ? 33.140 26.006 226.071 1.00 66.56 111 HIS C O 1
ATOM 6064 N N . ASN C 1 112 ? 35.389 26.344 225.948 1.00 63.23 112 ASN C N 1
ATOM 6065 C CA . ASN C 1 112 ? 35.362 27.814 225.718 1.00 58.88 112 ASN C CA 1
ATOM 6066 C C . ASN C 1 112 ? 35.391 28.148 224.227 1.00 57.39 112 ASN C C 1
ATOM 6067 O O . ASN C 1 112 ? 35.658 29.326 223.921 1.00 60.51 112 ASN C O 1
ATOM 6072 N N . HIS C 1 113 ? 35.118 27.180 223.339 1.00 62.02 113 HIS C N 1
ATOM 6073 C CA . HIS C 1 113 ? 35.070 27.369 221.860 1.00 61.95 113 HIS C CA 1
ATOM 6074 C C . HIS C 1 113 ? 36.289 28.171 221.373 1.00 59.10 113 HIS C C 1
ATOM 6075 O O . HIS C 1 113 ? 36.105 29.068 220.530 1.00 53.98 113 HIS C O 1
ATOM 6077 N N . ARG C 1 114 ? 37.493 27.855 221.883 1.00 55.22 114 ARG C N 1
ATOM 6078 C CA . ARG C 1 114 ? 38.762 28.485 221.439 1.00 52.28 114 ARG C CA 1
ATOM 6079 C C . ARG C 1 114 ? 39.439 27.605 220.391 1.00 49.60 114 ARG C C 1
ATOM 6080 O O . ARG C 1 114 ? 39.200 26.399 220.302 1.00 47.40 114 ARG C O 1
ATOM 6088 N N . PRO C 1 115 ? 40.249 28.223 219.511 1.00 44.70 115 PRO C N 1
ATOM 6089 C CA . PRO C 1 115 ? 41.066 27.506 218.543 1.00 47.15 115 PRO C CA 1
ATOM 6090 C C . PRO C 1 115 ? 42.117 26.606 219.197 1.00 47.44 115 PRO C C 1
ATOM 6091 O O . PRO C 1 115 ? 42.771 26.984 220.181 1.00 45.03 115 PRO C O 1
ATOM 6095 N N . ILE C 1 116 ? 42.280 25.426 218.606 1.00 45.37 116 ILE C N 1
ATOM 6096 C CA . ILE C 1 116 ? 43.289 24.426 219.035 1.00 44.72 116 ILE C CA 1
ATOM 6097 C C . ILE C 1 116 ? 44.004 23.904 217.794 1.00 44.18 116 ILE C C 1
ATOM 6098 O O . ILE C 1 116 ? 43.327 23.380 216.895 1.00 47.11 116 ILE C O 1
ATOM 6103 N N . ILE C 1 117 ? 45.330 24.027 217.777 1.00 49.47 117 ILE C N 1
ATOM 6104 C CA . ILE C 1 117 ? 46.186 23.584 216.644 1.00 48.10 117 ILE C CA 1
ATOM 6105 C C . ILE C 1 117 ? 47.030 22.387 217.076 1.00 43.97 117 ILE C C 1
ATOM 6106 O O . ILE C 1 117 ? 47.322 22.244 218.262 1.00 38.71 117 ILE C O 1
ATOM 6111 N N . TYR C 1 118 ? 47.372 21.545 216.111 1.00 42.97 118 TYR C N 1
ATOM 6112 C CA . TYR C 1 118 ? 48.272 20.384 216.297 1.00 43.81 118 TYR C CA 1
ATOM 6113 C C . TYR C 1 118 ? 49.178 20.336 215.074 1.00 44.07 118 TYR C C 1
ATOM 6114 O O . TYR C 1 118 ? 48.638 20.440 213.950 1.00 51.49 118 TYR C O 1
ATOM 6123 N N . VAL C 1 119 ? 50.496 20.232 215.291 1.00 41.62 119 VAL C N 1
ATOM 6124 C CA . VAL C 1 119 ? 51.510 20.239 214.208 1.00 38.74 119 VAL C CA 1
ATOM 6125 C C . VAL C 1 119 ? 51.812 18.793 213.814 1.00 40.64 119 VAL C C 1
ATOM 6126 O O . VAL C 1 119 ? 52.354 18.053 214.656 1.00 41.87 119 VAL C O 1
ATOM 6130 N N . ASP C 1 120 ? 51.477 18.425 212.584 1.00 44.12 120 ASP C N 1
ATOM 6131 C CA . ASP C 1 120 ? 51.726 17.079 211.994 1.00 46.95 120 ASP C CA 1
ATOM 6132 C C . ASP C 1 120 ? 52.951 17.193 211.086 1.00 49.45 120 ASP C C 1
ATOM 6133 O O . ASP C 1 120 ? 52.800 17.714 209.978 1.00 47.60 120 ASP C O 1
ATOM 6138 N N . SER C 1 121 ? 54.121 16.738 211.537 1.00 51.99 121 SER C N 1
ATOM 6139 C CA . SER C 1 121 ? 55.389 16.844 210.768 1.00 58.68 121 SER C CA 1
ATOM 6140 C C . SER C 1 121 ? 55.418 15.794 209.650 1.00 57.03 121 SER C C 1
ATOM 6141 O O . SER C 1 121 ? 56.161 16.027 208.687 1.00 54.32 121 SER C O 1
ATOM 6143 N N . ASP C 1 122 ? 54.609 14.727 209.741 1.00 59.29 122 ASP C N 1
ATOM 6144 C CA . ASP C 1 122 ? 54.482 13.685 208.681 1.00 64.35 122 ASP C CA 1
ATOM 6145 C C . ASP C 1 122 ? 53.971 14.342 207.391 1.00 63.42 122 ASP C C 1
ATOM 6146 O O . ASP C 1 122 ? 54.659 14.226 206.363 1.00 61.31 122 ASP C O 1
ATOM 6151 N N . SER C 1 123 ? 52.814 15.009 207.445 1.00 64.24 123 SER C N 1
ATOM 6152 C CA . SER C 1 123 ? 52.157 15.677 206.288 1.00 62.18 123 SER C CA 1
ATOM 6153 C C . SER C 1 123 ? 52.571 17.156 206.181 1.00 55.79 123 SER C C 1
ATOM 6154 O O . SER C 1 123 ? 52.139 17.824 205.238 1.00 61.32 123 SER C O 1
ATOM 6157 N N . GLN C 1 124 ? 53.372 17.657 207.115 1.00 53.46 124 GLN C N 1
ATOM 6158 C CA . GLN C 1 124 ? 53.827 19.071 207.155 1.00 52.02 124 GLN C CA 1
ATOM 6159 C C . GLN C 1 124 ? 52.620 20.012 207.187 1.00 57.15 124 GLN C C 1
ATOM 6160 O O . GLN C 1 124 ? 52.608 20.998 206.432 1.00 59.50 124 GLN C O 1
ATOM 6166 N N . ARG C 1 125 ? 51.651 19.732 208.062 1.00 61.86 125 ARG C N 1
ATOM 6167 C CA . ARG C 1 125 ? 50.403 20.532 208.168 1.00 64.61 125 ARG C CA 1
ATOM 6168 C C . ARG C 1 125 ? 50.165 20.934 209.622 1.00 56.36 125 ARG C C 1
ATOM 6169 O O . ARG C 1 125 ? 50.554 20.176 210.522 1.00 50.25 125 ARG C O 1
ATOM 6177 N N . ILE C 1 126 ? 49.570 22.113 209.820 1.00 54.42 126 ILE C N 1
ATOM 6178 C CA . ILE C 1 126 ? 48.863 22.504 211.071 1.00 51.86 126 ILE C CA 1
ATOM 6179 C C . ILE C 1 126 ? 47.421 22.021 210.945 1.00 47.30 126 ILE C C 1
ATOM 6180 O O . ILE C 1 126 ? 46.732 22.472 210.030 1.00 52.54 126 ILE C O 1
ATOM 6185 N N . LEU C 1 127 ? 46.986 21.134 211.835 1.00 46.13 127 LEU C N 1
ATOM 6186 C CA . LEU C 1 127 ? 45.561 20.724 211.939 1.00 47.42 127 LEU C CA 1
ATOM 6187 C C . LEU C 1 127 ? 44.862 21.681 212.909 1.00 50.01 127 LEU C C 1
ATOM 6188 O O . LEU C 1 127 ? 45.406 21.909 214.002 1.00 46.11 127 LEU C O 1
ATOM 6193 N N . TYR C 1 128 ? 43.736 22.264 212.498 1.00 50.20 128 TYR C N 1
ATOM 6194 C CA . TYR C 1 128 ? 42.836 23.050 213.374 1.00 55.05 128 TYR C CA 1
ATOM 6195 C C . TYR C 1 128 ? 41.776 22.091 213.917 1.00 50.74 128 TYR C C 1
ATOM 6196 O O . TYR C 1 128 ? 40.856 21.725 213.165 1.00 54.99 128 TYR C O 1
ATOM 6205 N N . LEU C 1 129 ? 41.957 21.639 215.159 1.00 54.14 129 LEU C N 1
ATOM 6206 C CA . LEU C 1 129 ? 41.147 20.546 215.758 1.00 58.34 129 LEU C CA 1
ATOM 6207 C C . LEU C 1 129 ? 39.748 21.062 216.105 1.00 60.88 129 LEU C C 1
ATOM 6208 O O . LEU C 1 129 ? 38.834 20.231 216.178 1.00 60.25 129 LEU C O 1
ATOM 6213 N N . HIS C 1 130 ? 39.572 22.377 216.269 1.00 60.36 130 HIS C N 1
ATOM 6214 C CA . HIS C 1 130 ? 38.241 22.983 216.549 1.00 68.11 130 HIS C CA 1
ATOM 6215 C C . HIS C 1 130 ? 37.315 22.885 215.324 1.00 69.28 130 HIS C C 1
ATOM 6216 O O . HIS C 1 130 ? 36.119 22.683 215.537 1.00 85.96 130 HIS C O 1
ATOM 6223 N N . ASN C 1 131 ? 37.849 22.979 214.101 1.00 69.31 131 ASN C N 1
ATOM 6224 C CA . ASN C 1 131 ? 37.146 23.222 212.809 1.00 69.20 131 ASN C CA 1
ATOM 6225 C C . ASN C 1 131 ? 37.255 22.033 211.833 1.00 68.06 131 ASN C C 1
ATOM 6226 O O . ASN C 1 131 ? 36.489 22.015 210.856 1.00 67.17 131 ASN C O 1
ATOM 6229 N N . GLY C 1 132 ? 38.259 21.159 211.991 1.00 67.98 132 GLY C N 1
ATOM 6230 C CA . GLY C 1 132 ? 38.607 20.129 210.988 1.00 66.71 132 GLY C CA 1
ATOM 6231 C C . GLY C 1 132 ? 39.353 20.701 209.783 1.00 61.27 132 GLY C C 1
ATOM 6232 O O . GLY C 1 132 ? 39.634 19.927 208.844 1.00 59.38 132 GLY C O 1
ATOM 6233 N N . GLU C 1 133 ? 39.680 21.997 209.786 1.00 60.25 133 GLU C N 1
ATOM 6234 C CA . GLU C 1 133 ? 40.473 22.645 208.708 1.00 67.29 133 GLU C CA 1
ATOM 6235 C C . GLU C 1 133 ? 41.954 22.282 208.885 1.00 68.84 133 GLU C C 1
ATOM 6236 O O . GLU C 1 133 ? 42.306 21.649 209.899 1.00 67.97 133 GLU C O 1
ATOM 6239 N N . SER C 1 134 ? 42.792 22.671 207.932 1.00 69.71 134 SER C N 1
ATOM 6240 C CA . SER C 1 134 ? 44.262 22.486 208.010 1.00 75.96 134 SER C CA 1
ATOM 6241 C C . SER C 1 134 ? 44.953 23.469 207.065 1.00 74.22 134 SER C C 1
ATOM 6242 O O . SER C 1 134 ? 44.292 24.025 206.188 1.00 84.61 134 SER C O 1
ATOM 6245 N N . GLU C 1 135 ? 46.249 23.665 207.268 1.00 72.52 135 GLU C N 1
ATOM 6246 C CA . GLU C 1 135 ? 47.093 24.647 206.545 1.00 70.05 135 GLU C CA 1
ATOM 6247 C C . GLU C 1 135 ? 48.461 23.989 206.349 1.00 68.45 135 GLU C C 1
ATOM 6248 O O . GLU C 1 135 ? 48.894 23.253 207.241 1.00 68.93 135 GLU C O 1
ATOM 6252 N N . ARG C 1 136 ? 49.103 24.200 205.208 1.00 68.21 136 ARG C N 1
ATOM 6253 C CA . ARG C 1 136 ? 50.497 23.756 204.977 1.00 61.01 136 ARG C CA 1
ATOM 6254 C C . ARG C 1 136 ? 51.374 24.571 205.932 1.00 59.88 136 ARG C C 1
ATOM 6255 O O . ARG C 1 136 ? 51.046 25.756 206.144 1.00 51.95 136 ARG C O 1
ATOM 6258 N N . LEU C 1 137 ? 52.376 23.936 206.551 1.00 53.20 137 LEU C N 1
ATOM 6259 C CA . LEU C 1 137 ? 53.487 24.634 207.253 1.00 55.81 137 LEU C CA 1
ATOM 6260 C C . LEU C 1 137 ? 54.336 25.370 206.209 1.00 55.73 137 LEU C C 1
ATOM 6261 O O . LEU C 1 137 ? 54.450 24.861 205.062 1.00 50.88 137 LEU C O 1
ATOM 6266 N N . GLY C 1 138 ? 54.953 26.488 206.592 1.00 51.92 138 GLY C N 1
ATOM 6267 C CA . GLY C 1 138 ? 56.042 27.096 205.803 1.00 57.41 138 GLY C CA 1
ATOM 6268 C C . GLY C 1 138 ? 57.367 26.430 206.124 1.00 57.85 138 GLY C C 1
ATOM 6269 O O . GLY C 1 138 ? 57.336 25.280 206.583 1.00 58.25 138 GLY C O 1
ATOM 6270 N N . ASP C 1 139 ? 58.483 27.126 205.902 1.00 56.28 139 ASP C N 1
ATOM 6271 C CA . ASP C 1 139 ? 59.854 26.661 206.245 1.00 54.98 139 ASP C CA 1
ATOM 6272 C C . ASP C 1 139 ? 60.580 27.821 206.918 1.00 57.13 139 ASP C C 1
ATOM 6273 O O . ASP C 1 139 ? 61.586 28.318 206.419 1.00 56.14 139 ASP C O 1
ATOM 6276 N N . PRO C 1 140 ? 60.078 28.291 208.081 1.00 60.88 140 PRO C N 1
ATOM 6277 C CA . PRO C 1 140 ? 60.607 29.499 208.717 1.00 56.60 140 PRO C CA 1
ATOM 6278 C C . PRO C 1 140 ? 61.944 29.299 209.446 1.00 59.68 140 PRO C C 1
ATOM 6279 O O . PRO C 1 140 ? 62.673 30.268 209.631 1.00 57.22 140 PRO C O 1
ATOM 6283 N N . LEU C 1 141 ? 62.245 28.061 209.845 1.00 53.81 141 LEU C N 1
ATOM 6284 C CA . LEU C 1 141 ? 63.397 27.746 210.742 1.00 52.36 141 LEU C CA 1
ATOM 6285 C C . LEU C 1 141 ? 64.729 27.980 210.026 1.00 41.10 141 LEU C C 1
ATOM 6286 O O . LEU C 1 141 ? 64.838 27.644 208.860 1.00 41.65 141 LEU C O 1
ATOM 6291 N N . THR C 1 142 ? 65.725 28.465 210.759 1.00 39.02 142 THR C N 1
ATOM 6292 C CA . THR C 1 142 ? 67.168 28.340 210.440 1.00 42.34 142 THR C CA 1
ATOM 6293 C C . THR C 1 142 ? 67.727 27.129 211.203 1.00 38.19 142 THR C C 1
ATOM 6294 O O . THR C 1 142 ? 67.026 26.650 212.126 1.00 36.76 142 THR C O 1
ATOM 6298 N N . VAL C 1 143 ? 68.937 26.691 210.854 1.00 41.41 143 VAL C N 1
ATOM 6299 C CA . VAL C 1 143 ? 69.674 25.607 211.567 1.00 42.41 143 VAL C CA 1
ATOM 6300 C C . VAL C 1 143 ? 70.027 26.089 212.978 1.00 47.87 143 VAL C C 1
ATOM 6301 O O . VAL C 1 143 ? 69.937 25.274 213.922 1.00 39.75 143 VAL C O 1
ATOM 6305 N N . LYS C 1 144 ? 70.377 27.364 213.160 1.00 41.73 144 LYS C N 1
ATOM 6306 C CA . LYS C 1 144 ? 70.666 27.916 214.511 1.00 43.90 144 LYS C CA 1
ATOM 6307 C C . LYS C 1 144 ? 69.480 27.664 215.460 1.00 41.76 144 LYS C C 1
ATOM 6308 O O . LYS C 1 144 ? 69.706 27.202 216.617 1.00 45.64 144 LYS C O 1
ATOM 6314 N N . GLN C 1 145 ? 68.266 27.991 215.006 1.00 43.77 145 GLN C N 1
ATOM 6315 C CA . GLN C 1 145 ? 67.019 27.888 215.809 1.00 41.26 145 GLN C CA 1
ATOM 6316 C C . GLN C 1 145 ? 66.732 26.403 216.079 1.00 38.10 145 GLN C C 1
ATOM 6317 O O . GLN C 1 145 ? 66.339 26.056 217.179 1.00 38.44 145 GLN C O 1
ATOM 6323 N N . TYR C 1 146 ? 66.896 25.566 215.069 1.00 40.50 146 TYR C N 1
ATOM 6324 C CA . TYR C 1 146 ? 66.601 24.119 215.172 1.00 40.55 146 TYR C CA 1
ATOM 6325 C C . TYR C 1 146 ? 67.486 23.554 216.280 1.00 36.92 146 TYR C C 1
ATOM 6326 O O . TYR C 1 146 ? 66.938 22.961 217.227 1.00 43.34 146 TYR C O 1
ATOM 6335 N N . LEU C 1 147 ? 68.800 23.763 216.191 1.00 39.82 147 LEU C N 1
ATOM 6336 C CA . LEU C 1 147 ? 69.795 23.265 217.183 1.00 42.26 147 LEU C CA 1
ATOM 6337 C C . LEU C 1 147 ? 69.485 23.797 218.584 1.00 43.22 147 LEU C C 1
ATOM 6338 O O . LEU C 1 147 ? 69.620 23.005 219.549 1.00 36.87 147 LEU C O 1
ATOM 6343 N N . ALA C 1 148 ? 69.065 25.064 218.704 1.00 42.86 148 ALA C N 1
ATOM 6344 C CA . ALA C 1 148 ? 68.708 25.687 220.005 1.00 38.89 148 ALA C CA 1
ATOM 6345 C C . ALA C 1 148 ? 67.601 24.878 220.700 1.00 41.57 148 ALA C C 1
ATOM 6346 O O . ALA C 1 148 ? 67.655 24.737 221.942 1.00 43.00 148 ALA C O 1
ATOM 6348 N N . CYS C 1 149 ? 66.629 24.338 219.958 1.00 38.46 149 CYS C N 1
ATOM 6349 C CA . CYS C 1 149 ? 65.527 23.539 220.540 1.00 36.04 149 CYS C CA 1
ATOM 6350 C C . CYS C 1 149 ? 66.070 22.306 221.262 1.00 39.04 149 CYS C C 1
ATOM 6351 O O . CYS C 1 149 ? 65.342 21.806 222.157 1.00 38.71 149 CYS C O 1
ATOM 6354 N N . TYR C 1 150 ? 67.266 21.822 220.887 1.00 34.19 150 TYR C N 1
ATOM 6355 C CA . TYR C 1 150 ? 67.906 20.610 221.471 1.00 35.16 150 TYR C CA 1
ATOM 6356 C C . TYR C 1 150 ? 69.113 21.008 222.327 1.00 40.34 150 TYR C C 1
ATOM 6357 O O . TYR C 1 150 ? 69.870 20.152 222.757 1.00 41.17 150 TYR C O 1
ATOM 6366 N N . GLY C 1 151 ? 69.248 22.297 222.645 1.00 41.83 151 GLY C N 1
ATOM 6367 C CA . GLY C 1 151 ? 70.272 22.792 223.577 1.00 37.10 151 GLY C CA 1
ATOM 6368 C C . GLY C 1 151 ? 71.628 22.967 222.925 1.00 37.57 151 GLY C C 1
ATOM 6369 O O . GLY C 1 151 ? 72.613 23.117 223.673 1.00 39.60 151 GLY C O 1
ATOM 6370 N N . PHE C 1 152 ? 71.716 22.936 221.592 1.00 41.39 152 PHE C N 1
ATOM 6371 C CA . PHE C 1 152 ? 73.011 23.001 220.861 1.00 39.13 152 PHE C CA 1
ATOM 6372 C C . PHE C 1 152 ? 73.225 24.386 220.250 1.00 38.15 152 PHE C C 1
ATOM 6373 O O . PHE C 1 152 ? 72.270 25.015 219.817 1.00 43.81 152 PHE C O 1
ATOM 6381 N N . LYS C 1 153 ? 74.479 24.821 220.223 1.00 46.08 153 LYS C N 1
ATOM 6382 C CA . LYS C 1 153 ? 74.946 26.037 219.500 1.00 48.93 153 LYS C CA 1
ATOM 6383 C C . LYS C 1 153 ? 76.113 25.614 218.604 1.00 49.25 153 LYS C C 1
ATOM 6384 O O . LYS C 1 153 ? 76.735 24.594 218.933 1.00 44.74 153 LYS C O 1
ATOM 6390 N N . ALA C 1 154 ? 76.413 26.374 217.540 1.00 51.15 154 ALA C N 1
ATOM 6391 C CA . ALA C 1 154 ? 77.598 26.201 216.665 1.00 56.69 154 ALA C CA 1
ATOM 6392 C C . ALA C 1 154 ? 78.821 26.897 217.276 1.00 60.23 154 ALA C C 1
ATOM 6393 O O . ALA C 1 154 ? 78.660 28.036 217.754 1.00 64.34 154 ALA C O 1
ATOM 6395 N N . ASP C 1 155 ? 79.977 26.221 217.272 1.00 61.74 155 ASP C N 1
ATOM 6396 C CA . ASP C 1 155 ? 81.298 26.748 217.715 1.00 63.88 155 ASP C CA 1
ATOM 6397 C C . ASP C 1 155 ? 82.042 27.325 216.500 1.00 66.18 155 ASP C C 1
ATOM 6398 O O . ASP C 1 155 ? 82.249 28.545 216.462 1.00 69.91 155 ASP C O 1
ATOM 6400 N N . ASN C 1 156 ? 82.425 26.474 215.544 1.00 71.45 156 ASN C N 1
ATOM 6401 C CA . ASN C 1 156 ? 82.974 26.851 214.210 1.00 69.62 156 ASN C CA 1
ATOM 6402 C C . ASN C 1 156 ? 82.024 26.339 213.119 1.00 72.12 156 ASN C C 1
ATOM 6403 O O . ASN C 1 156 ? 81.591 25.171 213.233 1.00 65.96 156 ASN C O 1
ATOM 6405 N N . ILE C 1 157 ? 81.735 27.147 212.086 1.00 70.55 157 ILE C N 1
ATOM 6406 C CA . ILE C 1 157 ? 80.662 26.857 211.081 1.00 77.54 157 ILE C CA 1
ATOM 6407 C C . ILE C 1 157 ? 81.266 26.770 209.667 1.00 81.44 157 ILE C C 1
ATOM 6408 O O . ILE C 1 157 ? 82.256 27.483 209.394 1.00 79.44 157 ILE C O 1
ATOM 6410 N N . THR C 1 166 ? 90.507 22.821 193.003 1.00 75.20 166 THR C N 1
ATOM 6411 C CA . THR C 1 166 ? 91.849 22.733 192.359 1.00 73.25 166 THR C CA 1
ATOM 6412 C C . THR C 1 166 ? 92.106 21.304 191.842 1.00 70.92 166 THR C C 1
ATOM 6413 O O . THR C 1 166 ? 92.837 21.179 190.845 1.00 70.99 166 THR C O 1
ATOM 6417 N N . TRP C 1 167 ? 91.588 20.270 192.520 1.00 61.23 167 TRP C N 1
ATOM 6418 C CA . TRP C 1 167 ? 91.641 18.845 192.100 1.00 54.11 167 TRP C CA 1
ATOM 6419 C C . TRP C 1 167 ? 90.223 18.296 191.864 1.00 47.85 167 TRP C C 1
ATOM 6420 O O . TRP C 1 167 ? 89.981 17.063 192.053 1.00 45.20 167 TRP C O 1
ATOM 6431 N N . ARG C 1 168 ? 89.295 19.183 191.503 1.00 43.58 168 ARG C N 1
ATOM 6432 C CA . ARG C 1 168 ? 87.874 18.853 191.279 1.00 43.04 168 ARG C CA 1
ATOM 6433 C C . ARG C 1 168 ? 87.737 17.785 190.181 1.00 38.56 168 ARG C C 1
ATOM 6434 O O . ARG C 1 168 ? 86.842 16.917 190.322 1.00 37.37 168 ARG C O 1
ATOM 6442 N N . GLU C 1 169 ? 88.547 17.857 189.127 1.00 36.28 169 GLU C N 1
ATOM 6443 C CA . GLU C 1 169 ? 88.582 16.852 188.029 1.00 40.69 169 GLU C CA 1
ATOM 6444 C C . GLU C 1 169 ? 88.885 15.463 188.605 1.00 39.43 169 GLU C C 1
ATOM 6445 O O . GLU C 1 169 ? 88.244 14.504 188.152 1.00 38.54 169 GLU C O 1
ATOM 6447 N N . VAL C 1 170 ? 89.814 15.375 189.568 1.00 44.32 170 VAL C N 1
ATOM 6448 C CA . VAL C 1 170 ? 90.250 14.074 190.175 1.00 43.76 170 VAL C CA 1
ATOM 6449 C C . VAL C 1 170 ? 89.080 13.507 190.980 1.00 42.60 170 VAL C C 1
ATOM 6450 O O . VAL C 1 170 ? 88.771 12.285 190.843 1.00 42.25 170 VAL C O 1
ATOM 6454 N N . GLU C 1 171 ? 88.446 14.388 191.763 1.00 40.10 171 GLU C N 1
ATOM 6455 C CA . GLU C 1 171 ? 87.260 14.100 192.600 1.00 47.35 171 GLU C CA 1
ATOM 6456 C C . GLU C 1 171 ? 86.180 13.419 191.749 1.00 46.60 171 GLU C C 1
ATOM 6457 O O . GLU C 1 171 ? 85.694 12.360 192.184 1.00 38.03 171 GLU C O 1
ATOM 6463 N N . ASP C 1 172 ? 85.815 14.009 190.597 1.00 39.53 172 ASP C N 1
ATOM 6464 C CA . ASP C 1 172 ? 84.795 13.461 189.671 1.00 39.55 172 ASP C CA 1
ATOM 6465 C C . ASP C 1 172 ? 85.264 12.117 189.099 1.00 38.90 172 ASP C C 1
ATOM 6466 O O . ASP C 1 172 ? 84.412 11.221 189.007 1.00 37.41 172 ASP C O 1
ATOM 6471 N N . LEU C 1 173 ? 86.532 11.969 188.728 1.00 39.52 173 LEU C N 1
ATOM 6472 C CA . LEU C 1 173 ? 87.079 10.681 188.186 1.00 43.87 173 LEU C CA 1
ATOM 6473 C C . LEU C 1 173 ? 87.042 9.573 189.261 1.00 41.56 173 LEU C C 1
ATOM 6474 O O . LEU C 1 173 ? 86.693 8.426 188.910 1.00 39.63 173 LEU C O 1
ATOM 6479 N N . PHE C 1 174 ? 87.358 9.898 190.516 1.00 39.69 174 PHE C N 1
ATOM 6480 C CA . PHE C 1 174 ? 87.287 8.958 191.675 1.00 42.60 174 PHE C CA 1
ATOM 6481 C C . PHE C 1 174 ? 85.847 8.483 191.886 1.00 45.24 174 PHE C C 1
ATOM 6482 O O . PHE C 1 174 ? 85.618 7.269 192.103 1.00 45.85 174 PHE C O 1
ATOM 6490 N N . ALA C 1 175 ? 84.898 9.425 191.851 1.00 40.53 175 ALA C N 1
ATOM 6491 C CA . ALA C 1 175 ? 83.453 9.164 192.027 1.00 36.08 175 ALA C CA 1
ATOM 6492 C C . ALA C 1 175 ? 82.944 8.262 190.893 1.00 40.93 175 ALA C C 1
ATOM 6493 O O . ALA C 1 175 ? 82.219 7.294 191.199 1.00 40.65 175 ALA C O 1
ATOM 6495 N N . GLN C 1 176 ? 83.293 8.580 189.647 1.00 36.54 176 GLN C N 1
ATOM 6496 C CA . GLN C 1 176 ? 82.864 7.832 188.426 1.00 41.60 176 GLN C CA 1
ATOM 6497 C C . GLN C 1 176 ? 83.531 6.447 188.399 1.00 40.05 176 GLN C C 1
ATOM 6498 O O . GLN C 1 176 ? 82.901 5.527 187.872 1.00 41.65 176 GLN C O 1
ATOM 6504 N N . ASN C 1 177 ? 84.739 6.302 188.944 1.00 43.90 177 ASN C N 1
ATOM 6505 C CA . ASN C 1 177 ? 85.536 5.036 188.892 1.00 47.28 177 ASN C CA 1
ATOM 6506 C C . ASN C 1 177 ? 85.555 4.303 190.245 1.00 42.45 177 ASN C C 1
ATOM 6507 O O . ASN C 1 177 ? 86.434 3.427 190.437 1.00 41.62 177 ASN C O 1
ATOM 6512 N N . SER C 1 178 ? 84.644 4.646 191.157 1.00 44.04 178 SER C N 1
ATOM 6513 C CA . SER C 1 178 ? 84.682 4.205 192.574 1.00 44.80 178 SER C CA 1
ATOM 6514 C C . SER C 1 178 ? 84.677 2.678 192.635 1.00 46.24 178 SER C C 1
ATOM 6515 O O . SER C 1 178 ? 85.326 2.145 193.535 1.00 49.65 178 SER C O 1
ATOM 6518 N N . THR C 1 179 ? 83.965 2.004 191.734 1.00 44.94 179 THR C N 1
ATOM 6519 C CA . THR C 1 179 ? 83.871 0.521 191.725 1.00 53.52 179 THR C CA 1
ATOM 6520 C C . THR C 1 179 ? 85.254 -0.065 191.425 1.00 50.34 179 THR C C 1
ATOM 6521 O O . THR C 1 179 ? 85.734 -0.876 192.234 1.00 52.09 179 THR C O 1
ATOM 6525 N N . LYS C 1 180 ? 85.888 0.364 190.330 1.00 54.75 180 LYS C N 1
ATOM 6526 C CA . LYS C 1 180 ? 87.142 -0.266 189.833 1.00 56.34 180 LYS C CA 1
ATOM 6527 C C . LYS C 1 180 ? 88.352 0.213 190.662 1.00 59.99 180 LYS C C 1
ATOM 6528 O O . LYS C 1 180 ? 89.342 -0.536 190.701 1.00 49.34 180 LYS C O 1
ATOM 6532 N N . TRP C 1 181 ? 88.288 1.374 191.335 1.00 52.31 181 TRP C N 1
ATOM 6533 C CA . TRP C 1 181 ? 89.416 1.905 192.162 1.00 55.99 181 TRP C CA 1
ATOM 6534 C C . TRP C 1 181 ? 89.154 1.767 193.678 1.00 56.38 181 TRP C C 1
ATOM 6535 O O . TRP C 1 181 ? 89.926 2.355 194.507 1.00 48.11 181 TRP C O 1
ATOM 6546 N N . GLN C 1 182 ? 88.103 1.013 194.019 1.00 58.95 182 GLN C N 1
ATOM 6547 C CA . GLN C 1 182 ? 87.539 0.852 195.385 1.00 62.49 182 GLN C CA 1
ATOM 6548 C C . GLN C 1 182 ? 88.657 0.614 196.404 1.00 56.35 182 GLN C C 1
ATOM 6549 O O . GLN C 1 182 ? 88.801 1.404 197.364 1.00 50.06 182 GLN C O 1
ATOM 6555 N N . ASN C 1 183 ? 89.413 -0.466 196.190 1.00 56.87 183 ASN C N 1
ATOM 6556 C CA . ASN C 1 183 ? 90.420 -0.994 197.144 1.00 59.22 183 ASN C CA 1
ATOM 6557 C C . ASN C 1 183 ? 91.616 -0.040 197.176 1.00 58.48 183 ASN C C 1
ATOM 6558 O O . ASN C 1 183 ? 92.115 0.219 198.282 1.00 57.96 183 ASN C O 1
ATOM 6563 N N . GLN C 1 184 ? 92.067 0.465 196.021 1.00 55.82 184 GLN C N 1
ATOM 6564 C CA . GLN C 1 184 ? 93.259 1.343 195.971 1.00 51.99 184 GLN C CA 1
ATOM 6565 C C . GLN C 1 184 ? 92.954 2.629 196.735 1.00 48.07 184 GLN C C 1
ATOM 6566 O O . GLN C 1 184 ? 93.828 3.047 197.507 1.00 50.73 184 GLN C O 1
ATOM 6572 N N . LEU C 1 185 ? 91.775 3.217 196.528 1.00 49.01 185 LEU C N 1
ATOM 6573 C CA . LEU C 1 185 ? 91.375 4.493 197.188 1.00 50.62 185 LEU C CA 1
ATOM 6574 C C . LEU C 1 185 ? 91.163 4.259 198.696 1.00 43.10 185 LEU C C 1
ATOM 6575 O O . LEU C 1 185 ? 91.573 5.125 199.487 1.00 38.84 185 LEU C O 1
ATOM 6580 N N . GLY C 1 186 ? 90.543 3.140 199.076 1.00 43.34 186 GLY C N 1
ATOM 6581 C CA . GLY C 1 186 ? 90.385 2.760 200.492 1.00 44.70 186 GLY C CA 1
ATOM 6582 C C . GLY C 1 186 ? 91.729 2.680 201.209 1.00 48.09 186 GLY C C 1
ATOM 6583 O O . GLY C 1 186 ? 91.904 3.311 202.310 1.00 46.01 186 GLY C O 1
ATOM 6584 N N . ARG C 1 187 ? 92.670 1.970 200.585 1.00 47.78 187 ARG C N 1
ATOM 6585 C CA . ARG C 1 187 ? 94.053 1.769 201.078 1.00 48.16 187 ARG C CA 1
ATOM 6586 C C . ARG C 1 187 ? 94.768 3.123 201.194 1.00 47.59 187 ARG C C 1
ATOM 6587 O O . ARG C 1 187 ? 95.451 3.354 202.219 1.00 50.68 187 ARG C O 1
ATOM 6595 N N . LEU C 1 188 ? 94.662 3.992 200.184 1.00 45.63 188 LEU C N 1
ATOM 6596 C CA . LEU C 1 188 ? 95.301 5.338 200.226 1.00 45.04 188 LEU C CA 1
ATOM 6597 C C . LEU C 1 188 ? 94.684 6.160 201.359 1.00 43.17 188 LEU C C 1
ATOM 6598 O O . LEU C 1 188 ? 95.454 6.903 201.994 1.00 47.29 188 LEU C O 1
ATOM 6603 N N . ASN C 1 189 ? 93.370 6.028 201.608 1.00 47.54 189 ASN C N 1
ATOM 6604 C CA . ASN C 1 189 ? 92.643 6.726 202.708 1.00 47.14 189 ASN C CA 1
ATOM 6605 C C . ASN C 1 189 ? 93.308 6.353 204.037 1.00 48.92 189 ASN C C 1
ATOM 6606 O O . ASN C 1 189 ? 93.562 7.268 204.846 1.00 46.58 189 ASN C O 1
ATOM 6611 N N . TRP C 1 190 ? 93.566 5.056 204.234 1.00 49.16 190 TRP C N 1
ATOM 6612 C CA . TRP C 1 190 ? 94.202 4.498 205.459 1.00 52.66 190 TRP C CA 1
ATOM 6613 C C . TRP C 1 190 ? 95.586 5.133 205.652 1.00 49.30 190 TRP C C 1
ATOM 6614 O O . TRP C 1 190 ? 95.826 5.748 206.713 1.00 54.97 190 TRP C O 1
ATOM 6625 N N . ILE C 1 191 ? 96.441 5.008 204.633 1.00 46.38 191 ILE C N 1
ATOM 6626 C CA . ILE C 1 191 ? 97.815 5.575 204.606 1.00 46.48 191 ILE C CA 1
ATOM 6627 C C . ILE C 1 191 ? 97.759 7.052 205.001 1.00 44.36 191 ILE C C 1
ATOM 6628 O O . ILE C 1 191 ? 98.592 7.487 205.833 1.00 44.64 191 ILE C O 1
ATOM 6633 N N . ALA C 1 192 ? 96.841 7.808 204.398 1.00 46.76 192 ALA C N 1
ATOM 6634 C CA . ALA C 1 192 ? 96.723 9.268 204.612 1.00 48.92 192 ALA C CA 1
ATOM 6635 C C . ALA C 1 192 ? 96.271 9.513 206.050 1.00 46.81 192 ALA C C 1
ATOM 6636 O O . ALA C 1 192 ? 96.774 10.459 206.663 1.00 44.58 192 ALA C O 1
ATOM 6638 N N . ALA C 1 193 ? 95.360 8.674 206.565 1.00 58.85 193 ALA C N 1
ATOM 6639 C CA . ALA C 1 193 ? 94.789 8.772 207.932 1.00 60.95 193 ALA C CA 1
ATOM 6640 C C . ALA C 1 193 ? 95.887 8.544 208.975 1.00 64.43 193 ALA C C 1
ATOM 6641 O O . ALA C 1 193 ? 95.918 9.307 209.968 1.00 60.53 193 ALA C O 1
ATOM 6643 N N . GLN C 1 194 ? 96.755 7.548 208.748 1.00 62.13 194 GLN C N 1
ATOM 6644 C CA . GLN C 1 194 ? 97.874 7.197 209.668 1.00 66.09 194 GLN C CA 1
ATOM 6645 C C . GLN C 1 194 ? 99.030 8.201 209.543 1.00 63.25 194 GLN C C 1
ATOM 6646 O O . GLN C 1 194 ? 99.952 8.115 210.356 1.00 59.11 194 GLN C O 1
ATOM 6652 N N . GLN C 1 195 ? 98.988 9.099 208.555 1.00 63.62 195 GLN C N 1
ATOM 6653 C CA . GLN C 1 195 ? 100.064 10.079 208.233 1.00 64.84 195 GLN C CA 1
ATOM 6654 C C . GLN C 1 195 ? 101.383 9.337 207.976 1.00 68.49 195 GLN C C 1
ATOM 6655 O O . GLN C 1 195 ? 102.441 9.895 208.302 1.00 70.59 195 GLN C O 1
ATOM 6661 N N . GLN C 1 196 ? 101.319 8.126 207.410 1.00 63.74 196 GLN C N 1
ATOM 6662 C CA . GLN C 1 196 ? 102.498 7.335 206.971 1.00 64.71 196 GLN C CA 1
ATOM 6663 C C . GLN C 1 196 ? 103.197 8.084 205.840 1.00 67.50 196 GLN C C 1
ATOM 6664 O O . GLN C 1 196 ? 102.647 8.185 204.750 1.00 63.10 196 GLN C O 1
ATOM 6670 N N . PRO C 1 197 ? 104.420 8.623 206.059 1.00 76.41 197 PRO C N 1
ATOM 6671 C CA . PRO C 1 197 ? 105.040 9.564 205.122 1.00 74.80 197 PRO C CA 1
ATOM 6672 C C . PRO C 1 197 ? 105.424 8.991 203.743 1.00 72.10 197 PRO C C 1
ATOM 6673 O O . PRO C 1 197 ? 105.281 9.718 202.775 1.00 73.81 197 PRO C O 1
ATOM 6677 N N . ILE C 1 198 ? 105.896 7.740 203.670 1.00 61.60 198 ILE C N 1
ATOM 6678 C CA . ILE C 1 198 ? 106.324 7.083 202.391 1.00 61.13 198 ILE C CA 1
ATOM 6679 C C . ILE C 1 198 ? 105.518 5.791 202.208 1.00 60.72 198 ILE C C 1
ATOM 6680 O O . ILE C 1 198 ? 105.325 5.076 203.203 1.00 75.86 198 ILE C O 1
ATOM 6683 N N . PHE C 1 199 ? 105.015 5.526 200.999 1.00 60.27 199 PHE C N 1
ATOM 6684 C CA . PHE C 1 199 ? 104.112 4.379 200.707 1.00 54.62 199 PHE C CA 1
ATOM 6685 C C . PHE C 1 199 ? 104.365 3.869 199.289 1.00 58.78 199 PHE C C 1
ATOM 6686 O O . PHE C 1 199 ? 104.911 4.626 198.452 1.00 59.93 199 PHE C O 1
ATOM 6694 N N . THR C 1 200 ? 103.975 2.615 199.041 1.00 59.57 200 THR C N 1
ATOM 6695 C CA . THR C 1 200 ? 103.975 1.964 197.707 1.00 63.26 200 THR C CA 1
ATOM 6696 C C . THR C 1 200 ? 102.585 2.109 197.081 1.00 64.70 200 THR C C 1
ATOM 6697 O O . THR C 1 200 ? 101.610 2.297 197.831 1.00 68.48 200 THR C O 1
ATOM 6701 N N . LEU C 1 201 ? 102.512 2.004 195.756 1.00 68.25 201 LEU C N 1
ATOM 6702 C CA . LEU C 1 201 ? 101.265 2.053 194.953 1.00 65.05 201 LEU C CA 1
ATOM 6703 C C . LEU C 1 201 ? 101.498 1.239 193.677 1.00 59.57 201 LEU C C 1
ATOM 6704 O O . LEU C 1 201 ? 102.463 1.551 192.979 1.00 64.16 201 LEU C O 1
ATOM 6707 N N . GLN C 1 202 ? 100.655 0.239 193.400 1.00 63.44 202 GLN C N 1
ATOM 6708 C CA . GLN C 1 202 ? 100.634 -0.525 192.122 1.00 65.07 202 GLN C CA 1
ATOM 6709 C C . GLN C 1 202 ? 100.701 0.459 190.940 1.00 67.61 202 GLN C C 1
ATOM 6710 O O . GLN C 1 202 ? 100.115 1.553 191.039 1.00 63.11 202 GLN C O 1
ATOM 6713 N N . THR C 1 203 ? 101.403 0.083 189.871 1.00 69.10 203 THR C N 1
ATOM 6714 C CA . THR C 1 203 ? 101.421 0.792 188.566 1.00 70.85 203 THR C CA 1
ATOM 6715 C C . THR C 1 203 ? 100.008 0.734 187.964 1.00 71.36 203 THR C C 1
ATOM 6716 O O . THR C 1 203 ? 99.302 -0.274 188.219 1.00 73.43 203 THR C O 1
ATOM 6720 N N . GLY C 1 204 ? 99.595 1.769 187.221 1.00 66.42 204 GLY C N 1
ATOM 6721 C CA . GLY C 1 204 ? 98.325 1.771 186.463 1.00 62.63 204 GLY C CA 1
ATOM 6722 C C . GLY C 1 204 ? 97.710 3.156 186.358 1.00 59.81 204 GLY C C 1
ATOM 6723 O O . GLY C 1 204 ? 98.405 4.117 186.705 1.00 57.50 204 GLY C O 1
ATOM 6724 N N . GLU C 1 205 ? 96.461 3.237 185.884 1.00 59.72 205 GLU C N 1
ATOM 6725 C CA . GLU C 1 205 ? 95.731 4.511 185.631 1.00 62.61 205 GLU C CA 1
ATOM 6726 C C . GLU C 1 205 ? 95.754 5.386 186.893 1.00 63.85 205 GLU C C 1
ATOM 6727 O O . GLU C 1 205 ? 95.978 6.603 186.741 1.00 61.79 205 GLU C O 1
ATOM 6729 N N . LEU C 1 206 ? 95.548 4.805 188.084 1.00 66.60 206 LEU C N 1
ATOM 6730 C CA . LEU C 1 206 ? 95.396 5.593 189.343 1.00 59.77 206 LEU C CA 1
ATOM 6731 C C . LEU C 1 206 ? 96.721 6.276 189.704 1.00 58.79 206 LEU C C 1
ATOM 6732 O O . LEU C 1 206 ? 96.688 7.485 190.031 1.00 57.25 206 LEU C O 1
ATOM 6737 N N . GLN C 1 207 ? 97.839 5.550 189.632 1.00 54.96 207 GLN C N 1
ATOM 6738 C CA . GLN C 1 207 ? 99.189 6.098 189.941 1.00 59.77 207 GLN C CA 1
ATOM 6739 C C . GLN C 1 207 ? 99.526 7.238 188.971 1.00 60.27 207 GLN C C 1
ATOM 6740 O O . GLN C 1 207 ? 100.025 8.293 189.448 1.00 57.34 207 GLN C O 1
ATOM 6742 N N . ASP C 1 208 ? 99.281 7.025 187.670 1.00 61.79 208 ASP C N 1
ATOM 6743 C CA . ASP C 1 208 ? 99.495 8.038 186.600 1.00 62.60 208 ASP C CA 1
ATOM 6744 C C . ASP C 1 208 ? 98.686 9.289 186.939 1.00 56.32 208 ASP C C 1
ATOM 6745 O O . ASP C 1 208 ? 99.256 10.402 186.873 1.00 56.05 208 ASP C O 1
ATOM 6747 N N . LEU C 1 209 ? 97.413 9.100 187.299 1.00 58.00 209 LEU C N 1
ATOM 6748 C CA . LEU C 1 209 ? 96.459 10.203 187.595 1.00 59.13 209 LEU C CA 1
ATOM 6749 C C . LEU C 1 209 ? 96.983 11.036 188.766 1.00 55.89 209 LEU C C 1
ATOM 6750 O O . LEU C 1 209 ? 97.025 12.271 188.630 1.00 60.51 209 LEU C O 1
ATOM 6755 N N . LEU C 1 210 ? 97.361 10.385 189.874 1.00 56.64 210 LEU C N 1
ATOM 6756 C CA . LEU C 1 210 ? 97.827 11.066 191.112 1.00 56.25 210 LEU C CA 1
ATOM 6757 C C . LEU C 1 210 ? 99.149 11.790 190.827 1.00 55.19 210 LEU C C 1
ATOM 6758 O O . LEU C 1 210 ? 99.322 12.911 191.350 1.00 55.11 210 LEU C O 1
ATOM 6763 N N . LEU C 1 211 ? 100.043 11.183 190.036 1.00 51.87 211 LEU C N 1
ATOM 6764 C CA . LEU C 1 211 ? 101.325 11.816 189.615 1.00 55.48 211 LEU C CA 1
ATOM 6765 C C . LEU C 1 211 ? 101.034 13.057 188.761 1.00 52.32 211 LEU C C 1
ATOM 6766 O O . LEU C 1 211 ? 101.550 14.126 189.122 1.00 56.50 211 LEU C O 1
ATOM 6769 N N . LYS C 1 212 ? 100.183 12.929 187.732 1.00 52.85 212 LYS C N 1
ATOM 6770 C CA . LYS C 1 212 ? 99.802 14.023 186.787 1.00 60.83 212 LYS C CA 1
ATOM 6771 C C . LYS C 1 212 ? 99.088 15.162 187.533 1.00 60.66 212 LYS C C 1
ATOM 6772 O O . LYS C 1 212 ? 99.363 16.337 187.219 1.00 58.62 212 LYS C O 1
ATOM 6776 N N . ALA C 1 213 ? 98.213 14.825 188.486 1.00 60.43 213 ALA C N 1
ATOM 6777 C CA . ALA C 1 213 ? 97.447 15.785 189.321 1.00 55.47 213 ALA C CA 1
ATOM 6778 C C . ALA C 1 213 ? 98.357 16.434 190.372 1.00 57.01 213 ALA C C 1
ATOM 6779 O O . ALA C 1 213 ? 97.904 17.387 191.023 1.00 53.42 213 ALA C O 1
ATOM 6781 N N . ASN C 1 214 ? 99.568 15.901 190.567 1.00 58.04 214 ASN C N 1
ATOM 6782 C CA A ASN C 1 214 ? 100.549 16.390 191.573 0.50 58.56 214 ASN C CA 1
ATOM 6783 C CA B ASN C 1 214 ? 100.551 16.389 191.570 0.50 57.53 214 ASN C CA 1
ATOM 6784 C C . ASN C 1 214 ? 99.971 16.200 192.981 1.00 55.52 214 ASN C C 1
ATOM 6785 O O . ASN C 1 214 ? 100.113 17.112 193.816 1.00 50.16 214 ASN C O 1
ATOM 6794 N N . LEU C 1 215 ? 99.357 15.041 193.233 1.00 54.24 215 LEU C N 1
ATOM 6795 C CA . LEU C 1 215 ? 98.852 14.648 194.578 1.00 54.43 215 LEU C CA 1
ATOM 6796 C C . LEU C 1 215 ? 99.926 13.821 195.301 1.00 51.30 215 LEU C C 1
ATOM 6797 O O . LEU C 1 215 ? 100.041 13.934 196.539 1.00 48.54 215 LEU C O 1
ATOM 6802 N N . ILE C 1 216 ? 100.647 12.984 194.553 1.00 55.42 216 ILE C N 1
ATOM 6803 C CA . ILE C 1 216 ? 101.835 12.220 195.029 1.00 57.43 216 ILE C CA 1
ATOM 6804 C C . ILE C 1 216 ? 103.046 12.616 194.176 1.00 62.59 216 ILE C C 1
ATOM 6805 O O . ILE C 1 216 ? 102.846 13.048 193.024 1.00 60.50 216 ILE C O 1
ATOM 6810 N N . LYS C 1 217 ? 104.246 12.483 194.746 1.00 63.63 217 LYS C N 1
ATOM 6811 C CA . LYS C 1 217 ? 105.559 12.546 194.044 1.00 61.87 217 LYS C CA 1
ATOM 6812 C C . LYS C 1 217 ? 106.383 11.350 194.510 1.00 67.48 217 LYS C C 1
ATOM 6813 O O . LYS C 1 217 ? 106.100 10.779 195.561 1.00 69.38 217 LYS C O 1
ATOM 6818 N N . PRO C 1 218 ? 107.423 10.926 193.760 1.00 72.74 218 PRO C N 1
ATOM 6819 C CA . PRO C 1 218 ? 108.267 9.813 194.196 1.00 68.24 218 PRO C CA 1
ATOM 6820 C C . PRO C 1 218 ? 109.088 10.208 195.434 1.00 70.96 218 PRO C C 1
ATOM 6821 O O . PRO C 1 218 ? 109.353 11.391 195.621 1.00 68.96 218 PRO C O 1
ATOM 6825 N N . ALA C 1 219 ? 109.460 9.217 196.253 1.00 77.23 219 ALA C N 1
ATOM 6826 C CA . ALA C 1 219 ? 110.295 9.379 197.468 1.00 75.47 219 ALA C CA 1
ATOM 6827 C C . ALA C 1 219 ? 111.780 9.496 197.092 1.00 72.29 219 ALA C C 1
ATOM 6828 O O . ALA C 1 219 ? 112.473 10.319 197.748 1.00 78.55 219 ALA C O 1
ATOM 6829 N N . PHE C 1 226 ? 106.377 6.420 197.140 1.00 65.67 226 PHE C N 1
ATOM 6830 C CA . PHE C 1 226 ? 105.804 7.774 196.923 1.00 62.91 226 PHE C CA 1
ATOM 6831 C C . PHE C 1 226 ? 105.511 8.444 198.266 1.00 60.28 226 PHE C C 1
ATOM 6832 O O . PHE C 1 226 ? 105.467 7.760 199.303 1.00 59.58 226 PHE C O 1
ATOM 6840 N N . GLN C 1 227 ? 105.308 9.755 198.225 1.00 60.64 227 GLN C N 1
ATOM 6841 C CA . GLN C 1 227 ? 104.844 10.577 199.367 1.00 63.08 227 GLN C CA 1
ATOM 6842 C C . GLN C 1 227 ? 103.792 11.565 198.847 1.00 64.47 227 GLN C C 1
ATOM 6843 O O . GLN C 1 227 ? 103.776 11.830 197.631 1.00 55.90 227 GLN C O 1
ATOM 6849 N N . PHE C 1 228 ? 102.937 12.092 199.720 1.00 58.09 228 PHE C N 1
ATOM 6850 C CA . PHE C 1 228 ? 101.979 13.166 199.353 1.00 57.64 228 PHE C CA 1
ATOM 6851 C C . PHE C 1 228 ? 102.791 14.432 199.065 1.00 53.80 228 PHE C C 1
ATOM 6852 O O . PHE C 1 228 ? 103.833 14.628 199.691 1.00 59.25 228 PHE C O 1
ATOM 6860 N N . THR C 1 229 ? 102.330 15.247 198.120 1.00 58.86 229 THR C N 1
ATOM 6861 C CA . THR C 1 229 ? 103.028 16.475 197.660 1.00 57.42 229 THR C CA 1
ATOM 6862 C C . THR C 1 229 ? 102.832 17.600 198.677 1.00 55.33 229 THR C C 1
ATOM 6863 O O . THR C 1 229 ? 103.522 18.621 198.540 1.00 58.54 229 THR C O 1
ATOM 6867 N N . SER C 1 230 ? 101.921 17.429 199.641 1.00 54.65 230 SER C N 1
ATOM 6868 C CA . SER C 1 230 ? 101.552 18.463 200.650 1.00 57.15 230 SER C CA 1
ATOM 6869 C C . SER C 1 230 ? 100.578 17.864 201.664 1.00 55.78 230 SER C C 1
ATOM 6870 O O . SER C 1 230 ? 100.040 16.763 201.389 1.00 52.41 230 SER C O 1
ATOM 6873 N N . ASP C 1 231 ? 100.332 18.574 202.766 1.00 54.84 231 ASP C N 1
ATOM 6874 C CA . ASP C 1 231 ? 99.281 18.191 203.741 1.00 60.44 231 ASP C CA 1
ATOM 6875 C C . ASP C 1 231 ? 97.904 18.287 203.068 1.00 59.21 231 ASP C C 1
ATOM 6876 O O . ASP C 1 231 ? 97.047 17.417 203.360 1.00 57.29 231 ASP C O 1
ATOM 6881 N N . GLN C 1 232 ? 97.697 19.286 202.198 1.00 54.09 232 GLN C N 1
ATOM 6882 C CA . GLN C 1 232 ? 96.410 19.495 201.478 1.00 48.63 232 GLN C CA 1
ATOM 6883 C C . GLN C 1 232 ? 96.124 18.249 200.627 1.00 45.47 232 GLN C C 1
ATOM 6884 O O . GLN C 1 232 ? 94.979 17.770 200.646 1.00 55.79 232 GLN C O 1
ATOM 6887 N N . ALA C 1 233 ? 97.133 17.744 199.916 1.00 43.41 233 ALA C N 1
ATOM 6888 C CA . ALA C 1 233 ? 97.054 16.521 199.088 1.00 44.83 233 ALA C CA 1
ATOM 6889 C C . ALA C 1 233 ? 96.690 15.323 199.969 1.00 46.20 233 ALA C C 1
ATOM 6890 O O . ALA C 1 233 ? 95.848 14.500 199.528 1.00 43.94 233 ALA C O 1
ATOM 6892 N N . ARG C 1 234 ? 97.296 15.217 201.154 1.00 47.06 234 ARG C N 1
ATOM 6893 C CA . ARG C 1 234 ? 97.027 14.114 202.121 1.00 48.68 234 ARG C CA 1
ATOM 6894 C C . ARG C 1 234 ? 95.560 14.182 202.547 1.00 46.15 234 ARG C C 1
ATOM 6895 O O . ARG C 1 234 ? 94.872 13.156 202.457 1.00 49.42 234 ARG C O 1
ATOM 6903 N N . GLN C 1 235 ? 95.097 15.363 202.967 1.00 44.53 235 GLN C N 1
ATOM 6904 C CA A GLN C 1 235 ? 93.698 15.593 203.420 0.50 45.66 235 GLN C CA 1
ATOM 6905 C CA B GLN C 1 235 ? 93.701 15.565 203.428 0.50 45.18 235 GLN C CA 1
ATOM 6906 C C . GLN C 1 235 ? 92.727 15.150 202.322 1.00 46.78 235 GLN C C 1
ATOM 6907 O O . GLN C 1 235 ? 91.741 14.454 202.664 1.00 43.71 235 GLN C O 1
ATOM 6918 N N . PHE C 1 236 ? 93.009 15.536 201.070 1.00 40.51 236 PHE C N 1
ATOM 6919 C CA . PHE C 1 236 ? 92.197 15.199 199.874 1.00 39.86 236 PHE C CA 1
ATOM 6920 C C . PHE C 1 236 ? 92.108 13.674 199.727 1.00 38.61 236 PHE C C 1
ATOM 6921 O O . PHE C 1 236 ? 91.044 13.185 199.428 1.00 39.22 236 PHE C O 1
ATOM 6929 N N . ILE C 1 237 ? 93.195 12.946 199.945 1.00 41.70 237 ILE C N 1
ATOM 6930 C CA . ILE C 1 237 ? 93.198 11.459 199.783 1.00 41.29 237 ILE C CA 1
ATOM 6931 C C . ILE C 1 237 ? 92.570 10.814 201.019 1.00 40.02 237 ILE C C 1
ATOM 6932 O O . ILE C 1 237 ? 91.990 9.709 200.888 1.00 47.45 237 ILE C O 1
ATOM 6937 N N . ASN C 1 238 ? 92.624 11.510 202.155 1.00 41.27 238 ASN C N 1
ATOM 6938 C CA . ASN C 1 238 ? 92.009 11.098 203.447 1.00 46.55 238 ASN C CA 1
ATOM 6939 C C . ASN C 1 238 ? 90.492 11.344 203.419 1.00 46.51 238 ASN C C 1
ATOM 6940 O O . ASN C 1 238 ? 89.957 11.970 204.344 1.00 49.26 238 ASN C O 1
ATOM 6945 N N . GLY C 1 239 ? 89.821 10.827 202.384 1.00 44.62 239 GLY C N 1
ATOM 6946 C CA . GLY C 1 239 ? 88.379 10.949 202.156 1.00 42.69 239 GLY C CA 1
ATOM 6947 C C . GLY C 1 239 ? 87.934 12.371 201.881 1.00 41.99 239 GLY C C 1
ATOM 6948 O O . GLY C 1 239 ? 86.740 12.554 201.737 1.00 38.31 239 GLY C O 1
ATOM 6949 N N . GLY C 1 240 ? 88.828 13.363 201.861 1.00 40.89 240 GLY C N 1
ATOM 6950 C CA . GLY C 1 240 ? 88.460 14.767 201.617 1.00 35.72 240 GLY C CA 1
ATOM 6951 C C . GLY C 1 240 ? 87.799 14.925 200.269 1.00 40.00 240 GLY C C 1
ATOM 6952 O O . GLY C 1 240 ? 86.815 15.673 200.162 1.00 38.00 240 GLY C O 1
ATOM 6953 N N . TRP C 1 241 ? 88.325 14.254 199.243 1.00 37.05 241 TRP C N 1
ATOM 6954 C CA . TRP C 1 241 ? 87.735 14.274 197.890 1.00 36.34 241 TRP C CA 1
ATOM 6955 C C . TRP C 1 241 ? 86.236 13.932 197.944 1.00 35.90 241 TRP C C 1
ATOM 6956 O O . TRP C 1 241 ? 85.423 14.619 197.274 1.00 36.16 241 TRP C O 1
ATOM 6967 N N . PHE C 1 242 ? 85.849 12.926 198.729 1.00 34.23 242 PHE C N 1
ATOM 6968 C CA . PHE C 1 242 ? 84.443 12.448 198.748 1.00 32.29 242 PHE C CA 1
ATOM 6969 C C . PHE C 1 242 ? 83.566 13.424 199.540 1.00 33.31 242 PHE C C 1
ATOM 6970 O O . PHE C 1 242 ? 82.427 13.628 199.139 1.00 32.81 242 PHE C O 1
ATOM 6978 N N . GLU C 1 243 ? 84.093 14.015 200.604 1.00 34.10 243 GLU C N 1
ATOM 6979 C CA . GLU C 1 243 ? 83.385 15.060 201.391 1.00 38.63 243 GLU C CA 1
ATOM 6980 C C . GLU C 1 243 ? 83.057 16.215 200.440 1.00 32.47 243 GLU C C 1
ATOM 6981 O O . GLU C 1 243 ? 81.964 16.710 200.499 1.00 32.57 243 GLU C O 1
ATOM 6987 N N . HIS C 1 244 ? 83.990 16.621 199.588 1.00 39.29 244 HIS C N 1
ATOM 6988 C CA . HIS C 1 244 ? 83.767 17.751 198.654 1.00 38.66 244 HIS C CA 1
ATOM 6989 C C . HIS C 1 244 ? 82.794 17.295 197.569 1.00 36.53 244 HIS C C 1
ATOM 6990 O O . HIS C 1 244 ? 81.914 18.083 197.192 1.00 32.16 244 HIS C O 1
ATOM 6997 N N . TYR C 1 245 ? 82.888 16.046 197.122 1.00 31.76 245 TYR C N 1
ATOM 6998 C CA . TYR C 1 245 ? 81.938 15.529 196.110 1.00 32.65 245 TYR C CA 1
ATOM 6999 C C . TYR C 1 245 ? 80.498 15.704 196.614 1.00 32.10 245 TYR C C 1
ATOM 7000 O O . TYR C 1 245 ? 79.635 16.299 195.903 1.00 30.42 245 TYR C O 1
ATOM 7009 N N . VAL C 1 246 ? 80.239 15.205 197.831 1.00 31.75 246 VAL C N 1
ATOM 7010 C CA . VAL C 1 246 ? 78.894 15.254 198.456 1.00 31.17 246 VAL C CA 1
ATOM 7011 C C . VAL C 1 246 ? 78.453 16.727 198.598 1.00 30.60 246 VAL C C 1
ATOM 7012 O O . VAL C 1 246 ? 77.294 17.072 198.297 1.00 30.96 246 VAL C O 1
ATOM 7016 N N . TYR C 1 247 ? 79.313 17.577 199.127 1.00 30.71 247 TYR C N 1
ATOM 7017 C CA . TYR C 1 247 ? 78.936 18.985 199.424 1.00 35.06 247 TYR C CA 1
ATOM 7018 C C . TYR C 1 247 ? 78.641 19.684 198.105 1.00 28.94 247 TYR C C 1
ATOM 7019 O O . TYR C 1 247 ? 77.646 20.398 198.039 1.00 31.03 247 TYR C O 1
ATOM 7028 N N . SER C 1 248 ? 79.412 19.398 197.055 1.00 35.30 248 SER C N 1
ATOM 7029 C CA . SER C 1 248 ? 79.265 20.006 195.706 1.00 37.86 248 SER C CA 1
ATOM 7030 C C . SER C 1 248 ? 77.964 19.551 195.049 1.00 35.84 248 SER C C 1
ATOM 7031 O O . SER C 1 248 ? 77.319 20.407 194.423 1.00 31.26 248 SER C O 1
ATOM 7034 N N . LEU C 1 249 ? 77.535 18.300 195.225 1.00 28.54 249 LEU C N 1
ATOM 7035 C CA . LEU C 1 249 ? 76.188 17.876 194.766 1.00 26.98 249 LEU C CA 1
ATOM 7036 C C . LEU C 1 249 ? 75.105 18.721 195.466 1.00 27.39 249 LEU C C 1
ATOM 7037 O O . LEU C 1 249 ? 74.107 19.110 194.807 1.00 26.73 249 LEU C O 1
ATOM 7042 N N . LEU C 1 250 ? 75.264 18.995 196.752 1.00 28.30 250 LEU C N 1
ATOM 7043 C CA . LEU C 1 250 ? 74.223 19.753 197.508 1.00 30.12 250 LEU C CA 1
ATOM 7044 C C . LEU C 1 250 ? 74.218 21.233 197.089 1.00 29.25 250 LEU C C 1
ATOM 7045 O O . LEU C 1 250 ? 73.146 21.797 197.049 1.00 29.98 250 LEU C O 1
ATOM 7050 N N . ARG C 1 251 ? 75.353 21.799 196.708 1.00 35.21 251 ARG C N 1
ATOM 7051 C CA . ARG C 1 251 ? 75.413 23.179 196.128 1.00 37.58 251 ARG C CA 1
ATOM 7052 C C . ARG C 1 251 ? 74.695 23.200 194.778 1.00 38.98 251 ARG C C 1
ATOM 7053 O O . ARG C 1 251 ? 73.904 24.115 194.562 1.00 34.74 251 ARG C O 1
ATOM 7061 N N . GLN C 1 252 ? 74.904 22.199 193.912 1.00 31.93 252 GLN C N 1
ATOM 7062 C CA . GLN C 1 252 ? 74.162 22.077 192.637 1.00 29.94 252 GLN C CA 1
ATOM 7063 C C . GLN C 1 252 ? 72.672 22.010 192.936 1.00 30.32 252 GLN C C 1
ATOM 7064 O O . GLN C 1 252 ? 71.896 22.841 192.362 1.00 32.09 252 GLN C O 1
ATOM 7070 N N . ILE C 1 253 ? 72.253 21.055 193.772 1.00 29.56 253 ILE C N 1
ATOM 7071 C CA . ILE C 1 253 ? 70.815 20.853 194.121 1.00 28.53 253 ILE C CA 1
ATOM 7072 C C . ILE C 1 253 ? 70.215 22.151 194.727 1.00 30.16 253 ILE C C 1
ATOM 7073 O O . ILE C 1 253 ? 69.055 22.469 194.418 1.00 28.11 253 ILE C O 1
ATOM 7078 N N . SER C 1 254 ? 70.966 22.863 195.559 1.00 30.11 254 SER C N 1
ATOM 7079 C CA . SER C 1 254 ? 70.530 24.149 196.178 1.00 35.87 254 SER C CA 1
ATOM 7080 C C . SER C 1 254 ? 70.065 25.141 195.109 1.00 37.62 254 SER C C 1
ATOM 7081 O O . SER C 1 254 ? 69.268 26.043 195.447 1.00 39.00 254 SER C O 1
ATOM 7084 N N . ALA C 1 255 ? 70.564 25.018 193.873 1.00 34.16 255 ALA C N 1
ATOM 7085 C CA . ALA C 1 255 ? 70.266 25.999 192.808 1.00 38.82 255 ALA C CA 1
ATOM 7086 C C . ALA C 1 255 ? 68.800 25.829 192.400 1.00 44.42 255 ALA C C 1
ATOM 7087 O O . ALA C 1 255 ? 68.245 26.819 191.904 1.00 42.16 255 ALA C O 1
ATOM 7089 N N . GLN C 1 256 ? 68.166 24.678 192.691 1.00 43.47 256 GLN C N 1
ATOM 7090 C CA . GLN C 1 256 ? 66.755 24.422 192.310 1.00 40.59 256 GLN C CA 1
ATOM 7091 C C . GLN C 1 256 ? 65.853 24.140 193.519 1.00 44.92 256 GLN C C 1
ATOM 7092 O O . GLN C 1 256 ? 64.660 24.485 193.442 1.00 45.27 256 GLN C O 1
ATOM 7098 N N . TYR C 1 257 ? 66.375 23.573 194.606 1.00 36.90 257 TYR C N 1
ATOM 7099 C CA . TYR C 1 257 ? 65.585 23.295 195.823 1.00 38.73 257 TYR C CA 1
ATOM 7100 C C . TYR C 1 257 ? 66.067 24.210 196.941 1.00 41.89 257 TYR C C 1
ATOM 7101 O O . TYR C 1 257 ? 67.272 24.378 197.126 1.00 40.65 257 TYR C O 1
ATOM 7110 N N . PRO C 1 258 ? 65.132 24.812 197.712 1.00 51.27 258 PRO C N 1
ATOM 7111 C CA . PRO C 1 258 ? 65.503 25.751 198.780 1.00 48.08 258 PRO C CA 1
ATOM 7112 C C . PRO C 1 258 ? 66.010 25.062 200.058 1.00 46.06 258 PRO C C 1
ATOM 7113 O O . PRO C 1 258 ? 65.398 25.188 201.072 1.00 48.89 258 PRO C O 1
ATOM 7117 N N . ILE C 1 259 ? 67.121 24.325 199.957 1.00 47.94 259 ILE C N 1
ATOM 7118 C CA . ILE C 1 259 ? 67.943 23.810 201.090 1.00 45.17 259 ILE C CA 1
ATOM 7119 C C . ILE C 1 259 ? 68.451 25.028 201.877 1.00 40.02 259 ILE C C 1
ATOM 7120 O O . ILE C 1 259 ? 68.996 25.946 201.226 1.00 38.77 259 ILE C O 1
ATOM 7125 N N . LYS C 1 260 ? 68.288 25.049 203.201 1.00 40.99 260 LYS C N 1
ATOM 7126 C CA . LYS C 1 260 ? 68.609 26.247 204.029 1.00 39.05 260 LYS C CA 1
ATOM 7127 C C . LYS C 1 260 ? 69.817 25.953 204.903 1.00 38.62 260 LYS C C 1
ATOM 7128 O O . LYS C 1 260 ? 69.895 24.827 205.500 1.00 35.61 260 LYS C O 1
ATOM 7134 N N . ASN C 1 261 ? 70.756 26.914 204.941 1.00 34.82 261 ASN C N 1
ATOM 7135 C CA . ASN C 1 261 ? 71.885 26.931 205.893 1.00 32.46 261 ASN C CA 1
ATOM 7136 C C . ASN C 1 261 ? 72.774 25.706 205.647 1.00 33.98 261 ASN C C 1
ATOM 7137 O O . ASN C 1 261 ? 73.289 25.146 206.641 1.00 34.06 261 ASN C O 1
ATOM 7142 N N . LEU C 1 262 ? 72.980 25.324 204.386 1.00 37.16 262 LEU C N 1
ATOM 7143 C CA . LEU C 1 262 ? 73.924 24.239 204.001 1.00 37.34 262 LEU C CA 1
ATOM 7144 C C . LEU C 1 262 ? 75.308 24.555 204.554 1.00 45.47 262 LEU C C 1
ATOM 7145 O O . LEU C 1 262 ? 75.865 25.602 204.168 1.00 46.20 262 LEU C O 1
ATOM 7150 N N . THR C 1 263 ? 75.846 23.675 205.405 1.00 40.17 263 THR C N 1
ATOM 7151 C CA . THR C 1 263 ? 77.144 23.864 206.083 1.00 42.75 263 THR C CA 1
ATOM 7152 C C . THR C 1 263 ? 77.910 22.543 206.039 1.00 45.21 263 THR C C 1
ATOM 7153 O O . THR C 1 263 ? 77.280 21.473 206.109 1.00 40.43 263 THR C O 1
ATOM 7157 N N . LYS C 1 264 ? 79.234 22.636 205.896 1.00 43.56 264 LYS C N 1
ATOM 7158 C CA . LYS C 1 264 ? 80.200 21.510 205.941 1.00 49.66 264 LYS C CA 1
ATOM 7159 C C . LYS C 1 264 ? 81.002 21.634 207.244 1.00 48.37 264 LYS C C 1
ATOM 7160 O O . LYS C 1 264 ? 81.178 22.774 207.724 1.00 48.13 264 LYS C O 1
ATOM 7166 N N . ASN C 1 265 ? 81.365 20.502 207.852 1.00 46.27 265 ASN C N 1
ATOM 7167 C CA . ASN C 1 265 ? 82.251 20.413 209.047 1.00 41.75 265 ASN C CA 1
ATOM 7168 C C . ASN C 1 265 ? 81.799 21.390 210.137 1.00 43.13 265 ASN C C 1
ATOM 7169 O O . ASN C 1 265 ? 82.609 22.237 210.544 1.00 42.50 265 ASN C O 1
ATOM 7174 N N . ILE C 1 266 ? 80.552 21.278 210.579 1.00 41.15 266 ILE C N 1
ATOM 7175 C CA . ILE C 1 266 ? 80.010 22.137 211.673 1.00 46.88 266 ILE C CA 1
ATOM 7176 C C . ILE C 1 266 ? 80.396 21.475 212.997 1.00 47.84 266 ILE C C 1
ATOM 7177 O O . ILE C 1 266 ? 80.371 20.224 213.074 1.00 48.04 266 ILE C O 1
ATOM 7182 N N . GLU C 1 267 ? 80.809 22.286 213.969 1.00 44.69 267 GLU C N 1
ATOM 7183 C CA . GLU C 1 267 ? 81.092 21.864 215.364 1.00 49.61 267 GLU C CA 1
ATOM 7184 C C . GLU C 1 267 ? 79.939 22.395 216.221 1.00 52.89 267 GLU C C 1
ATOM 7185 O O . GLU C 1 267 ? 79.731 23.645 216.245 1.00 55.59 267 GLU C O 1
ATOM 7189 N N . ILE C 1 268 ? 79.170 21.501 216.849 1.00 47.43 268 ILE C N 1
ATOM 7190 C CA . ILE C 1 268 ? 78.052 21.902 217.748 1.00 50.04 268 ILE C CA 1
ATOM 7191 C C . ILE C 1 268 ? 78.339 21.418 219.181 1.00 50.87 268 ILE C C 1
ATOM 7192 O O . ILE C 1 268 ? 78.903 20.337 219.378 1.00 48.92 268 ILE C O 1
ATOM 7195 N N . SER C 1 269 ? 77.962 22.219 220.165 1.00 47.47 269 SER C N 1
ATOM 7196 C CA . SER C 1 269 ? 78.138 21.912 221.606 1.00 50.01 269 SER C CA 1
ATOM 7197 C C . SER C 1 269 ? 76.828 22.180 222.342 1.00 47.09 269 SER C C 1
ATOM 7198 O O . SER C 1 269 ? 76.073 23.049 221.891 1.00 42.24 269 SER C O 1
ATOM 7200 N N . ASN C 1 270 ? 76.582 21.451 223.437 1.00 50.83 270 ASN C N 1
ATOM 7201 C CA . ASN C 1 270 ? 75.633 21.870 224.502 1.00 54.54 270 ASN C CA 1
ATOM 7202 C C . ASN C 1 270 ? 76.486 22.217 225.732 1.00 57.73 270 ASN C C 1
ATOM 7203 O O . ASN C 1 270 ? 77.679 22.543 225.537 1.00 63.92 270 ASN C O 1
ATOM 7208 N N . ASP C 1 271 ? 75.941 22.149 226.948 1.00 68.89 271 ASP C N 1
ATOM 7209 C CA . ASP C 1 271 ? 76.697 22.464 228.195 1.00 71.36 271 ASP C CA 1
ATOM 7210 C C . ASP C 1 271 ? 77.867 21.468 228.375 1.00 68.35 271 ASP C C 1
ATOM 7211 O O . ASP C 1 271 ? 78.920 21.898 228.887 1.00 72.55 271 ASP C O 1
ATOM 7213 N N . SER C 1 272 ? 77.710 20.207 227.946 1.00 65.22 272 SER C N 1
ATOM 7214 C CA . SER C 1 272 ? 78.592 19.081 228.359 1.00 65.74 272 SER C CA 1
ATOM 7215 C C . SER C 1 272 ? 79.389 18.460 227.194 1.00 58.83 272 SER C C 1
ATOM 7216 O O . SER C 1 272 ? 80.516 18.033 227.484 1.00 63.52 272 SER C O 1
ATOM 7219 N N . VAL C 1 273 ? 78.857 18.342 225.966 1.00 50.57 273 VAL C N 1
ATOM 7220 C CA . VAL C 1 273 ? 79.534 17.579 224.867 1.00 46.98 273 VAL C CA 1
ATOM 7221 C C . VAL C 1 273 ? 79.651 18.438 223.604 1.00 42.15 273 VAL C C 1
ATOM 7222 O O . VAL C 1 273 ? 78.821 19.361 223.417 1.00 38.17 273 VAL C O 1
ATOM 7226 N N . SER C 1 274 ? 80.603 18.089 222.735 1.00 43.01 274 SER C N 1
ATOM 7227 C CA . SER C 1 274 ? 80.713 18.622 221.358 1.00 46.94 274 SER C CA 1
ATOM 7228 C C . SER C 1 274 ? 80.602 17.479 220.342 1.00 46.43 274 SER C C 1
ATOM 7229 O O . SER C 1 274 ? 81.182 16.394 220.592 1.00 43.82 274 SER C O 1
ATOM 7232 N N . ASN C 1 275 ? 79.905 17.742 219.238 1.00 43.65 275 ASN C N 1
ATOM 7233 C CA . ASN C 1 275 ? 79.781 16.837 218.069 1.00 43.63 275 ASN C CA 1
ATOM 7234 C C . ASN C 1 275 ? 80.234 17.583 216.816 1.00 44.46 275 ASN C C 1
ATOM 7235 O O . ASN C 1 275 ? 79.864 18.764 216.664 1.00 39.75 275 ASN C O 1
ATOM 7240 N N . GLU C 1 276 ? 81.042 16.920 215.997 1.00 44.10 276 GLU C N 1
ATOM 7241 C CA . GLU C 1 276 ? 81.422 17.360 214.633 1.00 48.39 276 GLU C CA 1
ATOM 7242 C C . GLU C 1 276 ? 80.492 16.638 213.647 1.00 48.84 276 GLU C C 1
ATOM 7243 O O . GLU C 1 276 ? 80.302 15.421 213.799 1.00 45.51 276 GLU C O 1
ATOM 7245 N N . LEU C 1 277 ? 79.892 17.387 212.721 1.00 43.79 277 LEU C N 1
ATOM 7246 C CA . LEU C 1 277 ? 78.936 16.877 211.703 1.00 47.30 277 LEU C CA 1
ATOM 7247 C C . LEU C 1 277 ? 79.452 17.264 210.320 1.00 47.82 277 LEU C C 1
ATOM 7248 O O . LEU C 1 277 ? 79.863 18.457 210.131 1.00 38.29 277 LEU C O 1
ATOM 7253 N N . ASP C 1 278 ? 79.458 16.294 209.396 1.00 44.23 278 ASP C N 1
ATOM 7254 C CA . ASP C 1 278 ? 80.129 16.436 208.081 1.00 46.78 278 ASP C CA 1
ATOM 7255 C C . ASP C 1 278 ? 79.371 17.463 207.231 1.00 39.90 278 ASP C C 1
ATOM 7256 O O . ASP C 1 278 ? 80.012 18.404 206.735 1.00 34.95 278 ASP C O 1
ATOM 7261 N N . VAL C 1 279 ? 78.080 17.246 206.997 1.00 39.91 279 VAL C N 1
ATOM 7262 C CA . VAL C 1 279 ? 77.230 18.143 206.146 1.00 40.18 279 VAL C CA 1
ATOM 7263 C C . VAL C 1 279 ? 75.849 18.211 206.783 1.00 42.76 279 VAL C C 1
ATOM 7264 O O . VAL C 1 279 ? 75.309 17.144 207.122 1.00 41.02 279 VAL C O 1
ATOM 7268 N N . VAL C 1 280 ? 75.316 19.417 206.948 1.00 39.82 280 VAL C N 1
ATOM 7269 C CA . VAL C 1 280 ? 73.984 19.667 207.572 1.00 38.84 280 VAL C CA 1
ATOM 7270 C C . VAL C 1 280 ? 73.286 20.729 206.728 1.00 35.34 280 VAL C C 1
ATOM 7271 O O . VAL C 1 280 ? 73.960 21.613 206.143 1.00 35.37 280 VAL C O 1
ATOM 7275 N N . PHE C 1 281 ? 71.987 20.589 206.603 1.00 38.02 281 PHE C N 1
ATOM 7276 C CA . PHE C 1 281 ? 71.060 21.610 206.063 1.00 36.44 281 PHE C CA 1
ATOM 7277 C C . PHE C 1 281 ? 69.695 21.369 206.676 1.00 36.31 281 PHE C C 1
ATOM 7278 O O . PHE C 1 281 ? 69.425 20.255 207.252 1.00 32.12 281 PHE C O 1
ATOM 7286 N N . LEU C 1 282 ? 68.851 22.383 206.532 1.00 35.34 282 LEU C N 1
ATOM 7287 C CA . LEU C 1 282 ? 67.412 22.339 206.844 1.00 37.62 282 LEU C CA 1
ATOM 7288 C C . LEU C 1 282 ? 66.654 22.262 205.526 1.00 37.99 282 LEU C C 1
ATOM 7289 O O . LEU C 1 282 ? 67.047 22.968 204.549 1.00 39.00 282 LEU C O 1
ATOM 7294 N N . TYR C 1 283 ? 65.566 21.493 205.523 1.00 37.15 283 TYR C N 1
ATOM 7295 C CA . TYR C 1 283 ? 64.621 21.413 204.392 1.00 36.84 283 TYR C CA 1
ATOM 7296 C C . TYR C 1 283 ? 63.281 20.915 204.897 1.00 40.34 283 TYR C C 1
ATOM 7297 O O . TYR C 1 283 ? 63.282 19.828 205.488 1.00 34.82 283 TYR C O 1
ATOM 7306 N N . HIS C 1 284 ? 62.205 21.687 204.702 1.00 40.09 284 HIS C N 1
ATOM 7307 C CA . HIS C 1 284 ? 60.838 21.355 205.170 1.00 44.14 284 HIS C CA 1
ATOM 7308 C C . HIS C 1 284 ? 60.874 21.091 206.679 1.00 43.38 284 HIS C C 1
ATOM 7309 O O . HIS C 1 284 ? 60.348 20.049 207.143 1.00 49.96 284 HIS C O 1
ATOM 7316 N N . ASN C 1 285 ? 61.534 21.987 207.415 1.00 43.36 285 ASN C N 1
ATOM 7317 C CA . ASN C 1 285 ? 61.537 22.020 208.897 1.00 43.88 285 ASN C CA 1
ATOM 7318 C C . ASN C 1 285 ? 62.263 20.820 209.488 1.00 43.36 285 ASN C C 1
ATOM 7319 O O . ASN C 1 285 ? 62.111 20.624 210.700 1.00 54.08 285 ASN C O 1
ATOM 7324 N N . LYS C 1 286 ? 63.037 20.074 208.704 1.00 39.33 286 LYS C N 1
ATOM 7325 C CA . LYS C 1 286 ? 63.766 18.880 209.210 1.00 37.54 286 LYS C CA 1
ATOM 7326 C C . LYS C 1 286 ? 65.254 19.120 209.033 1.00 34.10 286 LYS C C 1
ATOM 7327 O O . LYS C 1 286 ? 65.659 19.546 207.933 1.00 37.78 286 LYS C O 1
ATOM 7333 N N . LEU C 1 287 ? 66.037 18.869 210.077 1.00 33.65 287 LEU C N 1
ATOM 7334 C CA . LEU C 1 287 ? 67.508 18.898 209.987 1.00 36.11 287 LEU C CA 1
ATOM 7335 C C . LEU C 1 287 ? 67.936 17.616 209.285 1.00 36.56 287 LEU C C 1
ATOM 7336 O O . LEU C 1 287 ? 67.472 16.519 209.668 1.00 37.50 287 LEU C O 1
ATOM 7341 N N . HIS C 1 288 ? 68.761 17.778 208.268 1.00 37.20 288 HIS C N 1
ATOM 7342 C CA . HIS C 1 288 ? 69.354 16.692 207.457 1.00 35.50 288 HIS C CA 1
ATOM 7343 C C . HIS C 1 288 ? 70.835 16.654 207.802 1.00 36.88 288 HIS C C 1
ATOM 7344 O O . HIS C 1 288 ? 71.510 17.729 207.706 1.00 34.40 288 HIS C O 1
ATOM 7351 N N . VAL C 1 289 ? 71.317 15.501 208.241 1.00 30.66 289 VAL C N 1
ATOM 7352 C CA . VAL C 1 289 ? 72.736 15.276 208.607 1.00 35.40 289 VAL C CA 1
ATOM 7353 C C . VAL C 1 289 ? 73.290 14.176 207.684 1.00 36.67 289 VAL C C 1
ATOM 7354 O O . VAL C 1 289 ? 72.667 13.083 207.611 1.00 28.98 289 VAL C O 1
ATOM 7358 N N . ILE C 1 290 ? 74.391 14.451 206.984 1.00 34.95 290 ILE C N 1
ATOM 7359 C CA . ILE C 1 290 ? 75.110 13.435 206.149 1.00 40.18 290 ILE C CA 1
ATOM 7360 C C . ILE C 1 290 ? 76.449 13.156 206.817 1.00 43.48 290 ILE C C 1
ATOM 7361 O O . ILE C 1 290 ? 77.159 14.136 207.123 1.00 44.16 290 ILE C O 1
ATOM 7366 N N . GLU C 1 291 ? 76.728 11.877 207.078 1.00 38.82 291 GLU C N 1
ATOM 7367 C CA . GLU C 1 291 ? 78.065 11.348 207.432 1.00 39.04 291 GLU C CA 1
ATOM 7368 C C . GLU C 1 291 ? 78.737 10.877 206.136 1.00 42.74 291 GLU C C 1
ATOM 7369 O O . GLU C 1 291 ? 78.202 9.925 205.507 1.00 34.92 291 GLU C O 1
ATOM 7371 N N . CYS C 1 292 ? 79.830 11.531 205.728 1.00 41.66 292 CYS C N 1
ATOM 7372 C CA . CYS C 1 292 ? 80.592 11.177 204.499 1.00 44.44 292 CYS C CA 1
ATOM 7373 C C . CYS C 1 292 ? 82.106 11.169 204.734 1.00 45.42 292 CYS C C 1
ATOM 7374 O O . CYS C 1 292 ? 82.798 10.787 203.786 1.00 56.06 292 CYS C O 1
ATOM 7377 N N . LYS C 1 293 ? 82.597 11.553 205.925 1.00 44.51 293 LYS C N 1
ATOM 7378 C CA . LYS C 1 293 ? 84.006 11.351 206.339 1.00 44.80 293 LYS C CA 1
ATOM 7379 C C . LYS C 1 293 ? 84.291 9.846 206.465 1.00 47.55 293 LYS C C 1
ATOM 7380 O O . LYS C 1 293 ? 83.485 9.147 207.114 1.00 52.75 293 LYS C O 1
ATOM 7386 N N . THR C 1 294 ? 85.405 9.391 205.878 1.00 46.01 294 THR C N 1
ATOM 7387 C CA . THR C 1 294 ? 85.957 8.011 206.002 1.00 50.24 294 THR C CA 1
ATOM 7388 C C . THR C 1 294 ? 87.163 8.048 206.956 1.00 48.73 294 THR C C 1
ATOM 7389 O O . THR C 1 294 ? 88.225 8.481 206.496 1.00 49.99 294 THR C O 1
ATOM 7393 N N . ARG C 1 295 ? 86.970 7.723 208.243 1.00 46.45 295 ARG C N 1
ATOM 7394 C CA . ARG C 1 295 ? 87.997 7.889 209.312 1.00 55.67 295 ARG C CA 1
ATOM 7395 C C . ARG C 1 295 ? 87.931 6.789 210.391 1.00 53.87 295 ARG C C 1
ATOM 7396 O O . ARG C 1 295 ? 88.658 6.914 211.386 1.00 63.06 295 ARG C O 1
ATOM 7402 N N . HIS C 1 296 ? 87.121 5.746 210.220 1.00 52.45 296 HIS C N 1
ATOM 7403 C CA . HIS C 1 296 ? 87.084 4.562 211.121 1.00 58.33 296 HIS C CA 1
ATOM 7404 C C . HIS C 1 296 ? 87.622 3.364 210.335 1.00 57.68 296 HIS C C 1
ATOM 7405 O O . HIS C 1 296 ? 86.912 2.887 209.399 1.00 54.16 296 HIS C O 1
ATOM 7412 N N . PHE C 1 297 ? 88.839 2.928 210.679 1.00 57.47 297 PHE C N 1
ATOM 7413 C CA . PHE C 1 297 ? 89.545 1.758 210.093 1.00 62.78 297 PHE C CA 1
ATOM 7414 C C . PHE C 1 297 ? 89.848 0.750 211.207 1.00 66.48 297 PHE C C 1
ATOM 7415 O O . PHE C 1 297 ? 89.871 1.141 212.388 1.00 67.08 297 PHE C O 1
ATOM 7423 N N . THR C 1 298 ? 90.072 -0.510 210.833 1.00 68.61 298 THR C N 1
ATOM 7424 C CA . THR C 1 298 ? 90.586 -1.589 211.718 1.00 70.44 298 THR C CA 1
ATOM 7425 C C . THR C 1 298 ? 92.111 -1.448 211.801 1.00 77.73 298 THR C C 1
ATOM 7426 O O . THR C 1 298 ? 92.643 -0.493 211.186 1.00 88.02 298 THR C O 1
ATOM 7430 N N . ALA C 1 299 ? 92.784 -2.342 212.537 1.00 78.09 299 ALA C N 1
ATOM 7431 C CA . ALA C 1 299 ? 94.264 -2.451 212.601 1.00 72.36 299 ALA C CA 1
ATOM 7432 C C . ALA C 1 299 ? 94.811 -2.968 211.259 1.00 72.31 299 ALA C C 1
ATOM 7433 O O . ALA C 1 299 ? 95.945 -2.589 210.898 1.00 73.84 299 ALA C O 1
ATOM 7434 N N . ASP C 1 300 ? 94.026 -3.798 210.555 1.00 72.87 300 ASP C N 1
ATOM 7435 C CA . ASP C 1 300 ? 94.361 -4.459 209.262 1.00 72.94 300 ASP C CA 1
ATOM 7436 C C . ASP C 1 300 ? 94.121 -3.517 208.075 1.00 77.70 300 ASP C C 1
ATOM 7437 O O . ASP C 1 300 ? 94.375 -3.952 206.935 1.00 90.51 300 ASP C O 1
ATOM 7439 N N . GLY C 1 301 ? 93.589 -2.312 208.318 1.00 82.45 301 GLY C N 1
ATOM 7440 C CA . GLY C 1 301 ? 93.484 -1.234 207.316 1.00 78.90 301 GLY C CA 1
ATOM 7441 C C . GLY C 1 301 ? 92.153 -1.181 206.594 1.00 74.79 301 GLY C C 1
ATOM 7442 O O . GLY C 1 301 ? 91.938 -0.197 205.880 1.00 74.43 301 GLY C O 1
ATOM 7443 N N . LYS C 1 302 ? 91.296 -2.194 206.756 1.00 78.19 302 LYS C N 1
ATOM 7444 C CA . LYS C 1 302 ? 89.925 -2.235 206.177 1.00 73.38 302 LYS C CA 1
ATOM 7445 C C . LYS C 1 302 ? 89.082 -1.118 206.813 1.00 68.94 302 LYS C C 1
ATOM 7446 O O . LYS C 1 302 ? 89.297 -0.839 208.018 1.00 62.97 302 LYS C O 1
ATOM 7448 N N . ILE C 1 303 ? 88.183 -0.503 206.025 1.00 64.38 303 ILE C N 1
ATOM 7449 C CA . ILE C 1 303 ? 87.214 0.543 206.473 1.00 63.64 303 ILE C CA 1
ATOM 7450 C C . ILE C 1 303 ? 86.127 -0.151 207.302 1.00 61.73 303 ILE C C 1
ATOM 7451 O O . ILE C 1 303 ? 85.706 -1.255 206.901 1.00 56.97 303 ILE C O 1
ATOM 7456 N N . ASN C 1 304 ? 85.716 0.462 208.419 1.00 65.33 304 ASN C N 1
ATOM 7457 C CA . ASN C 1 304 ? 84.808 -0.163 209.418 1.00 64.40 304 ASN C CA 1
ATOM 7458 C C . ASN C 1 304 ? 83.546 0.679 209.562 1.00 63.10 304 ASN C C 1
ATOM 7459 O O . ASN C 1 304 ? 83.486 1.560 210.418 1.00 61.05 304 ASN C O 1
ATOM 7464 N N . PRO C 1 305 ? 82.474 0.396 208.789 1.00 60.56 305 PRO C N 1
ATOM 7465 C CA . PRO C 1 305 ? 81.266 1.223 208.829 1.00 55.48 305 PRO C CA 1
ATOM 7466 C C . PRO C 1 305 ? 80.405 1.040 210.077 1.00 54.47 305 PRO C C 1
ATOM 7467 O O . PRO C 1 305 ? 79.651 1.946 210.430 1.00 48.84 305 PRO C O 1
ATOM 7479 N N . GLU C 1 307 ? 81.160 1.055 213.328 1.00 45.70 307 GLU C N 1
ATOM 7480 C CA . GLU C 1 307 ? 81.414 2.079 214.335 1.00 44.20 307 GLU C CA 1
ATOM 7481 C C . GLU C 1 307 ? 80.724 3.394 213.912 1.00 46.34 307 GLU C C 1
ATOM 7482 O O . GLU C 1 307 ? 80.155 4.086 214.805 1.00 50.39 307 GLU C O 1
ATOM 7484 N N . THR C 1 308 ? 80.725 3.712 212.610 1.00 46.10 308 THR C N 1
ATOM 7485 C CA . THR C 1 308 ? 80.137 4.959 212.056 1.00 47.28 308 THR C CA 1
ATOM 7486 C C . THR C 1 308 ? 78.615 4.934 212.220 1.00 42.29 308 THR C C 1
ATOM 7487 O O . THR C 1 308 ? 78.023 5.979 212.588 1.00 35.50 308 THR C O 1
ATOM 7491 N N . ILE C 1 309 ? 77.987 3.785 211.971 1.00 39.34 309 ILE C N 1
ATOM 7492 C CA . ILE C 1 309 ? 76.510 3.663 212.069 1.00 38.47 309 ILE C CA 1
ATOM 7493 C C . ILE C 1 309 ? 76.049 3.955 213.494 1.00 39.88 309 ILE C C 1
ATOM 7494 O O . ILE C 1 309 ? 75.019 4.656 213.636 1.00 39.89 309 ILE C O 1
ATOM 7499 N N . TYR C 1 310 ? 76.743 3.432 214.507 1.00 38.27 310 TYR C N 1
ATOM 7500 C CA . TYR C 1 310 ? 76.389 3.611 215.937 1.00 37.92 310 TYR C CA 1
ATOM 7501 C C . TYR C 1 310 ? 76.502 5.095 216.302 1.00 35.71 310 TYR C C 1
ATOM 7502 O O . TYR C 1 310 ? 75.631 5.620 217.005 1.00 36.80 310 TYR C O 1
ATOM 7511 N N . LYS C 1 311 ? 77.560 5.740 215.833 1.00 36.47 311 LYS C N 1
ATOM 7512 C CA . LYS C 1 311 ? 77.775 7.183 216.091 1.00 38.79 311 LYS C CA 1
ATOM 7513 C C . LYS C 1 311 ? 76.644 7.982 215.428 1.00 40.97 311 LYS C C 1
ATOM 7514 O O . LYS C 1 311 ? 76.000 8.785 216.148 1.00 47.84 311 LYS C O 1
ATOM 7520 N N . ILE C 1 312 ? 76.350 7.726 214.151 1.00 43.02 312 ILE C N 1
ATOM 7521 C CA . ILE C 1 312 ? 75.255 8.418 213.400 1.00 40.69 312 ILE C CA 1
ATOM 7522 C C . ILE C 1 312 ? 73.959 8.260 214.189 1.00 44.29 312 ILE C C 1
ATOM 7523 O O . ILE C 1 312 ? 73.254 9.284 214.436 1.00 37.82 312 ILE C O 1
ATOM 7528 N N . ASP C 1 313 ? 73.617 7.024 214.550 1.00 38.02 313 ASP C N 1
ATOM 7529 C CA . ASP C 1 313 ? 72.358 6.752 215.282 1.00 36.95 313 ASP C CA 1
ATOM 7530 C C . ASP C 1 313 ? 72.328 7.565 216.586 1.00 39.04 313 ASP C C 1
ATOM 7531 O O . ASP C 1 313 ? 71.328 8.257 216.803 1.00 44.78 313 ASP C O 1
ATOM 7535 N N . SER C 1 314 ? 73.382 7.496 217.404 1.00 36.40 314 SER C N 1
ATOM 7536 C CA . SER C 1 314 ? 73.453 8.138 218.746 1.00 36.96 314 SER C CA 1
ATOM 7537 C C . SER C 1 314 ? 73.369 9.671 218.599 1.00 37.30 314 SER C C 1
ATOM 7538 O O . SER C 1 314 ? 72.448 10.300 219.182 1.00 35.33 314 SER C O 1
ATOM 7541 N N . VAL C 1 315 ? 74.266 10.259 217.809 1.00 38.00 315 VAL C N 1
ATOM 7542 C CA . VAL C 1 315 ? 74.429 11.741 217.758 1.00 41.69 315 VAL C CA 1
ATOM 7543 C C . VAL C 1 315 ? 73.210 12.376 217.070 1.00 40.76 315 VAL C C 1
ATOM 7544 O O . VAL C 1 315 ? 72.678 13.363 217.604 1.00 45.42 315 VAL C O 1
ATOM 7548 N N . THR C 1 316 ? 72.758 11.837 215.942 1.00 42.57 316 THR C N 1
ATOM 7549 C CA . THR C 1 316 ? 71.693 12.479 215.116 1.00 42.66 316 THR C CA 1
ATOM 7550 C C . THR C 1 316 ? 70.380 12.478 215.891 1.00 41.72 316 THR C C 1
ATOM 7551 O O . THR C 1 316 ? 69.611 13.454 215.748 1.00 34.17 316 THR C O 1
ATOM 7555 N N . ASN C 1 317 ? 70.138 11.435 216.701 1.00 41.04 317 ASN C N 1
ATOM 7556 C CA . ASN C 1 317 ? 68.924 11.367 217.546 1.00 40.96 317 ASN C CA 1
ATOM 7557 C C . ASN C 1 317 ? 68.984 12.471 218.613 1.00 36.29 317 ASN C C 1
ATOM 7558 O O . ASN C 1 317 ? 67.953 13.083 218.874 1.00 47.64 317 ASN C O 1
ATOM 7563 N N . ARG C 1 318 ? 70.140 12.724 219.200 1.00 38.17 318 ARG C N 1
ATOM 7564 C CA . ARG C 1 318 ? 70.292 13.763 220.252 1.00 40.23 318 ARG C CA 1
ATOM 7565 C C . ARG C 1 318 ? 70.269 15.169 219.626 1.00 41.38 318 ARG C C 1
ATOM 7566 O O . ARG C 1 318 ? 69.693 16.067 220.252 1.00 44.17 318 ARG C O 1
ATOM 7574 N N . VAL C 1 319 ? 70.844 15.366 218.442 1.00 42.85 319 VAL C N 1
ATOM 7575 C CA . VAL C 1 319 ? 71.068 16.728 217.860 1.00 47.05 319 VAL C CA 1
ATOM 7576 C C . VAL C 1 319 ? 69.844 17.166 217.053 1.00 48.36 319 VAL C C 1
ATOM 7577 O O . VAL C 1 319 ? 69.525 18.366 217.062 1.00 48.90 319 VAL C O 1
ATOM 7581 N N . ALA C 1 320 ? 69.208 16.225 216.352 1.00 49.76 320 ALA C N 1
ATOM 7582 C CA . ALA C 1 320 ? 68.152 16.483 215.347 1.00 45.91 320 ALA C CA 1
ATOM 7583 C C . ALA C 1 320 ? 66.792 15.960 215.823 1.00 43.22 320 ALA C C 1
ATOM 7584 O O . ALA C 1 320 ? 65.786 16.261 215.176 1.00 45.18 320 ALA C O 1
ATOM 7586 N N . GLY C 1 321 ? 66.748 15.192 216.905 1.00 49.79 321 GLY C N 1
ATOM 7587 C CA . GLY C 1 321 ? 65.496 14.632 217.448 1.00 46.37 321 GLY C CA 1
ATOM 7588 C C . GLY C 1 321 ? 64.934 13.560 216.535 1.00 45.08 321 GLY C C 1
ATOM 7589 O O . GLY C 1 321 ? 65.598 13.207 215.538 1.00 38.81 321 GLY C O 1
ATOM 7590 N N . ILE C 1 322 ? 63.718 13.107 216.834 1.00 55.58 322 ILE C N 1
ATOM 7591 C CA . ILE C 1 322 ? 63.105 11.886 216.231 1.00 59.46 322 ILE C CA 1
ATOM 7592 C C . ILE C 1 322 ? 62.720 12.174 214.768 1.00 55.68 322 ILE C C 1
ATOM 7593 O O . ILE C 1 322 ? 62.714 11.234 213.977 1.00 52.46 322 ILE C O 1
ATOM 7597 N N . LYS C 1 323 ? 62.396 13.426 214.415 1.00 46.93 323 LYS C N 1
ATOM 7598 C CA . LYS C 1 323 ? 61.943 13.792 213.043 1.00 48.28 323 LYS C CA 1
ATOM 7599 C C . LYS C 1 323 ? 63.126 14.242 212.175 1.00 44.74 323 LYS C C 1
ATOM 7600 O O . LYS C 1 323 ? 62.892 14.487 210.975 1.00 47.52 323 LYS C O 1
ATOM 7604 N N . GLY C 1 324 ? 64.337 14.330 212.748 1.00 44.33 324 GLY C N 1
ATOM 7605 C CA . GLY C 1 324 ? 65.588 14.601 212.011 1.00 45.10 324 GLY C CA 1
ATOM 7606 C C . GLY C 1 324 ? 65.892 13.480 211.027 1.00 43.16 324 GLY C C 1
ATOM 7607 O O . GLY C 1 324 ? 65.432 12.361 211.261 1.00 37.10 324 GLY C O 1
ATOM 7608 N N . LYS C 1 325 ? 66.635 13.767 209.964 1.00 34.36 325 LYS C N 1
ATOM 7609 C CA . LYS C 1 325 ? 66.949 12.784 208.884 1.00 40.69 325 LYS C CA 1
ATOM 7610 C C . LYS C 1 325 ? 68.468 12.634 208.748 1.00 36.12 325 LYS C C 1
ATOM 7611 O O . LYS C 1 325 ? 69.178 13.650 208.738 1.00 36.05 325 LYS C O 1
ATOM 7617 N N . SER C 1 326 ? 68.941 11.395 208.717 1.00 34.05 326 SER C N 1
ATOM 7618 C CA . SER C 1 326 ? 70.382 11.064 208.703 1.00 38.68 326 SER C CA 1
ATOM 7619 C C . SER C 1 326 ? 70.667 10.226 207.471 1.00 37.28 326 SER C C 1
ATOM 7620 O O . SER C 1 326 ? 69.842 9.409 207.047 1.00 32.33 326 SER C O 1
ATOM 7631 N N . PHE C 1 328 ? 74.044 8.081 205.512 1.00 33.74 328 PHE C N 1
ATOM 7632 C CA . PHE C 1 328 ? 75.420 7.618 205.499 1.00 32.23 328 PHE C CA 1
ATOM 7633 C C . PHE C 1 328 ? 75.825 7.441 204.043 1.00 34.25 328 PHE C C 1
ATOM 7634 O O . PHE C 1 328 ? 75.238 6.594 203.322 1.00 31.72 328 PHE C O 1
ATOM 7642 N N . ALA C 1 329 ? 76.742 8.295 203.598 1.00 34.31 329 ALA C N 1
ATOM 7643 C CA . ALA C 1 329 ? 77.259 8.329 202.218 1.00 37.20 329 ALA C CA 1
ATOM 7644 C C . ALA C 1 329 ? 78.691 7.798 202.248 1.00 36.66 329 ALA C C 1
ATOM 7645 O O . ALA C 1 329 ? 79.496 8.258 203.093 1.00 39.20 329 ALA C O 1
ATOM 7647 N N . SER C 1 330 ? 78.984 6.856 201.355 1.00 35.80 330 SER C N 1
ATOM 7648 C CA . SER C 1 330 ? 80.274 6.138 201.272 1.00 40.16 330 SER C CA 1
ATOM 7649 C C . SER C 1 330 ? 80.662 5.955 199.800 1.00 37.46 330 SER C C 1
ATOM 7650 O O . SER C 1 330 ? 79.757 5.747 198.957 1.00 37.82 330 SER C O 1
ATOM 7653 N N . TYR C 1 331 ? 81.957 5.987 199.495 1.00 37.23 331 TYR C N 1
ATOM 7654 C CA . TYR C 1 331 ? 82.492 5.561 198.173 1.00 37.05 331 TYR C CA 1
ATOM 7655 C C . TYR C 1 331 ? 82.769 4.058 198.173 1.00 39.04 331 TYR C C 1
ATOM 7656 O O . TYR C 1 331 ? 82.890 3.518 197.081 1.00 41.80 331 TYR C O 1
ATOM 7665 N N . TYR C 1 332 ? 82.815 3.420 199.335 1.00 41.08 332 TYR C N 1
ATOM 7666 C CA . TYR C 1 332 ? 83.137 1.981 199.508 1.00 47.09 332 TYR C CA 1
ATOM 7667 C C . TYR C 1 332 ? 81.848 1.206 199.764 1.00 42.78 332 TYR C C 1
ATOM 7668 O O . TYR C 1 332 ? 80.985 1.640 200.522 1.00 40.14 332 TYR C O 1
ATOM 7677 N N . PRO C 1 333 ? 81.662 0.025 199.147 1.00 46.49 333 PRO C N 1
ATOM 7678 C CA . PRO C 1 333 ? 80.432 -0.731 199.338 1.00 45.94 333 PRO C CA 1
ATOM 7679 C C . PRO C 1 333 ? 80.268 -1.119 200.815 1.00 40.74 333 PRO C C 1
ATOM 7680 O O . PRO C 1 333 ? 81.248 -1.417 201.443 1.00 40.85 333 PRO C O 1
ATOM 7684 N N . LEU C 1 334 ? 79.041 -1.037 201.331 1.00 43.63 334 LEU C N 1
ATOM 7685 C CA . LEU C 1 334 ? 78.668 -1.525 202.683 1.00 43.26 334 LEU C CA 1
ATOM 7686 C C . LEU C 1 334 ? 78.284 -3.015 202.587 1.00 45.65 334 LEU C C 1
ATOM 7687 O O . LEU C 1 334 ? 77.635 -3.392 201.606 1.00 39.72 334 LEU C O 1
ATOM 7692 N N . THR C 1 335 ? 78.644 -3.796 203.606 1.00 50.20 335 THR C N 1
ATOM 7693 C CA . THR C 1 335 ? 78.213 -5.213 203.784 1.00 51.91 335 THR C CA 1
ATOM 7694 C C . THR C 1 335 ? 76.697 -5.234 203.982 1.00 50.57 335 THR C C 1
ATOM 7695 O O . THR C 1 335 ? 76.138 -4.186 204.321 1.00 48.87 335 THR C O 1
ATOM 7699 N N . GLN C 1 336 ? 76.050 -6.387 203.807 1.00 51.63 336 GLN C N 1
ATOM 7700 C CA . GLN C 1 336 ? 74.581 -6.548 203.990 1.00 47.77 336 GLN C CA 1
ATOM 7701 C C . GLN C 1 336 ? 74.200 -6.198 205.437 1.00 48.09 336 GLN C C 1
ATOM 7702 O O . GLN C 1 336 ? 73.181 -5.508 205.614 1.00 52.91 336 GLN C O 1
ATOM 7704 N N . ALA C 1 337 ? 75.002 -6.619 206.419 1.00 49.17 337 ALA C N 1
ATOM 7705 C CA . ALA C 1 337 ? 74.761 -6.386 207.858 1.00 45.94 337 ALA C CA 1
ATOM 7706 C C . ALA C 1 337 ? 74.676 -4.878 208.149 1.00 44.64 337 ALA C C 1
ATOM 7707 O O . ALA C 1 337 ? 73.778 -4.435 208.904 1.00 46.16 337 ALA C O 1
ATOM 7709 N N . ALA C 1 338 ? 75.615 -4.114 207.611 1.00 44.17 338 ALA C N 1
ATOM 7710 C CA . ALA C 1 338 ? 75.714 -2.652 207.816 1.00 42.30 338 ALA C CA 1
ATOM 7711 C C . ALA C 1 338 ? 74.466 -1.996 207.209 1.00 38.35 338 ALA C C 1
ATOM 7712 O O . ALA C 1 338 ? 73.918 -1.081 207.841 1.00 40.65 338 ALA C O 1
ATOM 7714 N N . LYS C 1 339 ? 74.025 -2.461 206.039 1.00 38.76 339 LYS C N 1
ATOM 7715 C CA . LYS C 1 339 ? 72.826 -1.940 205.323 1.00 40.02 339 LYS C CA 1
ATOM 7716 C C . LYS C 1 339 ? 71.580 -2.289 206.140 1.00 43.89 339 LYS C C 1
ATOM 7717 O O . LYS C 1 339 ? 70.684 -1.415 206.260 1.00 37.77 339 LYS C O 1
ATOM 7723 N N . LYS C 1 340 ? 71.518 -3.499 206.715 1.00 42.26 340 LYS C N 1
ATOM 7724 C CA . LYS C 1 340 ? 70.360 -3.926 207.547 1.00 40.78 340 LYS C CA 1
ATOM 7725 C C . LYS C 1 340 ? 70.285 -3.038 208.804 1.00 37.30 340 LYS C C 1
ATOM 7726 O O . LYS C 1 340 ? 69.165 -2.646 209.173 1.00 41.65 340 LYS C O 1
ATOM 7730 N N . ARG C 1 341 ? 71.411 -2.711 209.435 1.00 34.59 341 ARG C N 1
ATOM 7731 C CA . ARG C 1 341 ? 71.400 -1.869 210.658 1.00 36.82 341 ARG C CA 1
ATOM 7732 C C . ARG C 1 341 ? 70.931 -0.456 210.282 1.00 36.46 341 ARG C C 1
ATOM 7733 O O . ARG C 1 341 ? 70.088 0.092 211.001 1.00 44.93 341 ARG C O 1
ATOM 7741 N N . CYS C 1 342 ? 71.415 0.093 209.171 1.00 41.95 342 CYS C N 1
ATOM 7742 C CA . CYS C 1 342 ? 70.959 1.410 208.640 1.00 40.28 342 CYS C CA 1
ATOM 7743 C C . CYS C 1 342 ? 69.450 1.421 208.428 1.00 36.00 342 CYS C C 1
ATOM 7744 O O . CYS C 1 342 ? 68.812 2.379 208.911 1.00 35.38 342 CYS C O 1
ATOM 7747 N N . LEU C 1 343 ? 68.897 0.400 207.754 1.00 37.25 343 LEU C N 1
ATOM 7748 C CA . LEU C 1 343 ? 67.433 0.277 207.550 1.00 37.03 343 LEU C CA 1
ATOM 7749 C C . LEU C 1 343 ? 66.739 0.257 208.907 1.00 38.02 343 LEU C C 1
ATOM 7750 O O . LEU C 1 343 ? 65.778 1.027 209.106 1.00 38.32 343 LEU C O 1
ATOM 7753 N N . ASN C 1 344 ? 67.213 -0.586 209.815 1.00 37.28 344 ASN C N 1
ATOM 7754 C CA . ASN C 1 344 ? 66.644 -0.738 211.181 1.00 36.73 344 ASN C CA 1
ATOM 7755 C C . ASN C 1 344 ? 66.669 0.619 211.918 1.00 36.54 344 ASN C C 1
ATOM 7756 O O . ASN C 1 344 ? 65.767 0.865 212.712 1.00 33.77 344 ASN C O 1
ATOM 7761 N N . ASN C 1 345 ? 67.672 1.469 211.663 1.00 37.59 345 ASN C N 1
ATOM 7762 C CA . ASN C 1 345 ? 67.929 2.712 212.439 1.00 35.81 345 ASN C CA 1
ATOM 7763 C C . ASN C 1 345 ? 67.382 3.938 211.684 1.00 39.46 345 ASN C C 1
ATOM 7764 O O . ASN C 1 345 ? 67.653 5.061 212.150 1.00 36.30 345 ASN C O 1
ATOM 7769 N N . SER C 1 346 ? 66.663 3.722 210.577 1.00 38.91 346 SER C N 1
ATOM 7770 C CA . SER C 1 346 ? 66.102 4.755 209.663 1.00 42.40 346 SER C CA 1
ATOM 7771 C C . SER C 1 346 ? 67.209 5.680 209.131 1.00 42.88 346 SER C C 1
ATOM 7772 O O . SER C 1 346 ? 66.939 6.891 208.960 1.00 44.38 346 SER C O 1
ATOM 7775 N N . ILE C 1 347 ? 68.396 5.142 208.860 1.00 37.28 347 ILE C N 1
ATOM 7776 C CA . ILE C 1 347 ? 69.523 5.905 208.249 1.00 41.92 347 ILE C CA 1
ATOM 7777 C C . ILE C 1 347 ? 69.549 5.593 206.758 1.00 40.81 347 ILE C C 1
ATOM 7778 O O . ILE C 1 347 ? 69.770 4.409 206.409 1.00 34.98 347 ILE C O 1
ATOM 7783 N N . TYR C 1 348 ? 69.311 6.600 205.916 1.00 38.72 348 TYR C N 1
ATOM 7784 C CA . TYR C 1 348 ? 69.411 6.462 204.441 1.00 40.04 348 TYR C CA 1
ATOM 7785 C C . TYR C 1 348 ? 70.871 6.146 204.099 1.00 36.28 348 TYR C C 1
ATOM 7786 O O . TYR C 1 348 ? 71.822 6.704 204.695 1.00 31.28 348 TYR C O 1
ATOM 7795 N N . VAL C 1 349 ? 71.065 5.250 203.144 1.00 43.19 349 VAL C N 1
ATOM 7796 C CA . VAL C 1 349 ? 72.419 4.766 202.739 1.00 48.10 349 VAL C CA 1
ATOM 7797 C C . VAL C 1 349 ? 72.641 5.035 201.237 1.00 46.51 349 VAL C C 1
ATOM 7798 O O . VAL C 1 349 ? 71.752 4.709 200.419 1.00 46.24 349 VAL C O 1
ATOM 7802 N N . SER C 1 350 ? 73.783 5.622 200.899 1.00 47.34 350 SER C N 1
ATOM 7803 C CA . SER C 1 350 ? 74.380 5.619 199.539 1.00 47.10 350 SER C CA 1
ATOM 7804 C C . SER C 1 350 ? 75.805 5.078 199.623 1.00 43.63 350 SER C C 1
ATOM 7805 O O . SER C 1 350 ? 76.658 5.741 200.287 1.00 43.36 350 SER C O 1
ATOM 7808 N N . ASP C 1 351 ? 76.074 3.951 198.971 1.00 41.79 351 ASP C N 1
ATOM 7809 C CA . ASP C 1 351 ? 77.450 3.386 198.874 1.00 47.87 351 ASP C CA 1
ATOM 7810 C C . ASP C 1 351 ? 77.925 3.363 197.410 1.00 46.64 351 ASP C C 1
ATOM 7811 O O . ASP C 1 351 ? 78.909 2.675 197.155 1.00 44.24 351 ASP C O 1
ATOM 7816 N N . GLN C 1 352 ? 77.247 4.117 196.526 1.00 44.17 352 GLN C N 1
ATOM 7817 C CA . GLN C 1 352 ? 77.469 4.189 195.064 1.00 45.23 352 GLN C CA 1
ATOM 7818 C C . GLN C 1 352 ? 77.528 5.658 194.657 1.00 39.64 352 GLN C C 1
ATOM 7819 O O . GLN C 1 352 ? 76.522 6.233 194.265 1.00 39.23 352 GLN C O 1
ATOM 7825 N N . PRO C 1 353 ? 78.709 6.297 194.697 1.00 38.00 353 PRO C N 1
ATOM 7826 C CA . PRO C 1 353 ? 78.840 7.709 194.310 1.00 38.65 353 PRO C CA 1
ATOM 7827 C C . PRO C 1 353 ? 78.161 8.143 193.005 1.00 36.24 353 PRO C C 1
ATOM 7828 O O . PRO C 1 353 ? 77.722 9.281 192.919 1.00 41.49 353 PRO C O 1
ATOM 7832 N N . SER C 1 354 ? 78.105 7.265 192.011 1.00 33.79 354 SER C N 1
ATOM 7833 C CA . SER C 1 354 ? 77.445 7.496 190.700 1.00 38.50 354 SER C CA 1
ATOM 7834 C C . SER C 1 354 ? 75.960 7.820 190.902 1.00 41.71 354 SER C C 1
ATOM 7835 O O . SER C 1 354 ? 75.418 8.574 190.073 1.00 35.53 354 SER C O 1
ATOM 7838 N N . GLN C 1 355 ? 75.319 7.261 191.937 1.00 35.32 355 GLN C N 1
ATOM 7839 C CA . GLN C 1 355 ? 73.865 7.399 192.195 1.00 33.10 355 GLN C CA 1
ATOM 7840 C C . GLN C 1 355 ? 73.572 8.513 193.218 1.00 26.14 355 GLN C C 1
ATOM 7841 O O . GLN C 1 355 ? 72.433 8.708 193.538 1.00 28.27 355 GLN C O 1
ATOM 7847 N N . LEU C 1 356 ? 74.559 9.191 193.749 1.00 28.00 356 LEU C N 1
ATOM 7848 C CA . LEU C 1 356 ? 74.353 10.050 194.939 1.00 30.27 356 LEU C CA 1
ATOM 7849 C C . LEU C 1 356 ? 73.394 11.194 194.610 1.00 30.06 356 LEU C C 1
ATOM 7850 O O . LEU C 1 356 ? 72.467 11.435 195.424 1.00 36.60 356 LEU C O 1
ATOM 7855 N N . HIS C 1 357 ? 73.561 11.862 193.472 1.00 31.00 357 HIS C N 1
ATOM 7856 C CA . HIS C 1 357 ? 72.734 13.048 193.132 1.00 32.36 357 HIS C CA 1
ATOM 7857 C C . HIS C 1 357 ? 71.280 12.605 193.177 1.00 33.92 357 HIS C C 1
ATOM 7858 O O . HIS C 1 357 ? 70.473 13.237 193.867 1.00 31.73 357 HIS C O 1
ATOM 7865 N N . HIS C 1 358 ? 70.966 11.515 192.497 1.00 34.87 358 HIS C N 1
ATOM 7866 C CA . HIS C 1 358 ? 69.587 10.984 192.450 1.00 32.44 358 HIS C CA 1
ATOM 7867 C C . HIS C 1 358 ? 69.089 10.620 193.844 1.00 30.96 358 HIS C C 1
ATOM 7868 O O . HIS C 1 358 ? 67.882 10.910 194.159 1.00 31.61 358 HIS C O 1
ATOM 7875 N N . GLN C 1 359 ? 69.939 9.978 194.650 1.00 32.39 359 GLN C N 1
ATOM 7876 C CA . GLN C 1 359 ? 69.588 9.547 196.027 1.00 34.54 359 GLN C CA 1
ATOM 7877 C C . GLN C 1 359 ? 69.364 10.776 196.926 1.00 31.57 359 GLN C C 1
ATOM 7878 O O . GLN C 1 359 ? 68.474 10.742 197.749 1.00 25.56 359 GLN C O 1
ATOM 7884 N N . LEU C 1 360 ? 70.147 11.831 196.759 1.00 29.89 360 LEU C N 1
ATOM 7885 C CA . LEU C 1 360 ? 69.987 13.055 197.582 1.00 31.14 360 LEU C CA 1
ATOM 7886 C C . LEU C 1 360 ? 68.632 13.668 197.272 1.00 32.84 360 LEU C C 1
ATOM 7887 O O . LEU C 1 360 ? 67.938 14.017 198.250 1.00 44.75 360 LEU C O 1
ATOM 7892 N N . ILE C 1 361 ? 68.242 13.742 195.995 1.00 33.45 361 ILE C N 1
ATOM 7893 C CA . ILE C 1 361 ? 66.933 14.302 195.558 1.00 36.80 361 ILE C CA 1
ATOM 7894 C C . ILE C 1 361 ? 65.808 13.419 196.147 1.00 41.53 361 ILE C C 1
ATOM 7895 O O . ILE C 1 361 ? 64.836 13.979 196.713 1.00 38.67 361 ILE C O 1
ATOM 7900 N N . LYS C 1 362 ? 65.920 12.095 196.061 1.00 37.22 362 LYS C N 1
ATOM 7901 C CA . LYS C 1 362 ? 64.915 11.164 196.654 1.00 43.70 362 LYS C CA 1
ATOM 7902 C C . LYS C 1 362 ? 64.782 11.432 198.170 1.00 38.69 362 LYS C C 1
ATOM 7903 O O . LYS C 1 362 ? 63.676 11.618 198.655 1.00 46.81 362 LYS C O 1
ATOM 7909 N N . TRP C 1 363 ? 65.894 11.451 198.889 1.00 42.44 363 TRP C N 1
ATOM 7910 C CA . TRP C 1 363 ? 65.974 11.604 200.365 1.00 42.25 363 TRP C CA 1
ATOM 7911 C C . TRP C 1 363 ? 65.323 12.921 200.791 1.00 45.94 363 TRP C C 1
ATOM 7912 O O . TRP C 1 363 ? 64.468 12.917 201.664 1.00 41.35 363 TRP C O 1
ATOM 7923 N N . ILE C 1 364 ? 65.696 14.014 200.129 1.00 44.80 364 ILE C N 1
ATOM 7924 C CA . ILE C 1 364 ? 65.232 15.397 200.436 1.00 43.98 364 ILE C CA 1
ATOM 7925 C C . ILE C 1 364 ? 63.717 15.511 200.248 1.00 44.75 364 ILE C C 1
ATOM 7926 O O . ILE C 1 364 ? 63.151 16.364 200.917 1.00 44.17 364 ILE C O 1
ATOM 7930 N N . ASN C 1 365 ? 63.098 14.691 199.391 1.00 50.58 365 ASN C N 1
ATOM 7931 C CA . ASN C 1 365 ? 61.641 14.724 199.076 1.00 52.94 365 ASN C CA 1
ATOM 7932 C C . ASN C 1 365 ? 60.868 13.601 199.780 1.00 51.58 365 ASN C C 1
ATOM 7933 O O . ASN C 1 365 ? 59.639 13.581 199.620 1.00 57.44 365 ASN C O 1
ATOM 7938 N N . ALA C 1 366 ? 61.517 12.749 200.570 1.00 53.57 366 ALA C N 1
ATOM 7939 C CA . ALA C 1 366 ? 60.896 11.542 201.167 1.00 56.53 366 ALA C CA 1
ATOM 7940 C C . ALA C 1 366 ? 60.757 11.699 202.689 1.00 61.17 366 ALA C C 1
ATOM 7941 O O . ALA C 1 366 ? 60.512 12.782 203.230 1.00 63.63 366 ALA C O 1
ATOM 7943 N N . ARG D 1 3 ? 42.681 -3.356 242.364 1.00 77.30 3 ARG D N 1
ATOM 7944 C CA . ARG D 1 3 ? 41.740 -2.375 241.757 1.00 75.52 3 ARG D CA 1
ATOM 7945 C C . ARG D 1 3 ? 41.532 -2.721 240.276 1.00 80.32 3 ARG D C 1
ATOM 7946 O O . ARG D 1 3 ? 40.362 -2.739 239.845 1.00 88.05 3 ARG D O 1
ATOM 7951 N N . LEU D 1 4 ? 42.611 -3.050 239.555 1.00 83.20 4 LEU D N 1
ATOM 7952 C CA . LEU D 1 4 ? 42.612 -3.402 238.107 1.00 76.19 4 LEU D CA 1
ATOM 7953 C C . LEU D 1 4 ? 41.958 -4.772 237.872 1.00 72.68 4 LEU D C 1
ATOM 7954 O O . LEU D 1 4 ? 41.243 -4.923 236.847 1.00 63.51 4 LEU D O 1
ATOM 7959 N N . ASP D 1 5 ? 42.230 -5.737 238.759 1.00 72.89 5 ASP D N 1
ATOM 7960 C CA . ASP D 1 5 ? 41.612 -7.091 238.741 1.00 74.49 5 ASP D CA 1
ATOM 7961 C C . ASP D 1 5 ? 40.088 -6.917 238.762 1.00 77.06 5 ASP D C 1
ATOM 7962 O O . ASP D 1 5 ? 39.401 -7.584 237.943 1.00 75.29 5 ASP D O 1
ATOM 7963 N N . ASP D 1 6 ? 39.601 -6.027 239.643 1.00 70.24 6 ASP D N 1
ATOM 7964 C CA . ASP D 1 6 ? 38.163 -5.701 239.846 1.00 68.47 6 ASP D CA 1
ATOM 7965 C C . ASP D 1 6 ? 37.581 -5.121 238.549 1.00 69.20 6 ASP D C 1
ATOM 7966 O O . ASP D 1 6 ? 36.568 -5.666 238.058 1.00 75.03 6 ASP D O 1
ATOM 7967 N N . LEU D 1 7 ? 38.200 -4.069 238.000 1.00 66.32 7 LEU D N 1
ATOM 7968 C CA . LEU D 1 7 ? 37.727 -3.400 236.753 1.00 62.21 7 LEU D CA 1
ATOM 7969 C C . LEU D 1 7 ? 37.533 -4.449 235.645 1.00 57.55 7 LEU D C 1
ATOM 7970 O O . LEU D 1 7 ? 36.510 -4.372 234.940 1.00 57.39 7 LEU D O 1
ATOM 7974 N N . PHE D 1 8 ? 38.437 -5.428 235.519 1.00 52.90 8 PHE D N 1
ATOM 7975 C CA . PHE D 1 8 ? 38.414 -6.425 234.419 1.00 55.29 8 PHE D CA 1
ATOM 7976 C C . PHE D 1 8 ? 37.421 -7.559 234.726 1.00 59.16 8 PHE D C 1
ATOM 7977 O O . PHE D 1 8 ? 37.278 -8.416 233.847 1.00 57.49 8 PHE D O 1
ATOM 7985 N N . ILE D 1 9 ? 36.759 -7.585 235.892 1.00 63.85 9 ILE D N 1
ATOM 7986 C CA . ILE D 1 9 ? 35.612 -8.516 236.158 1.00 64.36 9 ILE D CA 1
ATOM 7987 C C . ILE D 1 9 ? 34.336 -7.895 235.560 1.00 64.73 9 ILE D C 1
ATOM 7988 O O . ILE D 1 9 ? 33.625 -8.596 234.821 1.00 57.05 9 ILE D O 1
ATOM 7990 N N . ILE D 1 10 ? 34.094 -6.613 235.846 1.00 60.95 10 ILE D N 1
ATOM 7991 C CA . ILE D 1 10 ? 32.914 -5.815 235.402 1.00 61.23 10 ILE D CA 1
ATOM 7992 C C . ILE D 1 10 ? 33.069 -5.406 233.925 1.00 66.70 10 ILE D C 1
ATOM 7993 O O . ILE D 1 10 ? 32.063 -5.398 233.199 1.00 65.67 10 ILE D O 1
ATOM 7995 N N . HIS D 1 11 ? 34.275 -5.016 233.505 1.00 68.89 11 HIS D N 1
ATOM 7996 C CA . HIS D 1 11 ? 34.563 -4.433 232.163 1.00 68.99 11 HIS D CA 1
ATOM 7997 C C . HIS D 1 11 ? 35.339 -5.458 231.321 1.00 67.55 11 HIS D C 1
ATOM 7998 O O . HIS D 1 11 ? 36.523 -5.682 231.631 1.00 67.80 11 HIS D O 1
ATOM 8005 N N . ASP D 1 12 ? 34.686 -6.063 230.319 1.00 64.07 12 ASP D N 1
ATOM 8006 C CA . ASP D 1 12 ? 35.170 -7.280 229.600 1.00 70.44 12 ASP D CA 1
ATOM 8007 C C . ASP D 1 12 ? 36.259 -6.937 228.564 1.00 71.90 12 ASP D C 1
ATOM 8008 O O . ASP D 1 12 ? 37.093 -7.824 228.246 1.00 65.17 12 ASP D O 1
ATOM 8010 N N . THR D 1 13 ? 36.246 -5.705 228.044 1.00 69.52 13 THR D N 1
ATOM 8011 C CA . THR D 1 13 ? 36.935 -5.319 226.790 1.00 65.38 13 THR D CA 1
ATOM 8012 C C . THR D 1 13 ? 37.929 -4.189 227.086 1.00 60.24 13 THR D C 1
ATOM 8013 O O . THR D 1 13 ? 37.518 -3.129 227.587 1.00 55.25 13 THR D O 1
ATOM 8017 N N . TYR D 1 14 ? 39.203 -4.426 226.787 1.00 53.98 14 TYR D N 1
ATOM 8018 C CA . TYR D 1 14 ? 40.324 -3.474 226.991 1.00 54.27 14 TYR D CA 1
ATOM 8019 C C . TYR D 1 14 ? 40.718 -2.914 225.624 1.00 51.78 14 TYR D C 1
ATOM 8020 O O . TYR D 1 14 ? 40.990 -3.696 224.692 1.00 49.25 14 TYR D O 1
ATOM 8029 N N . VAL D 1 15 ? 40.650 -1.592 225.476 1.00 46.37 15 VAL D N 1
ATOM 8030 C CA . VAL D 1 15 ? 40.956 -0.902 224.194 1.00 45.54 15 VAL D CA 1
ATOM 8031 C C . VAL D 1 15 ? 42.302 -0.204 224.334 1.00 45.53 15 VAL D C 1
ATOM 8032 O O . VAL D 1 15 ? 42.436 0.632 225.250 1.00 47.16 15 VAL D O 1
ATOM 8036 N N . CYS D 1 16 ? 43.256 -0.524 223.459 1.00 46.33 16 CYS D N 1
ATOM 8037 C CA . CYS D 1 16 ? 44.634 0.053 223.451 1.00 51.75 16 CYS D CA 1
ATOM 8038 C C . CYS D 1 16 ? 44.925 0.743 222.119 1.00 47.13 16 CYS D C 1
ATOM 8039 O O . CYS D 1 16 ? 44.527 0.199 221.079 1.00 48.48 16 CYS D O 1
ATOM 8042 N N . LEU D 1 17 ? 45.677 1.831 222.164 1.00 47.19 17 LEU D N 1
ATOM 8043 C CA . LEU D 1 17 ? 46.207 2.548 220.979 1.00 46.72 17 LEU D CA 1
ATOM 8044 C C . LEU D 1 17 ? 47.669 2.141 220.809 1.00 42.83 17 LEU D C 1
ATOM 8045 O O . LEU D 1 17 ? 48.477 2.522 221.671 1.00 46.04 17 LEU D O 1
ATOM 8050 N N . LEU D 1 18 ? 48.012 1.447 219.724 1.00 42.62 18 LEU D N 1
ATOM 8051 C CA . LEU D 1 18 ? 49.392 0.951 219.491 1.00 42.49 18 LEU D CA 1
ATOM 8052 C C . LEU D 1 18 ? 50.254 2.046 218.861 1.00 43.27 18 LEU D C 1
ATOM 8053 O O . LEU D 1 18 ? 49.769 2.813 218.015 1.00 45.87 18 LEU D O 1
ATOM 8058 N N . SER D 1 19 ? 51.521 2.063 219.236 1.00 43.09 19 SER D N 1
ATOM 8059 C CA . SER D 1 19 ? 52.499 3.122 218.908 1.00 43.65 19 SER D CA 1
ATOM 8060 C C . SER D 1 19 ? 53.903 2.574 219.174 1.00 44.83 19 SER D C 1
ATOM 8061 O O . SER D 1 19 ? 54.030 1.352 219.495 1.00 42.15 19 SER D O 1
ATOM 8064 N N . ASP D 1 20 ? 54.931 3.414 219.041 1.00 44.62 20 ASP D N 1
ATOM 8065 C CA . ASP D 1 20 ? 56.344 2.993 219.228 1.00 46.51 20 ASP D CA 1
ATOM 8066 C C . ASP D 1 20 ? 56.541 2.194 220.520 1.00 43.51 20 ASP D C 1
ATOM 8067 O O . ASP D 1 20 ? 57.327 1.233 220.477 1.00 41.91 20 ASP D O 1
ATOM 8072 N N . HIS D 1 21 ? 55.937 2.591 221.641 1.00 41.26 21 HIS D N 1
ATOM 8073 C CA . HIS D 1 21 ? 56.178 1.941 222.958 1.00 41.63 21 HIS D CA 1
ATOM 8074 C C . HIS D 1 21 ? 54.935 1.176 223.378 1.00 40.33 21 HIS D C 1
ATOM 8075 O O . HIS D 1 21 ? 54.017 1.814 223.878 1.00 46.53 21 HIS D O 1
ATOM 8082 N N . LEU D 1 22 ? 54.942 -0.143 223.184 1.00 37.56 22 LEU D N 1
ATOM 8083 C CA . LEU D 1 22 ? 53.814 -1.046 223.523 1.00 41.29 22 LEU D CA 1
ATOM 8084 C C . LEU D 1 22 ? 53.731 -1.307 225.035 1.00 37.21 22 LEU D C 1
ATOM 8085 O O . LEU D 1 22 ? 52.673 -1.797 225.480 1.00 45.10 22 LEU D O 1
ATOM 8090 N N . LEU D 1 23 ? 54.786 -1.042 225.813 1.00 40.06 23 LEU D N 1
ATOM 8091 C CA . LEU D 1 23 ? 54.887 -1.469 227.244 1.00 44.34 23 LEU D CA 1
ATOM 8092 C C . LEU D 1 23 ? 53.703 -1.009 228.085 1.00 45.21 23 LEU D C 1
ATOM 8093 O O . LEU D 1 23 ? 53.174 -1.795 228.875 1.00 38.57 23 LEU D O 1
ATOM 8098 N N . PRO D 1 24 ? 53.259 0.267 227.997 1.00 42.21 24 PRO D N 1
ATOM 8099 C CA . PRO D 1 24 ? 52.139 0.721 228.817 1.00 45.49 24 PRO D CA 1
ATOM 8100 C C . PRO D 1 24 ? 50.797 0.060 228.472 1.00 45.38 24 PRO D C 1
ATOM 8101 O O . PRO D 1 24 ? 49.906 0.108 229.280 1.00 47.83 24 PRO D O 1
ATOM 8105 N N . ASN D 1 25 ? 50.664 -0.521 227.281 1.00 45.95 25 ASN D N 1
ATOM 8106 C CA . ASN D 1 25 ? 49.469 -1.323 226.890 1.00 45.83 25 ASN D CA 1
ATOM 8107 C C . ASN D 1 25 ? 49.607 -2.769 227.381 1.00 44.33 25 ASN D C 1
ATOM 8108 O O . ASN D 1 25 ? 48.575 -3.406 227.673 1.00 51.22 25 ASN D O 1
ATOM 8113 N N . VAL D 1 26 ? 50.830 -3.284 227.449 1.00 46.51 26 VAL D N 1
ATOM 8114 C CA . VAL D 1 26 ? 51.110 -4.726 227.739 1.00 45.94 26 VAL D CA 1
ATOM 8115 C C . VAL D 1 26 ? 51.110 -4.969 229.248 1.00 43.51 26 VAL D C 1
ATOM 8116 O O . VAL D 1 26 ? 50.592 -6.010 229.671 1.00 42.17 26 VAL D O 1
ATOM 8120 N N . ILE D 1 27 ? 51.667 -4.044 230.030 1.00 42.54 27 ILE D N 1
ATOM 8121 C CA . ILE D 1 27 ? 51.853 -4.215 231.499 1.00 46.01 27 ILE D CA 1
ATOM 8122 C C . ILE D 1 27 ? 50.499 -4.469 232.165 1.00 50.59 27 ILE D C 1
ATOM 8123 O O . ILE D 1 27 ? 50.387 -5.404 232.951 1.00 47.79 27 ILE D O 1
ATOM 8128 N N . PRO D 1 28 ? 49.430 -3.675 231.922 1.00 50.92 28 PRO D N 1
ATOM 8129 C CA . PRO D 1 28 ? 48.125 -3.958 232.527 1.00 51.46 28 PRO D CA 1
ATOM 8130 C C . PRO D 1 28 ? 47.485 -5.308 232.142 1.00 55.80 28 PRO D C 1
ATOM 8131 O O . PRO D 1 28 ? 46.757 -5.860 232.949 1.00 55.12 28 PRO D O 1
ATOM 8135 N N . VAL D 1 29 ? 47.765 -5.807 230.938 1.00 60.46 29 VAL D N 1
ATOM 8136 C CA . VAL D 1 29 ? 47.209 -7.078 230.383 1.00 52.36 29 VAL D CA 1
ATOM 8137 C C . VAL D 1 29 ? 47.906 -8.266 231.052 1.00 54.58 29 VAL D C 1
ATOM 8138 O O . VAL D 1 29 ? 47.222 -9.279 231.306 1.00 52.44 29 VAL D O 1
ATOM 8142 N N . ILE D 1 30 ? 49.209 -8.169 231.312 1.00 49.27 30 ILE D N 1
ATOM 8143 C CA . ILE D 1 30 ? 49.991 -9.251 231.981 1.00 54.97 30 ILE D CA 1
ATOM 8144 C C . ILE D 1 30 ? 49.616 -9.293 233.470 1.00 59.01 30 ILE D C 1
ATOM 8145 O O . ILE D 1 30 ? 49.468 -10.414 234.006 1.00 58.80 30 ILE D O 1
ATOM 8150 N N . GLN D 1 31 ? 49.467 -8.117 234.098 1.00 60.30 31 GLN D N 1
ATOM 8151 C CA . GLN D 1 31 ? 49.121 -7.954 235.534 1.00 61.69 31 GLN D CA 1
ATOM 8152 C C . GLN D 1 31 ? 47.755 -8.605 235.805 1.00 70.00 31 GLN D C 1
ATOM 8153 O O . GLN D 1 31 ? 47.667 -9.405 236.757 1.00 68.78 31 GLN D O 1
ATOM 8155 N N . ALA D 1 32 ? 46.745 -8.266 234.993 1.00 66.71 32 ALA D N 1
ATOM 8156 C CA . ALA D 1 32 ? 45.322 -8.636 235.160 1.00 63.64 32 ALA D CA 1
ATOM 8157 C C . ALA D 1 32 ? 44.716 -8.956 233.796 1.00 61.24 32 ALA D C 1
ATOM 8158 O O . ALA D 1 32 ? 44.173 -8.080 233.134 1.00 60.61 32 ALA D O 1
ATOM 8160 N N . PRO D 1 33 ? 44.795 -10.215 233.317 1.00 64.03 33 PRO D N 1
ATOM 8161 C CA . PRO D 1 33 ? 44.280 -10.559 231.986 1.00 60.91 33 PRO D CA 1
ATOM 8162 C C . PRO D 1 33 ? 42.807 -10.207 231.791 1.00 60.77 33 PRO D C 1
ATOM 8163 O O . PRO D 1 33 ? 41.959 -10.662 232.548 1.00 65.06 33 PRO D O 1
ATOM 8167 N N . PRO D 1 34 ? 42.439 -9.376 230.789 1.00 60.56 34 PRO D N 1
ATOM 8168 C CA . PRO D 1 34 ? 41.036 -9.110 230.480 1.00 59.53 34 PRO D CA 1
ATOM 8169 C C . PRO D 1 34 ? 40.484 -10.210 229.562 1.00 56.14 34 PRO D C 1
ATOM 8170 O O . PRO D 1 34 ? 41.262 -11.041 229.125 1.00 51.76 34 PRO D O 1
ATOM 8174 N N . GLN D 1 35 ? 39.180 -10.187 229.286 1.00 63.62 35 GLN D N 1
ATOM 8175 C CA . GLN D 1 35 ? 38.513 -11.212 228.437 1.00 65.67 35 GLN D CA 1
ATOM 8176 C C . GLN D 1 35 ? 38.883 -10.962 226.970 1.00 64.56 35 GLN D C 1
ATOM 8177 O O . GLN D 1 35 ? 39.178 -11.930 226.232 1.00 65.37 35 GLN D O 1
ATOM 8179 N N . ARG D 1 36 ? 38.905 -9.689 226.580 1.00 65.01 36 ARG D N 1
ATOM 8180 C CA . ARG D 1 36 ? 39.019 -9.226 225.174 1.00 59.91 36 ARG D CA 1
ATOM 8181 C C . ARG D 1 36 ? 39.913 -7.985 225.132 1.00 57.36 36 ARG D C 1
ATOM 8182 O O . ARG D 1 36 ? 39.747 -7.102 226.001 1.00 52.55 36 ARG D O 1
ATOM 8190 N N . VAL D 1 37 ? 40.812 -7.917 224.156 1.00 54.73 37 VAL D N 1
ATOM 8191 C CA . VAL D 1 37 ? 41.629 -6.708 223.866 1.00 55.77 37 VAL D CA 1
ATOM 8192 C C . VAL D 1 37 ? 41.291 -6.243 222.448 1.00 53.16 37 VAL D C 1
ATOM 8193 O O . VAL D 1 37 ? 41.338 -7.090 221.529 1.00 58.46 37 VAL D O 1
ATOM 8197 N N . ILE D 1 38 ? 40.922 -4.968 222.288 1.00 44.51 38 ILE D N 1
ATOM 8198 C CA . ILE D 1 38 ? 40.784 -4.298 220.969 1.00 44.70 38 ILE D CA 1
ATOM 8199 C C . ILE D 1 38 ? 42.041 -3.459 220.758 1.00 46.76 38 ILE D C 1
ATOM 8200 O O . ILE D 1 38 ? 42.238 -2.481 221.515 1.00 43.81 38 ILE D O 1
ATOM 8205 N N . LEU D 1 39 ? 42.854 -3.828 219.765 1.00 49.22 39 LEU D N 1
ATOM 8206 C CA . LEU D 1 39 ? 44.097 -3.102 219.384 1.00 50.35 39 LEU D CA 1
ATOM 8207 C C . LEU D 1 39 ? 43.784 -2.149 218.224 1.00 47.84 39 LEU D C 1
ATOM 8208 O O . LEU D 1 39 ? 43.396 -2.618 217.144 1.00 48.08 39 LEU D O 1
ATOM 8213 N N . LEU D 1 40 ? 43.908 -0.850 218.459 1.00 48.04 40 LEU D N 1
ATOM 8214 C CA . LEU D 1 40 ? 43.835 0.189 217.410 1.00 43.45 40 LEU D CA 1
ATOM 8215 C C . LEU D 1 40 ? 45.246 0.396 216.872 1.00 45.83 40 LEU D C 1
ATOM 8216 O O . LEU D 1 40 ? 46.050 1.071 217.551 1.00 45.25 40 LEU D O 1
ATOM 8221 N N . TYR D 1 41 ? 45.539 -0.164 215.696 1.00 41.61 41 TYR D N 1
ATOM 8222 C CA . TYR D 1 41 ? 46.832 0.010 214.997 1.00 41.07 41 TYR D CA 1
ATOM 8223 C C . TYR D 1 41 ? 46.648 0.998 213.841 1.00 39.01 41 TYR D C 1
ATOM 8224 O O . TYR D 1 41 ? 45.520 1.324 213.484 1.00 49.71 41 TYR D O 1
ATOM 8233 N N . THR D 1 42 ? 47.748 1.459 213.264 1.00 42.83 42 THR D N 1
ATOM 8234 C CA . THR D 1 42 ? 47.744 2.464 212.166 1.00 43.43 42 THR D CA 1
ATOM 8235 C C . THR D 1 42 ? 48.378 1.857 210.931 1.00 44.90 42 THR D C 1
ATOM 8236 O O . THR D 1 42 ? 49.034 0.834 211.050 1.00 45.55 42 THR D O 1
ATOM 8240 N N . PRO D 1 43 ? 48.166 2.446 209.734 1.00 49.62 43 PRO D N 1
ATOM 8241 C CA . PRO D 1 43 ? 48.707 1.898 208.485 1.00 48.58 43 PRO D CA 1
ATOM 8242 C C . PRO D 1 43 ? 50.222 1.681 208.523 1.00 49.59 43 PRO D C 1
ATOM 8243 O O . PRO D 1 43 ? 50.925 2.526 209.083 1.00 47.73 43 PRO D O 1
ATOM 8247 N N . ASN D 1 44 ? 50.666 0.540 207.978 1.00 50.53 44 ASN D N 1
ATOM 8248 C CA . ASN D 1 44 ? 52.091 0.109 207.894 1.00 54.24 44 ASN D CA 1
ATOM 8249 C C . ASN D 1 44 ? 52.660 -0.236 209.267 1.00 51.03 44 ASN D C 1
ATOM 8250 O O . ASN D 1 44 ? 53.882 -0.373 209.365 1.00 53.40 44 ASN D O 1
ATOM 8255 N N . ASN D 1 45 ? 51.812 -0.405 210.276 1.00 48.64 45 ASN D N 1
ATOM 8256 C CA . ASN D 1 45 ? 52.255 -0.731 211.653 1.00 45.40 45 ASN D CA 1
ATOM 8257 C C . ASN D 1 45 ? 51.491 -1.956 212.150 1.00 42.98 45 ASN D C 1
ATOM 8258 O O . ASN D 1 45 ? 51.417 -2.117 213.347 1.00 46.26 45 ASN D O 1
ATOM 8263 N N . LYS D 1 46 ? 50.990 -2.815 211.259 1.00 42.60 46 LYS D N 1
ATOM 8264 C CA . LYS D 1 46 ? 50.303 -4.064 211.653 1.00 46.06 46 LYS D CA 1
ATOM 8265 C C . LYS D 1 46 ? 51.299 -4.956 212.405 1.00 46.17 46 LYS D C 1
ATOM 8266 O O . LYS D 1 46 ? 50.851 -5.751 213.225 1.00 48.06 46 LYS D O 1
ATOM 8269 N N . GLU D 1 47 ? 52.606 -4.798 212.189 1.00 51.56 47 GLU D N 1
ATOM 8270 C CA . GLU D 1 47 ? 53.647 -5.603 212.892 1.00 55.10 47 GLU D CA 1
ATOM 8271 C C . GLU D 1 47 ? 53.588 -5.345 214.413 1.00 53.64 47 GLU D C 1
ATOM 8272 O O . GLU D 1 47 ? 53.993 -6.258 215.163 1.00 48.50 47 GLU D O 1
ATOM 8276 N N . ARG D 1 48 ? 53.064 -4.199 214.865 1.00 45.13 48 ARG D N 1
ATOM 8277 C CA . ARG D 1 48 ? 52.876 -3.904 216.314 1.00 46.88 48 ARG D CA 1
ATOM 8278 C C . ARG D 1 48 ? 51.809 -4.824 216.918 1.00 44.10 48 ARG D C 1
ATOM 8279 O O . ARG D 1 48 ? 51.920 -5.157 218.115 1.00 46.38 48 ARG D O 1
ATOM 8287 N N . VAL D 1 49 ? 50.783 -5.181 216.151 1.00 43.84 49 VAL D N 1
ATOM 8288 C CA . VAL D 1 49 ? 49.759 -6.167 216.595 1.00 41.92 49 VAL D CA 1
ATOM 8289 C C . VAL D 1 49 ? 50.495 -7.474 216.898 1.00 47.27 49 VAL D C 1
ATOM 8290 O O . VAL D 1 49 ? 50.200 -8.074 217.930 1.00 47.36 49 VAL D O 1
ATOM 8294 N N . GLN D 1 50 ? 51.451 -7.879 216.058 1.00 50.95 50 GLN D N 1
ATOM 8295 C CA . GLN D 1 50 ? 52.143 -9.192 216.188 1.00 52.15 50 GLN D CA 1
ATOM 8296 C C . GLN D 1 50 ? 53.099 -9.141 217.391 1.00 49.39 50 GLN D C 1
ATOM 8297 O O . GLN D 1 50 ? 53.149 -10.120 218.163 1.00 49.78 50 GLN D O 1
ATOM 8303 N N . ARG D 1 51 ? 53.792 -8.026 217.602 1.00 47.79 51 ARG D N 1
ATOM 8304 C CA . ARG D 1 51 ? 54.585 -7.798 218.837 1.00 44.51 51 ARG D CA 1
ATOM 8305 C C . ARG D 1 51 ? 53.705 -7.941 220.091 1.00 43.97 51 ARG D C 1
ATOM 8306 O O . ARG D 1 51 ? 54.139 -8.594 221.070 1.00 41.18 51 ARG D O 1
ATOM 8314 N N . PHE D 1 52 ? 52.525 -7.331 220.084 1.00 39.82 52 PHE D N 1
ATOM 8315 C CA . PHE D 1 52 ? 51.576 -7.364 221.219 1.00 40.32 52 PHE D CA 1
ATOM 8316 C C . PHE D 1 52 ? 51.143 -8.811 221.504 1.00 43.65 52 PHE D C 1
ATOM 8317 O O . PHE D 1 52 ? 51.034 -9.181 222.675 1.00 40.08 52 PHE D O 1
ATOM 8325 N N . ARG D 1 53 ? 50.873 -9.587 220.461 1.00 44.25 53 ARG D N 1
ATOM 8326 C CA . ARG D 1 53 ? 50.476 -11.019 220.583 1.00 49.35 53 ARG D CA 1
ATOM 8327 C C . ARG D 1 53 ? 51.637 -11.806 221.191 1.00 48.23 53 ARG D C 1
ATOM 8328 O O . ARG D 1 53 ? 51.389 -12.600 222.098 1.00 43.72 53 ARG D O 1
ATOM 8336 N N . GLN D 1 54 ? 52.861 -11.578 220.704 1.00 50.53 54 GLN D N 1
ATOM 8337 C CA . GLN D 1 54 ? 54.101 -12.267 221.156 1.00 49.03 54 GLN D CA 1
ATOM 8338 C C . GLN D 1 54 ? 54.367 -11.938 222.633 1.00 48.35 54 GLN D C 1
ATOM 8339 O O . GLN D 1 54 ? 54.709 -12.873 223.403 1.00 42.60 54 GLN D O 1
ATOM 8345 N N . ALA D 1 55 ? 54.191 -10.673 223.030 1.00 42.23 55 ALA D N 1
ATOM 8346 C CA . ALA D 1 55 ? 54.436 -10.211 224.417 1.00 43.63 55 ALA D CA 1
ATOM 8347 C C . ALA D 1 55 ? 53.404 -10.852 225.356 1.00 40.58 55 ALA D C 1
ATOM 8348 O O . ALA D 1 55 ? 53.760 -11.135 226.486 1.00 43.62 55 ALA D O 1
ATOM 8350 N N . THR D 1 56 ? 52.167 -11.059 224.906 1.00 47.09 56 THR D N 1
ATOM 8351 C CA . THR D 1 56 ? 51.051 -11.560 225.754 1.00 51.15 56 THR D CA 1
ATOM 8352 C C . THR D 1 56 ? 50.751 -13.038 225.445 1.00 49.61 56 THR D C 1
ATOM 8353 O O . THR D 1 56 ? 49.691 -13.480 225.870 1.00 50.98 56 THR D O 1
ATOM 8357 N N . GLU D 1 57 ? 51.649 -13.773 224.781 1.00 53.10 57 GLU D N 1
ATOM 8358 C CA . GLU D 1 57 ? 51.418 -15.194 224.365 1.00 60.75 57 GLU D CA 1
ATOM 8359 C C . GLU D 1 57 ? 51.089 -16.062 225.597 1.00 66.93 57 GLU D C 1
ATOM 8360 O O . GLU D 1 57 ? 50.273 -16.988 225.468 1.00 63.96 57 GLU D O 1
ATOM 8366 N N . SER D 1 58 ? 51.706 -15.772 226.747 1.00 74.55 58 SER D N 1
ATOM 8367 C CA . SER D 1 58 ? 51.563 -16.501 228.038 1.00 82.08 58 SER D CA 1
ATOM 8368 C C . SER D 1 58 ? 50.165 -16.297 228.643 1.00 83.73 58 SER D C 1
ATOM 8369 O O . SER D 1 58 ? 49.865 -16.964 229.660 1.00 80.34 58 SER D O 1
ATOM 8372 N N . VAL D 1 59 ? 49.362 -15.383 228.094 1.00 81.43 59 VAL D N 1
ATOM 8373 C CA . VAL D 1 59 ? 48.081 -14.929 228.711 1.00 84.72 59 VAL D CA 1
ATOM 8374 C C . VAL D 1 59 ? 46.914 -15.161 227.747 1.00 96.71 59 VAL D C 1
ATOM 8375 O O . VAL D 1 59 ? 46.746 -14.433 226.769 1.00 96.23 59 VAL D O 1
ATOM 8379 N N . PRO D 1 60 ? 46.026 -16.151 228.025 1.00 113.52 60 PRO D N 1
ATOM 8380 C CA . PRO D 1 60 ? 44.827 -16.346 227.214 1.00 108.01 60 PRO D CA 1
ATOM 8381 C C . PRO D 1 60 ? 43.985 -15.061 227.187 1.00 95.97 60 PRO D C 1
ATOM 8382 O O . PRO D 1 60 ? 43.593 -14.590 228.254 1.00 93.82 60 PRO D O 1
ATOM 8386 N N . THR D 1 61 ? 43.772 -14.514 225.989 1.00 86.62 61 THR D N 1
ATOM 8387 C CA . THR D 1 61 ? 42.893 -13.339 225.747 1.00 82.28 61 THR D CA 1
ATOM 8388 C C . THR D 1 61 ? 42.497 -13.332 224.263 1.00 75.98 61 THR D C 1
ATOM 8389 O O . THR D 1 61 ? 43.329 -13.717 223.419 1.00 79.63 61 THR D O 1
ATOM 8393 N N . GLU D 1 62 ? 41.245 -12.966 223.968 1.00 70.19 62 GLU D N 1
ATOM 8394 C CA . GLU D 1 62 ? 40.711 -12.753 222.596 1.00 70.48 62 GLU D CA 1
ATOM 8395 C C . GLU D 1 62 ? 41.230 -11.399 222.100 1.00 69.99 62 GLU D C 1
ATOM 8396 O O . GLU D 1 62 ? 41.008 -10.397 222.819 1.00 58.77 62 GLU D O 1
ATOM 8399 N N . ILE D 1 63 ? 41.910 -11.364 220.947 1.00 65.27 63 ILE D N 1
ATOM 8400 C CA . ILE D 1 63 ? 42.507 -10.111 220.376 1.00 61.87 63 ILE D CA 1
ATOM 8401 C C . ILE D 1 63 ? 41.770 -9.743 219.086 1.00 61.84 63 ILE D C 1
ATOM 8402 O O . ILE D 1 63 ? 41.811 -10.545 218.144 1.00 70.84 63 ILE D O 1
ATOM 8407 N N . ILE D 1 64 ? 41.111 -8.582 219.074 1.00 59.01 64 ILE D N 1
ATOM 8408 C CA . ILE D 1 64 ? 40.506 -7.932 217.873 1.00 58.23 64 ILE D CA 1
ATOM 8409 C C . ILE D 1 64 ? 41.444 -6.796 217.424 1.00 58.10 64 ILE D C 1
ATOM 8410 O O . ILE D 1 64 ? 41.821 -5.982 218.281 1.00 58.61 64 ILE D O 1
ATOM 8414 N N . GLU D 1 65 ? 41.768 -6.713 216.131 1.00 60.86 65 GLU D N 1
ATOM 8415 C CA . GLU D 1 65 ? 42.584 -5.619 215.521 1.00 62.10 65 GLU D CA 1
ATOM 8416 C C . GLU D 1 65 ? 41.630 -4.655 214.796 1.00 55.50 65 GLU D C 1
ATOM 8417 O O . GLU D 1 65 ? 40.736 -5.148 214.129 1.00 56.72 65 GLU D O 1
ATOM 8421 N N . LYS D 1 66 ? 41.839 -3.342 214.894 1.00 53.44 66 LYS D N 1
ATOM 8422 C CA . LYS D 1 66 ? 41.076 -2.305 214.147 1.00 54.25 66 LYS D CA 1
ATOM 8423 C C . LYS D 1 66 ? 42.030 -1.200 213.670 1.00 55.15 66 LYS D C 1
ATOM 8424 O O . LYS D 1 66 ? 42.844 -0.727 214.475 1.00 53.51 66 LYS D O 1
ATOM 8426 N N . GLN D 1 67 ? 41.940 -0.828 212.393 1.00 56.72 67 GLN D N 1
ATOM 8427 C CA . GLN D 1 67 ? 42.829 0.182 211.768 1.00 55.38 67 GLN D CA 1
ATOM 8428 C C . GLN D 1 67 ? 42.242 1.572 212.008 1.00 51.31 67 GLN D C 1
ATOM 8429 O O . GLN D 1 67 ? 41.028 1.703 211.967 1.00 55.73 67 GLN D O 1
ATOM 8435 N N . VAL D 1 68 ? 43.080 2.547 212.347 1.00 50.53 68 VAL D N 1
ATOM 8436 C CA . VAL D 1 68 ? 42.690 3.988 212.422 1.00 49.57 68 VAL D CA 1
ATOM 8437 C C . VAL D 1 68 ? 43.838 4.807 211.836 1.00 45.94 68 VAL D C 1
ATOM 8438 O O . VAL D 1 68 ? 44.954 4.301 211.798 1.00 50.27 68 VAL D O 1
ATOM 8442 N N . HIS D 1 69 ? 43.568 6.020 211.388 1.00 47.15 69 HIS D N 1
ATOM 8443 C CA A HIS D 1 69 ? 44.605 6.951 210.867 0.50 47.55 69 HIS D CA 1
ATOM 8444 C CA B HIS D 1 69 ? 44.614 6.931 210.874 0.50 47.12 69 HIS D CA 1
ATOM 8445 C C . HIS D 1 69 ? 45.198 7.704 212.054 1.00 48.24 69 HIS D C 1
ATOM 8446 O O . HIS D 1 69 ? 44.485 8.124 212.951 1.00 47.71 69 HIS D O 1
ATOM 8459 N N . PRO D 1 70 ? 46.529 7.881 212.128 1.00 46.76 70 PRO D N 1
ATOM 8460 C CA . PRO D 1 70 ? 47.115 8.571 213.268 1.00 47.17 70 PRO D CA 1
ATOM 8461 C C . PRO D 1 70 ? 46.657 10.031 213.458 1.00 46.19 70 PRO D C 1
ATOM 8462 O O . PRO D 1 70 ? 46.755 10.502 214.563 1.00 44.55 70 PRO D O 1
ATOM 8466 N N . TYR D 1 71 ? 46.148 10.708 212.426 1.00 50.71 71 TYR D N 1
ATOM 8467 C CA . TYR D 1 71 ? 45.921 12.180 212.456 1.00 48.30 71 TYR D CA 1
ATOM 8468 C C . TYR D 1 71 ? 44.524 12.559 211.971 1.00 47.79 71 TYR D C 1
ATOM 8469 O O . TYR D 1 71 ? 44.402 13.657 211.408 1.00 51.65 71 TYR D O 1
ATOM 8478 N N . GLN D 1 72 ? 43.516 11.718 212.213 1.00 48.07 72 GLN D N 1
ATOM 8479 C CA . GLN D 1 72 ? 42.116 11.962 211.768 1.00 54.15 72 GLN D CA 1
ATOM 8480 C C . GLN D 1 72 ? 41.160 11.903 212.966 1.00 53.22 72 GLN D C 1
ATOM 8481 O O . GLN D 1 72 ? 40.675 10.805 213.254 1.00 59.05 72 GLN D O 1
ATOM 8487 N N . TYR D 1 73 ? 40.880 13.045 213.593 1.00 50.52 73 TYR D N 1
ATOM 8488 C CA . TYR D 1 73 ? 40.084 13.155 214.843 1.00 54.89 73 TYR D CA 1
ATOM 8489 C C . TYR D 1 73 ? 38.719 12.468 214.691 1.00 51.40 73 TYR D C 1
ATOM 8490 O O . TYR D 1 73 ? 38.433 11.504 215.444 1.00 53.51 73 TYR D O 1
ATOM 8499 N N . ALA D 1 74 ? 37.912 12.950 213.746 1.00 51.46 74 ALA D N 1
ATOM 8500 C CA . ALA D 1 74 ? 36.493 12.574 213.533 1.00 51.50 74 ALA D CA 1
ATOM 8501 C C . ALA D 1 74 ? 36.379 11.090 213.174 1.00 53.37 74 ALA D C 1
ATOM 8502 O O . ALA D 1 74 ? 35.452 10.424 213.679 1.00 58.28 74 ALA D O 1
ATOM 8504 N N . GLN D 1 75 ? 37.287 10.573 212.352 1.00 50.46 75 GLN D N 1
ATOM 8505 C CA . GLN D 1 75 ? 37.253 9.151 211.931 1.00 53.44 75 GLN D CA 1
ATOM 8506 C C . GLN D 1 75 ? 37.547 8.245 213.135 1.00 56.15 75 GLN D C 1
ATOM 8507 O O . GLN D 1 75 ? 36.959 7.145 213.232 1.00 53.82 75 GLN D O 1
ATOM 8511 N N . THR D 1 76 ? 38.430 8.662 214.044 1.00 62.47 76 THR D N 1
ATOM 8512 C CA . THR D 1 76 ? 38.762 7.862 215.252 1.00 56.40 76 THR D CA 1
ATOM 8513 C C . THR D 1 76 ? 37.558 7.908 216.192 1.00 55.33 76 THR D C 1
ATOM 8514 O O . THR D 1 76 ? 37.262 6.864 216.791 1.00 55.33 76 THR D O 1
ATOM 8518 N N . GLN D 1 77 ? 36.896 9.064 216.306 1.00 51.25 77 GLN D N 1
ATOM 8519 C CA . GLN D 1 77 ? 35.638 9.233 217.097 1.00 52.66 77 GLN D CA 1
ATOM 8520 C C . GLN D 1 77 ? 34.577 8.245 216.595 1.00 53.73 77 GLN D C 1
ATOM 8521 O O . GLN D 1 77 ? 33.886 7.645 217.443 1.00 50.97 77 GLN D O 1
ATOM 8527 N N . ARG D 1 78 ? 34.461 8.068 215.277 1.00 52.59 78 ARG D N 1
ATOM 8528 C CA . ARG D 1 78 ? 33.466 7.151 214.664 1.00 54.52 78 ARG D CA 1
ATOM 8529 C C . ARG D 1 78 ? 33.822 5.700 215.015 1.00 54.72 78 ARG D C 1
ATOM 8530 O O . ARG D 1 78 ? 32.904 4.947 215.338 1.00 64.60 78 ARG D O 1
ATOM 8532 N N . ILE D 1 79 ? 35.098 5.316 214.969 1.00 58.00 79 ILE D N 1
ATOM 8533 C CA . ILE D 1 79 ? 35.541 3.917 215.275 1.00 60.55 79 ILE D CA 1
ATOM 8534 C C . ILE D 1 79 ? 35.280 3.621 216.763 1.00 60.29 79 ILE D C 1
ATOM 8535 O O . ILE D 1 79 ? 34.835 2.510 217.078 1.00 61.61 79 ILE D O 1
ATOM 8537 N N . CYS D 1 80 ? 35.549 4.572 217.654 1.00 60.94 80 CYS D N 1
ATOM 8538 C CA . CYS D 1 80 ? 35.326 4.411 219.118 1.00 65.36 80 CYS D CA 1
ATOM 8539 C C . CYS D 1 80 ? 33.819 4.321 219.402 1.00 61.57 80 CYS D C 1
ATOM 8540 O O . CYS D 1 80 ? 33.429 3.442 220.199 1.00 61.00 80 CYS D O 1
ATOM 8543 N N . ASP D 1 81 ? 33.001 5.152 218.747 1.00 54.06 81 ASP D N 1
ATOM 8544 C CA . ASP D 1 81 ? 31.515 5.036 218.767 1.00 54.18 81 ASP D CA 1
ATOM 8545 C C . ASP D 1 81 ? 31.112 3.605 218.387 1.00 51.77 81 ASP D C 1
ATOM 8546 O O . ASP D 1 81 ? 30.329 3.002 219.142 1.00 60.33 81 ASP D O 1
ATOM 8548 N N . GLU D 1 82 ? 31.645 3.057 217.289 1.00 48.98 82 GLU D N 1
ATOM 8549 C CA . GLU D 1 82 ? 31.292 1.694 216.805 1.00 49.96 82 GLU D CA 1
ATOM 8550 C C . GLU D 1 82 ? 31.691 0.659 217.863 1.00 56.78 82 GLU D C 1
ATOM 8551 O O . GLU D 1 82 ? 30.887 -0.253 218.104 1.00 54.66 82 GLU D O 1
ATOM 8553 N N . ILE D 1 83 ? 32.869 0.805 218.487 1.00 57.70 83 ILE D N 1
ATOM 8554 C CA . ILE D 1 83 ? 33.427 -0.142 219.506 1.00 56.85 83 ILE D CA 1
ATOM 8555 C C . ILE D 1 83 ? 32.509 -0.165 220.734 1.00 57.25 83 ILE D C 1
ATOM 8556 O O . ILE D 1 83 ? 32.275 -1.279 221.276 1.00 54.67 83 ILE D O 1
ATOM 8560 N N . LEU D 1 84 ? 32.046 1.014 221.163 1.00 53.81 84 LEU D N 1
ATOM 8561 C CA . LEU D 1 84 ? 31.203 1.201 222.378 1.00 61.49 84 LEU D CA 1
ATOM 8562 C C . LEU D 1 84 ? 29.770 0.701 222.131 1.00 66.81 84 LEU D C 1
ATOM 8563 O O . LEU D 1 84 ? 29.124 0.289 223.107 1.00 83.85 84 LEU D O 1
ATOM 8568 N N . GLU D 1 85 ? 29.287 0.738 220.887 1.00 73.42 85 GLU D N 1
ATOM 8569 C CA . GLU D 1 85 ? 27.988 0.134 220.477 1.00 67.63 85 GLU D CA 1
ATOM 8570 C C . GLU D 1 85 ? 28.074 -1.388 220.650 1.00 67.77 85 GLU D C 1
ATOM 8571 O O . GLU D 1 85 ? 27.164 -1.960 221.286 1.00 72.34 85 GLU D O 1
ATOM 8573 N N . GLN D 1 86 ? 29.144 -2.012 220.147 1.00 64.53 86 GLN D N 1
ATOM 8574 C CA . GLN D 1 86 ? 29.306 -3.493 220.106 1.00 68.00 86 GLN D CA 1
ATOM 8575 C C . GLN D 1 86 ? 29.775 -4.032 221.460 1.00 63.56 86 GLN D C 1
ATOM 8576 O O . GLN D 1 86 ? 29.407 -5.163 221.803 1.00 60.37 86 GLN D O 1
ATOM 8582 N N . PHE D 1 87 ? 30.592 -3.266 222.189 1.00 67.00 87 PHE D N 1
ATOM 8583 C CA . PHE D 1 87 ? 31.147 -3.630 223.519 1.00 58.78 87 PHE D CA 1
ATOM 8584 C C . PHE D 1 87 ? 30.922 -2.453 224.464 1.00 56.25 87 PHE D C 1
ATOM 8585 O O . PHE D 1 87 ? 31.799 -1.605 224.654 1.00 53.71 87 PHE D O 1
ATOM 8593 N N . PRO D 1 88 ? 29.716 -2.337 225.062 1.00 59.58 88 PRO D N 1
ATOM 8594 C CA . PRO D 1 88 ? 29.393 -1.210 225.943 1.00 57.13 88 PRO D CA 1
ATOM 8595 C C . PRO D 1 88 ? 30.183 -1.175 227.265 1.00 57.04 88 PRO D C 1
ATOM 8596 O O . PRO D 1 88 ? 30.250 -0.116 227.850 1.00 58.19 88 PRO D O 1
ATOM 8600 N N . ASN D 1 89 ? 30.768 -2.301 227.692 1.00 53.96 89 ASN D N 1
ATOM 8601 C CA . ASN D 1 89 ? 31.531 -2.408 228.965 1.00 62.49 89 ASN D CA 1
ATOM 8602 C C . ASN D 1 89 ? 33.037 -2.228 228.709 1.00 65.29 89 ASN D C 1
ATOM 8603 O O . ASN D 1 89 ? 33.834 -2.713 229.519 1.00 65.83 89 ASN D O 1
ATOM 8608 N N . ALA D 1 90 ? 33.422 -1.586 227.598 1.00 68.00 90 ALA D N 1
ATOM 8609 C CA . ALA D 1 90 ? 34.822 -1.369 227.193 1.00 58.87 90 ALA D CA 1
ATOM 8610 C C . ALA D 1 90 ? 35.512 -0.483 228.233 1.00 56.89 90 ALA D C 1
ATOM 8611 O O . ALA D 1 90 ? 34.841 0.379 228.778 1.00 59.02 90 ALA D O 1
ATOM 8613 N N . ILE D 1 91 ? 36.812 -0.691 228.474 1.00 56.65 91 ILE D N 1
ATOM 8614 C CA . ILE D 1 91 ? 37.706 0.236 229.234 1.00 51.59 91 ILE D CA 1
ATOM 8615 C C . ILE D 1 91 ? 38.844 0.680 228.303 1.00 45.86 91 ILE D C 1
ATOM 8616 O O . ILE D 1 91 ? 39.296 -0.148 227.498 1.00 46.53 91 ILE D O 1
ATOM 8619 N N . LEU D 1 92 ? 39.225 1.960 228.348 1.00 41.54 92 LEU D N 1
ATOM 8620 C CA . LEU D 1 92 ? 40.248 2.558 227.452 1.00 39.83 92 LEU D CA 1
ATOM 8621 C C . LEU D 1 92 ? 41.561 2.733 228.216 1.00 43.65 92 LEU D C 1
ATOM 8622 O O . LEU D 1 92 ? 41.544 3.363 229.288 1.00 41.05 92 LEU D O 1
ATOM 8627 N N . ASN D 1 93 ? 42.648 2.204 227.653 1.00 41.60 93 ASN D N 1
ATOM 8628 C CA . ASN D 1 93 ? 44.044 2.602 227.961 1.00 49.72 93 ASN D CA 1
ATOM 8629 C C . ASN D 1 93 ? 44.426 3.719 226.984 1.00 45.65 93 ASN D C 1
ATOM 8630 O O . ASN D 1 93 ? 44.593 3.426 225.815 1.00 43.91 93 ASN D O 1
ATOM 8635 N N . VAL D 1 94 ? 44.531 4.953 227.471 1.00 44.08 94 VAL D N 1
ATOM 8636 C CA . VAL D 1 94 ? 44.708 6.174 226.632 1.00 40.47 94 VAL D CA 1
ATOM 8637 C C . VAL D 1 94 ? 46.203 6.527 226.550 1.00 47.08 94 VAL D C 1
ATOM 8638 O O . VAL D 1 94 ? 46.512 7.596 225.996 1.00 44.48 94 VAL D O 1
ATOM 8642 N N . THR D 1 95 ? 47.103 5.664 227.053 1.00 45.83 95 THR D N 1
ATOM 8643 C CA . THR D 1 95 ? 48.560 5.958 227.184 1.00 45.57 95 THR D CA 1
ATOM 8644 C C . THR D 1 95 ? 49.234 5.955 225.806 1.00 40.78 95 THR D C 1
ATOM 8645 O O . THR D 1 95 ? 50.133 6.791 225.566 1.00 34.82 95 THR D O 1
ATOM 8649 N N . GLY D 1 96 ? 48.846 5.026 224.934 1.00 39.72 96 GLY D N 1
ATOM 8650 C CA . GLY D 1 96 ? 49.469 4.892 223.607 1.00 41.10 96 GLY D CA 1
ATOM 8651 C C . GLY D 1 96 ? 48.918 5.908 222.623 1.00 40.45 96 GLY D C 1
ATOM 8652 O O . GLY D 1 96 ? 47.970 6.645 222.966 1.00 39.40 96 GLY D O 1
ATOM 8653 N N . GLY D 1 97 ? 49.508 5.930 221.427 1.00 43.22 97 GLY D N 1
ATOM 8654 C CA . GLY D 1 97 ? 48.963 6.573 220.216 1.00 36.11 97 GLY D CA 1
ATOM 8655 C C . GLY D 1 97 ? 49.433 8.001 220.071 1.00 35.76 97 GLY D C 1
ATOM 8656 O O . GLY D 1 97 ? 50.171 8.469 220.935 1.00 45.44 97 GLY D O 1
ATOM 8657 N N . THR D 1 98 ? 49.009 8.684 219.025 1.00 38.57 98 THR D N 1
ATOM 8658 C CA . THR D 1 98 ? 49.250 10.138 218.867 1.00 44.27 98 THR D CA 1
ATOM 8659 C C . THR D 1 98 ? 48.327 10.842 219.850 1.00 42.92 98 THR D C 1
ATOM 8660 O O . THR D 1 98 ? 47.401 10.189 220.348 1.00 36.98 98 THR D O 1
ATOM 8664 N N . LYS D 1 99 ? 48.526 12.141 220.068 1.00 41.84 99 LYS D N 1
ATOM 8665 C CA . LYS D 1 99 ? 47.533 12.938 220.824 1.00 44.51 99 LYS D CA 1
ATOM 8666 C C . LYS D 1 99 ? 46.188 12.961 220.084 1.00 45.30 99 LYS D C 1
ATOM 8667 O O . LYS D 1 99 ? 45.179 13.001 220.770 1.00 55.81 99 LYS D O 1
ATOM 8673 N N . ILE D 1 100 ? 46.159 12.947 218.750 1.00 49.74 100 ILE D N 1
ATOM 8674 C CA . ILE D 1 100 ? 44.885 12.968 217.970 1.00 46.93 100 ILE D CA 1
ATOM 8675 C C . ILE D 1 100 ? 44.115 11.686 218.300 1.00 45.88 100 ILE D C 1
ATOM 8676 O O . ILE D 1 100 ? 42.949 11.746 218.675 1.00 41.17 100 ILE D O 1
ATOM 8689 N N . ALA D 1 102 ? 44.446 9.682 220.867 1.00 52.66 102 ALA D N 1
ATOM 8690 C CA . ALA D 1 102 ? 44.123 9.656 222.278 1.00 47.35 102 ALA D CA 1
ATOM 8691 C C . ALA D 1 102 ? 43.009 10.651 222.578 1.00 46.27 102 ALA D C 1
ATOM 8692 O O . ALA D 1 102 ? 42.110 10.262 223.330 1.00 46.81 102 ALA D O 1
ATOM 8694 N N . LEU D 1 103 ? 43.055 11.874 222.047 1.00 43.84 103 LEU D N 1
ATOM 8695 C CA . LEU D 1 103 ? 41.973 12.876 222.288 1.00 47.08 103 LEU D CA 1
ATOM 8696 C C . LEU D 1 103 ? 40.633 12.324 221.777 1.00 49.96 103 LEU D C 1
ATOM 8697 O O . LEU D 1 103 ? 39.623 12.476 222.479 1.00 51.64 103 LEU D O 1
ATOM 8702 N N . ALA D 1 104 ? 40.613 11.723 220.588 1.00 49.54 104 ALA D N 1
ATOM 8703 C CA . ALA D 1 104 ? 39.391 11.199 219.939 1.00 48.08 104 ALA D CA 1
ATOM 8704 C C . ALA D 1 104 ? 38.769 10.127 220.834 1.00 52.66 104 ALA D C 1
ATOM 8705 O O . ALA D 1 104 ? 37.556 10.219 221.117 1.00 55.54 104 ALA D O 1
ATOM 8707 N N . ALA D 1 105 ? 39.579 9.162 221.274 1.00 48.04 105 ALA D N 1
ATOM 8708 C CA . ALA D 1 105 ? 39.119 7.982 222.036 1.00 49.67 105 ALA D CA 1
ATOM 8709 C C . ALA D 1 105 ? 38.677 8.426 223.437 1.00 53.06 105 ALA D C 1
ATOM 8710 O O . ALA D 1 105 ? 37.602 8.024 223.889 1.00 51.22 105 ALA D O 1
ATOM 8712 N N . PHE D 1 106 ? 39.477 9.253 224.100 1.00 56.61 106 PHE D N 1
ATOM 8713 C CA . PHE D 1 106 ? 39.132 9.829 225.420 1.00 54.76 106 PHE D CA 1
ATOM 8714 C C . PHE D 1 106 ? 37.739 10.455 225.345 1.00 55.43 106 PHE D C 1
ATOM 8715 O O . PHE D 1 106 ? 36.877 10.112 226.196 1.00 52.77 106 PHE D O 1
ATOM 8723 N N . ASP D 1 107 ? 37.526 11.330 224.364 1.00 49.62 107 ASP D N 1
ATOM 8724 C CA . ASP D 1 107 ? 36.266 12.093 224.191 1.00 55.78 107 ASP D CA 1
ATOM 8725 C C . ASP D 1 107 ? 35.048 11.151 224.197 1.00 53.53 107 ASP D C 1
ATOM 8726 O O . ASP D 1 107 ? 34.068 11.464 224.901 1.00 58.70 107 ASP D O 1
ATOM 8731 N N . ARG D 1 108 ? 35.078 10.062 223.426 1.00 45.85 108 ARG D N 1
ATOM 8732 C CA . ARG D 1 108 ? 33.920 9.146 223.263 1.00 53.90 108 ARG D CA 1
ATOM 8733 C C . ARG D 1 108 ? 33.762 8.274 224.516 1.00 53.34 108 ARG D C 1
ATOM 8734 O O . ARG D 1 108 ? 32.615 8.005 224.887 1.00 53.88 108 ARG D O 1
ATOM 8742 N N . PHE D 1 109 ? 34.863 7.852 225.141 1.00 50.49 109 PHE D N 1
ATOM 8743 C CA . PHE D 1 109 ? 34.839 7.017 226.367 1.00 49.50 109 PHE D CA 1
ATOM 8744 C C . PHE D 1 109 ? 34.356 7.866 227.553 1.00 52.07 109 PHE D C 1
ATOM 8745 O O . PHE D 1 109 ? 33.613 7.337 228.396 1.00 48.93 109 PHE D O 1
ATOM 8753 N N . ARG D 1 110 ? 34.735 9.141 227.609 1.00 54.00 110 ARG D N 1
ATOM 8754 C CA . ARG D 1 110 ? 34.268 10.073 228.670 1.00 57.22 110 ARG D CA 1
ATOM 8755 C C . ARG D 1 110 ? 32.762 10.301 228.490 1.00 67.91 110 ARG D C 1
ATOM 8756 O O . ARG D 1 110 ? 32.010 10.163 229.478 1.00 65.51 110 ARG D O 1
ATOM 8763 N N . HIS D 1 111 ? 32.327 10.617 227.268 1.00 70.27 111 HIS D N 1
ATOM 8764 C CA . HIS D 1 111 ? 30.899 10.871 226.936 1.00 66.81 111 HIS D CA 1
ATOM 8765 C C . HIS D 1 111 ? 30.031 9.682 227.379 1.00 58.44 111 HIS D C 1
ATOM 8766 O O . HIS D 1 111 ? 28.909 9.931 227.823 1.00 60.20 111 HIS D O 1
ATOM 8773 N N . ASN D 1 112 ? 30.537 8.447 227.275 1.00 51.22 112 ASN D N 1
ATOM 8774 C CA . ASN D 1 112 ? 29.817 7.198 227.643 1.00 49.98 112 ASN D CA 1
ATOM 8775 C C . ASN D 1 112 ? 30.140 6.751 229.070 1.00 51.63 112 ASN D C 1
ATOM 8776 O O . ASN D 1 112 ? 29.876 5.576 229.368 1.00 49.97 112 ASN D O 1
ATOM 8781 N N . HIS D 1 113 ? 30.704 7.628 229.909 1.00 54.43 113 HIS D N 1
ATOM 8782 C CA . HIS D 1 113 ? 31.014 7.371 231.343 1.00 56.23 113 HIS D CA 1
ATOM 8783 C C . HIS D 1 113 ? 31.728 6.027 231.518 1.00 60.39 113 HIS D C 1
ATOM 8784 O O . HIS D 1 113 ? 31.357 5.269 232.439 1.00 65.19 113 HIS D O 1
ATOM 8791 N N . ARG D 1 114 ? 32.734 5.762 230.683 1.00 56.99 114 ARG D N 1
ATOM 8792 C CA . ARG D 1 114 ? 33.568 4.536 230.737 1.00 56.55 114 ARG D CA 1
ATOM 8793 C C . ARG D 1 114 ? 34.825 4.786 231.576 1.00 53.55 114 ARG D C 1
ATOM 8794 O O . ARG D 1 114 ? 35.304 5.923 231.695 1.00 51.68 114 ARG D O 1
ATOM 8802 N N . PRO D 1 115 ? 35.389 3.713 232.179 1.00 47.37 115 PRO D N 1
ATOM 8803 C CA . PRO D 1 115 ? 36.704 3.789 232.808 1.00 49.23 115 PRO D CA 1
ATOM 8804 C C . PRO D 1 115 ? 37.829 4.085 231.792 1.00 53.31 115 PRO D C 1
ATOM 8805 O O . PRO D 1 115 ? 37.847 3.550 230.678 1.00 51.14 115 PRO D O 1
ATOM 8809 N N . ILE D 1 116 ? 38.763 4.944 232.192 1.00 50.95 116 ILE D N 1
ATOM 8810 C CA . ILE D 1 116 ? 39.938 5.333 231.366 1.00 48.04 116 ILE D CA 1
ATOM 8811 C C . ILE D 1 116 ? 41.184 5.281 232.246 1.00 44.24 116 ILE D C 1
ATOM 8812 O O . ILE D 1 116 ? 41.219 5.990 233.270 1.00 48.12 116 ILE D O 1
ATOM 8817 N N . ILE D 1 117 ? 42.167 4.478 231.849 1.00 38.66 117 ILE D N 1
ATOM 8818 C CA . ILE D 1 117 ? 43.448 4.315 232.590 1.00 39.56 117 ILE D CA 1
ATOM 8819 C C . ILE D 1 117 ? 44.604 4.932 231.795 1.00 38.73 117 ILE D C 1
ATOM 8820 O O . ILE D 1 117 ? 44.518 5.023 230.570 1.00 46.03 117 ILE D O 1
ATOM 8825 N N . TYR D 1 118 ? 45.630 5.371 232.500 1.00 40.81 118 TYR D N 1
ATOM 8826 C CA . TYR D 1 118 ? 46.876 5.939 231.933 1.00 44.65 118 TYR D CA 1
ATOM 8827 C C . TYR D 1 118 ? 48.028 5.421 232.782 1.00 40.29 118 TYR D C 1
ATOM 8828 O O . TYR D 1 118 ? 47.931 5.500 234.001 1.00 44.80 118 TYR D O 1
ATOM 8837 N N . VAL D 1 119 ? 49.059 4.856 232.149 1.00 38.57 119 VAL D N 1
ATOM 8838 C CA . VAL D 1 119 ? 50.240 4.277 232.842 1.00 37.39 119 VAL D CA 1
ATOM 8839 C C . VAL D 1 119 ? 51.335 5.340 232.944 1.00 41.94 119 VAL D C 1
ATOM 8840 O O . VAL D 1 119 ? 51.836 5.754 231.899 1.00 43.34 119 VAL D O 1
ATOM 8844 N N . ASP D 1 120 ? 51.677 5.743 234.169 1.00 44.92 120 ASP D N 1
ATOM 8845 C CA . ASP D 1 120 ? 52.800 6.667 234.482 1.00 50.58 120 ASP D CA 1
ATOM 8846 C C . ASP D 1 120 ? 54.007 5.835 234.925 1.00 51.31 120 ASP D C 1
ATOM 8847 O O . ASP D 1 120 ? 53.997 5.376 236.071 1.00 50.20 120 ASP D O 1
ATOM 8852 N N . SER D 1 121 ? 55.005 5.644 234.060 1.00 53.63 121 SER D N 1
ATOM 8853 C CA . SER D 1 121 ? 56.207 4.826 234.386 1.00 58.14 121 SER D CA 1
ATOM 8854 C C . SER D 1 121 ? 57.171 5.590 235.302 1.00 55.63 121 SER D C 1
ATOM 8855 O O . SER D 1 121 ? 57.957 4.917 235.986 1.00 57.34 121 SER D O 1
ATOM 8858 N N . ASP D 1 122 ? 57.073 6.922 235.368 1.00 56.76 122 ASP D N 1
ATOM 8859 C CA . ASP D 1 122 ? 57.880 7.772 236.297 1.00 63.75 122 ASP D CA 1
ATOM 8860 C C . ASP D 1 122 ? 57.576 7.376 237.750 1.00 61.52 122 ASP D C 1
ATOM 8861 O O . ASP D 1 122 ? 58.520 7.016 238.468 1.00 65.53 122 ASP D O 1
ATOM 8863 N N . SER D 1 123 ? 56.304 7.421 238.156 1.00 61.52 123 SER D N 1
ATOM 8864 C CA . SER D 1 123 ? 55.830 7.106 239.530 1.00 57.42 123 SER D CA 1
ATOM 8865 C C . SER D 1 123 ? 55.409 5.632 239.644 1.00 58.12 123 SER D C 1
ATOM 8866 O O . SER D 1 123 ? 55.034 5.203 240.750 1.00 55.72 123 SER D O 1
ATOM 8869 N N . GLN D 1 124 ? 55.457 4.868 238.552 1.00 57.11 124 GLN D N 1
ATOM 8870 C CA . GLN D 1 124 ? 55.075 3.428 238.520 1.00 56.38 124 GLN D CA 1
ATOM 8871 C C . GLN D 1 124 ? 53.625 3.280 238.994 1.00 50.78 124 GLN D C 1
ATOM 8872 O O . GLN D 1 124 ? 53.367 2.401 239.836 1.00 50.42 124 GLN D O 1
ATOM 8878 N N . ARG D 1 125 ? 52.712 4.098 238.469 1.00 47.87 125 ARG D N 1
ATOM 8879 C CA . ARG D 1 125 ? 51.283 4.070 238.860 1.00 50.03 125 ARG D CA 1
ATOM 8880 C C . ARG D 1 125 ? 50.401 3.965 237.617 1.00 49.08 125 ARG D C 1
ATOM 8881 O O . ARG D 1 125 ? 50.758 4.553 236.597 1.00 47.81 125 ARG D O 1
ATOM 8886 N N . ILE D 1 126 ? 49.276 3.267 237.747 1.00 49.07 126 ILE D N 1
ATOM 8887 C CA . ILE D 1 126 ? 48.094 3.373 236.851 1.00 48.80 126 ILE D CA 1
ATOM 8888 C C . ILE D 1 126 ? 47.205 4.500 237.379 1.00 49.28 126 ILE D C 1
ATOM 8889 O O . ILE D 1 126 ? 46.764 4.382 238.497 1.00 49.61 126 ILE D O 1
ATOM 8894 N N . LEU D 1 127 ? 46.976 5.553 236.606 1.00 49.10 127 LEU D N 1
ATOM 8895 C CA . LEU D 1 127 ? 46.002 6.626 236.927 1.00 49.73 127 LEU D CA 1
ATOM 8896 C C . LEU D 1 127 ? 44.640 6.221 236.360 1.00 54.17 127 LEU D C 1
ATOM 8897 O O . LEU D 1 127 ? 44.587 5.843 235.182 1.00 47.73 127 LEU D O 1
ATOM 8902 N N . TYR D 1 128 ? 43.587 6.259 237.178 1.00 51.93 128 TYR D N 1
ATOM 8903 C CA . TYR D 1 128 ? 42.176 6.105 236.734 1.00 50.21 128 TYR D CA 1
ATOM 8904 C C . TYR D 1 128 ? 41.622 7.507 236.506 1.00 52.09 128 TYR D C 1
ATOM 8905 O O . TYR D 1 128 ? 41.273 8.157 237.496 1.00 51.28 128 TYR D O 1
ATOM 8914 N N . LEU D 1 129 ? 41.600 7.959 235.251 1.00 56.67 129 LEU D N 1
ATOM 8915 C CA . LEU D 1 129 ? 41.326 9.372 234.892 1.00 57.13 129 LEU D CA 1
ATOM 8916 C C . LEU D 1 129 ? 39.843 9.690 235.084 1.00 63.67 129 LEU D C 1
ATOM 8917 O O . LEU D 1 129 ? 39.533 10.870 235.267 1.00 68.55 129 LEU D O 1
ATOM 8922 N N . HIS D 1 130 ? 38.968 8.679 235.063 1.00 70.35 130 HIS D N 1
ATOM 8923 C CA . HIS D 1 130 ? 37.507 8.859 235.269 1.00 66.72 130 HIS D CA 1
ATOM 8924 C C . HIS D 1 130 ? 37.206 9.288 236.715 1.00 68.88 130 HIS D C 1
ATOM 8925 O O . HIS D 1 130 ? 36.283 10.102 236.877 1.00 66.12 130 HIS D O 1
ATOM 8932 N N . ASN D 1 131 ? 37.951 8.819 237.723 1.00 65.30 131 ASN D N 1
ATOM 8933 C CA . ASN D 1 131 ? 37.603 9.079 239.151 1.00 64.81 131 ASN D CA 1
ATOM 8934 C C . ASN D 1 131 ? 38.763 9.673 239.965 1.00 65.00 131 ASN D C 1
ATOM 8935 O O . ASN D 1 131 ? 38.533 9.912 241.151 1.00 68.52 131 ASN D O 1
ATOM 8940 N N . GLY D 1 132 ? 39.948 9.896 239.380 1.00 57.99 132 GLY D N 1
ATOM 8941 C CA . GLY D 1 132 ? 41.091 10.532 240.063 1.00 52.86 132 GLY D CA 1
ATOM 8942 C C . GLY D 1 132 ? 41.839 9.582 240.994 1.00 50.35 132 GLY D C 1
ATOM 8943 O O . GLY D 1 132 ? 42.798 10.046 241.643 1.00 48.60 132 GLY D O 1
ATOM 8944 N N . GLU D 1 133 ? 41.448 8.305 241.065 1.00 50.57 133 GLU D N 1
ATOM 8945 C CA . GLU D 1 133 ? 42.145 7.270 241.879 1.00 57.40 133 GLU D CA 1
ATOM 8946 C C . GLU D 1 133 ? 43.430 6.838 241.161 1.00 58.42 133 GLU D C 1
ATOM 8947 O O . GLU D 1 133 ? 43.660 7.279 240.022 1.00 59.40 133 GLU D O 1
ATOM 8949 N N . SER D 1 134 ? 44.241 6.007 241.808 1.00 58.46 134 SER D N 1
ATOM 8950 C CA . SER D 1 134 ? 45.470 5.430 241.215 1.00 57.83 134 SER D CA 1
ATOM 8951 C C . SER D 1 134 ? 45.850 4.150 241.962 1.00 61.28 134 SER D C 1
ATOM 8952 O O . SER D 1 134 ? 45.335 3.927 243.059 1.00 71.31 134 SER D O 1
ATOM 8955 N N . GLU D 1 135 ? 46.717 3.345 241.362 1.00 58.38 135 GLU D N 1
ATOM 8956 C CA . GLU D 1 135 ? 47.153 2.026 241.871 1.00 65.38 135 GLU D CA 1
ATOM 8957 C C . GLU D 1 135 ? 48.649 1.899 241.564 1.00 66.78 135 GLU D C 1
ATOM 8958 O O . GLU D 1 135 ? 49.080 2.377 240.511 1.00 74.37 135 GLU D O 1
ATOM 8964 N N . ARG D 1 136 ? 49.424 1.340 242.482 1.00 67.00 136 ARG D N 1
ATOM 8965 C CA . ARG D 1 136 ? 50.847 1.010 242.236 1.00 68.12 136 ARG D CA 1
ATOM 8966 C C . ARG D 1 136 ? 50.854 -0.092 241.174 1.00 66.96 136 ARG D C 1
ATOM 8967 O O . ARG D 1 136 ? 49.951 -0.941 241.226 1.00 66.71 136 ARG D O 1
ATOM 8972 N N . LEU D 1 137 ? 51.771 -0.023 240.207 1.00 66.60 137 LEU D N 1
ATOM 8973 C CA . LEU D 1 137 ? 52.093 -1.150 239.283 1.00 66.00 137 LEU D CA 1
ATOM 8974 C C . LEU D 1 137 ? 52.784 -2.245 240.096 1.00 69.08 137 LEU D C 1
ATOM 8975 O O . LEU D 1 137 ? 53.512 -1.908 241.053 1.00 68.20 137 LEU D O 1
ATOM 8978 N N . GLY D 1 138 ? 52.586 -3.506 239.717 1.00 68.17 138 GLY D N 1
ATOM 8979 C CA . GLY D 1 138 ? 53.422 -4.620 240.187 1.00 69.55 138 GLY D CA 1
ATOM 8980 C C . GLY D 1 138 ? 54.687 -4.702 239.355 1.00 75.11 138 GLY D C 1
ATOM 8981 O O . GLY D 1 138 ? 55.106 -3.673 238.780 1.00 80.78 138 GLY D O 1
ATOM 8982 N N . ASP D 1 139 ? 55.269 -5.901 239.283 1.00 74.02 139 ASP D N 1
ATOM 8983 C CA . ASP D 1 139 ? 56.439 -6.227 238.430 1.00 71.06 139 ASP D CA 1
ATOM 8984 C C . ASP D 1 139 ? 56.110 -7.520 237.693 1.00 64.72 139 ASP D C 1
ATOM 8985 O O . ASP D 1 139 ? 56.765 -8.537 237.897 1.00 62.81 139 ASP D O 1
ATOM 8987 N N . PRO D 1 140 ? 55.062 -7.522 236.838 1.00 68.40 140 PRO D N 1
ATOM 8988 C CA . PRO D 1 140 ? 54.582 -8.759 236.208 1.00 61.13 140 PRO D CA 1
ATOM 8989 C C . PRO D 1 140 ? 55.477 -9.251 235.057 1.00 56.45 140 PRO D C 1
ATOM 8990 O O . PRO D 1 140 ? 55.483 -10.430 234.762 1.00 54.91 140 PRO D O 1
ATOM 8994 N N . LEU D 1 141 ? 56.214 -8.333 234.428 1.00 52.11 141 LEU D N 1
ATOM 8995 C CA . LEU D 1 141 ? 56.949 -8.575 233.160 1.00 46.88 141 LEU D CA 1
ATOM 8996 C C . LEU D 1 141 ? 58.139 -9.495 233.409 1.00 45.87 141 LEU D C 1
ATOM 8997 O O . LEU D 1 141 ? 58.817 -9.343 234.427 1.00 43.50 141 LEU D O 1
ATOM 9002 N N . THR D 1 142 ? 58.404 -10.369 232.448 1.00 40.85 142 THR D N 1
ATOM 9003 C CA . THR D 1 142 ? 59.694 -11.058 232.250 1.00 44.26 142 THR D CA 1
ATOM 9004 C C . THR D 1 142 ? 60.506 -10.263 231.225 1.00 41.47 142 THR D C 1
ATOM 9005 O O . THR D 1 142 ? 59.920 -9.417 230.550 1.00 39.60 142 THR D O 1
ATOM 9009 N N . VAL D 1 143 ? 61.793 -10.556 231.108 1.00 43.55 143 VAL D N 1
ATOM 9010 C CA . VAL D 1 143 ? 62.711 -10.002 230.070 1.00 45.79 143 VAL D CA 1
ATOM 9011 C C . VAL D 1 143 ? 62.239 -10.459 228.689 1.00 48.03 143 VAL D C 1
ATOM 9012 O O . VAL D 1 143 ? 62.269 -9.635 227.765 1.00 41.10 143 VAL D O 1
ATOM 9016 N N . LYS D 1 144 ? 61.773 -11.700 228.542 1.00 42.87 144 LYS D N 1
ATOM 9017 C CA . LYS D 1 144 ? 61.238 -12.209 227.251 1.00 39.14 144 LYS D CA 1
ATOM 9018 C C . LYS D 1 144 ? 60.122 -11.285 226.747 1.00 35.15 144 LYS D C 1
ATOM 9019 O O . LYS D 1 144 ? 60.128 -10.932 225.563 1.00 44.20 144 LYS D O 1
ATOM 9023 N N . GLN D 1 145 ? 59.174 -10.936 227.606 1.00 43.40 145 GLN D N 1
ATOM 9024 C CA . GLN D 1 145 ? 57.981 -10.126 227.264 1.00 41.76 145 GLN D CA 1
ATOM 9025 C C . GLN D 1 145 ? 58.448 -8.703 226.940 1.00 41.49 145 GLN D C 1
ATOM 9026 O O . GLN D 1 145 ? 57.947 -8.112 226.007 1.00 42.29 145 GLN D O 1
ATOM 9032 N N . TYR D 1 146 ? 59.350 -8.162 227.736 1.00 37.86 146 TYR D N 1
ATOM 9033 C CA . TYR D 1 146 ? 59.845 -6.774 227.563 1.00 40.14 146 TYR D CA 1
ATOM 9034 C C . TYR D 1 146 ? 60.472 -6.684 226.169 1.00 36.38 146 TYR D C 1
ATOM 9035 O O . TYR D 1 146 ? 60.031 -5.838 225.395 1.00 34.43 146 TYR D O 1
ATOM 9044 N N . LEU D 1 147 ? 61.409 -7.580 225.841 1.00 34.75 147 LEU D N 1
ATOM 9045 C CA . LEU D 1 147 ? 62.099 -7.631 224.528 1.00 37.82 147 LEU D CA 1
ATOM 9046 C C . LEU D 1 147 ? 61.102 -7.789 223.392 1.00 38.40 147 LEU D C 1
ATOM 9047 O O . LEU D 1 147 ? 61.299 -7.110 222.362 1.00 33.87 147 LEU D O 1
ATOM 9052 N N . ALA D 1 148 ? 60.073 -8.631 223.564 1.00 40.46 148 ALA D N 1
ATOM 9053 C CA . ALA D 1 148 ? 59.018 -8.858 222.545 1.00 40.57 148 ALA D CA 1
ATOM 9054 C C . ALA D 1 148 ? 58.331 -7.531 222.178 1.00 41.05 148 ALA D C 1
ATOM 9055 O O . ALA D 1 148 ? 58.025 -7.335 221.027 1.00 37.78 148 ALA D O 1
ATOM 9057 N N . CYS D 1 149 ? 58.112 -6.627 223.128 1.00 40.31 149 CYS D N 1
ATOM 9058 C CA . CYS D 1 149 ? 57.482 -5.306 222.858 1.00 37.99 149 CYS D CA 1
ATOM 9059 C C . CYS D 1 149 ? 58.308 -4.484 221.869 1.00 33.01 149 CYS D C 1
ATOM 9060 O O . CYS D 1 149 ? 57.705 -3.616 221.222 1.00 38.18 149 CYS D O 1
ATOM 9063 N N . TYR D 1 150 ? 59.615 -4.745 221.760 1.00 34.20 150 TYR D N 1
ATOM 9064 C CA . TYR D 1 150 ? 60.551 -4.013 220.855 1.00 34.64 150 TYR D CA 1
ATOM 9065 C C . TYR D 1 150 ? 60.973 -4.916 219.688 1.00 34.91 150 TYR D C 1
ATOM 9066 O O . TYR D 1 150 ? 61.854 -4.565 218.915 1.00 38.19 150 TYR D O 1
ATOM 9075 N N . GLY D 1 151 ? 60.292 -6.042 219.512 1.00 35.67 151 GLY D N 1
ATOM 9076 C CA . GLY D 1 151 ? 60.479 -6.937 218.361 1.00 31.30 151 GLY D CA 1
ATOM 9077 C C . GLY D 1 151 ? 61.648 -7.852 218.526 1.00 32.95 151 GLY D C 1
ATOM 9078 O O . GLY D 1 151 ? 61.992 -8.480 217.517 1.00 41.16 151 GLY D O 1
ATOM 9079 N N . PHE D 1 152 ? 62.219 -7.975 219.726 1.00 34.37 152 PHE D N 1
ATOM 9080 C CA . PHE D 1 152 ? 63.444 -8.783 219.951 1.00 36.01 152 PHE D CA 1
ATOM 9081 C C . PHE D 1 152 ? 63.116 -10.127 220.605 1.00 37.04 152 PHE D C 1
ATOM 9082 O O . PHE D 1 152 ? 62.209 -10.179 221.428 1.00 34.27 152 PHE D O 1
ATOM 9090 N N . LYS D 1 153 ? 63.861 -11.153 220.204 1.00 41.72 153 LYS D N 1
ATOM 9091 C CA . LYS D 1 153 ? 63.826 -12.505 220.823 1.00 47.68 153 LYS D CA 1
ATOM 9092 C C . LYS D 1 153 ? 65.274 -12.912 221.099 1.00 44.88 153 LYS D C 1
ATOM 9093 O O . LYS D 1 153 ? 66.155 -12.380 220.416 1.00 46.11 153 LYS D O 1
ATOM 9096 N N . ALA D 1 154 ? 65.511 -13.810 222.065 1.00 50.10 154 ALA D N 1
ATOM 9097 C CA . ALA D 1 154 ? 66.830 -14.368 222.439 1.00 53.62 154 ALA D CA 1
ATOM 9098 C C . ALA D 1 154 ? 67.177 -15.557 221.527 1.00 60.01 154 ALA D C 1
ATOM 9099 O O . ALA D 1 154 ? 66.294 -16.381 221.245 1.00 55.65 154 ALA D O 1
ATOM 9100 N N . ASP D 1 155 ? 68.430 -15.613 221.064 1.00 72.28 155 ASP D N 1
ATOM 9101 C CA . ASP D 1 155 ? 69.040 -16.756 220.320 1.00 87.12 155 ASP D CA 1
ATOM 9102 C C . ASP D 1 155 ? 69.753 -17.672 221.323 1.00 87.06 155 ASP D C 1
ATOM 9103 O O . ASP D 1 155 ? 69.292 -18.820 221.477 1.00 94.64 155 ASP D O 1
ATOM 9108 N N . LEU D 1 163 ? 83.277 -22.590 236.528 1.00 86.94 163 LEU D N 1
ATOM 9109 C CA . LEU D 1 163 ? 84.357 -21.651 236.948 1.00 89.83 163 LEU D CA 1
ATOM 9110 C C . LEU D 1 163 ? 84.764 -21.923 238.408 1.00 90.69 163 LEU D C 1
ATOM 9111 O O . LEU D 1 163 ? 83.925 -21.872 239.310 1.00 79.57 163 LEU D O 1
ATOM 9116 N N . PRO D 1 164 ? 86.066 -22.206 238.690 1.00 83.81 164 PRO D N 1
ATOM 9117 C CA . PRO D 1 164 ? 86.524 -22.632 240.016 1.00 79.74 164 PRO D CA 1
ATOM 9118 C C . PRO D 1 164 ? 86.169 -21.655 241.149 1.00 76.26 164 PRO D C 1
ATOM 9119 O O . PRO D 1 164 ? 86.270 -20.469 240.945 1.00 80.87 164 PRO D O 1
ATOM 9123 N N . LYS D 1 165 ? 85.781 -22.187 242.313 1.00 76.32 165 LYS D N 1
ATOM 9124 C CA . LYS D 1 165 ? 85.371 -21.404 243.511 1.00 77.63 165 LYS D CA 1
ATOM 9125 C C . LYS D 1 165 ? 86.488 -20.428 243.902 1.00 77.63 165 LYS D C 1
ATOM 9126 O O . LYS D 1 165 ? 86.160 -19.304 244.311 1.00 75.71 165 LYS D O 1
ATOM 9127 N N . THR D 1 166 ? 87.745 -20.872 243.777 1.00 80.52 166 THR D N 1
ATOM 9128 C CA . THR D 1 166 ? 88.989 -20.138 244.124 1.00 79.72 166 THR D CA 1
ATOM 9129 C C . THR D 1 166 ? 89.044 -18.766 243.426 1.00 79.95 166 THR D C 1
ATOM 9130 O O . THR D 1 166 ? 89.639 -17.842 244.038 1.00 78.62 166 THR D O 1
ATOM 9132 N N . TRP D 1 167 ? 88.429 -18.613 242.237 1.00 77.87 167 TRP D N 1
ATOM 9133 C CA . TRP D 1 167 ? 88.619 -17.421 241.360 1.00 73.61 167 TRP D CA 1
ATOM 9134 C C . TRP D 1 167 ? 87.709 -16.258 241.805 1.00 69.41 167 TRP D C 1
ATOM 9135 O O . TRP D 1 167 ? 88.132 -15.105 241.606 1.00 69.26 167 TRP D O 1
ATOM 9146 N N . ARG D 1 168 ? 86.556 -16.522 242.434 1.00 65.06 168 ARG D N 1
ATOM 9147 C CA . ARG D 1 168 ? 85.649 -15.460 242.962 1.00 65.46 168 ARG D CA 1
ATOM 9148 C C . ARG D 1 168 ? 86.383 -14.603 244.010 1.00 67.52 168 ARG D C 1
ATOM 9149 O O . ARG D 1 168 ? 86.188 -13.345 244.030 1.00 60.55 168 ARG D O 1
ATOM 9151 N N . GLU D 1 169 ? 87.202 -15.237 244.856 1.00 69.35 169 GLU D N 1
ATOM 9152 C CA . GLU D 1 169 ? 88.013 -14.541 245.893 1.00 63.89 169 GLU D CA 1
ATOM 9153 C C . GLU D 1 169 ? 88.964 -13.556 245.203 1.00 67.38 169 GLU D C 1
ATOM 9154 O O . GLU D 1 169 ? 89.138 -12.444 245.728 1.00 74.95 169 GLU D O 1
ATOM 9156 N N . VAL D 1 170 ? 89.560 -13.962 244.076 1.00 71.39 170 VAL D N 1
ATOM 9157 C CA . VAL D 1 170 ? 90.557 -13.155 243.310 1.00 65.06 170 VAL D CA 1
ATOM 9158 C C . VAL D 1 170 ? 89.843 -11.927 242.738 1.00 65.58 170 VAL D C 1
ATOM 9159 O O . VAL D 1 170 ? 90.398 -10.806 242.866 1.00 61.56 170 VAL D O 1
ATOM 9163 N N . GLU D 1 171 ? 88.657 -12.152 242.156 1.00 62.26 171 GLU D N 1
ATOM 9164 C CA . GLU D 1 171 ? 87.749 -11.130 241.573 1.00 59.46 171 GLU D CA 1
ATOM 9165 C C . GLU D 1 171 ? 87.545 -9.994 242.586 1.00 61.75 171 GLU D C 1
ATOM 9166 O O . GLU D 1 171 ? 87.776 -8.804 242.211 1.00 58.05 171 GLU D O 1
ATOM 9172 N N . ASP D 1 172 ? 87.149 -10.335 243.822 1.00 60.84 172 ASP D N 1
ATOM 9173 C CA . ASP D 1 172 ? 86.895 -9.360 244.916 1.00 62.86 172 ASP D CA 1
ATOM 9174 C C . ASP D 1 172 ? 88.200 -8.632 245.283 1.00 59.78 172 ASP D C 1
ATOM 9175 O O . ASP D 1 172 ? 88.135 -7.399 245.486 1.00 58.73 172 ASP D O 1
ATOM 9177 N N . LEU D 1 173 ? 89.335 -9.343 245.366 1.00 54.58 173 LEU D N 1
ATOM 9178 C CA . LEU D 1 173 ? 90.652 -8.743 245.721 1.00 57.77 173 LEU D CA 1
ATOM 9179 C C . LEU D 1 173 ? 91.105 -7.766 244.621 1.00 51.89 173 LEU D C 1
ATOM 9180 O O . LEU D 1 173 ? 91.618 -6.681 244.980 1.00 49.15 173 LEU D O 1
ATOM 9183 N N . PHE D 1 174 ? 90.919 -8.110 243.346 1.00 46.81 174 PHE D N 1
ATOM 9184 C CA . PHE D 1 174 ? 91.254 -7.249 242.176 1.00 47.10 174 PHE D CA 1
ATOM 9185 C C . PHE D 1 174 ? 90.448 -5.951 242.222 1.00 53.60 174 PHE D C 1
ATOM 9186 O O . PHE D 1 174 ? 91.040 -4.856 242.004 1.00 58.47 174 PHE D O 1
ATOM 9194 N N . ALA D 1 175 ? 89.151 -6.073 242.513 1.00 51.49 175 ALA D N 1
ATOM 9195 C CA . ALA D 1 175 ? 88.209 -4.935 242.594 1.00 56.69 175 ALA D CA 1
ATOM 9196 C C . ALA D 1 175 ? 88.606 -4.011 243.745 1.00 59.31 175 ALA D C 1
ATOM 9197 O O . ALA D 1 175 ? 88.682 -2.772 243.504 1.00 63.24 175 ALA D O 1
ATOM 9199 N N . GLN D 1 176 ? 88.863 -4.586 244.929 1.00 64.31 176 GLN D N 1
ATOM 9200 C CA . GLN D 1 176 ? 89.217 -3.828 246.164 1.00 66.40 176 GLN D CA 1
ATOM 9201 C C . GLN D 1 176 ? 90.593 -3.173 246.004 1.00 63.03 176 GLN D C 1
ATOM 9202 O O . GLN D 1 176 ? 90.797 -2.080 246.567 1.00 55.98 176 GLN D O 1
ATOM 9208 N N . ASN D 1 177 ? 91.504 -3.816 245.265 1.00 60.50 177 ASN D N 1
ATOM 9209 C CA . ASN D 1 177 ? 92.925 -3.392 245.154 1.00 62.71 177 ASN D CA 1
ATOM 9210 C C . ASN D 1 177 ? 93.212 -2.762 243.791 1.00 62.40 177 ASN D C 1
ATOM 9211 O O . ASN D 1 177 ? 94.390 -2.645 243.476 1.00 57.26 177 ASN D O 1
ATOM 9216 N N . SER D 1 178 ? 92.199 -2.346 243.027 1.00 65.25 178 SER D N 1
ATOM 9217 C CA . SER D 1 178 ? 92.362 -1.890 241.622 1.00 66.99 178 SER D CA 1
ATOM 9218 C C . SER D 1 178 ? 93.371 -0.733 241.552 1.00 62.60 178 SER D C 1
ATOM 9219 O O . SER D 1 178 ? 94.157 -0.698 240.593 1.00 67.91 178 SER D O 1
ATOM 9222 N N . THR D 1 179 ? 93.350 0.176 242.527 1.00 66.50 179 THR D N 1
ATOM 9223 C CA . THR D 1 179 ? 94.268 1.346 242.575 1.00 69.17 179 THR D CA 1
ATOM 9224 C C . THR D 1 179 ? 95.708 0.848 242.752 1.00 70.55 179 THR D C 1
ATOM 9225 O O . THR D 1 179 ? 96.555 1.205 241.921 1.00 79.98 179 THR D O 1
ATOM 9227 N N . LYS D 1 180 ? 95.964 0.022 243.773 1.00 64.32 180 LYS D N 1
ATOM 9228 C CA . LYS D 1 180 ? 97.342 -0.357 244.189 1.00 60.64 180 LYS D CA 1
ATOM 9229 C C . LYS D 1 180 ? 97.911 -1.435 243.247 1.00 58.73 180 LYS D C 1
ATOM 9230 O O . LYS D 1 180 ? 99.146 -1.516 243.153 1.00 59.23 180 LYS D O 1
ATOM 9233 N N . TRP D 1 181 ? 97.077 -2.210 242.541 1.00 55.75 181 TRP D N 1
ATOM 9234 C CA . TRP D 1 181 ? 97.540 -3.280 241.607 1.00 57.07 181 TRP D CA 1
ATOM 9235 C C . TRP D 1 181 ? 97.314 -2.867 240.150 1.00 55.00 181 TRP D C 1
ATOM 9236 O O . TRP D 1 181 ? 97.474 -3.736 239.267 1.00 55.09 181 TRP D O 1
ATOM 9247 N N . GLN D 1 182 ? 96.988 -1.596 239.915 1.00 60.93 182 GLN D N 1
ATOM 9248 C CA . GLN D 1 182 ? 96.656 -1.007 238.591 1.00 68.60 182 GLN D CA 1
ATOM 9249 C C . GLN D 1 182 ? 97.678 -1.466 237.535 1.00 67.97 182 GLN D C 1
ATOM 9250 O O . GLN D 1 182 ? 97.256 -2.080 236.535 1.00 72.69 182 GLN D O 1
ATOM 9252 N N . ASN D 1 183 ? 98.961 -1.181 237.765 1.00 67.63 183 ASN D N 1
ATOM 9253 C CA . ASN D 1 183 ? 100.068 -1.430 236.804 1.00 70.01 183 ASN D CA 1
ATOM 9254 C C . ASN D 1 183 ? 100.304 -2.939 236.643 1.00 68.44 183 ASN D C 1
ATOM 9255 O O . ASN D 1 183 ? 100.471 -3.390 235.490 1.00 70.91 183 ASN D O 1
ATOM 9260 N N . GLN D 1 184 ? 100.314 -3.697 237.741 1.00 64.32 184 GLN D N 1
ATOM 9261 C CA . GLN D 1 184 ? 100.610 -5.156 237.686 1.00 62.25 184 GLN D CA 1
ATOM 9262 C C . GLN D 1 184 ? 99.504 -5.849 236.886 1.00 57.71 184 GLN D C 1
ATOM 9263 O O . GLN D 1 184 ? 99.832 -6.698 236.038 1.00 56.20 184 GLN D O 1
ATOM 9269 N N . LEU D 1 185 ? 98.242 -5.489 237.142 1.00 59.08 185 LEU D N 1
ATOM 9270 C CA . LEU D 1 185 ? 97.061 -6.111 236.490 1.00 59.54 185 LEU D CA 1
ATOM 9271 C C . LEU D 1 185 ? 97.003 -5.678 235.026 1.00 58.11 185 LEU D C 1
ATOM 9272 O O . LEU D 1 185 ? 96.671 -6.516 234.192 1.00 59.19 185 LEU D O 1
ATOM 9277 N N . GLY D 1 186 ? 97.308 -4.413 234.726 1.00 58.71 186 GLY D N 1
ATOM 9278 C CA . GLY D 1 186 ? 97.393 -3.905 233.339 1.00 57.19 186 GLY D CA 1
ATOM 9279 C C . GLY D 1 186 ? 98.400 -4.706 232.532 1.00 49.51 186 GLY D C 1
ATOM 9280 O O . GLY D 1 186 ? 98.055 -5.178 231.431 1.00 53.63 186 GLY D O 1
ATOM 9281 N N . ARG D 1 187 ? 99.593 -4.880 233.101 1.00 53.55 187 ARG D N 1
ATOM 9282 C CA . ARG D 1 187 ? 100.713 -5.657 232.512 1.00 57.79 187 ARG D CA 1
ATOM 9283 C C . ARG D 1 187 ? 100.289 -7.119 232.281 1.00 58.56 187 ARG D C 1
ATOM 9284 O O . ARG D 1 187 ? 100.562 -7.638 231.197 1.00 64.37 187 ARG D O 1
ATOM 9292 N N . LEU D 1 188 ? 99.659 -7.764 233.261 1.00 59.15 188 LEU D N 1
ATOM 9293 C CA . LEU D 1 188 ? 99.176 -9.172 233.117 1.00 55.85 188 LEU D CA 1
ATOM 9294 C C . LEU D 1 188 ? 98.099 -9.239 232.017 1.00 53.35 188 LEU D C 1
ATOM 9295 O O . LEU D 1 188 ? 98.083 -10.235 231.285 1.00 52.55 188 LEU D O 1
ATOM 9298 N N . ASN D 1 189 ? 97.241 -8.216 231.904 1.00 56.26 189 ASN D N 1
ATOM 9299 C CA . ASN D 1 189 ? 96.169 -8.121 230.873 1.00 60.38 189 ASN D CA 1
ATOM 9300 C C . ASN D 1 189 ? 96.832 -8.150 229.494 1.00 60.59 189 ASN D C 1
ATOM 9301 O O . ASN D 1 189 ? 96.343 -8.901 228.621 1.00 57.35 189 ASN D O 1
ATOM 9306 N N . TRP D 1 190 ? 97.914 -7.377 229.327 1.00 56.15 190 TRP D N 1
ATOM 9307 C CA . TRP D 1 190 ? 98.699 -7.280 228.070 1.00 58.11 190 TRP D CA 1
ATOM 9308 C C . TRP D 1 190 ? 99.250 -8.663 227.728 1.00 59.88 190 TRP D C 1
ATOM 9309 O O . TRP D 1 190 ? 98.955 -9.150 226.632 1.00 65.10 190 TRP D O 1
ATOM 9320 N N . ILE D 1 191 ? 100.008 -9.258 228.647 1.00 58.79 191 ILE D N 1
ATOM 9321 C CA . ILE D 1 191 ? 100.612 -10.615 228.511 1.00 59.32 191 ILE D CA 1
ATOM 9322 C C . ILE D 1 191 ? 99.533 -11.597 228.042 1.00 61.06 191 ILE D C 1
ATOM 9323 O O . ILE D 1 191 ? 99.816 -12.358 227.093 1.00 57.49 191 ILE D O 1
ATOM 9327 N N . ALA D 1 192 ? 98.364 -11.584 228.690 1.00 62.67 192 ALA D N 1
ATOM 9328 C CA . ALA D 1 192 ? 97.255 -12.523 228.411 1.00 63.69 192 ALA D CA 1
ATOM 9329 C C . ALA D 1 192 ? 96.710 -12.241 227.012 1.00 63.50 192 ALA D C 1
ATOM 9330 O O . ALA D 1 192 ? 96.435 -13.214 226.282 1.00 62.11 192 ALA D O 1
ATOM 9332 N N . ALA D 1 193 ? 96.598 -10.957 226.651 1.00 70.28 193 ALA D N 1
ATOM 9333 C CA . ALA D 1 193 ? 96.063 -10.482 225.352 1.00 73.27 193 ALA D CA 1
ATOM 9334 C C . ALA D 1 193 ? 96.990 -10.936 224.212 1.00 79.04 193 ALA D C 1
ATOM 9335 O O . ALA D 1 193 ? 96.476 -11.401 223.176 1.00 90.35 193 ALA D O 1
ATOM 9337 N N . GLN D 1 194 ? 98.308 -10.805 224.398 1.00 80.28 194 GLN D N 1
ATOM 9338 C CA . GLN D 1 194 ? 99.344 -11.157 223.386 1.00 81.73 194 GLN D CA 1
ATOM 9339 C C . GLN D 1 194 ? 99.560 -12.674 223.339 1.00 80.31 194 GLN D C 1
ATOM 9340 O O . GLN D 1 194 ? 100.315 -13.111 222.456 1.00 74.84 194 GLN D O 1
ATOM 9344 N N . GLN D 1 195 ? 98.954 -13.436 224.260 1.00 79.78 195 GLN D N 1
ATOM 9345 C CA . GLN D 1 195 ? 99.112 -14.914 224.391 1.00 85.31 195 GLN D CA 1
ATOM 9346 C C . GLN D 1 195 ? 100.603 -15.276 224.523 1.00 89.56 195 GLN D C 1
ATOM 9347 O O . GLN D 1 195 ? 101.013 -16.340 223.991 1.00 94.95 195 GLN D O 1
ATOM 9350 N N . GLN D 1 196 ? 101.376 -14.433 225.217 1.00 93.68 196 GLN D N 1
ATOM 9351 C CA . GLN D 1 196 ? 102.793 -14.690 225.595 1.00 93.07 196 GLN D CA 1
ATOM 9352 C C . GLN D 1 196 ? 102.844 -15.921 226.500 1.00 89.05 196 GLN D C 1
ATOM 9353 O O . GLN D 1 196 ? 102.358 -15.874 227.627 1.00 79.04 196 GLN D O 1
ATOM 9359 N N . PRO D 1 197 ? 103.424 -17.059 226.047 1.00 91.09 197 PRO D N 1
ATOM 9360 C CA . PRO D 1 197 ? 103.332 -18.325 226.783 1.00 91.57 197 PRO D CA 1
ATOM 9361 C C . PRO D 1 197 ? 104.046 -18.357 228.151 1.00 85.11 197 PRO D C 1
ATOM 9362 O O . PRO D 1 197 ? 103.507 -18.960 229.071 1.00 84.32 197 PRO D O 1
ATOM 9366 N N . ILE D 1 198 ? 105.218 -17.719 228.272 1.00 72.88 198 ILE D N 1
ATOM 9367 C CA . ILE D 1 198 ? 106.007 -17.637 229.538 1.00 68.40 198 ILE D CA 1
ATOM 9368 C C . ILE D 1 198 ? 106.239 -16.157 229.857 1.00 67.76 198 ILE D C 1
ATOM 9369 O O . ILE D 1 198 ? 106.542 -15.389 228.922 1.00 76.51 198 ILE D O 1
ATOM 9372 N N . PHE D 1 199 ? 106.083 -15.759 231.122 1.00 64.78 199 PHE D N 1
ATOM 9373 C CA . PHE D 1 199 ? 106.205 -14.346 231.568 1.00 66.18 199 PHE D CA 1
ATOM 9374 C C . PHE D 1 199 ? 106.778 -14.313 232.986 1.00 66.75 199 PHE D C 1
ATOM 9375 O O . PHE D 1 199 ? 106.690 -15.323 233.712 1.00 60.80 199 PHE D O 1
ATOM 9383 N N . THR D 1 200 ? 107.378 -13.180 233.347 1.00 65.00 200 THR D N 1
ATOM 9384 C CA . THR D 1 200 ? 107.882 -12.867 234.709 1.00 65.75 200 THR D CA 1
ATOM 9385 C C . THR D 1 200 ? 106.817 -12.055 235.444 1.00 68.63 200 THR D C 1
ATOM 9386 O O . THR D 1 200 ? 105.969 -11.434 234.770 1.00 65.88 200 THR D O 1
ATOM 9390 N N . LEU D 1 201 ? 106.882 -12.062 236.776 1.00 71.51 201 LEU D N 1
ATOM 9391 C CA . LEU D 1 201 ? 106.060 -11.230 237.693 1.00 69.00 201 LEU D CA 1
ATOM 9392 C C . LEU D 1 201 ? 106.865 -11.043 238.984 1.00 70.56 201 LEU D C 1
ATOM 9393 O O . LEU D 1 201 ? 107.292 -12.077 239.529 1.00 77.12 201 LEU D O 1
ATOM 9396 N N . GLN D 1 202 ? 107.075 -9.805 239.455 1.00 74.86 202 GLN D N 1
ATOM 9397 C CA . GLN D 1 202 ? 107.765 -9.556 240.753 1.00 79.07 202 GLN D CA 1
ATOM 9398 C C . GLN D 1 202 ? 107.053 -10.352 241.854 1.00 84.12 202 GLN D C 1
ATOM 9399 O O . GLN D 1 202 ? 105.827 -10.562 241.741 1.00 85.51 202 GLN D O 1
ATOM 9405 N N . THR D 1 203 ? 107.801 -10.814 242.862 1.00 84.71 203 THR D N 1
ATOM 9406 C CA . THR D 1 203 ? 107.254 -11.436 244.097 1.00 80.71 203 THR D CA 1
ATOM 9407 C C . THR D 1 203 ? 106.450 -10.370 244.853 1.00 81.44 203 THR D C 1
ATOM 9408 O O . THR D 1 203 ? 106.792 -9.174 244.748 1.00 84.47 203 THR D O 1
ATOM 9409 N N . GLY D 1 204 ? 105.393 -10.785 245.556 1.00 82.50 204 GLY D N 1
ATOM 9410 C CA . GLY D 1 204 ? 104.460 -9.885 246.267 1.00 80.30 204 GLY D CA 1
ATOM 9411 C C . GLY D 1 204 ? 103.090 -10.519 246.431 1.00 74.15 204 GLY D C 1
ATOM 9412 O O . GLY D 1 204 ? 102.927 -11.689 246.002 1.00 73.81 204 GLY D O 1
ATOM 9413 N N . GLU D 1 205 ? 102.144 -9.781 247.027 1.00 74.61 205 GLU D N 1
ATOM 9414 C CA . GLU D 1 205 ? 100.775 -10.278 247.351 1.00 69.15 205 GLU D CA 1
ATOM 9415 C C . GLU D 1 205 ? 100.122 -10.853 246.086 1.00 64.77 205 GLU D C 1
ATOM 9416 O O . GLU D 1 205 ? 99.498 -11.933 246.189 1.00 58.43 205 GLU D O 1
ATOM 9419 N N . LEU D 1 206 ? 100.270 -10.175 244.936 1.00 62.13 206 LEU D N 1
ATOM 9420 C CA . LEU D 1 206 ? 99.541 -10.521 243.687 1.00 55.67 206 LEU D CA 1
ATOM 9421 C C . LEU D 1 206 ? 100.035 -11.869 243.161 1.00 53.56 206 LEU D C 1
ATOM 9422 O O . LEU D 1 206 ? 99.176 -12.708 242.809 1.00 48.69 206 LEU D O 1
ATOM 9427 N N . GLN D 1 207 ? 101.355 -12.080 243.121 1.00 56.47 207 GLN D N 1
ATOM 9428 C CA . GLN D 1 207 ? 101.959 -13.349 242.636 1.00 61.17 207 GLN D CA 1
ATOM 9429 C C . GLN D 1 207 ? 101.507 -14.516 243.525 1.00 60.69 207 GLN D C 1
ATOM 9430 O O . GLN D 1 207 ? 101.132 -15.574 242.960 1.00 60.20 207 GLN D O 1
ATOM 9436 N N . ASP D 1 208 ? 101.565 -14.336 244.851 1.00 63.50 208 ASP D N 1
ATOM 9437 C CA . ASP D 1 208 ? 101.121 -15.348 245.853 1.00 66.41 208 ASP D CA 1
ATOM 9438 C C . ASP D 1 208 ? 99.654 -15.698 245.584 1.00 65.55 208 ASP D C 1
ATOM 9439 O O . ASP D 1 208 ? 99.322 -16.896 245.549 1.00 58.11 208 ASP D O 1
ATOM 9441 N N . LEU D 1 209 ? 98.816 -14.674 245.392 1.00 68.32 209 LEU D N 1
ATOM 9442 C CA . LEU D 1 209 ? 97.352 -14.822 245.182 1.00 60.73 209 LEU D CA 1
ATOM 9443 C C . LEU D 1 209 ? 97.093 -15.667 243.930 1.00 57.82 209 LEU D C 1
ATOM 9444 O O . LEU D 1 209 ? 96.304 -16.624 244.019 1.00 54.48 209 LEU D O 1
ATOM 9449 N N . LEU D 1 210 ? 97.733 -15.327 242.811 1.00 56.25 210 LEU D N 1
ATOM 9450 C CA . LEU D 1 210 ? 97.533 -16.010 241.504 1.00 56.08 210 LEU D CA 1
ATOM 9451 C C . LEU D 1 210 ? 98.047 -17.448 241.593 1.00 57.60 210 LEU D C 1
ATOM 9452 O O . LEU D 1 210 ? 97.391 -18.337 241.011 1.00 53.62 210 LEU D O 1
ATOM 9457 N N . LEU D 1 211 ? 99.173 -17.666 242.287 1.00 65.72 211 LEU D N 1
ATOM 9458 C CA . LEU D 1 211 ? 99.731 -19.025 242.534 1.00 72.34 211 LEU D CA 1
ATOM 9459 C C . LEU D 1 211 ? 98.741 -19.847 243.368 1.00 72.55 211 LEU D C 1
ATOM 9460 O O . LEU D 1 211 ? 98.395 -20.952 242.912 1.00 71.07 211 LEU D O 1
ATOM 9465 N N . LYS D 1 212 ? 98.262 -19.296 244.495 1.00 70.11 212 LYS D N 1
ATOM 9466 C CA . LYS D 1 212 ? 97.330 -19.967 245.449 1.00 71.02 212 LYS D CA 1
ATOM 9467 C C . LYS D 1 212 ? 95.994 -20.267 244.758 1.00 71.25 212 LYS D C 1
ATOM 9468 O O . LYS D 1 212 ? 95.448 -21.355 244.999 1.00 65.72 212 LYS D O 1
ATOM 9471 N N . ALA D 1 213 ? 95.497 -19.336 243.932 1.00 65.94 213 ALA D N 1
ATOM 9472 C CA . ALA D 1 213 ? 94.237 -19.469 243.165 1.00 62.39 213 ALA D CA 1
ATOM 9473 C C . ALA D 1 213 ? 94.407 -20.434 241.985 1.00 55.95 213 ALA D C 1
ATOM 9474 O O . ALA D 1 213 ? 93.392 -20.768 241.359 1.00 65.54 213 ALA D O 1
ATOM 9476 N N . ASN D 1 214 ? 95.643 -20.822 241.663 1.00 61.06 214 ASN D N 1
ATOM 9477 C CA . ASN D 1 214 ? 95.978 -21.728 240.532 1.00 62.83 214 ASN D CA 1
ATOM 9478 C C . ASN D 1 214 ? 95.583 -21.057 239.205 1.00 60.49 214 ASN D C 1
ATOM 9479 O O . ASN D 1 214 ? 95.024 -21.732 238.326 1.00 61.41 214 ASN D O 1
ATOM 9484 N N . LEU D 1 215 ? 95.884 -19.765 239.059 1.00 62.24 215 LEU D N 1
ATOM 9485 C CA . LEU D 1 215 ? 95.694 -19.005 237.790 1.00 61.12 215 LEU D CA 1
ATOM 9486 C C . LEU D 1 215 ? 97.003 -19.021 236.990 1.00 60.55 215 LEU D C 1
ATOM 9487 O O . LEU D 1 215 ? 96.936 -19.057 235.743 1.00 66.05 215 LEU D O 1
ATOM 9492 N N . ILE D 1 216 ? 98.142 -18.959 237.685 1.00 61.70 216 ILE D N 1
ATOM 9493 C CA . ILE D 1 216 ? 99.508 -19.146 237.105 1.00 67.42 216 ILE D CA 1
ATOM 9494 C C . ILE D 1 216 ? 100.187 -20.333 237.798 1.00 64.98 216 ILE D C 1
ATOM 9495 O O . ILE D 1 216 ? 99.814 -20.628 238.952 1.00 64.89 216 ILE D O 1
ATOM 9500 N N . LYS D 1 217 ? 101.112 -20.988 237.096 1.00 64.82 217 LYS D N 1
ATOM 9501 C CA . LYS D 1 217 ? 102.051 -22.014 237.627 1.00 73.37 217 LYS D CA 1
ATOM 9502 C C . LYS D 1 217 ? 103.443 -21.682 237.091 1.00 85.66 217 LYS D C 1
ATOM 9503 O O . LYS D 1 217 ? 103.566 -20.977 236.095 1.00 81.67 217 LYS D O 1
ATOM 9507 N N . PRO D 1 218 ? 104.539 -22.159 237.723 1.00 90.30 218 PRO D N 1
ATOM 9508 C CA . PRO D 1 218 ? 105.886 -21.901 237.215 1.00 85.13 218 PRO D CA 1
ATOM 9509 C C . PRO D 1 218 ? 106.107 -22.633 235.879 1.00 83.18 218 PRO D C 1
ATOM 9510 O O . PRO D 1 218 ? 105.471 -23.655 235.658 1.00 80.85 218 PRO D O 1
ATOM 9514 N N . ALA D 1 219 ? 106.960 -22.080 235.013 1.00 92.77 219 ALA D N 1
ATOM 9515 C CA . ALA D 1 219 ? 107.038 -22.439 233.576 1.00 95.69 219 ALA D CA 1
ATOM 9516 C C . ALA D 1 219 ? 108.010 -23.610 233.386 1.00 99.53 219 ALA D C 1
ATOM 9517 O O . ALA D 1 219 ? 109.048 -23.623 234.071 1.00 95.91 219 ALA D O 1
ATOM 9519 N N . GLU D 1 220 ? 107.655 -24.554 232.504 1.00 104.29 220 GLU D N 1
ATOM 9520 C CA . GLU D 1 220 ? 108.384 -25.832 232.280 1.00 99.71 220 GLU D CA 1
ATOM 9521 C C . GLU D 1 220 ? 109.593 -25.562 231.381 1.00 98.02 220 GLU D C 1
ATOM 9522 O O . GLU D 1 220 ? 110.711 -25.737 231.890 1.00 99.73 220 GLU D O 1
ATOM 9524 N N . PHE D 1 226 ? 106.644 -17.785 234.746 1.00 70.66 226 PHE D N 1
ATOM 9525 C CA . PHE D 1 226 ? 105.317 -18.422 234.950 1.00 65.95 226 PHE D CA 1
ATOM 9526 C C . PHE D 1 226 ? 104.585 -18.545 233.612 1.00 61.63 226 PHE D C 1
ATOM 9527 O O . PHE D 1 226 ? 104.956 -17.889 232.629 1.00 62.79 226 PHE D O 1
ATOM 9535 N N . GLN D 1 227 ? 103.540 -19.363 233.607 1.00 64.40 227 GLN D N 1
ATOM 9536 C CA . GLN D 1 227 ? 102.574 -19.505 232.492 1.00 68.92 227 GLN D CA 1
ATOM 9537 C C . GLN D 1 227 ? 101.172 -19.581 233.108 1.00 73.36 227 GLN D C 1
ATOM 9538 O O . GLN D 1 227 ? 101.055 -19.897 234.309 1.00 73.96 227 GLN D O 1
ATOM 9544 N N . PHE D 1 228 ? 100.131 -19.296 232.335 1.00 66.41 228 PHE D N 1
ATOM 9545 C CA . PHE D 1 228 ? 98.728 -19.481 232.772 1.00 64.77 228 PHE D CA 1
ATOM 9546 C C . PHE D 1 228 ? 98.482 -20.987 232.904 1.00 66.02 228 PHE D C 1
ATOM 9547 O O . PHE D 1 228 ? 99.069 -21.749 232.132 1.00 64.76 228 PHE D O 1
ATOM 9555 N N . THR D 1 229 ? 97.659 -21.391 233.872 1.00 71.70 229 THR D N 1
ATOM 9556 C CA . THR D 1 229 ? 97.396 -22.816 234.207 1.00 73.15 229 THR D CA 1
ATOM 9557 C C . THR D 1 229 ? 96.454 -23.440 233.173 1.00 71.17 229 THR D C 1
ATOM 9558 O O . THR D 1 229 ? 96.299 -24.664 233.200 1.00 79.35 229 THR D O 1
ATOM 9562 N N . SER D 1 230 ? 95.835 -22.622 232.317 1.00 67.96 230 SER D N 1
ATOM 9563 C CA . SER D 1 230 ? 94.845 -23.032 231.289 1.00 64.69 230 SER D CA 1
ATOM 9564 C C . SER D 1 230 ? 94.499 -21.819 230.420 1.00 74.36 230 SER D C 1
ATOM 9565 O O . SER D 1 230 ? 94.849 -20.672 230.811 1.00 69.26 230 SER D O 1
ATOM 9568 N N . ASP D 1 231 ? 93.807 -22.051 229.303 1.00 77.60 231 ASP D N 1
ATOM 9569 C CA . ASP D 1 231 ? 93.261 -20.953 228.464 1.00 80.38 231 ASP D CA 1
ATOM 9570 C C . ASP D 1 231 ? 92.192 -20.196 229.263 1.00 77.06 231 ASP D C 1
ATOM 9571 O O . ASP D 1 231 ? 92.122 -18.957 229.114 1.00 75.40 231 ASP D O 1
ATOM 9576 N N . GLN D 1 232 ? 91.400 -20.898 230.082 1.00 69.52 232 GLN D N 1
ATOM 9577 C CA . GLN D 1 232 ? 90.328 -20.287 230.912 1.00 67.68 232 GLN D CA 1
ATOM 9578 C C . GLN D 1 232 ? 90.969 -19.277 231.876 1.00 62.51 232 GLN D C 1
ATOM 9579 O O . GLN D 1 232 ? 90.437 -18.170 232.000 1.00 58.56 232 GLN D O 1
ATOM 9585 N N . ALA D 1 233 ? 92.086 -19.645 232.507 1.00 56.82 233 ALA D N 1
ATOM 9586 C CA . ALA D 1 233 ? 92.868 -18.769 233.409 1.00 53.39 233 ALA D CA 1
ATOM 9587 C C . ALA D 1 233 ? 93.375 -17.544 232.633 1.00 54.77 233 ALA D C 1
ATOM 9588 O O . ALA D 1 233 ? 93.325 -16.438 233.196 1.00 47.27 233 ALA D O 1
ATOM 9590 N N . ARG D 1 234 ? 93.844 -17.729 231.401 1.00 53.08 234 ARG D N 1
ATOM 9591 C CA . ARG D 1 234 ? 94.341 -16.627 230.529 1.00 62.55 234 ARG D CA 1
ATOM 9592 C C . ARG D 1 234 ? 93.189 -15.657 230.257 1.00 62.62 234 ARG D C 1
ATOM 9593 O O . ARG D 1 234 ? 93.373 -14.435 230.490 1.00 68.39 234 ARG D O 1
ATOM 9601 N N . GLN D 1 235 ? 92.041 -16.187 229.821 1.00 59.69 235 GLN D N 1
ATOM 9602 C CA . GLN D 1 235 ? 90.840 -15.378 229.496 1.00 65.90 235 GLN D CA 1
ATOM 9603 C C . GLN D 1 235 ? 90.456 -14.539 230.716 1.00 63.16 235 GLN D C 1
ATOM 9604 O O . GLN D 1 235 ? 90.178 -13.341 230.531 1.00 57.03 235 GLN D O 1
ATOM 9610 N N . PHE D 1 236 ? 90.447 -15.160 231.901 1.00 58.89 236 PHE D N 1
ATOM 9611 C CA . PHE D 1 236 ? 90.119 -14.539 233.205 1.00 56.20 236 PHE D CA 1
ATOM 9612 C C . PHE D 1 236 ? 91.072 -13.372 233.467 1.00 50.55 236 PHE D C 1
ATOM 9613 O O . PHE D 1 236 ? 90.597 -12.350 233.927 1.00 53.88 236 PHE D O 1
ATOM 9621 N N . ILE D 1 237 ? 92.360 -13.503 233.178 1.00 54.46 237 ILE D N 1
ATOM 9622 C CA . ILE D 1 237 ? 93.348 -12.416 233.456 1.00 56.36 237 ILE D CA 1
ATOM 9623 C C . ILE D 1 237 ? 93.247 -11.358 232.359 1.00 58.01 237 ILE D C 1
ATOM 9624 O O . ILE D 1 237 ? 93.554 -10.179 232.657 1.00 50.89 237 ILE D O 1
ATOM 9629 N N . ASN D 1 238 ? 92.789 -11.768 231.169 1.00 61.53 238 ASN D N 1
ATOM 9630 C CA . ASN D 1 238 ? 92.562 -10.891 229.989 1.00 67.71 238 ASN D CA 1
ATOM 9631 C C . ASN D 1 238 ? 91.268 -10.081 230.176 1.00 64.16 238 ASN D C 1
ATOM 9632 O O . ASN D 1 238 ? 90.427 -10.101 229.271 1.00 69.17 238 ASN D O 1
ATOM 9637 N N . GLY D 1 239 ? 91.110 -9.403 231.314 1.00 69.11 239 GLY D N 1
ATOM 9638 C CA . GLY D 1 239 ? 89.882 -8.665 231.688 1.00 64.31 239 GLY D CA 1
ATOM 9639 C C . GLY D 1 239 ? 88.624 -9.517 231.912 1.00 59.62 239 GLY D C 1
ATOM 9640 O O . GLY D 1 239 ? 87.594 -8.953 232.346 1.00 57.89 239 GLY D O 1
ATOM 9641 N N . GLY D 1 240 ? 88.676 -10.828 231.714 1.00 59.50 240 GLY D N 1
ATOM 9642 C CA . GLY D 1 240 ? 87.482 -11.692 231.860 1.00 53.56 240 GLY D CA 1
ATOM 9643 C C . GLY D 1 240 ? 86.921 -11.692 233.277 1.00 56.29 240 GLY D C 1
ATOM 9644 O O . GLY D 1 240 ? 85.687 -11.724 233.433 1.00 52.08 240 GLY D O 1
ATOM 9645 N N . TRP D 1 241 ? 87.790 -11.631 234.284 1.00 55.34 241 TRP D N 1
ATOM 9646 C CA . TRP D 1 241 ? 87.412 -11.616 235.717 1.00 49.37 241 TRP D CA 1
ATOM 9647 C C . TRP D 1 241 ? 86.331 -10.569 235.976 1.00 46.43 241 TRP D C 1
ATOM 9648 O O . TRP D 1 241 ? 85.435 -10.872 236.756 1.00 50.90 241 TRP D O 1
ATOM 9659 N N . PHE D 1 242 ? 86.413 -9.394 235.361 1.00 50.02 242 PHE D N 1
ATOM 9660 C CA . PHE D 1 242 ? 85.527 -8.257 235.693 1.00 45.27 242 PHE D CA 1
ATOM 9661 C C . PHE D 1 242 ? 84.094 -8.502 235.230 1.00 44.75 242 PHE D C 1
ATOM 9662 O O . PHE D 1 242 ? 83.185 -8.118 235.983 1.00 45.50 242 PHE D O 1
ATOM 9670 N N . GLU D 1 243 ? 83.913 -9.122 234.061 1.00 50.26 243 GLU D N 1
ATOM 9671 C CA . GLU D 1 243 ? 82.578 -9.529 233.554 1.00 53.54 243 GLU D CA 1
ATOM 9672 C C . GLU D 1 243 ? 81.894 -10.413 234.604 1.00 47.82 243 GLU D C 1
ATOM 9673 O O . GLU D 1 243 ? 80.708 -10.202 234.936 1.00 51.64 243 GLU D O 1
ATOM 9675 N N . HIS D 1 244 ? 82.621 -11.396 235.115 1.00 50.52 244 HIS D N 1
ATOM 9676 C CA . HIS D 1 244 ? 82.074 -12.369 236.094 1.00 48.85 244 HIS D CA 1
ATOM 9677 C C . HIS D 1 244 ? 81.861 -11.643 237.429 1.00 44.15 244 HIS D C 1
ATOM 9678 O O . HIS D 1 244 ? 80.894 -11.913 238.110 1.00 41.65 244 HIS D O 1
ATOM 9685 N N . TYR D 1 245 ? 82.746 -10.718 237.790 1.00 40.03 245 TYR D N 1
ATOM 9686 C CA . TYR D 1 245 ? 82.605 -9.961 239.048 1.00 41.49 245 TYR D CA 1
ATOM 9687 C C . TYR D 1 245 ? 81.269 -9.226 239.036 1.00 40.35 245 TYR D C 1
ATOM 9688 O O . TYR D 1 245 ? 80.511 -9.326 239.990 1.00 41.34 245 TYR D O 1
ATOM 9697 N N . VAL D 1 246 ? 80.980 -8.487 237.970 1.00 44.60 246 VAL D N 1
ATOM 9698 C CA . VAL D 1 246 ? 79.703 -7.720 237.835 1.00 43.73 246 VAL D CA 1
ATOM 9699 C C . VAL D 1 246 ? 78.506 -8.696 237.942 1.00 43.20 246 VAL D C 1
ATOM 9700 O O . VAL D 1 246 ? 77.566 -8.407 238.704 1.00 37.15 246 VAL D O 1
ATOM 9704 N N . TYR D 1 247 ? 78.526 -9.801 237.214 1.00 40.34 247 TYR D N 1
ATOM 9705 C CA . TYR D 1 247 ? 77.425 -10.791 237.253 1.00 45.24 247 TYR D CA 1
ATOM 9706 C C . TYR D 1 247 ? 77.245 -11.333 238.681 1.00 42.35 247 TYR D C 1
ATOM 9707 O O . TYR D 1 247 ? 76.101 -11.403 239.164 1.00 47.75 247 TYR D O 1
ATOM 9716 N N . SER D 1 248 ? 78.355 -11.635 239.366 1.00 49.78 248 SER D N 1
ATOM 9717 C CA . SER D 1 248 ? 78.372 -12.233 240.734 1.00 49.11 248 SER D CA 1
ATOM 9718 C C . SER D 1 248 ? 77.822 -11.236 241.759 1.00 45.86 248 SER D C 1
ATOM 9719 O O . SER D 1 248 ? 77.070 -11.671 242.673 1.00 41.85 248 SER D O 1
ATOM 9722 N N . LEU D 1 249 ? 78.122 -9.937 241.614 1.00 41.52 249 LEU D N 1
ATOM 9723 C CA . LEU D 1 249 ? 77.522 -8.906 242.496 1.00 44.85 249 LEU D CA 1
ATOM 9724 C C . LEU D 1 249 ? 76.010 -8.910 242.293 1.00 45.59 249 LEU D C 1
ATOM 9725 O O . LEU D 1 249 ? 75.285 -8.756 243.286 1.00 53.41 249 LEU D O 1
ATOM 9730 N N . LEU D 1 250 ? 75.528 -9.071 241.060 1.00 49.01 250 LEU D N 1
ATOM 9731 C CA . LEU D 1 250 ? 74.075 -8.986 240.792 1.00 48.55 250 LEU D CA 1
ATOM 9732 C C . LEU D 1 250 ? 73.374 -10.244 241.326 1.00 44.89 250 LEU D C 1
ATOM 9733 O O . LEU D 1 250 ? 72.235 -10.093 241.777 1.00 45.77 250 LEU D O 1
ATOM 9738 N N . ARG D 1 251 ? 74.031 -11.407 241.338 1.00 42.05 251 ARG D N 1
ATOM 9739 C CA . ARG D 1 251 ? 73.483 -12.623 242.011 1.00 47.73 251 ARG D CA 1
ATOM 9740 C C . ARG D 1 251 ? 73.355 -12.372 243.521 1.00 45.98 251 ARG D C 1
ATOM 9741 O O . ARG D 1 251 ? 72.307 -12.686 244.095 1.00 56.50 251 ARG D O 1
ATOM 9746 N N . GLN D 1 252 ? 74.378 -11.797 244.161 1.00 54.05 252 GLN D N 1
ATOM 9747 C CA . GLN D 1 252 ? 74.309 -11.434 245.599 1.00 57.42 252 GLN D CA 1
ATOM 9748 C C . GLN D 1 252 ? 73.150 -10.458 245.817 1.00 60.64 252 GLN D C 1
ATOM 9749 O O . GLN D 1 252 ? 72.300 -10.726 246.689 1.00 64.65 252 GLN D O 1
ATOM 9755 N N . ILE D 1 253 ? 73.123 -9.357 245.068 1.00 54.29 253 ILE D N 1
ATOM 9756 C CA . ILE D 1 253 ? 72.084 -8.289 245.179 1.00 53.62 253 ILE D CA 1
ATOM 9757 C C . ILE D 1 253 ? 70.692 -8.893 244.961 1.00 51.23 253 ILE D C 1
ATOM 9758 O O . ILE D 1 253 ? 69.762 -8.436 245.620 1.00 51.44 253 ILE D O 1
ATOM 9763 N N . SER D 1 254 ? 70.533 -9.852 244.047 1.00 57.26 254 SER D N 1
ATOM 9764 C CA . SER D 1 254 ? 69.247 -10.556 243.786 1.00 56.98 254 SER D CA 1
ATOM 9765 C C . SER D 1 254 ? 68.665 -11.130 245.078 1.00 55.05 254 SER D C 1
ATOM 9766 O O . SER D 1 254 ? 67.441 -11.310 245.131 1.00 51.89 254 SER D O 1
ATOM 9769 N N . ALA D 1 255 ? 69.495 -11.447 246.068 1.00 52.90 255 ALA D N 1
ATOM 9770 C CA . ALA D 1 255 ? 69.021 -12.042 247.340 1.00 57.01 255 ALA D CA 1
ATOM 9771 C C . ALA D 1 255 ? 68.181 -11.011 248.112 1.00 58.08 255 ALA D C 1
ATOM 9772 O O . ALA D 1 255 ? 67.319 -11.431 248.888 1.00 54.83 255 ALA D O 1
ATOM 9774 N N . GLN D 1 256 ? 68.358 -9.711 247.853 1.00 52.25 256 GLN D N 1
ATOM 9775 C CA . GLN D 1 256 ? 67.765 -8.614 248.671 1.00 52.66 256 GLN D CA 1
ATOM 9776 C C . GLN D 1 256 ? 66.903 -7.668 247.816 1.00 52.90 256 GLN D C 1
ATOM 9777 O O . GLN D 1 256 ? 66.050 -6.966 248.399 1.00 53.73 256 GLN D O 1
ATOM 9779 N N . TYR D 1 257 ? 67.143 -7.584 246.501 1.00 52.49 257 TYR D N 1
ATOM 9780 C CA . TYR D 1 257 ? 66.249 -6.864 245.562 1.00 47.76 257 TYR D CA 1
ATOM 9781 C C . TYR D 1 257 ? 65.706 -7.867 244.560 1.00 48.54 257 TYR D C 1
ATOM 9782 O O . TYR D 1 257 ? 66.463 -8.668 244.037 1.00 48.72 257 TYR D O 1
ATOM 9791 N N . PRO D 1 258 ? 64.399 -7.845 244.233 1.00 53.41 258 PRO D N 1
ATOM 9792 C CA . PRO D 1 258 ? 63.821 -8.781 243.264 1.00 59.69 258 PRO D CA 1
ATOM 9793 C C . PRO D 1 258 ? 64.141 -8.413 241.800 1.00 59.18 258 PRO D C 1
ATOM 9794 O O . PRO D 1 258 ? 63.217 -8.087 241.049 1.00 63.46 258 PRO D O 1
ATOM 9798 N N . ILE D 1 259 ? 65.426 -8.467 241.424 1.00 51.37 259 ILE D N 1
ATOM 9799 C CA . ILE D 1 259 ? 65.827 -8.326 240.003 1.00 47.97 259 ILE D CA 1
ATOM 9800 C C . ILE D 1 259 ? 65.381 -9.591 239.267 1.00 48.09 259 ILE D C 1
ATOM 9801 O O . ILE D 1 259 ? 65.565 -10.677 239.815 1.00 45.66 259 ILE D O 1
ATOM 9806 N N . LYS D 1 260 ? 64.775 -9.437 238.084 1.00 45.62 260 LYS D N 1
ATOM 9807 C CA . LYS D 1 260 ? 64.121 -10.550 237.347 1.00 49.51 260 LYS D CA 1
ATOM 9808 C C . LYS D 1 260 ? 64.917 -10.910 236.096 1.00 45.73 260 LYS D C 1
ATOM 9809 O O . LYS D 1 260 ? 65.354 -10.003 235.364 1.00 43.79 260 LYS D O 1
ATOM 9815 N N . ASN D 1 261 ? 65.086 -12.218 235.888 1.00 46.31 261 ASN D N 1
ATOM 9816 C CA . ASN D 1 261 ? 65.599 -12.836 234.637 1.00 47.19 261 ASN D CA 1
ATOM 9817 C C . ASN D 1 261 ? 67.013 -12.322 234.357 1.00 48.83 261 ASN D C 1
ATOM 9818 O O . ASN D 1 261 ? 67.343 -12.025 233.180 1.00 53.82 261 ASN D O 1
ATOM 9823 N N . LEU D 1 262 ? 67.831 -12.221 235.404 1.00 49.18 262 LEU D N 1
ATOM 9824 C CA . LEU D 1 262 ? 69.273 -11.878 235.300 1.00 46.09 262 LEU D CA 1
ATOM 9825 C C . LEU D 1 262 ? 69.951 -12.826 234.312 1.00 47.15 262 LEU D C 1
ATOM 9826 O O . LEU D 1 262 ? 69.917 -14.044 234.545 1.00 40.70 262 LEU D O 1
ATOM 9831 N N . THR D 1 263 ? 70.549 -12.282 233.253 1.00 41.86 263 THR D N 1
ATOM 9832 C CA . THR D 1 263 ? 71.175 -13.069 232.157 1.00 45.63 263 THR D CA 1
ATOM 9833 C C . THR D 1 263 ? 72.529 -12.443 231.830 1.00 46.68 263 THR D C 1
ATOM 9834 O O . THR D 1 263 ? 72.621 -11.192 231.907 1.00 48.48 263 THR D O 1
ATOM 9838 N N . LYS D 1 264 ? 73.511 -13.279 231.491 1.00 40.82 264 LYS D N 1
ATOM 9839 C CA . LYS D 1 264 ? 74.831 -12.841 230.985 1.00 48.43 264 LYS D CA 1
ATOM 9840 C C . LYS D 1 264 ? 74.934 -13.254 229.513 1.00 48.73 264 LYS D C 1
ATOM 9841 O O . LYS D 1 264 ? 74.317 -14.275 229.143 1.00 45.45 264 LYS D O 1
ATOM 9845 N N . ASN D 1 265 ? 75.618 -12.441 228.696 1.00 51.87 265 ASN D N 1
ATOM 9846 C CA . ASN D 1 265 ? 75.939 -12.729 227.271 1.00 55.55 265 ASN D CA 1
ATOM 9847 C C . ASN D 1 265 ? 74.683 -13.186 226.521 1.00 55.71 265 ASN D C 1
ATOM 9848 O O . ASN D 1 265 ? 74.701 -14.287 225.938 1.00 53.55 265 ASN D O 1
ATOM 9853 N N . ILE D 1 266 ? 73.630 -12.370 226.522 1.00 52.91 266 ILE D N 1
ATOM 9854 C CA . ILE D 1 266 ? 72.377 -12.625 225.751 1.00 55.56 266 ILE D CA 1
ATOM 9855 C C . ILE D 1 266 ? 72.651 -12.183 224.311 1.00 55.38 266 ILE D C 1
ATOM 9856 O O . ILE D 1 266 ? 73.268 -11.115 224.135 1.00 48.63 266 ILE D O 1
ATOM 9860 N N . GLU D 1 267 ? 72.250 -12.997 223.334 1.00 51.32 267 GLU D N 1
ATOM 9861 C CA . GLU D 1 267 ? 72.252 -12.662 221.894 1.00 58.00 267 GLU D CA 1
ATOM 9862 C C . GLU D 1 267 ? 70.781 -12.449 221.525 1.00 50.31 267 GLU D C 1
ATOM 9863 O O . GLU D 1 267 ? 69.960 -13.400 221.701 1.00 50.14 267 GLU D O 1
ATOM 9867 N N . ILE D 1 268 ? 70.428 -11.239 221.094 1.00 46.10 268 ILE D N 1
ATOM 9868 C CA . ILE D 1 268 ? 69.018 -10.897 220.762 1.00 44.54 268 ILE D CA 1
ATOM 9869 C C . ILE D 1 268 ? 68.953 -10.443 219.308 1.00 45.35 268 ILE D C 1
ATOM 9870 O O . ILE D 1 268 ? 69.866 -9.747 218.842 1.00 48.49 268 ILE D O 1
ATOM 9875 N N . SER D 1 269 ? 67.881 -10.806 218.619 1.00 40.23 269 SER D N 1
ATOM 9876 C CA . SER D 1 269 ? 67.630 -10.426 217.204 1.00 46.35 269 SER D CA 1
ATOM 9877 C C . SER D 1 269 ? 66.212 -9.889 217.062 1.00 39.35 269 SER D C 1
ATOM 9878 O O . SER D 1 269 ? 65.355 -10.318 217.831 1.00 41.45 269 SER D O 1
ATOM 9881 N N . ASN D 1 270 ? 66.000 -8.971 216.113 1.00 39.04 270 ASN D N 1
ATOM 9882 C CA . ASN D 1 270 ? 64.674 -8.648 215.554 1.00 40.55 270 ASN D CA 1
ATOM 9883 C C . ASN D 1 270 ? 64.679 -9.163 214.106 1.00 46.12 270 ASN D C 1
ATOM 9884 O O . ASN D 1 270 ? 65.486 -10.080 213.811 1.00 50.00 270 ASN D O 1
ATOM 9889 N N . ASP D 1 271 ? 63.849 -8.611 213.219 1.00 56.60 271 ASP D N 1
ATOM 9890 C CA . ASP D 1 271 ? 63.786 -9.027 211.792 1.00 59.25 271 ASP D CA 1
ATOM 9891 C C . ASP D 1 271 ? 65.123 -8.727 211.086 1.00 67.28 271 ASP D C 1
ATOM 9892 O O . ASP D 1 271 ? 65.472 -9.503 210.182 1.00 65.14 271 ASP D O 1
ATOM 9893 N N . SER D 1 272 ? 65.857 -7.680 211.494 1.00 66.86 272 SER D N 1
ATOM 9894 C CA . SER D 1 272 ? 66.975 -7.092 210.703 1.00 61.70 272 SER D CA 1
ATOM 9895 C C . SER D 1 272 ? 68.348 -7.243 211.385 1.00 57.15 272 SER D C 1
ATOM 9896 O O . SER D 1 272 ? 69.311 -7.470 210.639 1.00 65.29 272 SER D O 1
ATOM 9899 N N . VAL D 1 273 ? 68.477 -7.103 212.710 1.00 43.96 273 VAL D N 1
ATOM 9900 C CA . VAL D 1 273 ? 69.807 -7.024 213.386 1.00 41.68 273 VAL D CA 1
ATOM 9901 C C . VAL D 1 273 ? 69.880 -8.027 214.543 1.00 37.76 273 VAL D C 1
ATOM 9902 O O . VAL D 1 273 ? 68.850 -8.387 215.080 1.00 39.75 273 VAL D O 1
ATOM 9906 N N . SER D 1 274 ? 71.095 -8.382 214.933 1.00 40.28 274 SER D N 1
ATOM 9907 C CA . SER D 1 274 ? 71.434 -9.046 216.207 1.00 45.53 274 SER D CA 1
ATOM 9908 C C . SER D 1 274 ? 72.339 -8.138 217.045 1.00 40.67 274 SER D C 1
ATOM 9909 O O . SER D 1 274 ? 73.224 -7.491 216.478 1.00 42.47 274 SER D O 1
ATOM 9912 N N . ASN D 1 275 ? 72.079 -8.107 218.352 1.00 35.36 275 ASN D N 1
ATOM 9913 C CA . ASN D 1 275 ? 72.908 -7.434 219.386 1.00 38.25 275 ASN D CA 1
ATOM 9914 C C . ASN D 1 275 ? 73.328 -8.469 220.432 1.00 37.32 275 ASN D C 1
ATOM 9915 O O . ASN D 1 275 ? 72.482 -9.305 220.789 1.00 42.23 275 ASN D O 1
ATOM 9920 N N . GLU D 1 276 ? 74.576 -8.393 220.877 1.00 42.70 276 GLU D N 1
ATOM 9921 C CA . GLU D 1 276 ? 75.094 -9.086 222.086 1.00 46.97 276 GLU D CA 1
ATOM 9922 C C . GLU D 1 276 ? 75.045 -8.102 223.260 1.00 49.27 276 GLU D C 1
ATOM 9923 O O . GLU D 1 276 ? 75.471 -6.934 223.065 1.00 43.35 276 GLU D O 1
ATOM 9925 N N . LEU D 1 277 ? 74.495 -8.526 224.400 1.00 44.15 277 LEU D N 1
ATOM 9926 C CA . LEU D 1 277 ? 74.382 -7.710 225.640 1.00 47.58 277 LEU D CA 1
ATOM 9927 C C . LEU D 1 277 ? 75.051 -8.467 226.793 1.00 51.10 277 LEU D C 1
ATOM 9928 O O . LEU D 1 277 ? 74.737 -9.676 226.984 1.00 47.76 277 LEU D O 1
ATOM 9933 N N . ASP D 1 278 ? 75.925 -7.787 227.531 1.00 49.89 278 ASP D N 1
ATOM 9934 C CA . ASP D 1 278 ? 76.845 -8.408 228.527 1.00 52.16 278 ASP D CA 1
ATOM 9935 C C . ASP D 1 278 ? 76.030 -8.915 229.723 1.00 54.16 278 ASP D C 1
ATOM 9936 O O . ASP D 1 278 ? 76.144 -10.099 230.058 1.00 47.32 278 ASP D O 1
ATOM 9938 N N . VAL D 1 279 ? 75.252 -8.039 230.362 1.00 48.31 279 VAL D N 1
ATOM 9939 C CA . VAL D 1 279 ? 74.358 -8.395 231.500 1.00 46.16 279 VAL D CA 1
ATOM 9940 C C . VAL D 1 279 ? 73.049 -7.637 231.326 1.00 47.08 279 VAL D C 1
ATOM 9941 O O . VAL D 1 279 ? 73.108 -6.424 231.029 1.00 45.62 279 VAL D O 1
ATOM 9945 N N . VAL D 1 280 ? 71.927 -8.331 231.508 1.00 42.27 280 VAL D N 1
ATOM 9946 C CA . VAL D 1 280 ? 70.557 -7.769 231.402 1.00 41.80 280 VAL D CA 1
ATOM 9947 C C . VAL D 1 280 ? 69.754 -8.306 232.587 1.00 43.35 280 VAL D C 1
ATOM 9948 O O . VAL D 1 280 ? 70.021 -9.463 233.037 1.00 36.79 280 VAL D O 1
ATOM 9952 N N . PHE D 1 281 ? 68.845 -7.484 233.106 1.00 37.51 281 PHE D N 1
ATOM 9953 C CA . PHE D 1 281 ? 67.786 -7.883 234.051 1.00 34.47 281 PHE D CA 1
ATOM 9954 C C . PHE D 1 281 ? 66.650 -6.879 233.943 1.00 34.08 281 PHE D C 1
ATOM 9955 O O . PHE D 1 281 ? 66.839 -5.746 233.372 1.00 35.12 281 PHE D O 1
ATOM 9963 N N . LEU D 1 282 ? 65.512 -7.272 234.503 1.00 35.02 282 LEU D N 1
ATOM 9964 C CA . LEU D 1 282 ? 64.321 -6.415 234.698 1.00 40.24 282 LEU D CA 1
ATOM 9965 C C . LEU D 1 282 ? 64.249 -6.019 236.165 1.00 40.57 282 LEU D C 1
ATOM 9966 O O . LEU D 1 282 ? 64.469 -6.907 237.018 1.00 40.05 282 LEU D O 1
ATOM 9971 N N . TYR D 1 283 ? 63.893 -4.772 236.432 1.00 37.64 283 TYR D N 1
ATOM 9972 C CA . TYR D 1 283 ? 63.597 -4.279 237.794 1.00 40.29 283 TYR D CA 1
ATOM 9973 C C . TYR D 1 283 ? 62.641 -3.095 237.700 1.00 44.53 283 TYR D C 1
ATOM 9974 O O . TYR D 1 283 ? 63.024 -2.147 237.023 1.00 38.50 283 TYR D O 1
ATOM 9983 N N . HIS D 1 284 ? 61.467 -3.172 238.335 1.00 42.84 284 HIS D N 1
ATOM 9984 C CA . HIS D 1 284 ? 60.421 -2.123 238.310 1.00 45.33 284 HIS D CA 1
ATOM 9985 C C . HIS D 1 284 ? 60.029 -1.837 236.867 1.00 47.56 284 HIS D C 1
ATOM 9986 O O . HIS D 1 284 ? 59.933 -0.648 236.494 1.00 45.37 284 HIS D O 1
ATOM 9993 N N . ASN D 1 285 ? 59.857 -2.899 236.071 1.00 46.76 285 ASN D N 1
ATOM 9994 C CA . ASN D 1 285 ? 59.315 -2.821 234.694 1.00 48.56 285 ASN D CA 1
ATOM 9995 C C . ASN D 1 285 ? 60.282 -2.075 233.768 1.00 41.87 285 ASN D C 1
ATOM 9996 O O . ASN D 1 285 ? 59.836 -1.657 232.700 1.00 50.61 285 ASN D O 1
ATOM 10001 N N . LYS D 1 286 ? 61.548 -1.914 234.154 1.00 40.79 286 LYS D N 1
ATOM 10002 C CA . LYS D 1 286 ? 62.582 -1.280 233.306 1.00 37.59 286 LYS D CA 1
ATOM 10003 C C . LYS D 1 286 ? 63.657 -2.319 232.993 1.00 37.18 286 LYS D C 1
ATOM 10004 O O . LYS D 1 286 ? 64.139 -3.001 233.929 1.00 39.18 286 LYS D O 1
ATOM 10010 N N . LEU D 1 287 ? 64.026 -2.445 231.723 1.00 35.75 287 LEU D N 1
ATOM 10011 C CA . LEU D 1 287 ? 65.176 -3.285 231.323 1.00 35.30 287 LEU D CA 1
ATOM 10012 C C . LEU D 1 287 ? 66.459 -2.524 231.662 1.00 38.07 287 LEU D C 1
ATOM 10013 O O . LEU D 1 287 ? 66.568 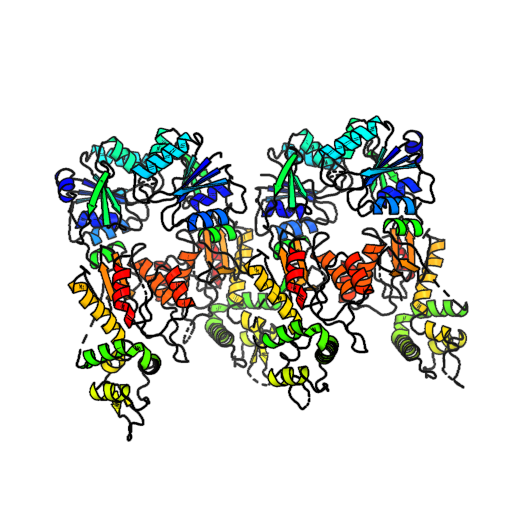-1.334 231.329 1.00 36.34 287 LEU D O 1
ATOM 10018 N N . HIS D 1 288 ? 67.356 -3.209 232.351 1.00 31.53 288 HIS D N 1
ATOM 10019 C CA . HIS D 1 288 ? 68.686 -2.742 232.761 1.00 37.64 288 HIS D CA 1
ATOM 10020 C C . HIS D 1 288 ? 69.714 -3.490 231.911 1.00 39.98 288 HIS D C 1
ATOM 10021 O O . HIS D 1 288 ? 69.647 -4.768 231.861 1.00 39.54 288 HIS D O 1
ATOM 10028 N N . VAL D 1 289 ? 70.585 -2.751 231.226 1.00 34.96 289 VAL D N 1
ATOM 10029 C CA . VAL D 1 289 ? 71.671 -3.310 230.382 1.00 40.52 289 VAL D CA 1
ATOM 10030 C C . VAL D 1 289 ? 73.013 -2.792 230.927 1.00 46.27 289 VAL D C 1
ATOM 10031 O O . VAL D 1 289 ? 73.173 -1.544 231.069 1.00 42.73 289 VAL D O 1
ATOM 10035 N N . ILE D 1 290 ? 73.951 -3.697 231.224 1.00 42.39 290 ILE D N 1
ATOM 10036 C CA . ILE D 1 290 ? 75.346 -3.353 231.616 1.00 44.89 290 ILE D CA 1
ATOM 10037 C C . ILE D 1 290 ? 76.276 -3.752 230.476 1.00 50.04 290 ILE D C 1
ATOM 10038 O O . ILE D 1 290 ? 76.171 -4.906 230.011 1.00 51.18 290 ILE D O 1
ATOM 10043 N N . GLU D 1 291 ? 77.101 -2.806 230.018 1.00 46.68 291 GLU D N 1
ATOM 10044 C CA . GLU D 1 291 ? 78.312 -3.042 229.190 1.00 50.68 291 GLU D CA 1
ATOM 10045 C C . GLU D 1 291 ? 79.523 -3.166 230.135 1.00 49.29 291 GLU D C 1
ATOM 10046 O O . GLU D 1 291 ? 79.854 -2.168 230.820 1.00 47.65 291 GLU D O 1
ATOM 10052 N N . CYS D 1 292 ? 80.110 -4.357 230.244 1.00 52.23 292 CYS D N 1
ATOM 10053 C CA . CYS D 1 292 ? 81.282 -4.634 231.130 1.00 60.50 292 CYS D CA 1
ATOM 10054 C C . CYS D 1 292 ? 82.310 -5.522 230.414 1.00 66.39 292 CYS D C 1
ATOM 10055 O O . CYS D 1 292 ? 83.357 -5.783 231.030 1.00 74.36 292 CYS D O 1
ATOM 10058 N N . LYS D 1 293 ? 82.028 -5.952 229.172 1.00 78.69 293 LYS D N 1
ATOM 10059 C CA . LYS D 1 293 ? 82.909 -6.806 228.323 1.00 79.43 293 LYS D CA 1
ATOM 10060 C C . LYS D 1 293 ? 83.551 -5.945 227.230 1.00 78.53 293 LYS D C 1
ATOM 10061 O O . LYS D 1 293 ? 84.698 -6.263 226.859 1.00 88.10 293 LYS D O 1
ATOM 10064 N N . PRO D 1 305 ? 87.087 4.585 224.977 1.00 80.41 305 PRO D N 1
ATOM 10065 C CA . PRO D 1 305 ? 85.698 4.283 225.375 1.00 72.45 305 PRO D CA 1
ATOM 10066 C C . PRO D 1 305 ? 84.613 4.892 224.479 1.00 65.01 305 PRO D C 1
ATOM 10067 O O . PRO D 1 305 ? 83.467 4.452 224.511 1.00 66.35 305 PRO D O 1
ATOM 10079 N N . GLU D 1 307 ? 83.888 4.957 221.229 1.00 57.83 307 GLU D N 1
ATOM 10080 C CA . GLU D 1 307 ? 83.180 4.086 220.303 1.00 57.48 307 GLU D CA 1
ATOM 10081 C C . GLU D 1 307 ? 82.154 3.226 221.070 1.00 55.98 307 GLU D C 1
ATOM 10082 O O . GLU D 1 307 ? 81.022 3.045 220.550 1.00 53.63 307 GLU D O 1
ATOM 10085 N N . THR D 1 308 ? 82.500 2.759 222.276 1.00 51.68 308 THR D N 1
ATOM 10086 C CA . THR D 1 308 ? 81.621 1.902 223.122 1.00 50.12 308 THR D CA 1
ATOM 10087 C C . THR D 1 308 ? 80.415 2.719 223.603 1.00 47.46 308 THR D C 1
ATOM 10088 O O . THR D 1 308 ? 79.286 2.175 223.628 1.00 42.93 308 THR D O 1
ATOM 10092 N N . ILE D 1 309 ? 80.625 3.979 223.971 1.00 38.93 309 ILE D N 1
ATOM 10093 C CA . ILE D 1 309 ? 79.520 4.837 224.488 1.00 44.41 309 ILE D CA 1
ATOM 10094 C C . ILE D 1 309 ? 78.456 5.018 223.392 1.00 39.06 309 ILE D C 1
ATOM 10095 O O . ILE D 1 309 ? 77.266 4.931 223.737 1.00 40.66 309 ILE D O 1
ATOM 10100 N N . TYR D 1 310 ? 78.865 5.266 222.140 1.00 40.68 310 TYR D N 1
ATOM 10101 C CA . TYR D 1 310 ? 77.945 5.461 220.984 1.00 41.92 310 TYR D CA 1
ATOM 10102 C C . TYR D 1 310 ? 77.134 4.176 220.755 1.00 36.48 310 TYR D C 1
ATOM 10103 O O . TYR D 1 310 ? 75.941 4.237 220.491 1.00 39.55 310 TYR D O 1
ATOM 10112 N N . LYS D 1 311 ? 77.799 3.036 220.819 1.00 39.85 311 LYS D N 1
ATOM 10113 C CA . LYS D 1 311 ? 77.136 1.721 220.640 1.00 38.43 311 LYS D CA 1
ATOM 10114 C C . LYS D 1 311 ? 76.114 1.518 221.767 1.00 35.03 311 LYS D C 1
ATOM 10115 O O . LYS D 1 311 ? 74.943 1.226 221.445 1.00 43.23 311 LYS D O 1
ATOM 10121 N N . ILE D 1 312 ? 76.502 1.720 223.026 1.00 41.29 312 ILE D N 1
ATOM 10122 C CA . ILE D 1 312 ? 75.598 1.578 224.219 1.00 41.41 312 ILE D CA 1
ATOM 10123 C C . ILE D 1 312 ? 74.372 2.466 223.985 1.00 39.31 312 ILE D C 1
ATOM 10124 O O . ILE D 1 312 ? 73.216 1.989 224.132 1.00 35.18 312 ILE D O 1
ATOM 10129 N N . ASP D 1 313 ? 74.603 3.732 223.646 1.00 36.46 313 ASP D N 1
ATOM 10130 C CA . ASP D 1 313 ? 73.496 4.700 223.423 1.00 36.93 313 ASP D CA 1
ATOM 10131 C C . ASP D 1 313 ? 72.563 4.174 222.317 1.00 35.83 313 ASP D C 1
ATOM 10132 O O . ASP D 1 313 ? 71.357 4.150 222.546 1.00 42.31 313 ASP D O 1
ATOM 10137 N N . SER D 1 314 ? 73.101 3.759 221.164 1.00 35.52 314 SER D N 1
ATOM 10138 C CA . SER D 1 314 ? 72.322 3.318 219.979 1.00 37.70 314 SER D CA 1
ATOM 10139 C C . SER D 1 314 ? 71.513 2.047 220.323 1.00 35.38 314 SER D C 1
ATOM 10140 O O . SER D 1 314 ? 70.273 2.046 220.190 1.00 34.27 314 SER D O 1
ATOM 10143 N N . VAL D 1 315 ? 72.185 1.011 220.793 1.00 39.53 315 VAL D N 1
ATOM 10144 C CA . VAL D 1 315 ? 71.565 -0.332 221.012 1.00 39.33 315 VAL D CA 1
ATOM 10145 C C . VAL D 1 315 ? 70.528 -0.277 222.147 1.00 34.74 315 VAL D C 1
ATOM 10146 O O . VAL D 1 315 ? 69.423 -0.793 221.975 1.00 42.36 315 VAL D O 1
ATOM 10150 N N . THR D 1 316 ? 70.853 0.339 223.277 1.00 38.67 316 THR D N 1
ATOM 10151 C CA . THR D 1 316 ? 70.013 0.333 224.506 1.00 44.33 316 THR D CA 1
ATOM 10152 C C . THR D 1 316 ? 68.702 1.068 224.210 1.00 45.39 316 THR D C 1
ATOM 10153 O O . THR D 1 316 ? 67.637 0.637 224.716 1.00 38.07 316 THR D O 1
ATOM 10157 N N . ASN D 1 317 ? 68.766 2.140 223.412 1.00 42.16 317 ASN D N 1
ATOM 10158 C CA . ASN D 1 317 ? 67.557 2.911 223.032 1.00 42.80 317 ASN D CA 1
ATOM 10159 C C . ASN D 1 317 ? 66.667 2.023 222.139 1.00 42.92 317 ASN D C 1
ATOM 10160 O O . ASN D 1 317 ? 65.456 2.083 222.287 1.00 50.33 317 ASN D O 1
ATOM 10165 N N . ARG D 1 318 ? 67.232 1.217 221.246 1.00 35.60 318 ARG D N 1
ATOM 10166 C CA . ARG D 1 318 ? 66.435 0.347 220.346 1.00 39.47 318 ARG D CA 1
ATOM 10167 C C . ARG D 1 318 ? 65.888 -0.869 221.117 1.00 37.71 318 ARG D C 1
ATOM 10168 O O . ARG D 1 318 ? 64.759 -1.264 220.845 1.00 44.46 318 ARG D O 1
ATOM 10176 N N . VAL D 1 319 ? 66.641 -1.429 222.056 1.00 40.32 319 VAL D N 1
ATOM 10177 C CA . VAL D 1 319 ? 66.301 -2.737 222.703 1.00 39.93 319 VAL D CA 1
ATOM 10178 C C . VAL D 1 319 ? 65.406 -2.516 223.921 1.00 45.01 319 VAL D C 1
ATOM 10179 O O . VAL D 1 319 ? 64.533 -3.362 224.179 1.00 48.90 319 VAL D O 1
ATOM 10183 N N . ALA D 1 320 ? 65.653 -1.434 224.658 1.00 45.73 320 ALA D N 1
ATOM 10184 C CA . ALA D 1 320 ? 65.047 -1.145 225.973 1.00 41.82 320 ALA D CA 1
ATOM 10185 C C . ALA D 1 320 ? 64.104 0.061 225.908 1.00 38.29 320 ALA D C 1
ATOM 10186 O O . ALA D 1 320 ? 63.396 0.298 226.891 1.00 45.12 320 ALA D O 1
ATOM 10188 N N . GLY D 1 321 ? 64.091 0.802 224.812 1.00 39.06 321 GLY D N 1
ATOM 10189 C CA . GLY D 1 321 ? 63.227 1.981 224.635 1.00 38.72 321 GLY D CA 1
ATOM 10190 C C . GLY D 1 321 ? 63.666 3.128 225.521 1.00 41.19 321 GLY D C 1
ATOM 10191 O O . GLY D 1 321 ? 64.742 3.004 226.170 1.00 41.36 321 GLY D O 1
ATOM 10192 N N . ILE D 1 322 ? 62.834 4.165 225.626 1.00 46.52 322 ILE D N 1
ATOM 10193 C CA . ILE D 1 322 ? 63.227 5.479 226.226 1.00 53.07 322 ILE D CA 1
ATOM 10194 C C . ILE D 1 322 ? 63.349 5.338 227.753 1.00 51.10 322 ILE D C 1
ATOM 10195 O O . ILE D 1 322 ? 64.145 6.071 228.347 1.00 56.61 322 ILE D O 1
ATOM 10199 N N . LYS D 1 323 ? 62.607 4.410 228.374 1.00 52.68 323 LYS D N 1
ATOM 10200 C CA . LYS D 1 323 ? 62.580 4.221 229.850 1.00 49.04 323 LYS D CA 1
ATOM 10201 C C . LYS D 1 323 ? 63.612 3.162 230.277 1.00 50.85 323 LYS D C 1
ATOM 10202 O O . LYS D 1 323 ? 63.756 2.938 231.506 1.00 47.67 323 LYS D O 1
ATOM 10207 N N . GLY D 1 324 ? 64.270 2.490 229.330 1.00 49.75 324 GLY D N 1
ATOM 10208 C CA . GLY D 1 324 ? 65.344 1.521 229.620 1.00 46.42 324 GLY D CA 1
ATOM 10209 C C . GLY D 1 324 ? 66.553 2.194 230.246 1.00 49.76 324 GLY D C 1
ATOM 10210 O O . GLY D 1 324 ? 66.715 3.417 230.052 1.00 43.59 324 GLY D O 1
ATOM 10211 N N . LYS D 1 325 ? 67.370 1.440 230.984 1.00 40.75 325 LYS D N 1
ATOM 10212 C CA . LYS D 1 325 ? 68.523 1.980 231.755 1.00 42.17 325 LYS D CA 1
ATOM 10213 C C . LYS D 1 325 ? 69.801 1.255 231.352 1.00 38.98 325 LYS D C 1
ATOM 10214 O O . LYS D 1 325 ? 69.780 0.007 231.219 1.00 37.80 325 LYS D O 1
ATOM 10220 N N . SER D 1 326 ? 70.868 2.026 231.125 1.00 37.14 326 SER D N 1
ATOM 10221 C CA . SER D 1 326 ? 72.166 1.514 230.627 1.00 38.97 326 SER D CA 1
ATOM 10222 C C . SER D 1 326 ? 73.261 1.895 231.613 1.00 42.02 326 SER D C 1
ATOM 10223 O O . SER D 1 326 ? 73.227 2.966 232.215 1.00 38.57 326 SER D O 1
ATOM 10233 N N . PHE D 1 328 ? 77.688 1.631 232.026 1.00 41.59 328 PHE D N 1
ATOM 10234 C CA . PHE D 1 328 ? 78.993 1.266 231.518 1.00 42.72 328 PHE D CA 1
ATOM 10235 C C . PHE D 1 328 ? 79.907 1.035 232.726 1.00 45.37 328 PHE D C 1
ATOM 10236 O O . PHE D 1 328 ? 80.179 1.987 233.507 1.00 44.72 328 PHE D O 1
ATOM 10244 N N . ALA D 1 329 ? 80.304 -0.221 232.919 1.00 43.05 329 ALA D N 1
ATOM 10245 C CA . ALA D 1 329 ? 81.157 -0.669 234.037 1.00 43.46 329 ALA D CA 1
ATOM 10246 C C . ALA D 1 329 ? 82.544 -0.992 233.479 1.00 49.45 329 ALA D C 1
ATOM 10247 O O . ALA D 1 329 ? 82.623 -1.755 232.486 1.00 54.68 329 ALA D O 1
ATOM 10249 N N . SER D 1 330 ? 83.577 -0.427 234.105 1.00 58.31 330 SER D N 1
ATOM 10250 C CA . SER D 1 330 ? 84.995 -0.518 233.683 1.00 62.14 330 SER D CA 1
ATOM 10251 C C . SER D 1 330 ? 85.905 -0.709 234.903 1.00 58.69 330 SER D C 1
ATOM 10252 O O . SER D 1 330 ? 85.618 -0.092 235.976 1.00 62.77 330 SER D O 1
ATOM 10255 N N . TYR D 1 331 ? 86.980 -1.486 234.754 1.00 58.14 331 TYR D N 1
ATOM 10256 C CA . TYR D 1 331 ? 88.062 -1.576 235.770 1.00 64.58 331 TYR D CA 1
ATOM 10257 C C . TYR D 1 331 ? 89.074 -0.440 235.567 1.00 65.72 331 TYR D C 1
ATOM 10258 O O . TYR D 1 331 ? 89.806 -0.176 236.519 1.00 65.93 331 TYR D O 1
ATOM 10266 N N . TYR D 1 332 ? 89.093 0.201 234.393 1.00 71.05 332 TYR D N 1
ATOM 10267 C CA . TYR D 1 332 ? 90.026 1.304 234.061 1.00 73.32 332 TYR D CA 1
ATOM 10268 C C . TYR D 1 332 ? 89.309 2.639 234.199 1.00 71.18 332 TYR D C 1
ATOM 10269 O O . TYR D 1 332 ? 88.166 2.790 233.777 1.00 70.09 332 TYR D O 1
ATOM 10278 N N . PRO D 1 333 ? 89.959 3.668 234.784 1.00 65.70 333 PRO D N 1
ATOM 10279 C CA . PRO D 1 333 ? 89.325 4.979 234.900 1.00 65.61 333 PRO D CA 1
ATOM 10280 C C . PRO D 1 333 ? 89.004 5.524 233.498 1.00 62.24 333 PRO D C 1
ATOM 10281 O O . PRO D 1 333 ? 89.777 5.303 232.587 1.00 63.73 333 PRO D O 1
ATOM 10285 N N . LEU D 1 334 ? 87.851 6.177 233.352 1.00 57.31 334 LEU D N 1
ATOM 10286 C CA . LEU D 1 334 ? 87.427 6.840 232.092 1.00 59.37 334 LEU D CA 1
ATOM 10287 C C . LEU D 1 334 ? 87.891 8.294 232.110 1.00 63.34 334 LEU D C 1
ATOM 10288 O O . LEU D 1 334 ? 87.886 8.894 233.214 1.00 69.15 334 LEU D O 1
ATOM 10293 N N . THR D 1 335 ? 88.245 8.834 230.939 1.00 60.45 335 THR D N 1
ATOM 10294 C CA . THR D 1 335 ? 88.583 10.272 230.734 1.00 67.50 335 THR D CA 1
ATOM 10295 C C . THR D 1 335 ? 87.351 11.128 231.063 1.00 64.74 335 THR D C 1
ATOM 10296 O O . THR D 1 335 ? 86.243 10.575 231.058 1.00 58.71 335 THR D O 1
ATOM 10300 N N . GLN D 1 336 ? 87.530 12.423 231.337 1.00 63.42 336 GLN D N 1
ATOM 10301 C CA . GLN D 1 336 ? 86.403 13.305 231.742 1.00 65.70 336 GLN D CA 1
ATOM 10302 C C . GLN D 1 336 ? 85.428 13.442 230.569 1.00 69.72 336 GLN D C 1
ATOM 10303 O O . GLN D 1 336 ? 84.215 13.426 230.836 1.00 83.17 336 GLN D O 1
ATOM 10306 N N . ALA D 1 337 ? 85.924 13.512 229.330 1.00 65.88 337 ALA D N 1
ATOM 10307 C CA . ALA D 1 337 ? 85.095 13.652 228.107 1.00 65.44 337 ALA D CA 1
ATOM 10308 C C . ALA D 1 337 ? 84.124 12.465 227.985 1.00 60.44 337 ALA D C 1
ATOM 10309 O O . ALA D 1 337 ? 82.921 12.677 227.680 1.00 61.62 337 ALA D O 1
ATOM 10311 N N . ALA D 1 338 ? 84.641 11.255 228.193 1.00 54.42 338 ALA D N 1
ATOM 10312 C CA . ALA D 1 338 ? 83.868 9.998 228.100 1.00 56.68 338 ALA D CA 1
ATOM 10313 C C . ALA D 1 338 ? 82.770 10.012 229.170 1.00 53.79 338 ALA D C 1
ATOM 10314 O O . ALA D 1 338 ? 81.629 9.613 228.847 1.00 62.62 338 ALA D O 1
ATOM 10316 N N . LYS D 1 339 ? 83.096 10.480 230.381 1.00 50.88 339 LYS D N 1
ATOM 10317 C CA . LYS D 1 339 ? 82.151 10.570 231.527 1.00 49.64 339 LYS D CA 1
ATOM 10318 C C . LYS D 1 339 ? 81.089 11.618 231.208 1.00 50.40 339 LYS D C 1
ATOM 10319 O O . LYS D 1 339 ? 79.911 11.356 231.499 1.00 53.25 339 LYS D O 1
ATOM 10323 N N . LYS D 1 340 ? 81.471 12.749 230.607 1.00 50.06 340 LYS D N 1
ATOM 10324 C CA . LYS D 1 340 ? 80.505 13.822 230.250 1.00 50.92 340 LYS D CA 1
ATOM 10325 C C . LYS D 1 340 ? 79.524 13.299 229.186 1.00 47.10 340 LYS D C 1
ATOM 10326 O O . LYS D 1 340 ? 78.319 13.610 229.302 1.00 40.50 340 LYS D O 1
ATOM 10331 N N . ARG D 1 341 ? 79.987 12.512 228.206 1.00 45.52 341 ARG D N 1
ATOM 10332 C CA . ARG D 1 341 ? 79.081 11.984 227.156 1.00 45.61 341 ARG D CA 1
ATOM 10333 C C . ARG D 1 341 ? 78.097 10.993 227.808 1.00 44.84 341 ARG D C 1
ATOM 10334 O O . ARG D 1 341 ? 76.890 11.065 227.516 1.00 39.97 341 ARG D O 1
ATOM 10342 N N . CYS D 1 342 ? 78.590 10.121 228.689 1.00 43.63 342 CYS D N 1
ATOM 10343 C CA . CYS D 1 342 ? 77.741 9.174 229.460 1.00 43.35 342 CYS D CA 1
ATOM 10344 C C . CYS D 1 342 ? 76.667 9.929 230.247 1.00 43.99 342 CYS D C 1
ATOM 10345 O O . CYS D 1 342 ? 75.494 9.530 230.149 1.00 43.94 342 CYS D O 1
ATOM 10348 N N . LEU D 1 343 ? 77.035 10.980 230.987 1.00 42.95 343 LEU D N 1
ATOM 10349 C CA . LEU D 1 343 ? 76.061 11.806 231.749 1.00 46.06 343 LEU D CA 1
ATOM 10350 C C . LEU D 1 343 ? 75.033 12.384 230.774 1.00 47.07 343 LEU D C 1
ATOM 10351 O O . LEU D 1 343 ? 73.819 12.253 231.036 1.00 52.69 343 LEU D O 1
ATOM 10356 N N . ASN D 1 344 ? 75.498 12.968 229.676 1.00 45.90 344 ASN D N 1
ATOM 10357 C CA . ASN D 1 344 ? 74.630 13.552 228.620 1.00 47.58 344 ASN D CA 1
ATOM 10358 C C . ASN D 1 344 ? 73.656 12.492 228.066 1.00 48.98 344 ASN D C 1
ATOM 10359 O O . ASN D 1 344 ? 72.529 12.863 227.708 1.00 42.99 344 ASN D O 1
ATOM 10364 N N . ASN D 1 345 ? 74.076 11.223 227.990 1.00 39.89 345 ASN D N 1
ATOM 10365 C CA . ASN D 1 345 ? 73.325 10.141 227.296 1.00 41.73 345 ASN D CA 1
ATOM 10366 C C . ASN D 1 345 ? 72.534 9.298 228.307 1.00 45.38 345 ASN D C 1
ATOM 10367 O O . ASN D 1 345 ? 71.984 8.262 227.888 1.00 45.46 345 ASN D O 1
ATOM 10372 N N . SER D 1 346 ? 72.504 9.722 229.580 1.00 47.85 346 SER D N 1
ATOM 10373 C CA . SER D 1 346 ? 71.866 9.032 230.732 1.00 45.93 346 SER D CA 1
ATOM 10374 C C . SER D 1 346 ? 72.441 7.615 230.902 1.00 43.67 346 SER D C 1
ATOM 10375 O O . SER D 1 346 ? 71.674 6.711 231.274 1.00 45.90 346 SER D O 1
ATOM 10377 N N . ILE D 1 347 ? 73.736 7.429 230.644 1.00 38.48 347 ILE D N 1
ATOM 10378 C CA . ILE D 1 347 ? 74.441 6.137 230.868 1.00 42.73 347 ILE D CA 1
ATOM 10379 C C . ILE D 1 347 ? 75.187 6.234 232.191 1.00 44.59 347 ILE D C 1
ATOM 10380 O O . ILE D 1 347 ? 76.107 7.060 232.293 1.00 39.17 347 ILE D O 1
ATOM 10385 N N . TYR D 1 348 ? 74.771 5.450 233.183 1.00 42.19 348 TYR D N 1
ATOM 10386 C CA . TYR D 1 348 ? 75.449 5.379 234.492 1.00 41.57 348 TYR D CA 1
ATOM 10387 C C . TYR D 1 348 ? 76.846 4.796 234.255 1.00 43.42 348 TYR D C 1
ATOM 10388 O O . TYR D 1 348 ? 77.033 3.869 233.436 1.00 38.71 348 TYR D O 1
ATOM 10397 N N . VAL D 1 349 ? 77.835 5.357 234.942 1.00 43.39 349 VAL D N 1
ATOM 10398 C CA . VAL D 1 349 ? 79.251 4.945 234.825 1.00 46.99 349 VAL D CA 1
ATOM 10399 C C . VAL D 1 349 ? 79.763 4.458 236.193 1.00 46.80 349 VAL D C 1
ATOM 10400 O O . VAL D 1 349 ? 79.582 5.174 237.190 1.00 45.10 349 VAL D O 1
ATOM 10404 N N . SER D 1 350 ? 80.378 3.276 236.218 1.00 49.84 350 SER D N 1
ATOM 10405 C CA . SER D 1 350 ? 81.288 2.816 237.296 1.00 53.35 350 SER D CA 1
ATOM 10406 C C . SER D 1 350 ? 82.656 2.507 236.695 1.00 53.51 350 SER D C 1
ATOM 10407 O O . SER D 1 350 ? 82.762 1.562 235.883 1.00 47.36 350 SER D O 1
ATOM 10410 N N . ASP D 1 351 ? 83.643 3.315 237.059 1.00 63.13 351 ASP D N 1
ATOM 10411 C CA . ASP D 1 351 ? 85.067 3.138 236.677 1.00 75.56 351 ASP D CA 1
ATOM 10412 C C . ASP D 1 351 ? 85.904 3.024 237.958 1.00 76.47 351 ASP D C 1
ATOM 10413 O O . ASP D 1 351 ? 87.136 3.266 237.879 1.00 90.79 351 ASP D O 1
ATOM 10416 N N . GLN D 1 352 ? 85.279 2.659 239.094 1.00 71.93 352 GLN D N 1
ATOM 10417 C CA . GLN D 1 352 ? 85.914 2.524 240.442 1.00 63.78 352 GLN D CA 1
ATOM 10418 C C . GLN D 1 352 ? 85.528 1.168 241.039 1.00 53.41 352 GLN D C 1
ATOM 10419 O O . GLN D 1 352 ? 84.568 1.057 241.796 1.00 50.91 352 GLN D O 1
ATOM 10425 N N . PRO D 1 353 ? 86.222 0.081 240.650 1.00 48.28 353 PRO D N 1
ATOM 10426 C CA . PRO D 1 353 ? 85.748 -1.271 240.938 1.00 48.21 353 PRO D CA 1
ATOM 10427 C C . PRO D 1 353 ? 85.412 -1.573 242.402 1.00 44.74 353 PRO D C 1
ATOM 10428 O O . PRO D 1 353 ? 84.543 -2.394 242.624 1.00 54.31 353 PRO D O 1
ATOM 10432 N N . SER D 1 354 ? 86.092 -0.921 243.355 1.00 50.39 354 SER D N 1
ATOM 10433 C CA . SER D 1 354 ? 85.864 -1.100 244.811 1.00 51.13 354 SER D CA 1
ATOM 10434 C C . SER D 1 354 ? 84.431 -0.702 245.152 1.00 46.91 354 SER D C 1
ATOM 10435 O O . SER D 1 354 ? 83.864 -1.279 246.105 1.00 43.00 354 SER D O 1
ATOM 10438 N N . GLN D 1 355 ? 83.870 0.286 244.432 1.00 44.04 355 GLN D N 1
ATOM 10439 C CA . GLN D 1 355 ? 82.528 0.857 244.713 1.00 41.32 355 GLN D CA 1
ATOM 10440 C C . GLN D 1 355 ? 81.442 0.263 243.817 1.00 40.82 355 GLN D C 1
ATOM 10441 O O . GLN D 1 355 ? 80.324 0.767 243.880 1.00 39.57 355 GLN D O 1
ATOM 10447 N N . LEU D 1 356 ? 81.724 -0.773 243.027 1.00 38.17 356 LEU D N 1
ATOM 10448 C CA . LEU D 1 356 ? 80.712 -1.292 242.065 1.00 42.93 356 LEU D CA 1
ATOM 10449 C C . LEU D 1 356 ? 79.441 -1.738 242.792 1.00 38.22 356 LEU D C 1
ATOM 10450 O O . LEU D 1 356 ? 78.330 -1.357 242.352 1.00 39.34 356 LEU D O 1
ATOM 10455 N N . HIS D 1 357 ? 79.569 -2.485 243.885 1.00 44.33 357 HIS D N 1
ATOM 10456 C CA . HIS D 1 357 ? 78.410 -3.065 244.604 1.00 41.01 357 HIS D CA 1
ATOM 10457 C C . HIS D 1 357 ? 77.473 -1.927 244.970 1.00 44.16 357 HIS D C 1
ATOM 10458 O O . HIS D 1 357 ? 76.279 -1.975 244.608 1.00 47.19 357 HIS D O 1
ATOM 10465 N N . HIS D 1 358 ? 78.016 -0.903 245.620 1.00 44.69 358 HIS D N 1
ATOM 10466 C CA . HIS D 1 358 ? 77.233 0.286 246.043 1.00 43.63 358 HIS D CA 1
ATOM 10467 C C . HIS D 1 358 ? 76.597 0.964 244.828 1.00 43.21 358 HIS D C 1
ATOM 10468 O O . HIS D 1 358 ? 75.428 1.375 244.932 1.00 48.68 358 HIS D O 1
ATOM 10475 N N . GLN D 1 359 ? 77.345 1.099 243.729 1.00 43.20 359 GLN D N 1
ATOM 10476 C CA . GLN D 1 359 ? 76.885 1.819 242.515 1.00 42.83 359 GLN D CA 1
ATOM 10477 C C . GLN D 1 359 ? 75.802 1.003 241.817 1.00 44.47 359 GLN D C 1
ATOM 10478 O O . GLN D 1 359 ? 74.848 1.628 241.308 1.00 41.45 359 GLN D O 1
ATOM 10484 N N . LEU D 1 360 ? 75.899 -0.329 241.814 1.00 46.76 360 LEU D N 1
ATOM 10485 C CA . LEU D 1 360 ? 74.843 -1.179 241.203 1.00 46.86 360 LEU D CA 1
ATOM 10486 C C . LEU D 1 360 ? 73.523 -0.926 241.940 1.00 46.76 360 LEU D C 1
ATOM 10487 O O . LEU D 1 360 ? 72.474 -0.685 241.270 1.00 52.36 360 LEU D O 1
ATOM 10492 N N . ILE D 1 361 ? 73.578 -0.912 243.267 1.00 50.19 361 ILE D N 1
ATOM 10493 C CA . ILE D 1 361 ? 72.386 -0.717 244.139 1.00 49.58 361 ILE D CA 1
ATOM 10494 C C . ILE D 1 361 ? 71.839 0.708 243.926 1.00 47.36 361 ILE D C 1
ATOM 10495 O O . ILE D 1 361 ? 70.642 0.872 243.808 1.00 44.93 361 ILE D O 1
ATOM 10500 N N . LYS D 1 362 ? 72.688 1.720 243.851 1.00 50.97 362 LYS D N 1
ATOM 10501 C CA . LYS D 1 362 ? 72.257 3.131 243.597 1.00 49.61 362 LYS D CA 1
ATOM 10502 C C . LYS D 1 362 ? 71.526 3.193 242.251 1.00 43.75 362 LYS D C 1
ATOM 10503 O O . LYS D 1 362 ? 70.411 3.735 242.190 1.00 42.07 362 LYS D O 1
ATOM 10509 N N . TRP D 1 363 ? 72.129 2.651 241.195 1.00 42.89 363 TRP D N 1
ATOM 10510 C CA . TRP D 1 363 ? 71.575 2.664 239.822 1.00 43.60 363 TRP D CA 1
ATOM 10511 C C . TRP D 1 363 ? 70.201 1.984 239.800 1.00 42.64 363 TRP D C 1
ATOM 10512 O O . TRP D 1 363 ? 69.262 2.570 239.270 1.00 41.33 363 TRP D O 1
ATOM 10523 N N . ILE D 1 364 ? 70.100 0.785 240.370 1.00 45.01 364 ILE D N 1
ATOM 10524 C CA . ILE D 1 364 ? 68.858 -0.046 240.383 1.00 44.02 364 ILE D CA 1
ATOM 10525 C C . ILE D 1 364 ? 67.713 0.689 241.094 1.00 46.61 364 ILE D C 1
ATOM 10526 O O . ILE D 1 364 ? 66.562 0.402 240.741 1.00 49.41 364 ILE D O 1
ATOM 10531 N N . ASN D 1 365 ? 68.006 1.605 242.028 1.00 47.86 365 ASN D N 1
ATOM 10532 C CA . ASN D 1 365 ? 67.005 2.359 242.831 1.00 50.45 365 ASN D CA 1
ATOM 10533 C C . ASN D 1 365 ? 66.811 3.800 242.324 1.00 55.20 365 ASN D C 1
ATOM 10534 O O . ASN D 1 365 ? 66.038 4.537 242.974 1.00 55.12 365 ASN D O 1
ATOM 10539 N N . ALA D 1 366 ? 67.488 4.211 241.246 1.00 52.12 366 ALA D N 1
ATOM 10540 C CA . ALA D 1 366 ? 67.519 5.616 240.756 1.00 48.65 366 ALA D CA 1
#

Nearest PDB structures (foldseek):
  7bdv-assembly1_B  TM=1.002E+00  e=2.447E-68  Sulfobacillus thermosulfidooxidans
  7bdv-assembly1_A  TM=9.700E-01  e=1.343E-62  Sulfobacillus thermosulfidooxidans
  7bdv-assembly2_C  TM=9.728E-01  e=1.116E-61  Sulfobacillus thermosulfidooxidans
  7bdv-assembly2_D  TM=9.412E-01  e=7.915E-62  Sulfobacillus thermosulfidooxidans
  8bao-assembly1_B  TM=7.884E-01  e=1.415E-17  Dysgonamonadaceae bacterium

InterPro domains:
  IPR011335 Restriction endonuclease type II-like [SSF52980] (11-342)
  IPR011856 tRNA endonuclease-like domain superfamily [G3DSA:3.40.1350.10] (241-364)
  IPR015093 Card1, endonuclease domain [PF09002] (231-363)
  IPR056339 Card1, CARF domain [PF23400] (14-146)

Sequence (1367 aa):
RLDDLFIIHDTYVCLLSDHLLPNVIPVIQAPPQRVILLYTPNNKERVQRFRQATESVPTEIIEKQVHPYQYAQTQRICDEILEQFPNAILNVTGGTKIALAAFDRFRHNHRPIIYVDSDSQRILYLHNGESERLGDPLTVKQYLACYGFKADKTWREVEDLFAQNSTKWQNQLGRLNWIAAQQQPIFTLQTGELQDLLLKANLIKPAEAKNAGFQFTSDQARQFINGGWFEHYVYSLLRQISAQYPIKNLTKNIEISNDSVSNELDVVFLYHNKLHVIECKTRHFTADGKINPETIYKIDSVTNRVAGIKGKSFASYYPLTQAAKKRCLNNSIYVSDQPSQLHHQLIKWINAHDTYVCLLSDHLLPNVIPVIQAPPQRVILLYTPNNKERVQRFRQATESVPTEIIEKQVHPYQYAQTQRICDEIL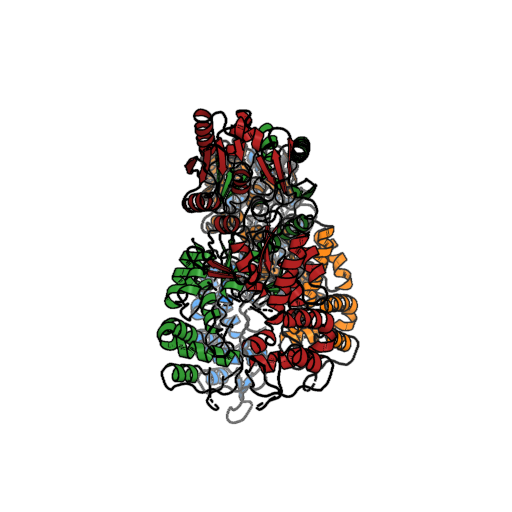EQFPNAILNVTGGTKIALAAFDRFRHNHRPIIYVDSDSQRILYLHNGESERLGDPLTVKQYLACYGFKADNPKTWREVEDLFAQNSTKWQNQLGRLNWIAAQQQPIFTLQTGELQDLLLKANLIKPAEGFQFTSDQARQFINGGWFEHYVYSLLRQISAQYPIKNLTKNIEISNDSVSNELDVVFLYHNKLHVIECKTRHFTKINPETIYKIDSVTNRVAGIKGKSFASYYPLTQAAKKRCLNNSIYVSDQPSQLHHQLIKWINADTYVCLLSDHLLPNVIPVIQAPPQRVILLYTPNNKERVQRFRQATESVPTEIIEKQVHPYQYAQTQRICDEILEQFPNAILNVTGGTKIALAAFDRFRHNHRPIIYVDSDSQRILYLHNGESERLGDPLTVKQYLACYGFKADNITWREVEDLFAQNSTKWQNQLGRLNWIAAQQQPIFTLQTGELQDLLLKANNLIKPAFQFTSDQARQQFINGGWFEHYVYSLLRQISAQYPIKNLTKNIEISNDSVSNELDVVFLYHNKLHVIECKTRHFTADGKINPETIYKIDSVTNRVAGIKGKSFASYYPLTQAAKKRCLNNSIYVSDQPSQLHHQLIKWINARLDDLFIIHDTYVCLLSDHLLPNVIPVIQAPPQRVILLYTPNNKERVQRFRQATESVPTEIIEKQVHHPYQYAQTQRICDEILEQFPNAILNVTGGTKIALAAFDRFRHNHRPIIYVDSDSQRILYLHNGESERLGDPLTVKQYLACYGFKADLPKTWREVEDLFAQNSTKWQNQLGRLNWIAAQQQPIFTLQTGELQDLLLKANLIKPAEFQFTSDQARQFINGGWFEHYVYSLLRQISAQYPIKNLTKNIEISNDSVSNELDVVFLYHNKLHVIECKPETIYKIDSVTNRVAGIKGKSFASYYPLTQAAKKRCLNNSIYVSDQPSQLHHQLIKWINA

Foldseek 3Di:
DLLVLLVQQQEEEEEFDLFCLLVQLSCLQHPHQEYEYAYEPPGVVLVVLSCQLCVVRDHHYHYDYDHQQDLVRLLVVLVVVCVVRVSYEYALQDGHVNSVSNCVNCVVSLYWYWYQDLLQQWIAGPSPRDIDHRDPSGALQSLQSSLQKGWDALCLVVLVVCLVCLPVCVVVLLVLLLCLLVVVFKDADDDDPNVVVCVVSQQWDADDPPRRIIGGNDNVSSVCSNQVSVLVVLLVLVVVVVVPAVWAPWDAQIWMDHPPDIDTFGIWTDHSNFIETEDRGRNDADPVSDGDPVVLVVFLVVQCSRGNPRHAAYAASHDDDPVSVVVCVVSRHQYYNRSVCVSVSVVVRSSD/DEEEEEEDDQFCLLVQLVCLVPPYQEYEYEYEPPVVVLVVLSCQLCVVPDHHYHYDYDHLQDLVRLLVVLVVVCVVPVQYEYALQDGHVNSVSNCVNCQVSLYWYWYQDLPQQWIAGPSPRDIDHRDQRGALQSLQSSLLKHWPDDPLLLVVLVVCQVCLVVCVVVLVVLLQCLLVVVFADDDDDDPNVVSCVVSQQWDPPCNIGGNDNVSSVCSNQVSQLVVLLVLVVVVCVPAVWANWDAFTWMDNPPDIDTFGIWTDHSNFIETEDRRDSDDDDDDPVVLVVFLVVQCSRGNPRHAAYEASHDDDPVSVVVCVVSRHQYHNRSVCSSVSVVVRSDD/DDEEEEFDQFCLLVQLVCLQPPDQEDEYAYEPPGVVLVVLSCQLCVVPDHHYHYDYDHQQDLVRLLVVLVVCCVVDVQYEYALQDGHVNSVSNCVNCLVSLYWYWYQDLPQQWIQGPSPRDIDHRDQRGALQSLQSSLQKHWDDWQCLVVLVVCQVCLPVCVVVLLLLLLCLLVVVFADDHDDDPNVVSCVVSQQADHCRGGNDNVSSVCSNLVSVLCLLLVLVVVVCVPAVWHSWTAQIWMDGPPDIDTFGIWTDASSAIETEDRGQNDADPVSHGDPVVLVVFLVVCCSRGNPRHAAYEASHDDDPVSVVSCVVSRHDYHNRSVCSSVSVVVRSVD/DLLVLLVQQQEEEEEFDQFCLLVQLSCLQHPHAEYEYEYEPPGVVLVVLSCQLCVVPDHHYHYDYDHQQDLVRLLVVLVVVCVVRVSYEYALADGHVNSVSNCVNCVVSLYWYWYQDLPQQWIAGPSPRDIDHRDQSGALQSLQSSLQKHWPDDPLLLVVLLVCLQCLPVCVVVLVVLLVCLVVVVAADDHDDDPNVVSCVVSQQADHDCSGGNDNVSSCCSNLVSQLVNLLVLVVVVCVPAVWHPWDAQTWMDGPPDIDTFGIWTDASSAIETEDRVVVVLVVFLVVQCSRGNPRHAAYEACADDDVVSVVVCVVSRHQYHNRSNCSSVSVVVRSDD

Secondary structure (P-SEA, 3-state):
caaaaaaaccbbbbbbcccaaaaaaaaaaccccbbbbbcccccaaaaaaaaaaacccccbbbbbbbbcccaaaaaaaaaaaaaaccbbbbcccccccccaaaaaaaaaabbbbbbbbccccccccccccbbbbbcccccaaaaaaaaccccccccaaaaaaaaaacccaaaaaaaaaaaaaaccccccccccaaaaaaaaacccccccccccccccccaaaaaaacaaaaaaaaaaaaaaaaacccccccccccccccccbbbbbcbbbbcccbbbbbbcccccccccccccccaaaaaaaaaaaacccccccccccccccaaaaaaaaaacbbbbccccaaaaaaaaaaac/ccbbbbbbcccaaaaaaaaaaccccbbbbbcccccaaaaaaaaaaacccbbbbbbbbbbcccaaaaaaaaaaaaaacccccccccccccccaaaaaaaaaabbbbbbbbccccccccccccccccccccccaaaaaaaacccccccaaaaaaaaaaaaacccaaaaaaaaaaaaaaccccccccccaaaaaaaaacccccccccccccaaaaaaacaaaaaaaaaaaaaaaaacccccccccbbbbbcccbbbbbcbbbbcccbbbbbbccccccccccccaaaaaaaaaaaacccccccccccccccaaaaaaaaaacbbbbccccaaaaaaaaaaac/cbbbbbbcccaaaaaaaaaaccccbbbbbcccccaaaaaaaaaaacccccbbbbbbbbcccaaaaaaaaaaaaaaccbbbbcccccccccaaaaaaaaaabbbbbbbbccccccccccccbbbbbcccccaaaaaaaaccccccccaaaaaaaaaaacccaaaaaaaaaaaaaaccccccccccaaaaaaaaacccccccccccaaaaaaacaaaaaaaaaaaaaaaaacccccccccbbbbbcccbbbbbcbbbbcccbbbbbbcccccccccccccccaaaaaaaaaaaacccccccccccccccaaaaaaaaaacbbbbccccaaaaaaaaaaac/caaaaaaaccbbbbbbcccaaaaaaaaaaccccbbbbbcccccaaaaaaaaaaacccbbbbbbbbbbcccaaaaaaaaaaaaaaccbbbbcccccccccaaaaaaaaaabbbbbbbbccccccccccccbbbbbcccccaaaaaaaacccccccaaaaaaaaaaaaacccaaaaaaaaaaaaaaccccccccccaaaaaaaaaccccccccccccaaaaaaacaaaaaaaaaaaaaaaaacccccccccbbbbbcccbbbbbccccccccbbbbbcccccaaaaaaaaaaaacccccccccccccccaaaaaaaaaacbbbbccccaaaaaaaaaaac

=== Feature glossary ===
Legend for the data blocks above and below:

— What the protein is —

The amino-acid sequence is the protein's primary structure: the linear order of residues from the N-terminus to the C-terminus, written in one-letter code. Everything else here — the 3D coordinates, the secondary structure, the domain annotations — is ultimately a consequence of this string.

Database cross-references. InterPro integrates a dozen domain/family signature databases into unified entries with residue-range hits. GO terms attach function/process/location labels with evidence codes. CATH codes position the fold in a four-level structural taxonomy. Organism is the NCBI-taxonomy species name.

— Where its atoms are —

The mmCIF block holds the 3D Cartesian coordinates of each backbone atom (N, Cα, C, O) in ångströms. mmCIF is the PDB's canonical archive format — a tagged-loop text representation of the atomic model.

The six renders are orthographic views along the three Cartesian axes in both directions. Representation (cartoon, sticks, or surface) and color scheme (sequence-rainbow or by-chain) vary across proteins so the training set covers all the common visualization conventions.

— Local backbone conformation —

Secondary structure is the local, repeating backbone conformation. DSSP classifies it into eight states by reading the hydrogen-bond network: three helix types (H, G, I), two β types (E, B), two non-regular types (T, S), and unstructured coil (-).

SS3 is a coarse helix/strand/coil call (letters a/b/c) made by the P-SEA algorithm from inter-Cα distances and dihedrals. It is less detailed than DSSP but needs only Cα positions.

Backbone dihedral angles. Every residue except chain termini has a φ (preceding-C → N → Cα → C) and a ψ (N → Cα → C → next-N). They are reported in degrees following the IUPAC sign convention. Secondary structure is essentially a statement about which (φ, ψ) basin each residue occupies.

— Global shape and packing —

The geometric summary reports three shape descriptors. Rg (radius of gyration) measures how spread out the Cα atoms are about their centre of mass; compact globular proteins have small Rg, elongated or unfolded ones large. Cα contacts (<8 Å, |i−j|>4) count long-range residue pairs in spatial proximity — high for tightly packed folds, near zero for rods or random coil. The bounding-box extents give the protein's footprint along x, y, z in Å.

Solvent accessibility: the surface area of each residue that a 1.4 Å water probe can touch, in Å². When only backbone atoms are present the absolute values are lower than full-atom SASA (side chains contribute most of the area) and are flagged as backbone-only.

Plot images: a contact map (which residues are close in 3D, as an N×N binary image), a Ramachandran scatter (backbone torsion angles, revealing secondary-structure composition at a glance), and — for AlphaFold structures — a PAE heatmap (pairwise prediction confidence).

— Structural neighborhood —

Foldseek's 3Di representation compresses backbone geometry into a per-residue letter drawn from a learned twenty-state alphabet. It captures the tertiary interaction pattern around each residue — which residues are packed against it in space, regardless of where they are in sequence.

Structural nearest neighbors (via Foldseek easy-search vs the PDB). Reported per hit: target PDB id, E-value, and alignment TM-score. A TM-score above ~0.5 is the conventional threshold for 'same fold'.

— Confidence and disorder —

pLDDT (predicted Local Distance Difference Test) is AlphaFold's per-residue confidence score, ranging from 0 to 100. Values above 90 indicate high confidence (typically well-packed cores); 70–90 is confident; 50–70 low confidence; below 50 usually means the region is disordered or the prediction is unreliable there. AlphaFold stores pLDDT in the mmCIF B-factor column.

For experimental (PDB) structures, the B-factor (temperature factor) quantifies the positional spread of each atom in the crystal — a combination of thermal vibration and static disorder — in units of Å². High B-factors mark flexible loops or poorly resolved regions; low B-factors mark the rigid, well-ordered core.

Predicted Aligned Error (PAE) is an AlphaFold confidence matrix: entry (i, j) is the expected error in the position of residue j, in ångströms, when the prediction is superimposed on the true structure at residue i. Low PAE within a block of residues means that block is internally rigid and well-predicted; high PAE between two blocks means their relative placement is uncertain even if each block individually is confident.